Protein AF-A0AAD4GWP5-F1 (afdb_monomer)

Nearest PDB structures (foldseek):
  6hcl-assembly1_A  TM=8.419E-01  e=9.456E-12  Syntrophobacter fumaroxidans MPOB
  8hpk-assembly1_A  TM=8.671E-01  e=2.310E-09  Oxalobacter formigenes
  8tgn-assembly1_A  TM=8.293E-01  e=4.540E-07  Homo sapiens
  8jt9-assembly1_A  TM=8.377E-01  e=2.151E-06  Homo sapiens
  8wre-assembly1_A  TM=8.655E-01  e=9.140E-06  Homo sapiens

Secondary structure (DSSP, 8-state):
--------PPPP----S--GGG----HHHHHHHHHHHHHHHHHHHHHHTTHHHHHHHHHHTTSTTS-HHHHHHHHHHHHHHHHHTHHHHHHHHHHH-HHHHHHHHHHHHHHHHHHHTTTTS--HHHHIIIIIIHHHHHHHHHHHHHHHHHHHH-STTHHHHHHHHHHHHHHHHHHHHHHHHHHHHHT-HHHHHHHHHHHHHHHHHHHHHH---SSPP-TTS-SS---GGGGSHHHHHHHHHHHHHHHHHHHHHHHHHHHHHHTT--HHHHHHHHHHHHHHHHHHHHHHHHHHHHH-HHHHHHHHHHHHHHHIIIIITTTTT-HHHHHHHHHHHHHHHHHHHHHHHHHHTTSS-GGGHHHHHHHHHHHHHHHHHHHHHHHHHHHHHHHHHHTS------TTSHHHHHHHHTT---------------------EETTTTEE----SSS-HHHHHTT----TT---PPPPP---------------------------------------------------------------------------------SS----SS----TT-PPPPHHHHHHHHHGGGSHHHHTTSS-GGGSHHHHHHHTHHHH-HHHHHHHHHHHHHHHHHTT-S---TTS--HHHHHHHHHHHHHHHHHHHHTS--S---HHHHHHHHHHHHHHHHHHHHH-S-HHHHHHHHHHHHHHHHH-GGGS----HHHHHHHHHSS---TTSPP---HHHHHHHHHHHHHHHHGGGT-SS-HHHHHHHT--TTT-HHHHHHHHHHHHHHHHGGGS-HHHHHHHHHHHHHHHHHHHHHHHHHHHHHTTT-S---HHHHHHHHHHHHHHHHHHHHHTS-TT--PPPP-

Foldseek 3Di:
DDDDDDDDDDDDPDDPAPPQVVFPADDPQLVLLLLLLLLLLLLLLLCLLQVVLVLVPCCVAQPVVDDSVLSVVLSLLLLLLLLLLLLQLLLCCLAVNLCSLLVQLLVLLLQLLLQVLVRNPDDSVSSSVSNRVSNSNSSNSRNLLSLLQNLQRDDLLSLQSLLSSNLSSLVSSQPLNVQQVPVCVPPRNSVSSNVSSVSSNVSSVSSSVRGDHPDDRPNPDDNGFPPVLCVPVLLVVLLVVLLVLLLVLVQCLPCLLVLCVVLVHDNVLSVCLNNLLSVLLSLLSRPLSRVCSPVNLVVSLVVLSVQLVVLCVPLVVPCRNPSVSSSVSSNSNSNSSSNSSSSSLVSLSVVDDSSSSSSSSSNSSSSNSVSNVVSNVVSVVVVVVCVVCVVPDDDDDDPPPPVVQPVVFPDDDAPQPPPPCPPDPDDDPDQDAQPVPRHGDDDPDCAGPVCVVVVHHGPPPDDDDDDDDDDDDDDDDDDDDDDDDDDDDDDDDDDDDDDDDDDDDDDDDDDDDDDDDDDDDDDDDDDDDDDDDDDDDDDDDDDDDDDDDPPDDDDDPDDDCLLCRDDADPLLVVLLVCLLVFSVCVVQVDRSCLDPNVVLSPPVLSNDVLSSLLSSLRSLQRCVVVVVDDDDPPDDGSNNSSVVSLVVSVVVLVVVVVDDDPDDDLVNLLSNLSSLLSQLVCCLRPNHDVVSNLVSLVVVLVSCVPCVVNQDDDDPVVLVVVLPDPPPDVPDDQDALSSLLSLLVSLLSQLVCLVVPNPDGSLVCLVVVPDPSSNNVNSLVSNLCRSCSPCRVNQDVVVVVVSVVCVVVSVLVSVVSVLSSVVSVVVPDPDDDVVVVVVSVVVVVVSVVVVVVVVPPPPPDDDDDD

Mean predicted aligned error: 21.57 Å

Structure (mmCIF, N/CA/C/O backbone):
data_AF-A0AAD4GWP5-F1
#
_entry.id   AF-A0AAD4GWP5-F1
#
loop_
_atom_site.group_PDB
_atom_site.id
_atom_site.type_symbol
_atom_site.label_atom_id
_atom_site.label_alt_id
_atom_site.label_comp_id
_atom_site.label_asym_id
_atom_site.label_entity_id
_atom_site.label_seq_id
_atom_site.pdbx_PDB_ins_code
_atom_site.Cartn_x
_atom_site.Cartn_y
_atom_site.Cartn_z
_atom_site.occupancy
_atom_site.B_iso_or_equiv
_atom_site.auth_seq_id
_atom_site.auth_comp_id
_atom_site.auth_asym_id
_atom_site.auth_atom_id
_atom_site.pdbx_PDB_model_num
ATOM 1 N N . MET A 1 1 ? 72.408 -7.861 -13.669 1.00 33.28 1 MET A N 1
ATOM 2 C CA . MET A 1 1 ? 72.259 -6.432 -14.036 1.00 33.28 1 MET A CA 1
ATOM 3 C C . MET A 1 1 ? 70.779 -6.142 -14.230 1.00 33.28 1 MET A C 1
ATOM 5 O O . MET A 1 1 ? 70.031 -7.103 -14.362 1.00 33.28 1 MET A O 1
ATOM 9 N N . ALA A 1 2 ? 70.348 -4.886 -14.141 1.00 27.45 2 ALA A N 1
ATOM 10 C CA . ALA A 1 2 ? 68.947 -4.543 -13.887 1.00 27.45 2 ALA A CA 1
ATOM 11 C C . ALA A 1 2 ? 68.401 -3.486 -14.856 1.00 27.45 2 ALA A C 1
ATOM 13 O O . ALA A 1 2 ? 69.183 -2.653 -15.307 1.00 27.45 2 ALA A O 1
ATOM 14 N N . ILE A 1 3 ? 67.061 -3.464 -14.980 1.00 31.53 3 ILE A N 1
ATOM 15 C CA . ILE A 1 3 ? 66.227 -2.292 -15.334 1.00 31.53 3 ILE A CA 1
ATOM 16 C C . ILE A 1 3 ? 66.343 -1.837 -16.817 1.00 31.53 3 ILE A C 1
ATOM 18 O O . ILE A 1 3 ? 67.384 -2.059 -17.436 1.00 31.53 3 ILE A O 1
ATOM 22 N N . PRO A 1 4 ? 65.284 -1.256 -17.432 1.00 34.88 4 PRO A N 1
ATOM 23 C CA . PRO A 1 4 ? 64.091 -0.678 -16.804 1.00 34.88 4 PRO A CA 1
ATOM 24 C C . PRO A 1 4 ? 62.734 -1.301 -17.163 1.00 34.88 4 PRO A C 1
ATOM 26 O O . PRO A 1 4 ? 62.529 -1.861 -18.238 1.00 34.88 4 PRO A O 1
ATOM 29 N N . ASP A 1 5 ? 61.786 -1.096 -16.250 1.00 33.19 5 ASP A N 1
ATOM 30 C CA . ASP A 1 5 ? 60.347 -1.129 -16.499 1.00 33.19 5 ASP A CA 1
ATOM 31 C C . ASP A 1 5 ? 59.916 0.025 -17.428 1.00 33.19 5 ASP A C 1
ATOM 33 O O . ASP A 1 5 ? 60.559 1.077 -17.478 1.00 33.19 5 ASP A O 1
ATOM 37 N N . GLY A 1 6 ? 58.800 -0.146 -18.138 1.00 26.78 6 GLY A N 1
ATOM 38 C CA . GLY A 1 6 ? 58.182 0.907 -18.944 1.00 26.78 6 GLY A CA 1
ATOM 39 C C . GLY A 1 6 ? 56.670 0.719 -19.009 1.00 26.78 6 GLY A C 1
ATOM 40 O O . GLY A 1 6 ? 56.199 -0.367 -19.345 1.00 26.78 6 GLY A O 1
ATOM 41 N N . ASP A 1 7 ? 55.917 1.764 -18.664 1.00 33.19 7 ASP A N 1
ATOM 42 C CA . ASP A 1 7 ? 54.462 1.699 -18.531 1.00 33.19 7 ASP A CA 1
ATOM 43 C C . ASP A 1 7 ? 53.756 1.359 -19.853 1.00 33.19 7 ASP A C 1
ATOM 45 O O . ASP A 1 7 ? 53.778 2.128 -20.816 1.00 33.19 7 ASP A O 1
ATOM 49 N N . LEU A 1 8 ? 53.028 0.242 -19.860 1.00 34.47 8 LEU A N 1
ATOM 50 C CA . LEU A 1 8 ? 51.939 -0.008 -20.800 1.00 34.47 8 LEU A CA 1
ATOM 51 C C . LEU A 1 8 ? 50.672 -0.303 -20.001 1.00 34.47 8 LEU A C 1
ATOM 53 O O . LEU A 1 8 ? 50.653 -1.173 -19.132 1.00 34.47 8 LEU A O 1
ATOM 57 N N . ALA A 1 9 ? 49.634 0.489 -20.271 1.00 27.77 9 ALA A N 1
ATOM 58 C CA . ALA A 1 9 ? 48.443 0.573 -19.439 1.00 27.77 9 ALA A CA 1
ATOM 59 C C . ALA A 1 9 ? 47.747 -0.782 -19.248 1.00 27.77 9 ALA A C 1
ATOM 61 O O . ALA A 1 9 ? 47.608 -1.573 -20.185 1.00 27.77 9 ALA A O 1
ATOM 62 N N . SER A 1 10 ? 47.229 -1.005 -18.038 1.00 25.06 10 SER A N 1
ATOM 63 C CA . SER A 1 10 ? 46.279 -2.085 -17.791 1.00 25.06 10 SER A CA 1
ATOM 64 C C . SER A 1 10 ? 45.076 -1.946 -18.736 1.00 25.06 10 SER A C 1
ATOM 66 O O . SER A 1 10 ? 44.596 -0.830 -18.965 1.00 25.06 10 SER A O 1
ATOM 68 N N . PRO A 1 11 ? 44.563 -3.053 -19.305 1.00 29.05 11 PRO A N 1
ATOM 69 C CA . PRO A 1 11 ? 43.395 -2.983 -20.165 1.00 29.05 11 PRO A CA 1
ATOM 70 C C . PRO A 1 11 ? 42.211 -2.475 -19.344 1.00 29.05 11 PRO A C 1
ATOM 72 O O . PRO A 1 11 ? 41.807 -3.094 -18.358 1.00 29.05 11 PRO A O 1
ATOM 75 N N . SER A 1 12 ? 41.643 -1.341 -19.756 1.00 26.78 12 SER A N 1
ATOM 76 C CA . SER A 1 12 ? 40.382 -0.853 -19.202 1.00 26.78 12 SER A CA 1
ATOM 77 C C . SER A 1 12 ? 39.327 -1.959 -19.283 1.00 26.78 12 SER A C 1
ATOM 79 O O . SER A 1 12 ? 39.166 -2.561 -20.347 1.00 26.78 12 SER A O 1
ATOM 81 N N . HIS A 1 13 ? 38.604 -2.210 -18.187 1.00 30.48 13 HIS A N 1
ATOM 82 C CA . HIS A 1 13 ? 37.466 -3.131 -18.173 1.00 30.48 13 HIS A CA 1
ATOM 83 C C . HIS A 1 13 ? 36.345 -2.571 -19.065 1.00 30.48 13 HIS A C 1
ATOM 85 O O . HIS A 1 13 ? 35.468 -1.843 -18.607 1.00 30.48 13 HIS A O 1
ATOM 91 N N . GLN A 1 14 ? 36.398 -2.885 -20.358 1.00 27.80 14 GLN A N 1
ATOM 92 C CA . GLN A 1 14 ? 35.313 -2.614 -21.292 1.00 27.80 14 GLN A CA 1
ATOM 93 C C . GLN A 1 14 ? 34.155 -3.574 -20.999 1.00 27.80 14 GLN A C 1
ATOM 95 O O . GLN A 1 14 ? 34.358 -4.779 -20.855 1.00 27.80 14 GLN A O 1
ATOM 100 N N . ASN A 1 15 ? 32.940 -3.036 -20.900 1.00 32.75 15 ASN A N 1
ATOM 101 C CA . ASN A 1 15 ? 31.741 -3.820 -20.612 1.00 32.75 15 ASN A CA 1
ATOM 102 C C . ASN A 1 15 ? 31.405 -4.718 -21.815 1.00 32.75 15 ASN A C 1
ATOM 104 O O . ASN A 1 15 ? 30.989 -4.222 -22.860 1.00 32.75 15 ASN A O 1
ATOM 108 N N . VAL A 1 16 ? 31.577 -6.033 -21.669 1.00 35.88 16 VAL A N 1
ATOM 109 C CA . VAL A 1 16 ? 31.379 -7.007 -22.761 1.00 35.88 16 VAL A CA 1
ATOM 110 C C . VAL A 1 16 ? 29.893 -7.334 -23.004 1.00 35.88 16 VAL A C 1
ATOM 112 O O . VAL A 1 16 ? 29.526 -7.758 -24.098 1.00 35.88 16 VAL A O 1
ATOM 115 N N . GLU A 1 17 ? 29.025 -7.130 -22.008 1.00 39.69 17 GLU A N 1
ATOM 116 C CA . GLU A 1 17 ? 27.739 -7.847 -21.921 1.00 39.69 17 GLU A CA 1
ATOM 117 C C . GLU A 1 17 ? 26.485 -7.027 -22.286 1.00 39.69 17 GLU A C 1
ATOM 119 O O . GLU A 1 17 ? 25.457 -7.617 -22.611 1.00 39.69 17 GLU A O 1
ATOM 124 N N . ASP A 1 18 ? 26.571 -5.693 -22.361 1.00 46.62 18 ASP A N 1
ATOM 125 C CA . ASP A 1 18 ? 25.484 -4.821 -22.861 1.00 46.62 18 ASP A CA 1
ATOM 126 C C . ASP A 1 18 ? 25.605 -4.504 -24.371 1.00 46.62 18 ASP A C 1
ATOM 128 O O . ASP A 1 18 ? 25.013 -3.552 -24.881 1.00 46.62 18 ASP A O 1
ATOM 132 N N . ASN A 1 19 ? 26.363 -5.309 -25.125 1.00 46.12 19 ASN A N 1
ATOM 133 C CA . ASN A 1 19 ? 26.498 -5.144 -26.573 1.00 46.12 19 ASN A CA 1
ATOM 134 C C . ASN A 1 19 ? 25.220 -5.644 -27.299 1.00 46.12 19 ASN A C 1
ATOM 136 O O . ASN A 1 19 ? 24.939 -6.853 -27.273 1.00 46.12 19 ASN A O 1
ATOM 140 N N . PRO A 1 20 ? 24.421 -4.766 -27.949 1.00 51.81 20 PRO A N 1
ATOM 141 C CA . PRO A 1 20 ? 23.061 -5.089 -28.401 1.00 51.81 20 PRO A CA 1
ATOM 142 C C . PRO A 1 20 ? 22.993 -6.131 -29.524 1.00 51.81 20 PRO A C 1
ATOM 144 O O . PRO A 1 20 ? 21.931 -6.712 -29.749 1.00 51.81 20 PRO A O 1
ATOM 147 N N . ASP A 1 21 ? 24.101 -6.397 -30.213 1.00 47.66 21 ASP A N 1
ATOM 148 C CA . ASP A 1 21 ? 24.168 -7.402 -31.281 1.00 47.66 21 ASP A CA 1
ATOM 149 C C . ASP A 1 21 ? 24.335 -8.835 -30.752 1.00 47.66 21 ASP A C 1
ATOM 151 O O . ASP A 1 21 ? 24.293 -9.798 -31.514 1.00 47.66 21 ASP A O 1
ATOM 155 N N . THR A 1 22 ? 24.434 -9.005 -29.429 1.00 66.56 22 THR A N 1
ATOM 156 C CA . THR A 1 22 ? 24.335 -10.323 -28.793 1.00 66.56 22 THR A CA 1
ATOM 157 C C . THR A 1 22 ? 22.892 -10.817 -28.644 1.00 66.56 22 THR A C 1
ATOM 159 O O . THR A 1 22 ? 22.707 -11.994 -28.340 1.00 66.56 22 THR A O 1
ATOM 162 N N . TYR A 1 23 ? 21.856 -9.982 -28.799 1.00 74.75 23 TYR A N 1
ATOM 163 C CA . TYR A 1 23 ? 20.461 -10.397 -28.587 1.00 74.75 23 TYR A CA 1
ATOM 164 C C . TYR A 1 23 ? 19.863 -11.099 -29.821 1.00 74.75 23 TYR A C 1
ATOM 166 O O . TYR A 1 23 ? 20.021 -10.608 -30.936 1.00 74.75 23 TYR A O 1
ATOM 174 N N . PRO A 1 24 ? 19.141 -12.228 -29.654 1.00 74.25 24 PRO A N 1
ATOM 175 C CA . PRO A 1 24 ? 18.608 -12.992 -30.784 1.00 74.25 24 PRO A CA 1
ATOM 176 C C . PRO A 1 24 ? 17.408 -12.331 -31.488 1.00 74.25 24 PRO A C 1
ATOM 178 O O . PRO A 1 24 ? 17.103 -12.714 -32.613 1.00 74.25 24 PRO A O 1
ATOM 181 N N . GLU A 1 25 ? 16.710 -11.383 -30.842 1.00 76.25 25 GLU A N 1
ATOM 182 C CA . GLU A 1 25 ? 15.626 -10.532 -31.396 1.00 76.25 25 GLU A CA 1
ATOM 183 C C . GLU A 1 25 ? 14.459 -11.243 -32.126 1.00 76.25 25 GLU A C 1
ATOM 185 O O . GLU A 1 25 ? 13.608 -10.596 -32.749 1.00 76.25 25 GLU A O 1
ATOM 190 N N . GLY A 1 26 ? 14.363 -12.573 -32.042 1.00 78.50 26 GLY A N 1
ATOM 191 C CA . GLY A 1 26 ? 13.328 -13.355 -32.706 1.00 78.50 26 GLY A CA 1
ATOM 192 C C . GLY A 1 26 ? 13.672 -14.837 -32.871 1.00 78.50 26 GLY A C 1
ATOM 193 O O . GLY A 1 26 ? 14.371 -15.443 -32.059 1.00 78.50 26 GLY A O 1
ATOM 194 N N . GLY A 1 27 ? 13.121 -15.438 -33.929 1.00 87.62 27 GLY A N 1
ATOM 195 C CA . GLY A 1 27 ? 13.138 -16.885 -34.147 1.00 87.62 27 GLY A CA 1
ATOM 196 C C . GLY A 1 27 ? 12.113 -17.635 -33.286 1.00 87.62 27 GLY A C 1
ATOM 197 O O . GLY A 1 27 ? 11.584 -17.109 -32.305 1.00 87.62 27 GLY A O 1
ATOM 198 N N . TRP A 1 28 ? 11.827 -18.889 -33.656 1.00 86.56 28 TRP A N 1
ATOM 199 C CA . TRP A 1 28 ? 10.799 -19.711 -32.996 1.00 86.56 28 TRP A CA 1
ATOM 200 C C . TRP A 1 28 ? 11.041 -19.879 -31.491 1.00 86.56 28 TRP A C 1
ATOM 202 O O . TRP A 1 28 ? 10.091 -19.948 -30.717 1.00 86.56 28 TRP A O 1
ATOM 212 N N . ARG A 1 29 ? 12.311 -19.900 -31.060 1.00 88.62 29 ARG A N 1
ATOM 213 C CA . ARG A 1 29 ? 12.680 -20.057 -29.651 1.00 88.62 29 ARG A CA 1
ATOM 214 C C . ARG A 1 29 ? 12.320 -18.824 -28.818 1.00 88.62 29 ARG A C 1
ATOM 216 O O . ARG A 1 29 ? 11.735 -18.990 -27.755 1.00 88.62 29 ARG A O 1
ATOM 223 N N . ALA A 1 30 ? 12.615 -17.612 -29.297 1.00 88.75 30 ALA A N 1
ATOM 224 C CA . ALA A 1 30 ? 12.318 -16.381 -28.560 1.00 88.75 30 ALA A CA 1
ATOM 225 C C . ALA A 1 30 ? 10.807 -16.109 -28.498 1.00 88.75 30 ALA A C 1
ATOM 227 O O . ALA A 1 30 ? 10.274 -15.822 -27.429 1.00 88.75 30 ALA A O 1
ATOM 228 N N . TRP A 1 31 ? 10.095 -16.282 -29.617 1.00 93.56 31 TRP A N 1
ATOM 229 C CA . TRP A 1 31 ? 8.632 -16.168 -29.641 1.00 93.56 31 TRP A CA 1
ATOM 230 C C . TRP A 1 31 ? 7.940 -17.284 -28.847 1.00 93.56 31 TRP A C 1
ATOM 232 O O . TRP A 1 31 ? 6.934 -17.025 -28.191 1.00 93.56 31 TRP A O 1
ATOM 242 N N . GLY A 1 32 ? 8.523 -18.487 -28.808 1.00 92.94 32 GLY A N 1
ATOM 243 C CA . GLY A 1 32 ? 8.114 -19.554 -27.896 1.00 92.94 32 GLY A CA 1
ATOM 244 C C . GLY A 1 32 ? 8.226 -19.141 -26.426 1.00 92.94 32 GLY A C 1
ATOM 245 O O . GLY A 1 32 ? 7.287 -19.362 -25.673 1.00 92.94 32 GLY A O 1
ATOM 246 N N . VAL A 1 33 ? 9.307 -18.462 -26.022 1.00 93.94 33 VAL A N 1
ATOM 247 C CA . VAL A 1 33 ? 9.440 -17.924 -24.653 1.00 93.94 33 VAL A CA 1
ATOM 248 C C . VAL A 1 33 ? 8.392 -16.843 -24.358 1.00 93.94 33 VAL A C 1
ATOM 250 O O . VAL A 1 33 ? 7.842 -16.848 -23.261 1.00 93.94 33 VAL A O 1
ATOM 253 N N . VAL A 1 34 ? 8.047 -15.971 -25.317 1.00 95.19 34 VAL A N 1
ATOM 254 C CA . VAL A 1 34 ? 6.945 -14.996 -25.148 1.00 95.19 34 VAL A CA 1
ATOM 255 C C . VAL A 1 34 ? 5.603 -15.707 -24.957 1.00 95.19 34 VAL A C 1
ATOM 257 O O . VAL A 1 34 ? 4.865 -15.349 -24.044 1.00 95.19 34 VAL A O 1
ATOM 260 N N . LEU A 1 35 ? 5.305 -16.740 -25.754 1.00 96.06 35 LEU A N 1
ATOM 261 C CA . LEU A 1 35 ? 4.094 -17.555 -25.598 1.00 96.06 35 LEU A CA 1
ATOM 262 C C . LEU A 1 35 ? 4.078 -18.307 -24.256 1.00 96.06 35 LEU A C 1
ATOM 264 O O . LEU A 1 35 ? 3.054 -18.345 -23.587 1.00 96.06 35 LEU A O 1
ATOM 268 N N . GLY A 1 36 ? 5.215 -18.849 -23.820 1.00 94.81 36 GLY A N 1
ATOM 269 C CA . GLY A 1 36 ? 5.346 -19.482 -22.509 1.00 94.81 36 GLY A CA 1
ATOM 270 C C . GLY A 1 36 ? 5.092 -18.503 -21.360 1.00 94.81 36 GLY A C 1
ATOM 271 O O . GLY A 1 36 ? 4.299 -18.795 -20.469 1.00 94.81 36 GLY A O 1
ATOM 272 N N . SER A 1 37 ? 5.698 -17.312 -21.406 1.00 95.31 37 SER A N 1
ATOM 273 C CA . SER A 1 37 ? 5.439 -16.245 -20.432 1.00 95.31 37 SER A CA 1
ATOM 274 C C . SER A 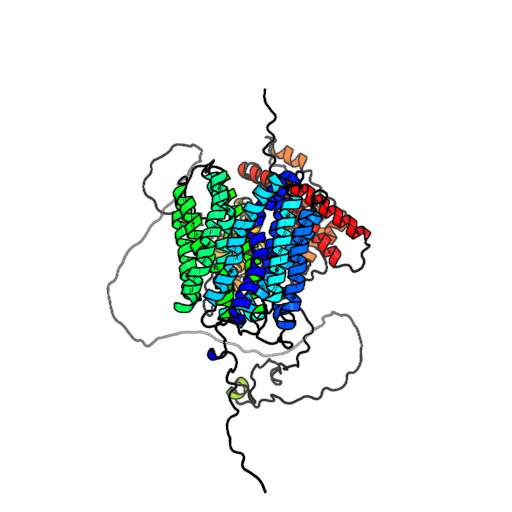1 37 ? 3.994 -15.750 -20.480 1.00 95.31 37 SER A C 1
ATOM 276 O O . SER A 1 37 ? 3.424 -15.475 -19.431 1.00 95.31 37 SER A O 1
ATOM 278 N N . TRP A 1 38 ? 3.362 -15.692 -21.655 1.00 96.50 38 TRP A N 1
ATOM 279 C CA . TRP A 1 38 ? 1.930 -15.406 -21.785 1.00 96.50 38 TRP A CA 1
ATOM 280 C C . TRP A 1 38 ? 1.087 -16.461 -21.055 1.00 96.50 38 TRP A C 1
ATOM 282 O O . TRP A 1 38 ? 0.228 -16.112 -20.248 1.00 96.50 38 TRP A O 1
ATOM 292 N N . CYS A 1 39 ? 1.390 -17.749 -21.249 1.00 96.06 39 CYS A N 1
ATOM 293 C CA . CYS A 1 39 ? 0.717 -18.851 -20.559 1.00 96.06 39 CYS A CA 1
ATOM 294 C C . CYS A 1 39 ? 0.967 -18.863 -19.037 1.00 96.06 39 CYS A C 1
ATOM 296 O O . CYS A 1 39 ? 0.084 -19.279 -18.295 1.00 96.06 39 CYS A O 1
ATOM 298 N N . GLY A 1 40 ? 2.115 -18.379 -18.551 1.00 93.44 40 GLY A N 1
ATOM 299 C CA . GLY A 1 40 ? 2.370 -18.185 -17.114 1.00 93.44 40 GLY A CA 1
ATOM 300 C C . GLY A 1 40 ? 1.647 -16.968 -16.516 1.00 93.44 40 GLY A C 1
ATOM 301 O O . GLY A 1 40 ? 1.144 -17.025 -15.394 1.00 93.44 40 GLY A O 1
ATOM 302 N N . LEU A 1 41 ? 1.548 -15.869 -17.272 1.00 94.75 41 LEU A N 1
ATOM 303 C CA . LEU A 1 41 ? 0.884 -14.629 -16.851 1.00 94.75 41 LEU A CA 1
ATOM 304 C C . LEU A 1 41 ? -0.651 -14.708 -16.921 1.00 94.75 41 LEU A C 1
ATOM 306 O O . LEU A 1 41 ? -1.324 -14.010 -16.159 1.00 94.75 41 LEU A O 1
ATOM 310 N N . PHE A 1 42 ? -1.214 -15.538 -17.807 1.00 95.38 42 PHE A N 1
ATOM 311 C CA . PHE A 1 42 ? -2.663 -15.625 -18.033 1.00 95.38 42 PHE A CA 1
ATOM 312 C C . PHE A 1 42 ? -3.427 -16.132 -16.796 1.00 95.38 42 PHE A C 1
ATOM 314 O O . PHE A 1 42 ? -4.366 -15.448 -16.389 1.00 95.38 42 PHE A O 1
ATOM 321 N N . PRO A 1 43 ? -3.024 -17.226 -16.115 1.00 94.50 43 PRO A N 1
ATOM 322 C CA . PRO A 1 43 ? -3.590 -17.599 -14.820 1.00 94.50 43 PRO A CA 1
ATOM 323 C C . PRO A 1 43 ? -3.413 -16.506 -13.758 1.00 94.50 43 PRO A C 1
ATOM 325 O O . PRO A 1 43 ? -4.393 -16.066 -13.164 1.00 94.50 43 PRO A O 1
ATOM 328 N N . ALA A 1 44 ? -2.182 -16.022 -13.552 1.00 93.38 44 ALA A N 1
ATOM 329 C CA . ALA A 1 44 ? -1.840 -15.139 -12.435 1.00 93.38 44 ALA A CA 1
ATOM 330 C C . ALA A 1 44 ? -2.586 -13.791 -12.471 1.00 93.38 44 ALA A C 1
ATOM 332 O O . ALA A 1 44 ? -3.222 -13.411 -11.482 1.00 93.38 44 ALA A O 1
ATOM 333 N N . PHE A 1 45 ? -2.557 -13.089 -13.612 1.00 90.56 45 PHE A N 1
ATOM 334 C CA . PHE A 1 45 ? -3.280 -11.825 -13.796 1.00 90.56 45 PHE A CA 1
ATOM 335 C C . PHE A 1 45 ? -4.750 -12.019 -14.194 1.00 90.56 45 PHE A C 1
ATOM 337 O O . PHE A 1 45 ? -5.571 -11.150 -13.908 1.00 90.56 45 PHE A O 1
ATOM 344 N N . GLY A 1 46 ? -5.114 -13.136 -14.829 1.00 90.12 46 GLY A N 1
ATOM 345 C CA . GLY A 1 46 ? -6.511 -13.449 -15.129 1.00 90.12 46 GLY A CA 1
ATOM 346 C C . GLY A 1 46 ? -7.324 -13.635 -13.851 1.00 90.12 46 GLY A C 1
ATOM 347 O O . GLY A 1 46 ? -8.368 -13.005 -13.698 1.00 90.12 46 GLY A O 1
ATOM 348 N N . LEU A 1 47 ? -6.815 -14.422 -12.895 1.00 90.31 47 LEU A N 1
ATOM 349 C CA . LEU A 1 47 ? -7.408 -14.559 -11.559 1.00 90.31 47 LEU A CA 1
ATOM 350 C C . LEU A 1 47 ? -7.468 -13.208 -10.835 1.00 90.31 47 LEU A C 1
ATOM 352 O O . LEU A 1 47 ? -8.505 -12.876 -10.263 1.00 90.31 47 LEU A O 1
ATOM 356 N N . MET A 1 48 ? -6.406 -12.396 -10.934 1.00 88.12 48 MET A N 1
ATOM 357 C CA . MET A 1 48 ? -6.365 -11.053 -10.344 1.00 88.12 48 MET A CA 1
ATOM 358 C C . MET A 1 48 ? -7.521 -10.167 -10.827 1.00 88.12 48 MET A C 1
ATOM 360 O O . MET A 1 48 ? -8.240 -9.588 -10.018 1.00 88.12 48 MET A O 1
ATOM 364 N N . ASN A 1 49 ? -7.768 -10.147 -12.136 1.00 83.62 49 ASN A N 1
ATOM 365 C CA . ASN A 1 49 ? -8.843 -9.368 -12.754 1.00 83.62 49 ASN A CA 1
ATOM 366 C C . ASN A 1 49 ? -10.245 -9.995 -12.593 1.00 83.62 49 ASN A C 1
ATOM 368 O O . ASN A 1 49 ? -11.222 -9.452 -13.107 1.00 83.62 49 ASN A O 1
ATOM 372 N N . THR A 1 50 ? -10.352 -11.129 -11.894 1.00 82.69 50 THR A N 1
ATOM 373 C CA . THR A 1 50 ? -11.597 -11.894 -11.697 1.00 82.69 50 THR A CA 1
ATOM 374 C C . THR A 1 50 ? -12.100 -11.858 -10.252 1.00 82.69 50 THR A C 1
ATOM 376 O O . THR A 1 50 ? -13.248 -12.216 -9.991 1.00 82.69 50 THR A O 1
ATOM 379 N N . MET A 1 51 ? -11.279 -11.393 -9.304 1.00 81.94 51 MET A N 1
ATOM 380 C CA . MET A 1 51 ? -11.558 -11.500 -7.867 1.00 81.94 51 MET A CA 1
ATOM 381 C C . MET A 1 51 ? -12.913 -10.933 -7.433 1.00 81.94 51 MET A C 1
ATOM 383 O O . MET A 1 51 ? -13.587 -11.580 -6.644 1.00 81.94 51 MET A O 1
ATOM 387 N N . GLY A 1 52 ? -13.372 -9.809 -7.995 1.00 73.94 52 GLY A N 1
ATOM 388 C CA . GLY A 1 52 ? -14.679 -9.232 -7.643 1.00 73.94 52 GLY A CA 1
ATOM 389 C C . GLY A 1 52 ? -15.884 -10.140 -7.946 1.00 73.94 52 GLY A C 1
ATOM 390 O O . GLY A 1 52 ? -16.905 -10.042 -7.273 1.00 73.94 52 GLY A O 1
ATOM 391 N N . VAL A 1 53 ? -15.771 -11.068 -8.908 1.00 79.44 53 VAL A N 1
ATOM 392 C CA . VAL A 1 53 ? -16.811 -12.087 -9.166 1.00 79.44 53 VAL A CA 1
ATOM 393 C C . VAL A 1 53 ? -16.754 -13.205 -8.125 1.00 79.44 53 VAL A C 1
ATOM 395 O O . VAL A 1 53 ? -17.796 -13.708 -7.712 1.00 79.44 53 VAL A O 1
ATOM 398 N N . PHE A 1 54 ? -15.556 -13.575 -7.665 1.00 84.31 54 PHE A N 1
ATOM 399 C CA . PHE A 1 54 ? -15.407 -14.516 -6.558 1.00 84.31 54 PHE A CA 1
ATOM 400 C C . PHE A 1 54 ? -15.850 -13.906 -5.219 1.00 84.31 54 PHE A C 1
ATOM 402 O O . PHE A 1 54 ? -16.505 -14.594 -4.447 1.00 84.31 54 PHE A O 1
ATOM 409 N N . GLU A 1 55 ? -15.563 -12.631 -4.949 1.00 81.75 55 GLU A N 1
ATOM 410 C CA . GLU A 1 55 ? -15.990 -11.925 -3.733 1.00 81.75 55 GLU A CA 1
ATOM 411 C C . GLU A 1 55 ? -17.519 -11.872 -3.612 1.00 81.75 55 GLU A C 1
ATOM 413 O O . GLU A 1 55 ? -18.076 -12.278 -2.585 1.00 81.75 55 GLU A O 1
ATOM 418 N N . ASP A 1 56 ? -18.201 -11.440 -4.678 1.00 78.56 56 ASP A N 1
ATOM 419 C CA . ASP A 1 56 ? -19.664 -11.400 -4.741 1.00 78.56 56 ASP A CA 1
ATOM 420 C C . ASP A 1 56 ? -20.258 -12.810 -4.612 1.00 78.56 56 ASP A C 1
ATOM 422 O O . ASP A 1 56 ? -21.152 -13.033 -3.792 1.00 78.56 56 ASP A O 1
ATOM 426 N N . TRP A 1 57 ? -19.711 -13.803 -5.329 1.00 82.31 57 TRP A N 1
ATOM 427 C CA . TRP A 1 57 ? -20.193 -15.183 -5.244 1.00 82.31 57 TRP A CA 1
ATOM 428 C C . TRP A 1 57 ? -20.004 -15.797 -3.851 1.00 82.31 57 TRP A C 1
ATOM 430 O O . TRP A 1 57 ? -20.954 -16.359 -3.304 1.00 82.31 57 TRP A O 1
ATOM 440 N N . LEU A 1 58 ? -18.812 -15.682 -3.251 1.00 84.44 58 LEU A N 1
ATOM 441 C CA . LEU A 1 58 ? -18.537 -16.231 -1.921 1.00 84.44 58 LEU A CA 1
ATOM 442 C C . LEU A 1 58 ? -19.432 -15.578 -0.867 1.00 84.44 58 LEU A C 1
ATOM 444 O O . LEU A 1 58 ? -20.078 -16.303 -0.113 1.00 84.44 58 LEU A O 1
ATOM 448 N N . THR A 1 59 ? -19.545 -14.245 -0.861 1.00 79.38 59 THR A N 1
ATOM 449 C CA . THR A 1 59 ? -20.458 -13.516 0.039 1.00 79.38 59 THR A CA 1
ATOM 450 C C . THR A 1 59 ? -21.902 -14.001 -0.128 1.00 79.38 59 THR A C 1
ATOM 452 O O . THR A 1 59 ? -22.605 -14.241 0.851 1.00 79.38 59 THR A O 1
ATOM 455 N N . THR A 1 60 ? -22.364 -14.170 -1.370 1.00 79.88 60 THR A N 1
ATOM 456 C CA . THR A 1 60 ? -23.757 -14.543 -1.664 1.00 79.88 60 THR A CA 1
ATOM 457 C C . THR A 1 60 ? -24.051 -16.039 -1.551 1.00 79.88 60 THR A C 1
ATOM 459 O O . THR A 1 60 ? -25.223 -16.409 -1.658 1.00 79.88 60 THR A O 1
ATOM 462 N N . HIS A 1 61 ? -23.062 -16.907 -1.295 1.00 82.25 61 HIS A N 1
ATOM 463 C CA . HIS A 1 61 ? -23.240 -18.368 -1.233 1.00 82.25 61 HIS A CA 1
ATOM 464 C C . HIS A 1 61 ? -22.556 -19.040 -0.038 1.00 82.25 61 HIS A C 1
ATOM 466 O O . HIS A 1 61 ? -23.251 -19.492 0.869 1.00 82.25 61 HIS A O 1
ATOM 472 N N . GLN A 1 62 ? -21.226 -19.138 -0.043 1.00 81.50 62 GLN A N 1
ATOM 473 C CA . GLN A 1 62 ? -20.468 -19.975 0.902 1.00 81.50 62 GLN A CA 1
ATOM 474 C C . GLN A 1 62 ? -20.158 -19.253 2.221 1.00 81.50 62 GLN A C 1
ATOM 476 O O . GLN A 1 62 ? -20.203 -19.855 3.285 1.00 81.50 62 GLN A O 1
ATOM 481 N N . LEU A 1 63 ? -19.914 -17.942 2.170 1.00 81.69 63 LEU A N 1
ATOM 482 C CA . LEU A 1 63 ? -19.555 -17.099 3.314 1.00 81.69 63 LEU A CA 1
ATOM 483 C C . LEU A 1 63 ? -20.710 -16.165 3.724 1.00 81.69 63 LEU A C 1
ATOM 485 O O . LEU A 1 63 ? -20.474 -15.062 4.210 1.00 81.69 63 LEU A O 1
ATOM 489 N N . ARG A 1 64 ? -21.967 -16.615 3.565 1.00 75.75 64 ARG A N 1
ATOM 490 C CA . ARG A 1 64 ? -23.203 -15.847 3.854 1.00 75.75 64 ARG A CA 1
ATOM 491 C C . ARG A 1 64 ? -23.301 -15.266 5.271 1.00 75.75 64 ARG A C 1
ATOM 493 O O . ARG A 1 64 ? -24.060 -14.325 5.473 1.00 75.75 64 ARG A O 1
ATOM 500 N N . GLY A 1 65 ? -22.574 -15.829 6.239 1.00 74.19 65 GLY A N 1
ATOM 501 C CA . GLY A 1 65 ? -22.508 -15.336 7.620 1.00 74.19 65 GLY A CA 1
ATOM 502 C C . GLY A 1 65 ? -21.416 -14.290 7.889 1.00 74.19 65 GLY A C 1
ATOM 503 O O . GLY A 1 65 ? -21.384 -13.728 8.979 1.00 74.19 65 GLY A O 1
ATOM 504 N N . HIS A 1 66 ? -20.520 -14.019 6.934 1.00 76.44 66 HIS A N 1
ATOM 505 C CA . HIS A 1 66 ? -19.408 -13.079 7.104 1.00 76.44 66 HIS A CA 1
ATOM 506 C C . HIS A 1 66 ? -19.680 -11.730 6.426 1.00 76.44 66 HIS A C 1
ATOM 508 O O . HIS A 1 66 ? -20.408 -11.632 5.438 1.00 76.44 66 HIS A O 1
ATOM 514 N N . SER A 1 67 ? -19.055 -10.664 6.936 1.00 78.88 67 SER A N 1
ATOM 515 C CA . SER A 1 67 ? -19.147 -9.341 6.310 1.00 78.88 67 SER A CA 1
ATOM 516 C C . SER A 1 67 ? -18.456 -9.324 4.937 1.00 78.88 67 SER A C 1
ATOM 518 O O . SER A 1 67 ? -17.429 -9.980 4.756 1.00 78.88 67 SER A O 1
ATOM 520 N N . ARG A 1 68 ? -18.952 -8.515 3.986 1.00 67.12 68 ARG A N 1
ATOM 521 C CA . ARG A 1 68 ? -18.274 -8.298 2.686 1.00 67.12 68 ARG A CA 1
ATOM 522 C C . ARG A 1 68 ? -16.820 -7.872 2.869 1.00 67.12 68 ARG A C 1
ATOM 524 O O . ARG A 1 68 ? -15.940 -8.410 2.217 1.00 67.12 68 ARG A O 1
ATOM 531 N N . SER A 1 69 ? -16.569 -6.978 3.823 1.00 70.00 69 SER A N 1
ATOM 532 C CA . SER A 1 69 ? -15.228 -6.553 4.236 1.00 70.00 69 SER A CA 1
ATOM 533 C C . SER A 1 69 ? -14.329 -7.719 4.662 1.00 70.00 69 SER A C 1
ATOM 535 O O . SER A 1 69 ? -13.157 -7.729 4.303 1.00 70.00 69 SER A O 1
ATOM 537 N N . SER A 1 70 ? -14.858 -8.724 5.368 1.00 74.50 70 SER A N 1
ATOM 538 C CA . SER A 1 70 ? -14.118 -9.949 5.700 1.00 74.50 70 SER A CA 1
ATOM 539 C C . SER A 1 70 ? -13.803 -10.758 4.439 1.00 74.50 70 SER A C 1
ATOM 541 O O . SER A 1 70 ? -12.661 -11.148 4.231 1.00 74.50 70 SER A O 1
ATOM 543 N N . VAL A 1 71 ? -14.784 -10.969 3.556 1.00 78.38 71 VAL A N 1
ATOM 544 C CA . VAL A 1 71 ? -14.585 -11.726 2.305 1.00 78.38 71 VAL A CA 1
ATOM 545 C C . VAL A 1 71 ? -13.561 -11.036 1.387 1.00 78.38 71 VAL A C 1
ATOM 547 O O . VAL A 1 71 ? -12.665 -11.695 0.858 1.00 78.38 71 VAL A O 1
ATOM 550 N N . ALA A 1 72 ? -13.618 -9.707 1.267 1.00 78.50 72 ALA A N 1
ATOM 551 C CA . ALA A 1 72 ? -12.702 -8.895 0.465 1.00 78.50 72 ALA A CA 1
ATOM 552 C C . ALA A 1 72 ? -11.229 -8.982 0.921 1.00 78.50 72 ALA A C 1
ATOM 554 O O . ALA A 1 72 ? -10.321 -8.834 0.096 1.00 78.50 72 ALA A O 1
ATOM 555 N N . TRP A 1 73 ? -10.955 -9.270 2.201 1.00 81.69 73 TRP A N 1
ATOM 556 C CA . TRP A 1 73 ? -9.582 -9.471 2.687 1.00 81.69 73 TRP A CA 1
ATOM 557 C C . TRP A 1 73 ? -8.889 -10.666 2.021 1.00 81.69 73 TRP A C 1
ATOM 559 O O . TRP A 1 73 ? -7.702 -10.566 1.720 1.00 81.69 73 TRP A O 1
ATOM 569 N N . ILE A 1 74 ? -9.602 -11.763 1.729 1.00 86.31 74 ILE A N 1
ATOM 570 C CA . ILE A 1 74 ? -9.034 -12.959 1.067 1.00 86.31 74 ILE A CA 1
ATOM 571 C C . ILE A 1 74 ? -8.417 -12.576 -0.288 1.00 86.31 74 ILE A C 1
ATOM 573 O O . ILE A 1 74 ? -7.295 -12.961 -0.624 1.00 86.31 74 ILE A O 1
ATOM 577 N N . PHE A 1 75 ? -9.152 -11.767 -1.047 1.00 85.62 75 PHE A N 1
ATOM 578 C CA . PHE A 1 75 ? -8.766 -11.274 -2.365 1.00 85.62 75 PHE A CA 1
ATOM 579 C C . PHE A 1 75 ? -7.685 -10.188 -2.274 1.00 85.62 75 PHE A C 1
ATOM 581 O O . PHE A 1 75 ? -6.689 -10.234 -2.996 1.00 85.62 75 PHE A O 1
ATOM 588 N N . SER A 1 76 ? -7.807 -9.276 -1.309 1.00 82.62 76 SER A N 1
ATOM 589 C CA . SER A 1 76 ? -6.798 -8.244 -1.034 1.00 82.62 76 SER A CA 1
ATOM 590 C C . SER A 1 76 ? -5.432 -8.848 -0.674 1.00 82.62 76 SER A C 1
ATOM 592 O O . SER A 1 76 ? -4.402 -8.359 -1.136 1.00 82.62 76 SER A O 1
ATOM 594 N N . VAL A 1 77 ? -5.410 -9.954 0.080 1.00 87.25 77 VAL A N 1
ATOM 595 C CA . VAL A 1 77 ? -4.186 -10.697 0.426 1.00 87.25 77 VAL A CA 1
ATOM 596 C C . VAL A 1 77 ? -3.553 -11.365 -0.801 1.00 87.25 77 VAL A C 1
ATOM 598 O O . VAL A 1 77 ? -2.330 -11.312 -0.930 1.00 87.25 77 VAL A O 1
ATOM 601 N N . TYR A 1 78 ? -4.340 -11.900 -1.748 1.00 90.19 78 TYR A N 1
ATOM 602 C CA . TYR A 1 78 ? -3.794 -12.370 -3.034 1.00 90.19 78 TYR A CA 1
ATOM 603 C C . TYR A 1 78 ? -3.118 -11.219 -3.790 1.00 90.19 78 TYR A C 1
ATOM 605 O O . TYR A 1 78 ? -1.983 -11.382 -4.239 1.00 90.19 78 TYR A O 1
ATOM 613 N N . VAL A 1 79 ? -3.781 -10.057 -3.933 1.00 85.75 79 VAL A N 1
ATOM 614 C CA . VAL A 1 79 ? -3.200 -8.889 -4.634 1.00 85.75 79 VAL A CA 1
ATOM 615 C C . VAL A 1 79 ? -1.894 -8.465 -3.965 1.00 85.75 79 VAL A C 1
ATOM 617 O O . VAL A 1 79 ? -0.867 -8.338 -4.634 1.00 85.75 79 VAL A O 1
ATOM 620 N N . PHE A 1 80 ? -1.917 -8.292 -2.642 1.00 85.56 80 PHE A N 1
ATOM 621 C CA . PHE A 1 80 ? -0.747 -7.893 -1.869 1.00 85.56 80 PHE A CA 1
ATOM 622 C C . PHE A 1 80 ? 0.417 -8.872 -2.057 1.00 85.56 80 PHE A C 1
ATOM 624 O O . PHE A 1 80 ? 1.520 -8.437 -2.378 1.00 85.56 80 PHE A O 1
ATOM 631 N N . LEU A 1 81 ? 0.188 -10.183 -1.930 1.00 90.12 81 LEU A N 1
ATOM 632 C CA . LEU A 1 81 ? 1.248 -11.189 -2.040 1.00 90.12 81 LEU A CA 1
ATOM 633 C C . LEU A 1 81 ? 1.724 -11.432 -3.479 1.00 90.12 81 LEU A C 1
ATOM 635 O O . LEU A 1 81 ? 2.885 -11.795 -3.654 1.00 90.12 81 LEU A O 1
ATOM 639 N N . LEU A 1 82 ? 0.908 -11.161 -4.504 1.00 90.31 82 LEU A N 1
ATOM 640 C CA . LEU A 1 82 ? 1.355 -11.147 -5.903 1.00 90.31 82 LEU A CA 1
ATOM 641 C C . LEU A 1 82 ? 2.434 -10.072 -6.116 1.00 90.31 82 LEU A C 1
ATOM 643 O O . LEU A 1 82 ? 3.498 -10.354 -6.677 1.00 90.31 82 LEU A O 1
ATOM 647 N N . PHE A 1 83 ? 2.194 -8.851 -5.630 1.00 86.62 83 PHE A N 1
ATOM 648 C CA . PHE A 1 83 ? 3.153 -7.748 -5.745 1.00 86.62 83 PHE A CA 1
ATOM 649 C C . PHE A 1 83 ? 4.326 -7.891 -4.762 1.00 86.62 83 PHE A C 1
ATOM 651 O O . PHE A 1 83 ? 5.480 -7.904 -5.186 1.00 86.62 83 PHE A O 1
ATOM 658 N N . PHE A 1 84 ? 4.057 -8.074 -3.468 1.00 86.25 84 PHE A N 1
ATOM 659 C CA . PHE A 1 84 ? 5.069 -8.179 -2.411 1.00 86.25 84 PHE A CA 1
ATOM 660 C C . PHE A 1 84 ? 5.931 -9.447 -2.527 1.00 86.25 84 PHE A C 1
ATOM 662 O O . PHE A 1 84 ? 7.141 -9.401 -2.317 1.00 86.25 84 PHE A O 1
ATOM 669 N N . GLY A 1 85 ? 5.352 -10.583 -2.932 1.00 85.81 85 GLY A N 1
ATOM 670 C CA . GLY A 1 85 ? 6.089 -11.832 -3.156 1.00 85.81 85 GLY A CA 1
ATOM 671 C C . GLY A 1 85 ? 7.145 -11.726 -4.263 1.00 85.81 85 GLY A C 1
ATOM 672 O O . GLY A 1 85 ? 8.149 -12.445 -4.231 1.00 85.81 85 GLY A O 1
ATOM 673 N N . SER A 1 86 ? 7.000 -10.751 -5.172 1.00 86.06 86 SER A N 1
ATOM 674 C CA . SER A 1 86 ? 8.007 -10.446 -6.197 1.00 86.06 86 SER A CA 1
ATOM 675 C C . SER A 1 86 ? 9.371 -10.091 -5.582 1.00 86.06 86 SER A C 1
ATOM 677 O O . SER A 1 86 ? 10.400 -10.359 -6.205 1.00 86.06 86 SER A O 1
ATOM 679 N N . VAL A 1 87 ? 9.409 -9.574 -4.341 1.00 84.62 87 VAL A N 1
ATOM 680 C CA . VAL A 1 87 ? 10.653 -9.274 -3.605 1.00 84.62 87 VAL A CA 1
ATOM 681 C C . VAL A 1 87 ? 11.513 -10.507 -3.332 1.00 84.62 87 VAL A C 1
ATOM 683 O O . VAL A 1 87 ? 12.731 -10.380 -3.240 1.00 84.62 87 VAL A O 1
ATOM 686 N N . GLN A 1 88 ? 10.896 -11.689 -3.214 1.00 86.06 88 GLN A N 1
ATOM 687 C CA . GLN A 1 88 ? 11.594 -12.965 -3.033 1.00 86.06 88 GLN A CA 1
ATOM 688 C C . GLN A 1 88 ? 11.695 -13.736 -4.353 1.00 86.06 88 GLN A C 1
ATOM 690 O O . GLN A 1 88 ? 12.743 -14.309 -4.649 1.00 86.06 88 GLN A O 1
ATOM 695 N N . ALA A 1 89 ? 10.648 -13.715 -5.188 1.00 86.56 89 ALA A N 1
ATOM 696 C CA . ALA A 1 89 ? 10.647 -14.398 -6.483 1.00 86.56 89 ALA A CA 1
ATOM 697 C C . ALA A 1 89 ? 11.769 -13.901 -7.417 1.00 86.56 89 ALA A C 1
ATOM 699 O O . ALA A 1 89 ? 12.349 -14.701 -8.149 1.00 86.56 89 ALA A O 1
ATOM 700 N N . GLY A 1 90 ? 12.117 -12.609 -7.351 1.00 85.69 90 GLY A N 1
ATOM 701 C CA . GLY A 1 90 ? 13.226 -12.005 -8.097 1.00 85.69 90 GLY A CA 1
ATOM 702 C C . GLY A 1 90 ? 14.599 -12.591 -7.742 1.00 85.69 90 GLY A C 1
ATOM 703 O O . GLY A 1 90 ? 15.205 -13.249 -8.588 1.00 85.69 90 GLY A O 1
ATOM 704 N N . PRO A 1 91 ? 15.086 -12.424 -6.496 1.00 83.12 91 PRO A N 1
ATOM 705 C CA . PRO A 1 91 ? 16.334 -13.036 -6.040 1.00 83.12 91 PRO A CA 1
ATOM 706 C C . PRO A 1 91 ? 16.375 -14.560 -6.219 1.00 83.12 91 PRO A C 1
ATOM 708 O O . PRO A 1 91 ? 17.409 -15.097 -6.615 1.00 83.12 91 PRO A O 1
ATOM 711 N N . LEU A 1 92 ? 15.262 -15.269 -5.981 1.00 86.06 92 LEU A N 1
ATOM 712 C CA . LEU A 1 92 ? 15.186 -16.719 -6.195 1.00 86.06 92 LEU A CA 1
ATOM 713 C C . LEU A 1 92 ? 15.391 -17.100 -7.670 1.00 86.06 92 LEU A C 1
ATOM 715 O O . LEU A 1 92 ? 16.097 -18.070 -7.950 1.00 86.06 92 LEU A O 1
ATOM 719 N N . PHE A 1 93 ? 14.825 -16.333 -8.605 1.00 86.38 93 PHE A N 1
ATOM 720 C CA . PHE A 1 93 ? 14.996 -16.546 -10.043 1.00 86.38 93 PHE A CA 1
ATOM 721 C C . PHE A 1 93 ? 16.440 -16.291 -10.489 1.00 86.38 93 PHE A C 1
ATOM 723 O O . PHE A 1 93 ? 17.015 -17.137 -11.177 1.00 86.38 93 PHE A O 1
ATOM 730 N N . ASP A 1 94 ? 17.049 -15.188 -10.047 1.00 81.81 94 ASP A N 1
ATOM 731 C CA . ASP A 1 94 ? 18.425 -14.831 -10.418 1.00 81.81 94 ASP A CA 1
ATOM 732 C C . ASP A 1 94 ? 19.459 -15.844 -9.866 1.00 81.81 94 ASP A C 1
ATOM 734 O O . ASP A 1 94 ? 20.473 -16.116 -10.513 1.00 81.81 94 ASP A O 1
ATOM 738 N N . LEU A 1 95 ? 19.204 -16.429 -8.684 1.00 79.88 95 LEU A N 1
ATOM 739 C CA . LEU A 1 95 ? 20.111 -17.365 -7.995 1.00 79.88 95 LEU A CA 1
ATOM 740 C C . LEU A 1 95 ? 19.935 -18.834 -8.405 1.00 79.88 95 LEU A C 1
ATOM 742 O O . LEU A 1 95 ? 20.925 -19.531 -8.643 1.00 79.88 95 LEU A O 1
ATOM 746 N N . TYR A 1 96 ? 18.693 -19.327 -8.444 1.00 82.31 96 TYR A N 1
ATOM 747 C CA . TYR A 1 96 ? 18.380 -20.746 -8.668 1.00 82.31 96 TYR A CA 1
ATOM 748 C C . TYR A 1 96 ? 17.883 -21.043 -10.090 1.00 82.31 96 TYR A C 1
ATOM 750 O O . TYR A 1 96 ? 17.828 -22.209 -10.486 1.00 82.31 96 TYR A O 1
ATOM 758 N N . GLY A 1 97 ? 17.573 -20.013 -10.880 1.00 84.06 97 GLY A N 1
ATOM 759 C CA . GLY A 1 97 ? 17.088 -20.138 -12.251 1.00 84.06 97 GLY A CA 1
ATOM 760 C C . GLY A 1 97 ? 15.591 -20.447 -12.365 1.00 84.06 97 GLY A C 1
ATOM 761 O O . GLY A 1 97 ? 14.913 -20.796 -11.399 1.00 84.06 97 GLY A O 1
ATOM 762 N N . LEU A 1 98 ? 15.088 -20.340 -13.599 1.00 88.25 98 LEU A N 1
ATOM 763 C CA . LEU A 1 98 ? 13.668 -20.409 -13.964 1.00 88.25 98 LEU A CA 1
ATOM 764 C C . LEU A 1 98 ? 12.884 -21.543 -13.286 1.00 88.25 98 LEU A C 1
ATOM 766 O O . LEU A 1 98 ? 11.902 -21.286 -12.593 1.00 88.25 98 LEU A O 1
ATOM 770 N N . ASN A 1 99 ? 13.300 -22.793 -13.496 1.00 87.75 99 ASN A N 1
ATOM 771 C CA . ASN A 1 99 ? 12.490 -23.965 -13.153 1.00 87.75 99 ASN A CA 1
ATOM 772 C C . ASN A 1 99 ? 12.259 -24.097 -11.638 1.00 87.75 99 ASN A C 1
ATOM 774 O O . ASN A 1 99 ? 11.198 -24.553 -11.221 1.00 87.75 99 ASN A O 1
ATOM 778 N N . CYS A 1 100 ? 13.220 -23.646 -10.829 1.00 87.50 100 CYS A N 1
ATOM 779 C CA . CYS A 1 100 ? 13.161 -23.663 -9.366 1.00 87.50 100 CYS A CA 1
ATOM 780 C C . CYS A 1 100 ? 12.099 -22.708 -8.793 1.00 87.50 100 CYS A C 1
ATOM 782 O O . CYS A 1 100 ? 11.683 -22.880 -7.653 1.00 87.50 100 CYS A O 1
ATOM 784 N N . VAL A 1 101 ? 11.660 -21.719 -9.578 1.00 91.44 101 VAL A N 1
ATOM 785 C CA . VAL A 1 101 ? 10.648 -20.717 -9.199 1.00 91.44 101 VAL A CA 1
ATOM 786 C C . VAL A 1 101 ? 9.316 -21.017 -9.893 1.00 91.44 101 VAL A C 1
ATOM 788 O O . VAL A 1 101 ? 8.270 -21.097 -9.250 1.00 91.44 101 VAL A O 1
ATOM 791 N N . LEU A 1 102 ? 9.371 -21.273 -11.203 1.00 93.50 102 LEU A N 1
ATOM 792 C CA . LEU A 1 102 ? 8.202 -21.451 -12.061 1.00 93.50 102 LEU A CA 1
ATOM 793 C C . LEU A 1 102 ? 7.419 -22.740 -11.762 1.00 93.50 102 LEU A C 1
ATOM 795 O O . LEU A 1 102 ? 6.190 -22.730 -11.831 1.00 93.50 102 LEU A O 1
ATOM 799 N N . ILE A 1 103 ? 8.096 -23.848 -11.430 1.00 95.00 103 ILE A N 1
ATOM 800 C CA . ILE A 1 103 ? 7.420 -25.129 -11.161 1.00 95.00 103 ILE A CA 1
ATOM 801 C C . ILE A 1 103 ? 6.653 -25.078 -9.823 1.00 95.00 103 ILE A C 1
ATOM 803 O O . ILE A 1 103 ? 5.458 -25.380 -9.845 1.00 95.00 103 ILE A O 1
ATOM 807 N N . PRO A 1 104 ? 7.238 -24.631 -8.688 1.00 95.12 104 PRO A N 1
ATOM 808 C CA . PRO A 1 104 ? 6.475 -24.429 -7.455 1.00 95.12 104 PRO A CA 1
ATOM 809 C C . PRO A 1 104 ? 5.320 -23.431 -7.611 1.00 95.12 104 PRO A C 1
ATOM 811 O O . PRO A 1 104 ? 4.214 -23.729 -7.166 1.00 95.12 104 PRO A O 1
ATOM 814 N N . GLY A 1 105 ? 5.534 -22.300 -8.299 1.00 94.81 105 GLY A N 1
ATOM 815 C CA . GLY A 1 105 ? 4.470 -21.325 -8.578 1.00 94.81 105 GLY A CA 1
ATOM 816 C C . GLY A 1 105 ? 3.325 -21.906 -9.415 1.00 94.81 105 GLY A C 1
ATOM 817 O O . GLY A 1 105 ? 2.156 -21.684 -9.114 1.00 94.81 105 GLY A O 1
ATOM 818 N N . SER A 1 106 ? 3.642 -22.727 -10.419 1.00 96.12 106 SER A N 1
ATOM 819 C CA . SER A 1 106 ? 2.641 -23.433 -11.231 1.00 96.12 106 SER A CA 1
ATOM 820 C C . SER A 1 106 ? 1.801 -24.407 -10.404 1.00 96.12 106 SER A C 1
ATOM 822 O O . SER A 1 106 ? 0.574 -24.394 -10.488 1.00 96.12 106 SER A O 1
ATOM 824 N N . ILE A 1 107 ? 2.451 -25.244 -9.589 1.00 96.69 107 ILE A N 1
ATOM 825 C CA . ILE A 1 107 ? 1.769 -26.242 -8.753 1.00 96.69 107 ILE A CA 1
ATOM 826 C C . ILE A 1 107 ? 0.899 -25.544 -7.701 1.00 96.69 107 ILE A C 1
ATOM 828 O O . ILE A 1 107 ? -0.268 -25.900 -7.540 1.00 96.69 107 ILE A O 1
ATOM 832 N N . GLY A 1 108 ? 1.434 -24.523 -7.026 1.00 96.06 108 GLY A N 1
ATOM 833 C CA . GLY A 1 108 ? 0.723 -23.780 -5.990 1.00 96.06 108 GLY A CA 1
ATOM 834 C C . GLY A 1 108 ? -0.480 -22.986 -6.511 1.00 96.06 108 GLY A C 1
ATOM 835 O O . GLY A 1 108 ? -1.514 -22.965 -5.846 1.00 96.06 108 GLY A O 1
ATOM 836 N N . LEU A 1 109 ? -0.408 -22.404 -7.719 1.00 96.06 109 LEU A N 1
ATOM 837 C CA . LEU A 1 109 ? -1.539 -21.669 -8.301 1.00 96.06 109 LEU A CA 1
ATOM 838 C C . LEU A 1 109 ? -2.654 -22.605 -8.794 1.00 96.06 109 LEU A C 1
ATOM 840 O O . LEU A 1 109 ? -3.834 -22.283 -8.676 1.00 96.06 109 LEU A O 1
ATOM 844 N N . VAL A 1 110 ? -2.313 -23.786 -9.321 1.00 96.44 110 VAL A N 1
ATOM 845 C CA . VAL A 1 110 ? -3.334 -24.801 -9.630 1.00 96.44 110 VAL A CA 1
ATOM 846 C C . VAL A 1 110 ? -3.957 -25.327 -8.336 1.00 96.44 110 VAL A C 1
ATOM 848 O O . VAL A 1 110 ? -5.179 -25.453 -8.257 1.00 96.44 110 VAL A O 1
ATOM 851 N N . ALA A 1 111 ? -3.147 -25.581 -7.303 1.00 95.25 111 ALA A N 1
ATOM 852 C CA . ALA A 1 111 ? -3.633 -26.025 -6.002 1.00 95.25 111 ALA A CA 1
ATOM 853 C C . ALA A 1 111 ? -4.588 -25.005 -5.359 1.00 95.25 111 ALA A C 1
ATOM 855 O O . ALA A 1 111 ? -5.651 -25.408 -4.895 1.00 95.25 111 ALA A O 1
ATOM 856 N N . SER A 1 112 ? -4.283 -23.702 -5.385 1.00 95.00 112 SER A N 1
ATOM 857 C CA . SER A 1 112 ? -5.147 -22.672 -4.788 1.00 95.00 112 SER A CA 1
ATOM 858 C C . SER A 1 112 ? -6.528 -22.586 -5.450 1.00 95.00 112 SER A C 1
ATOM 860 O O . SER A 1 112 ? -7.546 -22.519 -4.757 1.00 95.00 112 SER A O 1
ATOM 862 N N . VAL A 1 113 ? -6.595 -22.673 -6.785 1.00 93.44 113 VAL A N 1
ATOM 863 C CA . VAL A 1 113 ? -7.871 -22.718 -7.522 1.00 93.44 113 VAL A CA 1
ATOM 864 C C . VAL A 1 113 ? -8.618 -24.032 -7.262 1.00 93.44 113 VAL A C 1
ATOM 866 O O . VAL A 1 113 ? -9.834 -24.020 -7.069 1.00 93.44 113 VAL A O 1
ATOM 869 N N . MET A 1 114 ? -7.921 -25.170 -7.194 1.00 92.50 114 MET A N 1
ATOM 870 C CA . MET A 1 114 ? -8.564 -26.453 -6.882 1.00 92.50 114 MET A CA 1
ATOM 871 C C . MET A 1 114 ? -9.094 -26.510 -5.441 1.00 92.50 114 MET A C 1
ATOM 873 O O . MET A 1 114 ? -10.191 -27.030 -5.239 1.00 92.50 114 MET A O 1
ATOM 877 N N . ILE A 1 115 ? -8.399 -25.915 -4.464 1.00 89.56 115 ILE A N 1
ATOM 878 C CA . ILE A 1 115 ? -8.875 -25.766 -3.077 1.00 89.56 115 ILE A CA 1
ATOM 879 C C . ILE A 1 115 ? -10.140 -24.898 -3.037 1.00 89.56 115 ILE A C 1
ATOM 881 O O . ILE A 1 115 ? -11.150 -25.328 -2.481 1.00 89.56 115 ILE A O 1
ATOM 885 N N . LEU A 1 116 ? -10.144 -23.741 -3.716 1.00 88.06 116 LEU A N 1
ATOM 886 C CA . LEU A 1 116 ? -11.333 -22.884 -3.848 1.00 88.06 116 LEU A CA 1
ATOM 887 C C . LEU A 1 116 ? -12.537 -23.640 -4.452 1.00 88.06 116 LEU A C 1
ATOM 889 O O . LEU A 1 116 ? -13.686 -23.363 -4.115 1.00 88.06 116 LEU A O 1
ATOM 893 N N . SER A 1 117 ? -12.284 -24.638 -5.304 1.00 87.12 117 SER A N 1
ATOM 894 C CA . SER A 1 117 ? -13.319 -25.474 -5.926 1.00 87.12 117 SER A CA 1
ATOM 895 C C . SER A 1 117 ? -13.931 -26.554 -5.020 1.00 87.12 117 SER A C 1
ATOM 897 O O . SER A 1 117 ? -14.945 -27.156 -5.378 1.00 87.12 117 SER A O 1
ATOM 899 N N . ILE A 1 118 ? -13.299 -26.858 -3.886 1.00 82.94 118 ILE A N 1
ATOM 900 C CA . ILE A 1 118 ? -13.766 -27.829 -2.878 1.00 82.94 118 ILE A CA 1
ATOM 901 C C . ILE A 1 118 ? -14.447 -27.086 -1.708 1.00 82.94 118 ILE A C 1
ATOM 903 O O . ILE A 1 118 ? -15.018 -27.695 -0.813 1.00 82.94 118 ILE A O 1
ATOM 907 N N . ALA A 1 119 ? -14.454 -25.751 -1.746 1.00 63.50 119 ALA A N 1
ATOM 908 C CA . ALA A 1 119 ? -14.815 -24.883 -0.635 1.00 63.50 119 ALA A CA 1
ATOM 909 C C . ALA A 1 119 ? -16.324 -24.735 -0.345 1.00 63.50 119 ALA A C 1
ATOM 911 O O . ALA A 1 119 ? -16.760 -23.670 0.089 1.00 63.50 119 ALA A O 1
ATOM 912 N N . SER A 1 120 ? -17.141 -25.759 -0.600 1.00 59.19 120 SER A N 1
ATOM 913 C CA . SER A 1 120 ? -18.547 -25.796 -0.162 1.00 59.19 120 SER A CA 1
ATOM 914 C C . SER A 1 120 ? -18.680 -25.901 1.360 1.00 59.19 120 SER A C 1
ATOM 916 O O . SER A 1 120 ? -19.607 -25.331 1.924 1.00 59.19 120 SER A O 1
ATOM 918 N N . ASP A 1 121 ? -17.723 -26.578 1.998 1.00 61.19 121 ASP A N 1
ATOM 919 C CA . ASP A 1 121 ? -17.772 -27.009 3.401 1.00 61.19 121 ASP A CA 1
ATOM 920 C C . ASP A 1 121 ? -16.552 -26.502 4.203 1.00 61.19 121 ASP A C 1
ATOM 922 O O . ASP A 1 121 ? -16.200 -27.062 5.239 1.00 61.19 121 ASP A O 1
ATOM 926 N N . LEU A 1 122 ? -15.861 -25.476 3.688 1.00 66.00 122 LEU A N 1
ATOM 927 C CA . LEU A 1 122 ? -14.637 -24.920 4.273 1.00 66.00 122 LEU A CA 1
ATOM 928 C C . LEU A 1 122 ? -14.910 -23.635 5.071 1.00 66.00 122 LEU A C 1
ATOM 930 O O . LEU A 1 122 ? -15.741 -22.809 4.695 1.00 66.00 122 LEU A O 1
ATOM 934 N N . GLU A 1 123 ? -14.152 -23.433 6.145 1.00 80.88 123 GLU A N 1
ATOM 935 C CA . GLU A 1 123 ? -14.197 -22.227 6.976 1.00 80.88 123 GLU A CA 1
ATOM 936 C C . GLU A 1 123 ? -13.424 -21.053 6.353 1.00 80.88 123 GLU A C 1
ATOM 938 O O . GLU A 1 123 ? -12.500 -21.229 5.555 1.00 80.88 123 GLU A O 1
ATOM 943 N N . TYR A 1 124 ? -13.740 -19.825 6.782 1.00 84.56 124 TYR A N 1
ATOM 944 C CA . TYR A 1 124 ? -13.107 -18.582 6.315 1.00 84.56 124 TYR A CA 1
ATOM 945 C C . TYR A 1 124 ? -11.563 -18.633 6.276 1.00 84.56 124 TYR A C 1
ATOM 947 O O . TYR A 1 124 ? -10.950 -18.190 5.299 1.00 84.56 124 TYR A O 1
ATOM 955 N N . TYR A 1 125 ? -10.918 -19.225 7.291 1.00 86.06 125 TYR A N 1
ATOM 956 C CA . TYR A 1 125 ? -9.453 -19.315 7.348 1.00 86.06 125 TYR A CA 1
ATOM 957 C C . TYR A 1 125 ? -8.862 -20.178 6.217 1.00 86.06 125 TYR A C 1
ATOM 959 O O . TYR A 1 125 ? -7.746 -19.930 5.756 1.00 86.06 125 TYR A O 1
ATOM 967 N N . GLN A 1 126 ? -9.616 -21.161 5.720 1.00 88.31 126 GLN A N 1
ATOM 968 C CA . GLN A 1 126 ? -9.187 -22.081 4.667 1.00 88.31 126 GLN A CA 1
ATOM 969 C C . GLN A 1 126 ? -9.271 -21.417 3.285 1.00 88.31 126 GLN A C 1
ATOM 971 O O . GLN A 1 126 ? -8.395 -21.645 2.451 1.00 88.31 126 GLN A O 1
ATOM 976 N N . PHE A 1 127 ? -10.231 -20.507 3.064 1.00 87.75 127 PHE A N 1
ATOM 977 C CA . PHE A 1 127 ? -10.211 -19.604 1.905 1.00 87.75 127 PHE A CA 1
ATOM 978 C C . PHE A 1 127 ? -9.021 -18.635 1.963 1.00 87.75 127 PHE A C 1
ATOM 980 O O . PHE A 1 127 ? -8.325 -18.448 0.962 1.00 87.75 127 PHE A O 1
ATOM 987 N N . MET A 1 128 ? -8.759 -18.042 3.134 1.00 90.75 128 MET A N 1
ATOM 988 C CA . MET A 1 128 ? -7.651 -17.103 3.336 1.00 90.75 128 MET A CA 1
ATOM 989 C C . MET A 1 128 ? -6.290 -17.752 3.043 1.00 90.75 128 MET A C 1
ATOM 991 O O . MET A 1 128 ? -5.517 -17.229 2.242 1.00 90.75 128 MET A O 1
ATOM 995 N N . LEU A 1 129 ? -6.004 -18.915 3.636 1.00 92.88 129 LEU A N 1
ATOM 996 C CA . LEU A 1 129 ? -4.746 -19.631 3.406 1.00 92.88 129 LEU A CA 1
ATOM 997 C C . LEU A 1 129 ? -4.688 -20.268 2.007 1.00 92.88 129 LEU A C 1
ATOM 999 O O . LEU A 1 129 ? -3.678 -20.145 1.313 1.00 92.88 129 LEU A O 1
ATOM 1003 N N . GLY A 1 130 ? -5.769 -20.932 1.590 1.00 91.25 130 GLY A N 1
ATOM 1004 C CA . GLY A 1 130 ? -5.829 -21.734 0.368 1.00 91.25 130 GLY A CA 1
ATOM 1005 C C . GLY A 1 130 ? -5.883 -20.918 -0.921 1.00 91.25 130 GLY A C 1
ATOM 1006 O O . GLY A 1 130 ? -5.213 -21.283 -1.882 1.00 91.25 130 GLY A O 1
ATOM 1007 N N . PHE A 1 131 ? -6.627 -19.806 -0.952 1.00 92.00 131 PHE A N 1
ATOM 1008 C CA . PHE A 1 131 ? -6.678 -18.911 -2.114 1.00 92.00 131 PHE A CA 1
ATOM 1009 C C . PHE A 1 131 ? -5.823 -17.656 -1.925 1.00 92.00 131 PHE A C 1
ATOM 1011 O O . PHE A 1 131 ? -4.975 -17.377 -2.770 1.00 92.00 131 PHE A O 1
ATOM 1018 N N . GLY A 1 132 ? -6.007 -16.923 -0.822 1.00 90.38 132 GLY A N 1
ATOM 1019 C CA . GLY A 1 132 ? -5.316 -15.652 -0.577 1.00 90.38 132 GLY A CA 1
ATOM 1020 C C . GLY A 1 132 ? -3.796 -15.813 -0.494 1.00 90.38 132 GLY A C 1
ATOM 1021 O O . GLY A 1 132 ? -3.061 -15.302 -1.341 1.00 90.38 132 GLY A O 1
ATOM 1022 N N . VAL A 1 133 ? -3.322 -16.561 0.506 1.00 95.06 133 VAL A N 1
ATOM 1023 C CA . VAL A 1 133 ? -1.886 -16.724 0.786 1.00 95.06 133 VAL A CA 1
ATOM 1024 C C . VAL A 1 133 ? -1.196 -17.598 -0.259 1.00 95.06 133 VAL A C 1
ATOM 1026 O O . VAL A 1 133 ? -0.272 -17.137 -0.935 1.00 95.06 133 VAL A O 1
ATOM 1029 N N . LEU A 1 134 ? -1.650 -18.844 -0.437 1.00 95.81 134 LEU A N 1
ATOM 1030 C CA . LEU A 1 134 ? -1.046 -19.775 -1.395 1.00 95.81 134 LEU A CA 1
ATOM 1031 C C . LEU A 1 134 ? -1.147 -19.250 -2.835 1.00 95.81 134 LEU A C 1
ATOM 1033 O O . LEU A 1 134 ? -0.162 -19.311 -3.571 1.00 95.81 134 LEU A O 1
ATOM 1037 N N . GLY A 1 135 ? -2.300 -18.706 -3.237 1.00 94.69 135 GLY A N 1
ATOM 1038 C CA . GLY A 1 135 ? -2.505 -18.171 -4.582 1.00 94.69 135 GLY A CA 1
ATOM 1039 C C . GLY A 1 135 ? -1.660 -16.931 -4.865 1.00 94.69 135 GLY A C 1
ATOM 1040 O O . GLY A 1 135 ? -0.979 -16.904 -5.887 1.00 94.69 135 GLY A O 1
ATOM 1041 N N . GLY A 1 136 ? -1.626 -15.952 -3.955 1.00 93.25 136 GLY A N 1
ATOM 1042 C CA . GLY A 1 136 ? -0.837 -14.728 -4.132 1.00 93.25 136 GLY A CA 1
ATOM 1043 C C . GLY A 1 136 ? 0.671 -14.993 -4.219 1.00 93.25 136 GLY A C 1
ATOM 1044 O O . GLY A 1 136 ? 1.332 -14.521 -5.147 1.00 93.25 136 GLY A O 1
ATOM 1045 N N . ILE A 1 137 ? 1.211 -15.832 -3.323 1.00 95.19 137 ILE A N 1
ATOM 1046 C CA . ILE A 1 137 ? 2.622 -16.256 -3.379 1.00 95.19 137 ILE A CA 1
ATOM 1047 C C . ILE A 1 137 ? 2.904 -16.970 -4.708 1.00 95.19 137 ILE A C 1
ATOM 1049 O O . ILE A 1 137 ? 3.849 -16.611 -5.412 1.00 95.19 137 ILE A O 1
ATOM 1053 N N . SER A 1 138 ? 2.059 -17.929 -5.094 1.00 96.44 138 SER A N 1
ATOM 1054 C CA . SER A 1 138 ? 2.222 -18.695 -6.337 1.00 96.44 138 SER A CA 1
ATOM 1055 C C . SER A 1 138 ? 2.148 -17.821 -7.590 1.00 96.44 138 SER A C 1
ATOM 1057 O O . SER A 1 138 ? 2.920 -18.020 -8.528 1.00 96.44 138 SER A O 1
ATOM 1059 N N . ALA A 1 139 ? 1.281 -16.806 -7.592 1.00 94.81 139 ALA A N 1
ATOM 1060 C CA . ALA A 1 139 ? 1.190 -15.824 -8.663 1.00 94.81 139 ALA A CA 1
ATOM 1061 C C . ALA A 1 139 ? 2.473 -14.984 -8.781 1.00 94.81 139 ALA A C 1
ATOM 1063 O O . ALA A 1 139 ? 2.956 -14.786 -9.895 1.00 94.81 139 ALA A O 1
ATOM 1064 N N . SER A 1 140 ? 3.087 -14.559 -7.668 1.00 93.81 140 SER A N 1
ATOM 1065 C CA . SER A 1 140 ? 4.378 -13.845 -7.706 1.00 93.81 140 SER A CA 1
ATOM 1066 C C . SER A 1 140 ? 5.504 -14.700 -8.319 1.00 93.81 140 SER A C 1
ATOM 1068 O O . SER A 1 140 ? 6.253 -14.231 -9.179 1.00 93.81 140 SER A O 1
ATOM 1070 N N . LEU A 1 141 ? 5.538 -15.995 -7.976 1.00 94.12 141 LEU A N 1
ATOM 1071 C CA . LEU A 1 141 ? 6.470 -16.998 -8.510 1.00 94.12 141 LEU A CA 1
ATOM 1072 C C . LEU A 1 141 ? 6.228 -17.331 -9.998 1.00 94.12 141 LEU A C 1
ATOM 1074 O O . LEU A 1 141 ? 7.075 -17.959 -10.628 1.00 94.12 141 LEU A O 1
ATOM 1078 N N . LEU A 1 142 ? 5.106 -16.901 -10.582 1.00 94.06 142 LEU A N 1
ATOM 1079 C CA . LEU A 1 142 ? 4.825 -16.997 -12.018 1.00 94.06 142 LEU A CA 1
ATOM 1080 C C . LEU A 1 142 ? 5.108 -15.674 -12.745 1.00 94.06 142 LEU A C 1
ATOM 1082 O O . LEU A 1 142 ? 5.728 -15.681 -13.810 1.00 94.06 142 LEU A O 1
ATOM 1086 N N . VAL A 1 143 ? 4.696 -14.537 -12.175 1.00 92.56 143 VAL A N 1
ATOM 1087 C CA . VAL A 1 143 ? 4.819 -13.208 -12.800 1.00 92.56 143 VAL A CA 1
ATOM 1088 C C . VAL A 1 143 ? 6.282 -12.792 -12.951 1.00 92.56 143 VAL A C 1
ATOM 1090 O O . VAL A 1 143 ? 6.710 -12.480 -14.065 1.00 92.56 143 VAL A O 1
ATOM 1093 N N . THR A 1 144 ? 7.071 -12.828 -11.873 1.00 90.81 144 THR A N 1
ATOM 1094 C CA . THR A 1 144 ? 8.467 -12.360 -11.886 1.00 90.81 144 THR A CA 1
ATOM 1095 C C . THR A 1 144 ? 9.351 -13.080 -12.919 1.00 90.81 144 THR A C 1
ATOM 1097 O O . THR A 1 144 ? 9.916 -12.391 -13.777 1.00 90.81 144 THR A O 1
ATOM 1100 N N . PRO A 1 145 ? 9.455 -14.429 -12.939 1.00 91.00 145 PRO A N 1
ATOM 1101 C CA . PRO A 1 145 ? 10.262 -15.114 -13.950 1.00 91.00 145 PRO A CA 1
ATOM 1102 C C . PRO A 1 145 ? 9.713 -14.941 -15.373 1.00 91.00 145 PRO A C 1
ATOM 1104 O O . PRO A 1 145 ? 10.495 -14.934 -16.325 1.00 91.00 145 PRO A O 1
ATOM 1107 N N . SER A 1 146 ? 8.396 -14.764 -15.541 1.00 92.94 146 SER A N 1
ATOM 1108 C CA . SER A 1 146 ? 7.789 -14.578 -16.864 1.00 92.94 146 SER A CA 1
ATOM 1109 C C . SER A 1 146 ? 8.148 -13.235 -17.495 1.00 92.94 146 SER A C 1
ATOM 1111 O O . SER A 1 146 ? 8.462 -13.200 -18.688 1.00 92.94 146 SER A O 1
ATOM 1113 N N . MET A 1 147 ? 8.188 -12.155 -16.707 1.00 90.56 147 MET A N 1
ATOM 1114 C CA . MET A 1 147 ? 8.689 -10.848 -17.156 1.00 90.56 147 MET A CA 1
ATOM 1115 C C . MET A 1 147 ? 10.190 -10.906 -17.472 1.00 90.56 147 MET A C 1
ATOM 1117 O O . MET A 1 147 ? 10.627 -10.471 -18.540 1.00 90.56 147 MET A O 1
ATOM 1121 N N . ALA A 1 148 ? 10.982 -11.495 -16.570 1.00 89.19 148 ALA A N 1
ATOM 1122 C CA . ALA A 1 148 ? 12.431 -11.589 -16.724 1.00 89.19 148 ALA A CA 1
ATOM 1123 C C . ALA A 1 148 ? 12.839 -12.389 -17.971 1.00 89.19 148 ALA A C 1
ATOM 1125 O O . ALA A 1 148 ? 13.686 -11.945 -18.748 1.00 89.19 148 ALA A O 1
ATOM 1126 N N . CYS A 1 149 ? 12.173 -13.518 -18.238 1.00 89.50 149 CYS A N 1
ATOM 1127 C CA . CYS A 1 149 ? 12.446 -14.318 -19.429 1.00 89.50 149 CYS A CA 1
ATOM 1128 C C . CYS A 1 149 ? 12.255 -13.535 -20.734 1.00 89.50 149 CYS A C 1
ATOM 1130 O O . CYS A 1 149 ? 13.075 -13.694 -21.631 1.00 89.50 149 CYS A O 1
ATOM 1132 N N . ILE A 1 150 ? 11.250 -12.662 -20.862 1.00 91.00 150 ILE A N 1
ATOM 1133 C CA . ILE A 1 150 ? 11.080 -11.864 -22.091 1.00 91.00 150 ILE A CA 1
ATOM 1134 C C . ILE A 1 150 ? 12.249 -10.876 -22.255 1.00 91.00 150 ILE A C 1
ATOM 1136 O O . ILE A 1 150 ? 12.864 -10.805 -23.324 1.00 91.00 150 ILE A O 1
ATOM 1140 N N . ASN A 1 151 ? 12.629 -10.189 -21.174 1.00 86.31 151 ASN A N 1
ATOM 1141 C CA . ASN A 1 151 ? 13.734 -9.225 -21.168 1.00 86.31 151 ASN A CA 1
ATOM 1142 C C . ASN A 1 151 ? 15.107 -9.857 -21.500 1.00 86.31 151 ASN A C 1
ATOM 1144 O O . ASN A 1 151 ? 15.962 -9.176 -22.068 1.00 86.31 151 ASN A O 1
ATOM 1148 N N . HIS A 1 152 ? 15.314 -11.150 -21.211 1.00 85.62 152 HIS A N 1
ATOM 1149 C CA . HIS A 1 152 ? 16.555 -11.884 -21.525 1.00 85.62 152 HIS A CA 1
ATOM 1150 C C . HIS A 1 152 ? 16.706 -12.260 -23.017 1.00 85.62 152 HIS A C 1
ATOM 1152 O O . HIS A 1 152 ? 17.813 -12.587 -23.452 1.00 85.62 152 HIS A O 1
ATOM 1158 N N . TRP A 1 153 ? 15.618 -12.254 -23.801 1.00 87.88 153 TRP A N 1
ATOM 1159 C CA . TRP A 1 153 ? 15.633 -12.626 -25.228 1.00 87.88 153 TRP A CA 1
ATOM 1160 C C . TRP A 1 153 ? 15.482 -11.431 -26.182 1.00 87.88 153 TRP A C 1
ATOM 1162 O O . TRP A 1 153 ? 15.952 -11.517 -27.318 1.00 87.88 153 TRP A O 1
ATOM 1172 N N . PHE A 1 154 ? 14.892 -10.321 -25.729 1.00 88.31 154 PHE A N 1
ATOM 1173 C CA . PHE A 1 154 ? 14.665 -9.119 -26.539 1.00 88.31 154 PHE A CA 1
ATOM 1174 C C . PHE A 1 154 ? 15.250 -7.863 -25.887 1.00 88.31 154 PHE A C 1
ATOM 1176 O O . PHE A 1 154 ? 15.047 -7.609 -24.698 1.00 88.31 154 PHE A O 1
ATOM 1183 N N . PHE A 1 155 ? 15.915 -7.040 -26.694 1.00 85.31 155 PHE A N 1
ATOM 1184 C CA . PHE A 1 155 ? 16.443 -5.721 -26.352 1.00 85.31 155 PHE A CA 1
ATOM 1185 C C . PHE A 1 155 ? 15.872 -4.644 -27.287 1.00 85.31 155 PHE A C 1
ATOM 1187 O O . PHE A 1 155 ? 15.287 -3.674 -26.807 1.00 85.31 155 PHE A O 1
ATOM 1194 N N . LYS A 1 156 ? 15.973 -4.824 -28.612 1.00 84.88 156 LYS A N 1
ATOM 1195 C CA . LYS A 1 156 ? 15.474 -3.878 -29.633 1.00 84.88 156 LYS A CA 1
ATOM 1196 C C . LYS A 1 156 ? 13.942 -3.938 -29.772 1.00 84.88 156 LYS A C 1
ATOM 1198 O O . LYS A 1 156 ? 13.335 -2.925 -30.094 1.00 84.88 156 LYS A O 1
ATOM 1203 N N . ARG A 1 157 ? 13.312 -5.091 -29.497 1.00 88.06 157 ARG A N 1
ATOM 1204 C CA . ARG A 1 157 ? 11.838 -5.290 -29.488 1.00 88.06 157 ARG A CA 1
ATOM 1205 C C . ARG A 1 157 ? 11.257 -5.596 -28.096 1.00 88.06 157 ARG A C 1
ATOM 1207 O O . ARG A 1 157 ? 10.292 -6.354 -27.968 1.00 88.06 157 ARG A O 1
ATOM 1214 N N . ARG A 1 158 ? 11.900 -5.089 -27.037 1.00 90.12 158 ARG A N 1
ATOM 1215 C CA . ARG A 1 158 ? 11.613 -5.463 -25.640 1.00 90.12 158 ARG A CA 1
ATOM 1216 C C . ARG A 1 158 ? 10.221 -5.011 -25.185 1.00 90.12 158 ARG A C 1
ATOM 1218 O O . ARG A 1 158 ? 9.527 -5.791 -24.537 1.00 90.12 158 ARG A O 1
ATOM 1225 N N . ALA A 1 159 ? 9.796 -3.794 -25.521 1.00 90.81 159 ALA A N 1
ATOM 1226 C CA . ALA A 1 159 ? 8.498 -3.274 -25.093 1.00 90.81 159 ALA A CA 1
ATOM 1227 C C . ALA A 1 159 ? 7.333 -3.942 -25.832 1.00 90.81 159 ALA A C 1
ATOM 1229 O O . ALA A 1 159 ? 6.321 -4.264 -25.212 1.00 90.81 159 ALA A O 1
ATOM 1230 N N . PHE A 1 160 ? 7.490 -4.244 -27.121 1.00 92.31 160 PHE A N 1
ATOM 1231 C CA . PHE A 1 160 ? 6.488 -4.982 -27.886 1.00 92.31 160 PHE A CA 1
ATOM 1232 C C . PHE A 1 160 ? 6.369 -6.449 -27.442 1.00 92.31 160 PHE A C 1
ATOM 1234 O O . PHE A 1 160 ? 5.257 -6.945 -27.263 1.00 92.31 160 PHE A O 1
ATOM 1241 N N . ALA A 1 161 ? 7.492 -7.142 -27.208 1.00 93.44 161 ALA A N 1
ATOM 1242 C CA . ALA A 1 161 ? 7.481 -8.532 -26.744 1.00 93.44 161 ALA A CA 1
ATOM 1243 C C . ALA A 1 161 ? 6.857 -8.673 -25.342 1.00 93.44 161 ALA A C 1
ATOM 1245 O O . ALA A 1 161 ? 6.024 -9.557 -25.124 1.00 93.44 161 ALA A O 1
ATOM 1246 N N . THR A 1 162 ? 7.197 -7.776 -24.409 1.00 92.88 162 THR A N 1
ATOM 1247 C CA . THR A 1 162 ? 6.584 -7.755 -23.071 1.00 92.88 162 THR A CA 1
ATOM 1248 C C . THR A 1 162 ? 5.120 -7.325 -23.142 1.00 92.88 162 THR A C 1
ATOM 1250 O O . THR A 1 162 ? 4.280 -7.959 -22.510 1.00 92.88 162 THR A O 1
ATOM 1253 N N . GLY A 1 163 ? 4.774 -6.346 -23.983 1.00 91.69 163 GLY A N 1
ATOM 1254 C CA . GLY A 1 163 ? 3.390 -5.961 -24.266 1.00 91.69 163 GLY A CA 1
ATOM 1255 C C . GLY A 1 163 ? 2.517 -7.135 -24.711 1.00 91.69 163 GLY A C 1
ATOM 1256 O O . GLY A 1 163 ? 1.452 -7.356 -24.131 1.00 91.69 163 GLY A O 1
ATOM 1257 N N . ILE A 1 164 ? 3.004 -7.953 -25.656 1.00 94.44 164 ILE A N 1
ATOM 1258 C CA . ILE A 1 164 ? 2.348 -9.205 -26.069 1.00 94.44 164 ILE A CA 1
ATOM 1259 C C . ILE A 1 164 ? 2.160 -10.133 -24.867 1.00 94.44 164 ILE A C 1
ATOM 1261 O O . ILE A 1 164 ? 1.025 -10.519 -24.592 1.00 94.44 164 ILE A O 1
ATOM 1265 N N . GLY A 1 165 ? 3.225 -10.453 -24.122 1.00 93.38 165 GLY A N 1
ATOM 1266 C CA . GLY A 1 165 ? 3.148 -11.333 -22.948 1.00 93.38 165 GLY A CA 1
ATOM 1267 C C . GLY A 1 165 ? 2.140 -10.855 -21.894 1.00 93.38 165 GLY A C 1
ATOM 1268 O O . GLY A 1 165 ? 1.382 -11.654 -21.350 1.00 93.38 165 GLY A O 1
ATOM 1269 N N . VAL A 1 166 ? 2.059 -9.544 -21.661 1.00 91.69 166 VAL A N 1
ATOM 1270 C CA . VAL A 1 166 ? 1.184 -8.922 -20.655 1.00 91.69 166 VAL A CA 1
ATOM 1271 C C . VAL A 1 166 ? -0.285 -8.834 -21.099 1.00 91.69 166 VAL A C 1
ATOM 1273 O O . VAL A 1 166 ? -1.162 -8.720 -20.234 1.00 91.69 166 VAL A O 1
ATOM 1276 N N . THR A 1 167 ? -0.612 -8.966 -22.397 1.00 93.12 167 THR A N 1
ATOM 1277 C CA . THR A 1 167 ? -2.022 -9.070 -22.862 1.00 93.12 167 THR A CA 1
ATOM 1278 C C . THR A 1 167 ? -2.797 -10.194 -22.176 1.00 93.12 167 THR A C 1
ATOM 1280 O O . THR A 1 167 ? -4.004 -10.063 -21.969 1.00 93.12 167 THR A O 1
ATOM 1283 N N . ALA A 1 168 ? -2.085 -11.245 -21.759 1.00 92.44 168 ALA A N 1
ATOM 1284 C CA . ALA A 1 168 ? -2.578 -12.387 -21.006 1.00 92.44 168 ALA A CA 1
ATOM 1285 C C . ALA A 1 168 ? -3.543 -12.003 -19.870 1.00 92.44 168 ALA A C 1
ATOM 1287 O O . ALA A 1 168 ? -4.639 -12.548 -19.776 1.00 92.44 168 ALA A O 1
ATOM 1288 N N . GLY A 1 169 ? -3.178 -11.009 -19.052 1.00 87.62 169 GLY A N 1
ATOM 1289 C CA . GLY A 1 169 ? -4.014 -10.558 -17.937 1.00 87.62 169 GLY A CA 1
ATOM 1290 C C . GLY A 1 169 ? -5.302 -9.854 -18.368 1.00 87.62 169 GLY A C 1
ATOM 1291 O O . GLY A 1 169 ? -6.340 -10.028 -17.733 1.00 87.62 169 GLY A O 1
ATOM 1292 N N . GLY A 1 170 ? -5.258 -9.085 -19.462 1.00 86.50 170 GLY A N 1
ATOM 1293 C CA . GLY A 1 170 ? -6.442 -8.424 -20.017 1.00 86.50 170 GLY A CA 1
ATOM 1294 C C . GLY A 1 170 ? -7.437 -9.435 -20.586 1.00 86.50 170 GLY A C 1
ATOM 1295 O O . GLY A 1 170 ? -8.625 -9.356 -20.293 1.00 86.50 170 GLY A O 1
ATOM 1296 N N . LEU A 1 171 ? -6.948 -10.438 -21.326 1.00 90.94 171 LEU A N 1
ATOM 1297 C CA . LEU A 1 171 ? -7.800 -11.485 -21.892 1.00 90.94 171 LEU A CA 1
ATOM 1298 C C . LEU A 1 171 ? -8.336 -12.448 -20.816 1.00 90.94 171 LEU A C 1
ATOM 1300 O O . LEU A 1 171 ? -9.520 -12.784 -20.837 1.00 90.94 171 LEU A O 1
ATOM 1304 N N . GLY A 1 172 ? -7.514 -12.833 -19.833 1.00 88.62 172 GLY A N 1
ATOM 1305 C CA . GLY A 1 172 ? -7.957 -13.617 -18.674 1.00 88.62 172 GLY A CA 1
ATOM 1306 C C . GLY A 1 172 ? -9.044 -12.897 -17.867 1.00 88.62 172 GLY A C 1
ATOM 1307 O O . GLY A 1 172 ? -10.063 -13.499 -17.541 1.00 88.62 172 GLY A O 1
ATOM 1308 N N . GLY A 1 173 ? -8.890 -11.582 -17.666 1.00 82.75 173 GLY A N 1
ATOM 1309 C CA . GLY A 1 173 ? -9.882 -10.691 -17.047 1.00 82.75 173 GLY A CA 1
ATOM 1310 C C . GLY A 1 173 ? -11.153 -10.421 -17.867 1.00 82.75 173 GLY A C 1
ATOM 1311 O O . GLY A 1 173 ? -12.003 -9.651 -17.424 1.00 82.75 173 GLY A O 1
ATOM 1312 N N . VAL A 1 174 ? -11.296 -11.031 -19.047 1.00 86.31 174 VAL A N 1
ATOM 1313 C CA . VAL A 1 174 ? -12.556 -11.097 -19.808 1.00 86.31 174 VAL A CA 1
ATOM 1314 C C . VAL A 1 174 ? -13.099 -12.528 -19.805 1.00 86.31 174 VAL A C 1
ATOM 1316 O O . VAL A 1 174 ? -14.279 -12.737 -19.533 1.00 86.31 174 VAL A O 1
ATOM 1319 N N . ILE A 1 175 ? -12.247 -13.528 -20.056 1.00 90.38 175 ILE A N 1
ATOM 1320 C CA . ILE A 1 175 ? -12.665 -14.932 -20.184 1.00 90.38 175 ILE A CA 1
ATOM 1321 C C . ILE A 1 175 ? -13.100 -15.528 -18.838 1.00 90.38 175 ILE A C 1
ATOM 1323 O O . ILE A 1 175 ? -14.174 -16.126 -18.763 1.00 90.38 175 ILE A O 1
ATOM 1327 N N . PHE A 1 176 ? -12.310 -15.374 -17.771 1.00 89.56 176 PHE A N 1
ATOM 1328 C CA . PHE A 1 176 ? -12.610 -16.016 -16.485 1.00 89.56 176 PHE A CA 1
ATOM 1329 C C . PHE A 1 176 ? -13.895 -15.485 -15.815 1.00 89.56 176 PHE A C 1
ATOM 1331 O O . PHE A 1 176 ? -14.698 -16.325 -15.403 1.00 89.56 176 PHE A O 1
ATOM 1338 N N . PRO A 1 177 ? -14.181 -14.163 -15.756 1.00 84.12 177 PRO A N 1
ATOM 1339 C CA . PRO A 1 177 ? -15.429 -13.654 -15.175 1.00 84.12 177 PRO A CA 1
ATOM 1340 C C . PRO A 1 177 ? -16.686 -14.175 -15.885 1.00 84.12 177 PRO A C 1
ATOM 1342 O O . PRO A 1 177 ? -17.651 -14.567 -15.228 1.00 84.12 177 PRO A O 1
ATOM 1345 N N . ILE A 1 178 ? -16.668 -14.215 -17.224 1.00 85.19 178 ILE A N 1
ATOM 1346 C CA . ILE A 1 178 ? -17.780 -14.727 -18.040 1.00 85.19 178 ILE A CA 1
ATOM 1347 C C . ILE A 1 178 ? -17.948 -16.233 -17.808 1.00 85.19 178 ILE A C 1
ATOM 1349 O O . ILE A 1 178 ? -19.049 -16.697 -17.512 1.00 85.19 178 ILE A O 1
ATOM 1353 N N . MET A 1 179 ? -16.847 -16.988 -17.869 1.00 89.25 179 MET A N 1
ATOM 1354 C CA . MET A 1 179 ? -16.863 -18.434 -17.666 1.00 89.25 179 MET A CA 1
ATOM 1355 C C . MET A 1 179 ? -17.407 -18.806 -16.282 1.00 89.25 179 MET A C 1
ATOM 1357 O O . MET A 1 179 ? -18.309 -19.631 -16.201 1.00 89.25 179 MET A O 1
ATOM 1361 N N . ILE A 1 180 ? -16.940 -18.181 -15.197 1.00 86.81 180 ILE A N 1
ATOM 1362 C CA . ILE A 1 180 ? -17.458 -18.467 -13.848 1.00 86.81 180 ILE A CA 1
ATOM 1363 C C . ILE A 1 180 ? -18.956 -18.153 -13.775 1.00 86.81 180 ILE A C 1
ATOM 1365 O O . ILE A 1 180 ? -19.723 -18.982 -13.288 1.00 86.81 180 ILE A O 1
ATOM 1369 N N . LYS A 1 181 ? -19.390 -16.998 -14.290 1.00 82.50 181 LYS A N 1
ATOM 1370 C CA . LYS A 1 181 ? -20.783 -16.533 -14.215 1.00 82.50 181 LYS A CA 1
ATOM 1371 C C . LYS A 1 181 ? -21.783 -17.477 -14.885 1.00 82.50 181 LYS A C 1
ATOM 1373 O O . LYS A 1 181 ? -22.860 -17.699 -14.332 1.00 82.50 181 LYS A O 1
ATOM 1378 N N . ASP A 1 182 ? -21.461 -18.007 -16.062 1.00 86.06 182 ASP A N 1
ATOM 1379 C CA . ASP A 1 182 ? -22.410 -18.813 -16.840 1.00 86.06 182 ASP A CA 1
ATOM 1380 C C . ASP A 1 182 ? -22.212 -20.326 -16.641 1.00 86.06 182 ASP A C 1
ATOM 1382 O O . ASP A 1 182 ? -23.182 -21.091 -16.658 1.00 86.06 182 ASP A O 1
ATOM 1386 N N . LEU A 1 183 ? -20.992 -20.766 -16.314 1.00 88.12 183 LEU A N 1
ATOM 1387 C CA . LEU A 1 183 ? -20.713 -22.162 -15.974 1.00 88.12 183 LEU A CA 1
ATOM 1388 C C . LEU A 1 183 ? -21.177 -22.500 -14.539 1.00 88.12 183 LEU A C 1
ATOM 1390 O O . LEU A 1 183 ? -21.718 -23.581 -14.311 1.00 88.12 183 LEU A O 1
ATOM 1394 N N . SER A 1 184 ? -21.117 -21.558 -13.583 1.00 84.81 184 SER A N 1
ATOM 1395 C CA . SER A 1 184 ? -21.657 -21.782 -12.223 1.00 84.81 184 SER A CA 1
ATOM 1396 C C . SER A 1 184 ? -23.181 -21.933 -12.193 1.00 84.81 184 SER A C 1
ATOM 1398 O O . SER A 1 184 ? -23.699 -22.608 -11.308 1.00 84.81 184 SER A O 1
ATOM 1400 N N . LYS A 1 185 ? -23.906 -21.362 -13.166 1.00 85.00 185 LYS A N 1
ATOM 1401 C CA . LYS A 1 185 ? -25.364 -21.542 -13.313 1.00 85.00 185 LYS A CA 1
ATOM 1402 C C . LYS A 1 185 ? -25.759 -22.900 -13.892 1.00 85.00 185 LYS A C 1
ATOM 1404 O O . LYS A 1 185 ? -26.882 -23.336 -13.672 1.00 85.00 185 LYS A O 1
ATOM 1409 N N . SER A 1 186 ? -24.881 -23.518 -14.682 1.00 88.06 186 SER A N 1
ATOM 1410 C CA . SER A 1 186 ? -25.195 -24.718 -15.469 1.00 88.06 186 SER A CA 1
ATOM 1411 C C . SER A 1 186 ? -24.651 -26.005 -14.847 1.00 88.06 186 SER A C 1
ATOM 1413 O O . SER A 1 186 ? -25.345 -27.017 -14.877 1.00 88.06 186 SER A O 1
ATOM 1415 N N . ILE A 1 187 ? -23.454 -25.972 -14.247 1.00 90.81 187 ILE A N 1
ATOM 1416 C CA . ILE A 1 187 ? -22.826 -27.138 -13.588 1.00 90.81 187 ILE A CA 1
ATOM 1417 C C . ILE A 1 187 ? -22.409 -26.883 -12.127 1.00 90.81 187 ILE A C 1
ATOM 1419 O O . ILE A 1 187 ? -21.823 -27.757 -11.488 1.00 90.81 187 ILE A O 1
ATOM 1423 N N . GLY A 1 188 ? -22.720 -25.705 -11.579 1.00 86.94 188 GLY A N 1
ATOM 1424 C CA . GLY A 1 188 ? -22.393 -25.324 -10.203 1.00 86.94 188 GLY A CA 1
ATOM 1425 C C . GLY A 1 188 ? -20.975 -24.765 -10.027 1.00 86.94 188 GLY A C 1
ATOM 1426 O O . GLY A 1 188 ? -20.037 -25.120 -10.742 1.00 86.94 188 GLY A O 1
ATOM 1427 N N . PHE A 1 189 ? -20.811 -23.886 -9.034 1.00 86.56 189 PHE A N 1
ATOM 1428 C CA . PHE A 1 189 ? -19.564 -23.152 -8.768 1.00 86.56 189 PHE A CA 1
ATOM 1429 C C . PHE A 1 189 ? -18.333 -24.046 -8.557 1.00 86.56 189 PHE A C 1
ATOM 1431 O O . PHE A 1 189 ? -17.247 -23.743 -9.057 1.00 86.56 189 PHE A O 1
ATOM 1438 N N . ALA A 1 190 ? -18.503 -25.175 -7.862 1.00 88.31 190 ALA A N 1
ATOM 1439 C CA . ALA A 1 190 ? -17.434 -26.139 -7.618 1.00 88.31 190 ALA A CA 1
ATOM 1440 C C . ALA A 1 190 ? -16.847 -26.686 -8.933 1.00 88.31 190 ALA A C 1
ATOM 1442 O O . ALA A 1 190 ? -15.631 -26.697 -9.119 1.00 88.31 190 ALA A O 1
ATOM 1443 N N . TRP A 1 191 ? -17.695 -27.076 -9.890 1.00 90.69 191 TRP A N 1
ATOM 1444 C CA . TRP A 1 191 ? -17.231 -27.549 -11.196 1.00 90.69 191 TRP A CA 1
ATOM 1445 C C . TRP A 1 191 ? -16.756 -26.418 -12.109 1.00 90.69 191 TRP A C 1
ATOM 1447 O O . TRP A 1 191 ? -15.748 -26.595 -12.791 1.00 90.69 191 TRP A O 1
ATOM 1457 N N . ALA A 1 192 ? -17.386 -25.240 -12.071 1.00 91.06 192 ALA A N 1
ATOM 1458 C CA . ALA A 1 192 ? -16.902 -24.066 -12.800 1.00 91.06 192 ALA A CA 1
ATOM 1459 C C . ALA A 1 192 ? -15.463 -23.686 -12.390 1.00 91.06 192 ALA A C 1
ATOM 1461 O O . ALA A 1 192 ? -14.603 -23.451 -13.242 1.00 91.06 192 ALA A O 1
ATOM 1462 N N . THR A 1 193 ? -15.172 -23.722 -11.087 1.00 91.44 193 THR A N 1
ATOM 1463 C CA . THR A 1 193 ? -13.836 -23.444 -10.539 1.00 91.44 193 THR A CA 1
ATOM 1464 C C . THR A 1 193 ? -12.838 -24.575 -10.838 1.00 91.44 193 THR A C 1
ATOM 1466 O O . THR A 1 193 ? -11.661 -24.301 -11.064 1.00 91.44 193 THR A O 1
ATOM 1469 N N . ARG A 1 194 ? -13.278 -25.840 -10.961 1.00 93.75 194 ARG A N 1
ATOM 1470 C CA . ARG A 1 194 ? -12.419 -26.946 -11.452 1.00 93.75 194 ARG A CA 1
ATOM 1471 C C . ARG A 1 194 ? -12.048 -26.784 -12.919 1.00 93.75 194 ARG A C 1
ATOM 1473 O O . ARG A 1 194 ? -10.885 -26.963 -13.261 1.00 93.75 194 ARG A O 1
ATOM 1480 N N . VAL A 1 195 ? -12.996 -26.403 -13.779 1.00 94.12 195 VAL A N 1
ATOM 1481 C CA . VAL A 1 195 ? -12.724 -26.115 -15.200 1.00 94.12 195 VAL A CA 1
ATOM 1482 C C . VAL A 1 195 ? -11.700 -24.985 -15.333 1.00 94.12 195 VAL A C 1
ATOM 1484 O O . VAL A 1 195 ? -10.738 -25.122 -16.087 1.00 94.12 195 VAL A O 1
ATOM 1487 N N . LEU A 1 196 ? -11.826 -23.927 -14.525 1.00 94.12 196 LEU A N 1
ATOM 1488 C CA . LEU A 1 196 ? -10.801 -22.887 -14.403 1.00 94.12 196 LEU A CA 1
ATOM 1489 C C . LEU A 1 196 ? -9.442 -23.454 -13.958 1.00 94.12 196 LEU A C 1
ATOM 1491 O O . LEU A 1 196 ? -8.430 -23.177 -14.598 1.00 94.12 196 LEU A O 1
ATOM 1495 N N . GLY A 1 197 ? -9.413 -24.290 -12.917 1.00 94.69 197 GLY A N 1
ATOM 1496 C CA . GLY A 1 197 ? -8.197 -24.952 -12.439 1.00 94.69 197 GLY A CA 1
ATOM 1497 C C . GLY A 1 197 ? -7.512 -25.817 -13.505 1.00 94.69 197 GLY A C 1
ATOM 1498 O O . GLY A 1 197 ? -6.287 -25.786 -13.618 1.00 94.69 197 GLY A O 1
ATOM 1499 N N . PHE A 1 198 ? -8.274 -26.538 -14.335 1.00 96.00 198 PHE A N 1
ATOM 1500 C CA . PHE A 1 198 ? -7.733 -27.323 -15.452 1.00 96.00 198 PHE A CA 1
ATOM 1501 C C . PHE A 1 198 ? -7.194 -26.444 -16.590 1.00 96.00 198 PHE A C 1
ATOM 1503 O O . PHE A 1 198 ? -6.150 -26.764 -17.158 1.00 96.00 198 PHE A O 1
ATOM 1510 N N . ILE A 1 199 ? -7.839 -25.313 -16.894 1.00 95.62 199 ILE A N 1
ATOM 1511 C CA . ILE A 1 199 ? -7.312 -24.325 -17.852 1.00 95.62 199 ILE A CA 1
ATOM 1512 C C . ILE A 1 199 ? -5.989 -23.743 -17.333 1.00 95.62 199 ILE A C 1
ATOM 1514 O O . ILE A 1 199 ? -5.004 -23.702 -18.071 1.00 95.62 199 ILE A O 1
ATOM 1518 N N . CYS A 1 200 ? -5.926 -23.373 -16.050 1.00 95.69 200 CYS A N 1
ATOM 1519 C CA . CYS A 1 200 ? -4.694 -22.921 -15.405 1.00 95.69 200 CYS A CA 1
ATOM 1520 C C . CYS A 1 200 ? -3.595 -23.997 -15.435 1.00 95.69 200 CYS A C 1
ATOM 1522 O O . CYS A 1 200 ? -2.459 -23.675 -15.764 1.00 95.69 200 CYS A O 1
ATOM 1524 N N . LEU A 1 201 ? -3.922 -25.271 -15.181 1.00 96.56 201 LEU A N 1
ATOM 1525 C CA . LEU A 1 201 ? -2.979 -26.396 -15.268 1.00 96.56 201 LEU A CA 1
ATOM 1526 C C . LEU A 1 201 ? -2.367 -26.526 -16.671 1.00 96.56 201 LEU A C 1
ATOM 1528 O O . LEU A 1 201 ? -1.146 -26.607 -16.796 1.00 96.56 201 LEU A O 1
ATOM 1532 N N . VAL A 1 202 ? -3.193 -26.521 -17.724 1.00 97.06 202 VAL A N 1
ATOM 1533 C CA . VAL A 1 202 ? -2.716 -26.631 -19.114 1.00 97.06 202 VAL A CA 1
ATOM 1534 C C . VAL A 1 202 ? -1.823 -25.443 -19.481 1.00 97.06 202 VAL A C 1
ATOM 1536 O O . VAL A 1 202 ? -0.756 -25.635 -20.064 1.00 97.06 202 VAL A O 1
ATOM 1539 N N . LEU A 1 203 ? -2.210 -24.223 -19.102 1.00 96.00 203 LEU A N 1
ATOM 1540 C CA . LEU A 1 203 ? -1.420 -23.021 -19.373 1.00 96.00 203 LEU A CA 1
ATOM 1541 C C . LEU A 1 203 ? -0.094 -23.010 -18.597 1.00 96.00 203 LEU A C 1
ATOM 1543 O O . LEU A 1 203 ? 0.955 -22.794 -19.200 1.00 96.00 203 LEU A O 1
ATOM 1547 N N . CYS A 1 204 ? -0.092 -23.332 -17.302 1.00 95.50 204 CYS A N 1
ATOM 1548 C CA . CYS A 1 204 ? 1.139 -23.448 -16.518 1.00 95.50 204 CYS A CA 1
ATOM 1549 C C . CYS A 1 204 ? 2.077 -24.541 -17.064 1.00 95.50 204 CYS A C 1
ATOM 1551 O O . CYS A 1 204 ? 3.284 -24.315 -17.166 1.00 95.50 204 CYS A O 1
ATOM 1553 N N . ALA A 1 205 ? 1.545 -25.693 -17.492 1.00 95.69 205 ALA A N 1
ATOM 1554 C CA . ALA A 1 205 ? 2.338 -26.747 -18.128 1.00 95.69 205 ALA A CA 1
ATOM 1555 C C . ALA A 1 205 ? 2.979 -26.277 -19.449 1.00 95.69 205 ALA A C 1
ATOM 1557 O O . ALA A 1 205 ? 4.168 -26.506 -19.675 1.00 95.69 205 ALA A O 1
ATOM 1558 N N . LEU A 1 206 ? 2.230 -25.559 -20.297 1.00 95.12 206 LEU A N 1
ATOM 1559 C CA . LEU A 1 206 ? 2.772 -24.936 -21.510 1.00 95.12 206 LEU A CA 1
ATOM 1560 C C . LEU A 1 206 ? 3.825 -23.863 -21.186 1.00 95.12 206 LEU A C 1
ATOM 1562 O O . LEU A 1 206 ? 4.840 -23.790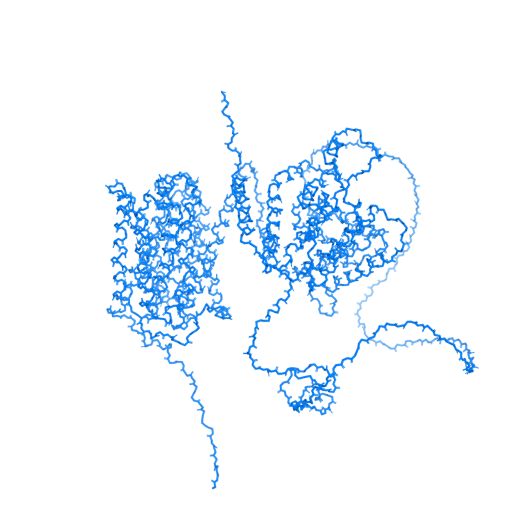 -21.877 1.00 95.12 206 LEU A O 1
ATOM 1566 N N . GLY A 1 207 ? 3.635 -23.082 -20.119 1.00 93.00 207 GLY A N 1
ATOM 1567 C CA . GLY A 1 207 ? 4.628 -22.135 -19.603 1.00 93.00 207 GLY A CA 1
ATOM 1568 C C . GLY A 1 207 ? 5.958 -22.818 -19.276 1.00 93.00 207 GLY A C 1
ATOM 1569 O O . GLY A 1 207 ? 6.986 -22.468 -19.857 1.00 93.00 207 GLY A O 1
ATOM 1570 N N . ILE A 1 208 ? 5.925 -23.868 -18.447 1.00 93.94 208 ILE A N 1
ATOM 1571 C CA . ILE A 1 208 ? 7.109 -24.659 -18.056 1.00 93.94 208 ILE A CA 1
ATOM 1572 C C . ILE A 1 208 ? 7.841 -25.260 -19.269 1.00 93.94 208 ILE A C 1
ATOM 1574 O O . ILE A 1 208 ? 9.070 -25.301 -19.283 1.00 93.94 208 ILE A O 1
ATOM 1578 N N . LEU A 1 209 ? 7.114 -25.721 -20.292 1.00 93.62 209 LEU A N 1
ATOM 1579 C CA . LEU A 1 209 ? 7.709 -26.334 -21.488 1.00 93.62 209 LEU A CA 1
ATOM 1580 C C . LEU A 1 209 ? 8.328 -25.313 -22.462 1.00 93.62 209 LEU A C 1
ATOM 1582 O O . LEU A 1 209 ? 9.293 -25.630 -23.165 1.00 93.62 209 LEU A O 1
ATOM 1586 N N . LEU A 1 210 ? 7.767 -24.103 -22.537 1.00 93.06 210 LEU A N 1
ATOM 1587 C CA . LEU A 1 210 ? 8.135 -23.091 -23.532 1.00 93.06 210 LEU A CA 1
ATOM 1588 C C . LEU A 1 210 ? 9.134 -22.047 -23.008 1.00 93.06 210 LEU A C 1
ATOM 1590 O O . LEU A 1 210 ? 10.020 -21.621 -23.759 1.00 93.06 210 LEU A O 1
ATOM 1594 N N . GLN A 1 211 ? 9.024 -21.639 -21.742 1.00 91.44 211 GLN A N 1
ATOM 1595 C CA . GLN A 1 211 ? 9.919 -20.650 -21.137 1.00 91.44 211 GLN A CA 1
ATOM 1596 C C . GLN A 1 211 ? 11.337 -21.216 -20.969 1.00 91.44 211 GLN A C 1
ATOM 1598 O O . GLN A 1 211 ? 11.541 -22.392 -20.672 1.00 91.44 211 GLN A O 1
ATOM 1603 N N . LYS A 1 212 ? 12.354 -20.373 -21.176 1.00 87.38 212 LYS A N 1
ATOM 1604 C CA . LYS A 1 212 ? 13.759 -20.741 -20.962 1.00 87.38 212 LYS A CA 1
ATOM 1605 C C . LYS A 1 212 ? 14.603 -19.503 -20.671 1.00 87.38 212 LYS A C 1
ATOM 1607 O O . LYS A 1 212 ? 14.604 -18.561 -21.463 1.00 87.38 212 LYS A O 1
ATOM 1612 N N . THR A 1 213 ? 15.384 -19.525 -19.595 1.00 83.50 213 THR A N 1
ATOM 1613 C CA . THR A 1 213 ? 16.430 -18.522 -19.358 1.00 83.50 213 THR A CA 1
ATOM 1614 C C . THR A 1 213 ? 17.562 -18.644 -20.377 1.00 83.50 213 THR A C 1
ATOM 1616 O O . THR A 1 213 ? 17.975 -19.742 -20.754 1.00 83.50 213 THR A O 1
ATOM 1619 N N . ARG A 1 214 ? 18.070 -17.492 -20.828 1.00 75.88 214 ARG A N 1
ATOM 1620 C CA . ARG A 1 214 ? 19.267 -17.408 -21.672 1.00 75.88 214 ARG A CA 1
ATOM 1621 C C . ARG A 1 214 ? 20.553 -17.345 -20.840 1.00 75.88 214 ARG A C 1
ATOM 1623 O O . ARG A 1 214 ? 21.493 -18.077 -21.127 1.00 75.88 214 ARG A O 1
ATOM 1630 N N . LEU A 1 215 ? 20.578 -16.455 -19.849 1.00 71.50 215 LEU A N 1
ATOM 1631 C CA . LEU A 1 215 ? 21.712 -16.248 -18.949 1.00 71.50 215 LEU A CA 1
ATOM 1632 C C . LEU A 1 215 ? 21.836 -17.408 -17.939 1.00 71.50 215 LEU A C 1
ATOM 1634 O O . LEU A 1 215 ? 20.806 -17.973 -17.543 1.00 71.50 215 LEU A O 1
ATOM 1638 N N . PRO A 1 216 ? 23.060 -17.780 -17.519 1.00 66.06 216 PRO A N 1
ATOM 1639 C CA . PRO A 1 216 ? 23.266 -18.703 -16.406 1.00 66.06 216 PRO A CA 1
ATOM 1640 C C . PRO A 1 216 ? 22.839 -18.047 -15.075 1.00 66.06 216 PRO A C 1
ATOM 1642 O O . PRO A 1 216 ? 22.937 -16.829 -14.951 1.00 66.06 216 PRO A O 1
ATOM 1645 N N . PRO A 1 217 ? 22.399 -18.809 -14.054 1.00 67.06 217 PRO A N 1
ATOM 1646 C CA . PRO A 1 217 ? 22.060 -18.230 -12.751 1.00 67.06 217 PRO A CA 1
ATOM 1647 C C . PRO A 1 217 ? 23.289 -17.597 -12.082 1.00 67.06 217 PRO A C 1
ATOM 1649 O O . PRO A 1 217 ? 24.324 -18.262 -11.932 1.00 67.06 217 PRO A O 1
ATOM 1652 N N . ASN A 1 218 ? 23.187 -16.337 -11.650 1.00 67.50 218 ASN A N 1
ATOM 1653 C CA . ASN A 1 218 ? 24.302 -15.618 -11.035 1.00 67.50 218 ASN A CA 1
ATOM 1654 C C . ASN A 1 218 ? 24.450 -16.020 -9.558 1.00 67.50 218 ASN A C 1
ATOM 1656 O O . ASN A 1 218 ? 24.005 -15.341 -8.631 1.00 67.50 218 ASN A O 1
ATOM 1660 N N . LYS A 1 219 ? 25.158 -17.135 -9.343 1.00 62.28 219 LYS A N 1
ATOM 1661 C CA . LYS A 1 219 ? 25.483 -17.710 -8.024 1.00 62.28 219 LYS A CA 1
ATOM 1662 C C . LYS A 1 219 ? 26.357 -16.818 -7.120 1.00 62.28 219 LYS A C 1
ATOM 1664 O O . LYS A 1 219 ? 26.673 -17.243 -6.010 1.00 62.28 219 LYS A O 1
ATOM 1669 N N . LYS A 1 220 ? 26.790 -15.635 -7.577 1.00 54.28 220 LYS A N 1
ATOM 1670 C CA . LYS A 1 220 ? 27.594 -14.670 -6.802 1.00 54.28 220 LYS A CA 1
ATOM 1671 C C . LYS A 1 220 ? 26.770 -13.497 -6.251 1.00 54.28 220 LYS A C 1
ATOM 1673 O O . LYS A 1 220 ? 27.296 -12.746 -5.434 1.00 54.28 220 LYS A O 1
ATOM 1678 N N . GLY A 1 221 ? 25.519 -13.325 -6.687 1.00 54.31 221 GLY A N 1
ATOM 1679 C CA . GLY A 1 221 ? 24.651 -12.232 -6.238 1.00 54.31 221 GLY A CA 1
ATOM 1680 C C . GLY A 1 221 ? 24.249 -12.321 -4.759 1.00 54.31 221 GLY A C 1
ATOM 1681 O O . GLY A 1 221 ? 24.303 -13.386 -4.139 1.00 54.31 221 GLY A O 1
ATOM 1682 N N . LEU A 1 222 ? 23.804 -11.193 -4.191 1.00 51.53 222 LEU A N 1
ATOM 1683 C CA . LEU A 1 222 ? 23.229 -11.159 -2.841 1.00 51.53 222 LEU A CA 1
ATOM 1684 C C . LEU A 1 222 ? 21.967 -12.035 -2.747 1.00 51.53 222 LEU A C 1
ATOM 1686 O O . LEU A 1 222 ? 21.178 -12.128 -3.686 1.00 51.53 222 LEU A O 1
ATOM 1690 N N . LYS A 1 223 ? 21.762 -12.644 -1.572 1.00 54.78 223 LYS A N 1
ATOM 1691 C CA . LYS A 1 223 ? 20.617 -13.523 -1.261 1.00 54.78 223 LYS A CA 1
ATOM 1692 C C . LYS A 1 223 ? 19.354 -12.784 -0.800 1.00 54.78 223 LYS A C 1
ATOM 1694 O O . LYS A 1 223 ? 18.405 -13.424 -0.362 1.00 54.78 223 LYS A O 1
ATOM 1699 N N . THR A 1 224 ? 19.364 -11.457 -0.823 1.00 55.19 224 THR A N 1
ATOM 1700 C CA . THR A 1 224 ? 18.385 -10.599 -0.146 1.00 55.19 224 THR A CA 1
ATOM 1701 C C . THR A 1 224 ? 18.040 -9.378 -0.992 1.00 55.19 224 THR A C 1
ATOM 1703 O O . THR A 1 224 ? 18.735 -9.061 -1.956 1.00 55.19 224 THR A O 1
ATOM 1706 N N . ILE A 1 225 ? 16.958 -8.699 -0.603 1.00 58.03 225 ILE A N 1
ATOM 1707 C CA . ILE A 1 225 ? 16.439 -7.474 -1.221 1.00 58.03 225 ILE A CA 1
ATOM 1708 C C . ILE A 1 225 ? 17.567 -6.451 -1.410 1.00 58.03 225 ILE A C 1
ATOM 1710 O O . ILE A 1 225 ? 18.177 -6.012 -0.430 1.00 58.03 225 ILE A O 1
ATOM 1714 N N . ASP A 1 226 ? 17.814 -6.029 -2.651 1.00 64.50 226 ASP A N 1
ATOM 1715 C CA . ASP A 1 226 ? 18.758 -4.946 -2.924 1.00 64.50 226 ASP A CA 1
ATOM 1716 C C . ASP A 1 226 ? 18.103 -3.582 -2.657 1.00 64.50 226 ASP A C 1
ATOM 1718 O O . ASP A 1 226 ? 17.648 -2.875 -3.557 1.00 64.50 226 ASP A O 1
ATOM 1722 N N . VAL A 1 227 ? 18.045 -3.221 -1.375 1.00 66.56 227 VAL A N 1
ATOM 1723 C CA . VAL A 1 227 ? 17.656 -1.879 -0.916 1.00 66.56 227 VAL A CA 1
ATOM 1724 C C . VAL A 1 227 ? 18.738 -0.848 -1.279 1.00 66.56 227 VAL A C 1
ATOM 1726 O O . VAL A 1 227 ? 18.444 0.340 -1.395 1.00 66.56 227 VAL A O 1
ATOM 1729 N N . PHE A 1 228 ? 19.983 -1.275 -1.526 1.00 67.44 228 PHE A N 1
ATOM 1730 C CA . PHE A 1 228 ? 21.067 -0.382 -1.936 1.00 67.44 228 PHE A CA 1
ATOM 1731 C C . PHE A 1 228 ? 20.928 0.079 -3.394 1.00 67.44 228 PHE A C 1
ATOM 1733 O O . PHE A 1 228 ? 21.413 1.164 -3.712 1.00 67.44 228 PHE A O 1
ATOM 1740 N N . ALA A 1 229 ? 20.183 -0.636 -4.246 1.00 69.75 229 ALA A N 1
ATOM 1741 C CA . ALA A 1 229 ? 19.769 -0.149 -5.567 1.00 69.75 229 ALA A CA 1
ATOM 1742 C C . ALA A 1 229 ? 19.023 1.197 -5.491 1.00 69.75 229 ALA A C 1
ATOM 1744 O O . ALA A 1 229 ? 19.206 2.043 -6.361 1.00 69.75 229 ALA A O 1
ATOM 1745 N N . LEU A 1 230 ? 18.250 1.454 -4.426 1.00 79.12 230 LEU A N 1
ATOM 1746 C CA . LEU A 1 230 ? 17.561 2.739 -4.205 1.00 79.12 230 LEU A CA 1
ATOM 1747 C C . LEU A 1 230 ? 18.518 3.902 -3.869 1.00 79.12 230 LEU A C 1
ATOM 1749 O O . LEU A 1 230 ? 18.073 5.035 -3.700 1.00 79.12 230 LEU A O 1
ATOM 1753 N N . ARG A 1 231 ? 19.832 3.650 -3.788 1.00 78.50 231 ARG A N 1
ATOM 1754 C CA . ARG A 1 231 ? 20.868 4.689 -3.713 1.00 78.50 231 ARG A CA 1
ATOM 1755 C C . ARG A 1 231 ? 21.235 5.262 -5.087 1.00 78.50 231 ARG A C 1
ATOM 1757 O O . ARG A 1 231 ? 21.794 6.355 -5.140 1.00 78.50 231 ARG A O 1
ATOM 1764 N N . ASP A 1 232 ? 20.928 4.560 -6.180 1.00 83.75 232 ASP A N 1
ATOM 1765 C CA . ASP A 1 232 ? 20.979 5.125 -7.531 1.00 83.75 232 ASP A CA 1
ATOM 1766 C C . ASP A 1 232 ? 19.749 6.034 -7.729 1.00 83.75 232 ASP A C 1
ATOM 1768 O O . ASP A 1 232 ? 18.617 5.536 -7.694 1.00 83.75 232 ASP A O 1
ATOM 1772 N N . PRO A 1 233 ? 19.925 7.353 -7.947 1.00 84.62 233 PRO A N 1
ATOM 1773 C CA . PRO A 1 233 ? 18.802 8.267 -8.133 1.00 84.62 233 PRO A CA 1
ATOM 1774 C C . PRO A 1 233 ? 17.961 7.916 -9.369 1.00 84.62 233 PRO A C 1
ATOM 1776 O O . PRO A 1 233 ? 16.758 8.166 -9.363 1.00 84.62 233 PRO A O 1
ATOM 1779 N N . SER A 1 234 ? 18.545 7.298 -10.400 1.00 84.81 234 SER A N 1
ATOM 1780 C CA . SER A 1 234 ? 17.826 6.885 -11.615 1.00 84.81 234 SER A CA 1
ATOM 1781 C C . SER A 1 234 ? 16.853 5.744 -11.318 1.00 84.81 234 SER A C 1
ATOM 1783 O O . SER A 1 234 ? 15.703 5.767 -11.764 1.00 84.81 234 SER A O 1
ATOM 1785 N N . PHE A 1 235 ? 17.287 4.772 -10.509 1.00 87.19 235 PHE A N 1
ATOM 1786 C CA . PHE A 1 235 ? 16.440 3.677 -10.042 1.00 87.19 235 PHE A CA 1
ATOM 1787 C C . PHE A 1 235 ? 15.400 4.153 -9.023 1.00 87.19 235 PHE A C 1
ATOM 1789 O O . PHE A 1 235 ? 14.225 3.824 -9.169 1.00 87.19 235 PHE A O 1
ATOM 1796 N N . ALA A 1 236 ? 15.787 4.988 -8.055 1.00 87.12 236 ALA A N 1
ATOM 1797 C CA . ALA A 1 236 ? 14.874 5.526 -7.046 1.00 87.12 236 ALA A CA 1
ATOM 1798 C C . ALA A 1 236 ? 13.752 6.387 -7.657 1.00 87.12 236 ALA A C 1
ATOM 1800 O O . ALA A 1 236 ? 12.577 6.156 -7.367 1.00 87.12 236 ALA A O 1
ATOM 1801 N N . LEU A 1 237 ? 14.085 7.332 -8.547 1.00 89.81 237 LEU A N 1
ATOM 1802 C CA . LEU A 1 237 ? 13.093 8.164 -9.241 1.00 89.81 237 LEU A CA 1
ATOM 1803 C C . LEU A 1 237 ? 12.178 7.324 -10.136 1.00 89.81 237 LEU A C 1
ATOM 1805 O O . LEU A 1 237 ? 10.970 7.553 -10.152 1.00 89.81 237 LEU A O 1
ATOM 1809 N N . THR A 1 238 ? 12.726 6.318 -10.829 1.00 89.06 238 THR A N 1
ATOM 1810 C CA . THR A 1 238 ? 11.908 5.387 -11.617 1.00 89.06 238 THR A CA 1
ATOM 1811 C C . THR A 1 238 ? 10.950 4.615 -10.717 1.00 89.06 238 THR A C 1
ATOM 1813 O O . THR A 1 238 ? 9.755 4.604 -10.991 1.00 89.06 238 THR A O 1
ATOM 1816 N N . ALA A 1 239 ? 11.425 4.019 -9.620 1.00 89.25 239 ALA A N 1
ATOM 1817 C CA . ALA A 1 239 ? 10.582 3.260 -8.701 1.00 89.25 239 ALA A CA 1
ATOM 1818 C C . ALA A 1 239 ? 9.446 4.119 -8.117 1.00 89.25 239 ALA A C 1
ATOM 1820 O O . ALA A 1 239 ? 8.297 3.685 -8.127 1.00 89.25 239 ALA A O 1
ATOM 1821 N N . ILE A 1 240 ? 9.732 5.357 -7.698 1.00 89.69 240 ILE A N 1
ATOM 1822 C CA . ILE A 1 240 ? 8.716 6.310 -7.217 1.00 89.69 240 ILE A CA 1
ATOM 1823 C C . ILE A 1 240 ? 7.699 6.650 -8.322 1.00 89.69 240 ILE A C 1
ATOM 1825 O O . ILE A 1 240 ? 6.497 6.670 -8.060 1.00 89.69 240 ILE A O 1
ATOM 1829 N N . ALA A 1 241 ? 8.143 6.861 -9.565 1.00 89.44 241 ALA A N 1
ATOM 1830 C CA . ALA A 1 241 ? 7.242 7.127 -10.688 1.00 89.44 241 ALA A CA 1
ATOM 1831 C C . ALA A 1 241 ? 6.312 5.937 -10.998 1.00 89.44 241 ALA A C 1
ATOM 1833 O O . ALA A 1 241 ? 5.132 6.152 -11.286 1.00 89.44 241 ALA A O 1
ATOM 1834 N N . MET A 1 242 ? 6.801 4.695 -10.884 1.00 89.06 242 MET A N 1
ATOM 1835 C CA . MET A 1 242 ? 5.965 3.492 -11.024 1.00 89.06 242 MET A CA 1
ATOM 1836 C C . MET A 1 242 ? 4.949 3.392 -9.887 1.00 89.06 242 MET A C 1
ATOM 1838 O O . MET A 1 242 ? 3.762 3.241 -10.153 1.00 89.06 242 MET A O 1
ATOM 1842 N N . VAL A 1 243 ? 5.383 3.585 -8.633 1.00 89.19 243 VAL A N 1
ATOM 1843 C CA . VAL A 1 243 ? 4.496 3.615 -7.455 1.00 89.19 243 VAL A CA 1
ATOM 1844 C C . VAL A 1 243 ? 3.339 4.589 -7.663 1.00 89.19 243 VAL A C 1
ATOM 1846 O O . VAL A 1 243 ? 2.189 4.205 -7.470 1.00 89.19 243 VAL A O 1
ATOM 1849 N N . LEU A 1 244 ? 3.614 5.821 -8.096 1.00 89.44 244 LEU A N 1
ATOM 1850 C CA . LEU A 1 244 ? 2.578 6.829 -8.342 1.00 89.44 244 LEU A CA 1
ATOM 1851 C C . LEU A 1 244 ? 1.675 6.473 -9.537 1.00 89.44 244 LEU A C 1
ATOM 1853 O O . LEU A 1 244 ? 0.463 6.689 -9.473 1.00 89.44 244 LEU A O 1
ATOM 1857 N N . THR A 1 245 ? 2.234 5.903 -10.608 1.00 87.62 245 THR A N 1
ATOM 1858 C CA . THR A 1 245 ? 1.478 5.521 -11.815 1.00 87.62 245 THR A CA 1
ATOM 1859 C C . THR A 1 245 ? 0.534 4.349 -11.540 1.00 87.62 245 THR A C 1
ATOM 1861 O O . THR A 1 245 ? -0.663 4.455 -11.796 1.00 87.62 245 THR A O 1
ATOM 1864 N N . ASP A 1 246 ? 1.029 3.258 -10.954 1.00 84.81 246 ASP A N 1
ATOM 1865 C CA . ASP A 1 246 ? 0.215 2.077 -10.651 1.00 84.81 246 ASP A CA 1
ATOM 1866 C C . ASP A 1 246 ? -0.798 2.363 -9.517 1.00 84.81 246 ASP A C 1
ATOM 1868 O O . ASP A 1 246 ? -1.950 1.934 -9.600 1.00 84.81 246 ASP A O 1
ATOM 1872 N N . SER A 1 247 ? -0.440 3.175 -8.508 1.00 84.62 247 SER A N 1
ATOM 1873 C CA . SER A 1 247 ? -1.377 3.586 -7.441 1.00 84.62 247 SER A CA 1
ATOM 1874 C C . SER A 1 247 ? -2.518 4.470 -7.952 1.00 84.62 247 SER A C 1
ATOM 1876 O O . SER A 1 247 ? -3.663 4.293 -7.537 1.00 84.62 247 SER A O 1
ATOM 1878 N N . SER A 1 248 ? -2.235 5.408 -8.864 1.00 84.81 248 SER A N 1
ATOM 1879 C CA . SER A 1 248 ? -3.283 6.233 -9.485 1.00 84.81 248 SER A CA 1
ATOM 1880 C C . SER A 1 248 ? -4.124 5.442 -10.492 1.00 84.81 248 SER A C 1
ATOM 1882 O O . SER A 1 248 ? -5.326 5.679 -10.584 1.00 84.81 248 SER A O 1
ATOM 1884 N N . GLY A 1 249 ? -3.541 4.452 -11.178 1.00 81.25 249 GLY A N 1
ATOM 1885 C CA . GLY A 1 249 ? -4.261 3.527 -12.057 1.00 81.25 249 GLY A CA 1
ATOM 1886 C C . GLY A 1 249 ? -5.232 2.590 -11.325 1.00 81.25 249 GLY A C 1
ATOM 1887 O O . GLY A 1 249 ? -6.317 2.310 -11.837 1.00 81.25 249 GLY A O 1
ATOM 1888 N N . ALA A 1 250 ? -4.882 2.144 -10.114 1.00 80.44 250 ALA A N 1
ATOM 1889 C CA . ALA A 1 250 ? -5.705 1.233 -9.316 1.00 80.44 250 ALA A CA 1
ATOM 1890 C C . ALA A 1 250 ? -7.046 1.846 -8.862 1.00 80.44 250 ALA A C 1
ATOM 1892 O O . ALA A 1 250 ? -8.048 1.135 -8.776 1.00 80.44 250 ALA A O 1
ATOM 1893 N N . ILE A 1 251 ? -7.088 3.159 -8.599 1.00 81.75 251 ILE A N 1
ATOM 1894 C CA . ILE A 1 251 ? -8.283 3.838 -8.072 1.00 81.75 251 ILE A CA 1
ATOM 1895 C C . ILE A 1 251 ? -9.460 3.766 -9.072 1.00 81.75 251 ILE A C 1
ATOM 1897 O O . ILE A 1 251 ? -10.505 3.226 -8.693 1.00 81.75 251 ILE A O 1
ATOM 1901 N N . PRO A 1 252 ? -9.335 4.185 -10.351 1.00 80.69 252 PRO A N 1
ATOM 1902 C CA . PRO A 1 252 ? -10.397 3.990 -11.338 1.00 80.69 252 PRO A CA 1
ATOM 1903 C C . PRO A 1 252 ? -10.785 2.524 -11.550 1.00 80.69 252 PRO A C 1
ATOM 1905 O O . PRO A 1 252 ? -11.973 2.227 -11.638 1.00 80.69 252 PRO A O 1
ATOM 1908 N N . MET A 1 253 ? -9.820 1.594 -11.582 1.00 76.12 253 MET A N 1
ATOM 1909 C CA . MET A 1 253 ? -10.102 0.164 -11.798 1.00 76.12 253 MET A CA 1
ATOM 1910 C C . MET A 1 253 ? -11.002 -0.452 -10.715 1.00 76.12 253 MET A C 1
ATOM 1912 O O . MET A 1 253 ? -11.733 -1.398 -11.001 1.00 76.12 253 MET A O 1
ATOM 1916 N N . ILE A 1 254 ? -10.979 0.088 -9.493 1.00 76.31 254 ILE A N 1
ATOM 1917 C CA . ILE A 1 254 ? -11.813 -0.373 -8.376 1.00 76.31 254 ILE A CA 1
ATOM 1918 C C . ILE A 1 254 ? -13.123 0.420 -8.301 1.00 76.31 254 ILE A C 1
ATOM 1920 O O . ILE A 1 254 ? -14.206 -0.165 -8.248 1.00 76.31 254 ILE A O 1
ATOM 1924 N N . TYR A 1 255 ? -13.053 1.754 -8.324 1.00 77.25 255 TYR A N 1
ATOM 1925 C CA . TYR A 1 255 ? -14.210 2.600 -8.017 1.00 77.25 255 TYR A CA 1
ATOM 1926 C C . TYR A 1 255 ? -15.123 2.912 -9.220 1.00 77.25 255 TYR A C 1
ATOM 1928 O O . TYR A 1 255 ? -16.229 3.404 -9.002 1.00 77.25 255 TYR A O 1
ATOM 1936 N N . LEU A 1 256 ? -14.744 2.588 -10.469 1.00 82.12 256 LEU A N 1
ATOM 1937 C CA . LEU A 1 256 ? -15.547 2.876 -11.678 1.00 82.12 256 LEU A CA 1
ATOM 1938 C C . LEU A 1 256 ? -16.952 2.264 -11.619 1.00 82.12 256 LEU A C 1
ATOM 1940 O O . LEU A 1 256 ? -17.940 2.933 -11.927 1.00 82.12 256 LEU A O 1
ATOM 1944 N N . THR A 1 257 ? -17.053 1.007 -11.185 1.00 77.75 257 THR A N 1
ATOM 1945 C CA . THR A 1 257 ? -18.341 0.313 -11.038 1.00 77.75 257 THR A CA 1
ATOM 1946 C C . THR A 1 257 ? -19.229 1.027 -10.015 1.00 77.75 257 THR A C 1
ATOM 1948 O O . THR A 1 257 ? -20.407 1.261 -10.278 1.00 77.75 257 THR A O 1
ATOM 1951 N N . SER A 1 258 ? -18.663 1.436 -8.876 1.00 74.94 258 SER A N 1
ATOM 1952 C CA . SER A 1 258 ? -19.379 2.154 -7.813 1.00 74.94 258 SER A CA 1
ATOM 1953 C C . SER A 1 258 ? -19.808 3.557 -8.250 1.00 74.94 258 SER A C 1
ATOM 1955 O O . SER A 1 258 ? -20.959 3.933 -8.040 1.00 74.94 258 SER A O 1
ATOM 1957 N N . TYR A 1 259 ? -18.934 4.301 -8.936 1.00 79.06 259 TYR A N 1
ATOM 1958 C CA . TYR A 1 259 ? -19.231 5.625 -9.493 1.00 79.06 259 TYR A CA 1
ATOM 1959 C C . TYR A 1 259 ? -20.370 5.575 -10.524 1.00 79.06 259 TYR A C 1
ATOM 1961 O O . TYR A 1 259 ? -21.291 6.392 -10.486 1.00 79.06 259 TYR A O 1
ATOM 1969 N N . ALA A 1 260 ? -20.364 4.568 -11.402 1.00 80.75 260 ALA A N 1
ATOM 1970 C CA . ALA A 1 260 ? -21.450 4.325 -12.347 1.00 80.75 260 ALA A CA 1
ATOM 1971 C C . ALA A 1 260 ? -22.781 4.010 -11.640 1.00 80.75 260 ALA A C 1
ATOM 1973 O O . ALA A 1 260 ? -23.837 4.481 -12.063 1.00 80.75 260 ALA A O 1
ATOM 1974 N N . ARG A 1 261 ? -22.749 3.234 -10.549 1.00 77.94 261 ARG A N 1
ATOM 1975 C CA . ARG A 1 261 ? -23.946 2.908 -9.756 1.00 77.94 261 ARG A CA 1
ATOM 1976 C C . ARG A 1 261 ? -24.490 4.112 -8.983 1.00 77.94 261 ARG A C 1
ATOM 1978 O O . ARG A 1 261 ? -25.709 4.251 -8.920 1.00 77.94 261 ARG A O 1
ATOM 1985 N N . ALA A 1 262 ? -23.626 4.989 -8.467 1.00 77.62 262 ALA A N 1
ATOM 1986 C CA . ALA A 1 262 ? -24.023 6.260 -7.853 1.00 77.62 262 ALA A CA 1
ATOM 1987 C C . ALA A 1 262 ? -24.703 7.194 -8.874 1.00 77.62 262 ALA A C 1
ATOM 1989 O O . ALA A 1 262 ? -25.777 7.729 -8.610 1.00 77.62 262 ALA A O 1
ATOM 1990 N N . ASN A 1 263 ? -24.163 7.281 -10.095 1.00 80.94 263 ASN A N 1
ATOM 1991 C CA . ASN A 1 263 ? -24.762 8.005 -11.226 1.00 80.94 263 ASN A CA 1
ATOM 1992 C C . ASN A 1 263 ? -25.920 7.241 -11.911 1.00 80.94 263 ASN A C 1
ATOM 1994 O O . ASN A 1 263 ? -26.157 7.381 -13.109 1.00 80.94 263 ASN A O 1
ATOM 1998 N N . GLN A 1 264 ? -26.651 6.426 -11.141 1.00 79.62 264 GLN A N 1
ATOM 1999 C CA . GLN A 1 264 ? -27.895 5.743 -11.520 1.00 79.62 264 GLN A CA 1
ATOM 2000 C C . GLN A 1 264 ? -27.810 4.817 -12.755 1.00 79.62 264 GLN A C 1
ATOM 2002 O O . GLN A 1 264 ? -28.840 4.424 -13.308 1.00 79.62 264 GLN A O 1
ATOM 2007 N N . MET A 1 265 ? -26.613 4.395 -13.186 1.00 80.62 265 MET A N 1
ATOM 2008 C CA . MET A 1 265 ? -26.479 3.476 -14.323 1.00 80.62 265 MET A CA 1
ATOM 2009 C C . MET A 1 265 ? -27.063 2.092 -14.009 1.00 80.62 265 MET A C 1
ATOM 2011 O O . MET A 1 265 ? -26.919 1.556 -12.904 1.00 80.62 265 MET A O 1
ATOM 2015 N N . GLY A 1 266 ? -27.703 1.487 -15.014 1.00 77.75 266 GLY A N 1
ATOM 2016 C CA . GLY A 1 266 ? -28.305 0.159 -14.907 1.00 77.75 266 GLY A CA 1
ATOM 2017 C C . GLY A 1 266 ? -27.279 -0.911 -14.523 1.00 77.75 266 GLY A C 1
ATOM 2018 O O . GLY A 1 266 ? -26.199 -0.980 -15.107 1.00 77.75 266 GLY A O 1
ATOM 2019 N N . LEU A 1 267 ? -27.638 -1.768 -13.561 1.00 69.88 267 LEU A N 1
ATOM 2020 C CA . LEU A 1 267 ? -26.736 -2.720 -12.896 1.00 69.88 267 LEU A CA 1
ATOM 2021 C C . LEU A 1 267 ? -25.881 -3.550 -13.875 1.00 69.88 267 LEU A C 1
ATOM 2023 O O . LEU A 1 267 ? -24.676 -3.688 -13.683 1.00 69.88 267 LEU A O 1
ATOM 2027 N N . ALA A 1 268 ? -26.494 -4.064 -14.947 1.00 71.81 268 ALA A N 1
ATOM 2028 C CA . ALA A 1 268 ? -25.801 -4.851 -15.967 1.00 71.81 268 ALA A CA 1
ATOM 2029 C C . ALA A 1 268 ? -24.714 -4.050 -16.709 1.00 71.81 268 ALA A C 1
ATOM 2031 O O . ALA A 1 268 ? -23.625 -4.576 -16.935 1.00 71.81 268 ALA A O 1
ATOM 2032 N N . LEU A 1 269 ? -24.987 -2.780 -17.033 1.00 76.44 269 LEU A N 1
ATOM 2033 C CA . LEU A 1 269 ? -24.052 -1.903 -17.736 1.00 76.44 269 LEU A CA 1
ATOM 2034 C C . LEU A 1 269 ? -22.887 -1.493 -16.827 1.00 76.44 269 LEU A C 1
ATOM 2036 O O . LEU A 1 269 ? -21.742 -1.516 -17.269 1.00 76.44 269 LEU A O 1
ATOM 2040 N N . SER A 1 270 ? -23.146 -1.199 -15.546 1.00 74.75 270 SER A N 1
ATOM 2041 C CA . SER A 1 270 ? -22.091 -0.868 -14.575 1.00 74.75 270 SER A CA 1
ATOM 2042 C C . SER A 1 270 ? -21.045 -1.980 -14.448 1.00 74.75 270 SER A C 1
ATOM 2044 O O . SER A 1 270 ? -19.855 -1.689 -14.478 1.00 74.75 270 SER A O 1
ATOM 2046 N N . TYR A 1 271 ? -21.458 -3.252 -14.377 1.00 71.50 271 TYR A N 1
ATOM 2047 C CA . TYR A 1 271 ? -20.512 -4.377 -14.355 1.00 71.50 271 TYR A CA 1
ATOM 2048 C C . TYR A 1 271 ? -19.807 -4.603 -15.705 1.00 71.50 271 TYR A C 1
ATOM 2050 O O . TYR A 1 271 ? -18.659 -5.051 -15.736 1.00 71.50 271 TYR A O 1
ATOM 2058 N N . GLN A 1 272 ? -20.449 -4.271 -16.831 1.00 80.00 272 GLN A N 1
ATOM 2059 C CA . GLN A 1 272 ? -19.820 -4.349 -18.156 1.00 80.00 272 GLN A CA 1
ATOM 2060 C C . GLN A 1 272 ? -18.681 -3.332 -18.338 1.00 80.00 272 GLN A C 1
ATOM 2062 O O . GLN A 1 272 ? -17.755 -3.621 -19.096 1.00 80.00 272 GLN A O 1
ATOM 2067 N N . LEU A 1 273 ? -18.674 -2.202 -17.614 1.00 82.75 273 LEU A N 1
ATOM 2068 C CA . LEU A 1 273 ? -17.588 -1.209 -17.676 1.00 82.75 273 LEU A CA 1
ATOM 2069 C C . LEU A 1 273 ? -16.208 -1.823 -17.399 1.00 82.75 273 LEU A C 1
ATOM 2071 O O . LEU A 1 273 ? -15.255 -1.513 -18.110 1.00 82.75 273 LEU A O 1
ATOM 2075 N N . MET A 1 274 ? -16.098 -2.741 -16.433 1.00 79.06 274 MET A N 1
ATOM 2076 C CA . MET A 1 274 ? -14.823 -3.402 -16.123 1.00 79.06 274 MET A CA 1
ATOM 2077 C C . MET A 1 274 ? -14.372 -4.358 -17.241 1.00 79.06 274 MET A C 1
ATOM 2079 O O . MET A 1 274 ? -13.184 -4.464 -17.538 1.00 79.06 274 MET A O 1
ATOM 2083 N N . SER A 1 275 ? -15.320 -5.002 -17.932 1.00 80.56 275 SER A N 1
ATOM 2084 C CA . SER A 1 275 ? -15.020 -5.822 -19.119 1.00 80.56 275 SER A CA 1
ATOM 2085 C C . SER A 1 275 ? -14.565 -4.959 -20.304 1.00 80.56 275 SER A C 1
ATOM 2087 O O . SER A 1 275 ? -13.636 -5.334 -21.016 1.00 80.56 275 SER A O 1
ATOM 2089 N N . ILE A 1 276 ? -15.177 -3.783 -20.487 1.00 85.56 276 ILE A N 1
ATOM 2090 C CA . ILE A 1 276 ? -14.800 -2.791 -21.508 1.00 85.56 276 ILE A CA 1
ATOM 2091 C C . ILE A 1 276 ? -13.394 -2.232 -21.224 1.00 85.56 276 ILE A C 1
ATOM 2093 O O . ILE A 1 276 ? -12.572 -2.154 -22.137 1.00 85.56 276 ILE A O 1
ATOM 2097 N N . LEU A 1 277 ? -13.087 -1.921 -19.961 1.00 86.94 277 LEU A N 1
ATOM 2098 C CA . LEU A 1 277 ? -11.765 -1.466 -19.518 1.00 86.94 277 LEU A CA 1
ATOM 2099 C C . LEU A 1 277 ? -10.695 -2.544 -19.746 1.00 86.94 277 LEU A C 1
ATOM 2101 O O . LEU A 1 277 ? -9.656 -2.253 -20.343 1.00 86.94 277 LEU A O 1
ATOM 2105 N N . ASN A 1 278 ? -10.959 -3.800 -19.367 1.00 85.31 278 ASN A N 1
ATOM 2106 C CA . ASN A 1 278 ? -10.044 -4.919 -19.624 1.00 85.31 278 ASN A CA 1
ATOM 2107 C C . ASN A 1 278 ? -9.816 -5.157 -21.127 1.00 85.31 278 ASN A C 1
ATOM 2109 O O . ASN A 1 278 ? -8.673 -5.372 -21.536 1.00 85.31 278 ASN A O 1
ATOM 2113 N N . ALA A 1 279 ? -10.856 -5.045 -21.962 1.00 87.19 279 ALA A N 1
ATOM 2114 C CA . ALA A 1 279 ? -10.728 -5.136 -23.417 1.00 87.19 279 ALA A CA 1
ATOM 2115 C C . ALA A 1 279 ? -9.872 -3.993 -24.000 1.00 87.19 279 ALA A C 1
ATOM 2117 O O . ALA A 1 279 ? -8.957 -4.251 -24.785 1.00 87.19 279 ALA A O 1
ATOM 2118 N N . GLY A 1 280 ? -10.090 -2.746 -23.561 1.00 88.88 280 GLY A N 1
ATOM 2119 C CA . GLY A 1 280 ? -9.229 -1.608 -23.908 1.00 88.88 280 GLY A CA 1
ATOM 2120 C C . GLY A 1 280 ? -7.775 -1.822 -23.470 1.00 88.88 280 GLY A C 1
ATOM 2121 O O . GLY A 1 280 ? -6.843 -1.547 -24.229 1.00 88.88 280 GLY A O 1
ATOM 2122 N N . SER A 1 281 ? -7.569 -2.418 -22.293 1.00 88.94 281 SER A N 1
ATOM 2123 C CA . SER A 1 281 ? -6.244 -2.735 -21.748 1.00 88.94 281 SER A CA 1
ATOM 2124 C C . SER A 1 281 ? -5.438 -3.697 -22.626 1.00 88.94 281 SER A C 1
ATOM 2126 O O . SER A 1 281 ? -4.214 -3.600 -22.645 1.00 88.94 281 SER A O 1
ATOM 2128 N N . ILE A 1 282 ? -6.072 -4.576 -23.412 1.00 90.31 282 ILE A N 1
ATOM 2129 C CA . ILE A 1 282 ? -5.363 -5.439 -24.377 1.00 90.31 282 ILE A CA 1
ATOM 2130 C C . ILE A 1 282 ? -4.681 -4.586 -25.461 1.00 90.31 282 ILE A C 1
ATOM 2132 O O . ILE A 1 282 ? -3.496 -4.776 -25.737 1.00 90.31 282 ILE A O 1
ATOM 2136 N N . LEU A 1 283 ? -5.387 -3.599 -26.024 1.00 90.94 283 LEU A N 1
ATOM 2137 C CA . LEU A 1 283 ? -4.814 -2.654 -26.992 1.00 90.94 283 LEU A CA 1
ATOM 2138 C C . LEU A 1 283 ? -3.761 -1.747 -26.333 1.00 90.94 283 LEU A C 1
ATOM 2140 O O . LEU A 1 283 ? -2.702 -1.510 -26.918 1.00 90.94 283 LEU A O 1
ATOM 2144 N N . GLY A 1 284 ? -4.018 -1.315 -25.094 1.00 88.56 284 GLY A N 1
ATOM 2145 C CA . GLY A 1 284 ? -3.102 -0.510 -24.279 1.00 88.56 284 GLY A CA 1
ATOM 2146 C C . GLY A 1 284 ? -1.778 -1.191 -23.921 1.00 88.56 284 GLY A C 1
ATOM 2147 O O . GLY A 1 284 ? -0.777 -0.514 -23.713 1.00 88.56 284 GLY A O 1
ATOM 2148 N N . ARG A 1 285 ? -1.730 -2.527 -23.912 1.00 89.56 285 ARG A N 1
ATOM 2149 C CA . ARG A 1 285 ? -0.490 -3.302 -23.715 1.00 89.56 285 ARG A CA 1
ATOM 2150 C C . ARG A 1 285 ? 0.292 -3.488 -25.022 1.00 89.56 285 ARG A C 1
ATOM 2152 O O . ARG A 1 285 ? 1.512 -3.601 -24.996 1.00 89.56 285 ARG A O 1
ATOM 2159 N N . LEU A 1 286 ? -0.389 -3.506 -26.172 1.00 90.69 286 LEU A N 1
ATOM 2160 C CA . LEU A 1 286 ? 0.222 -3.766 -27.483 1.00 90.69 286 LEU A CA 1
ATOM 2161 C C . LEU A 1 286 ? 0.737 -2.500 -28.182 1.00 90.69 286 LEU A C 1
ATOM 2163 O O . LEU A 1 286 ? 1.901 -2.448 -28.584 1.00 90.69 286 LEU A O 1
ATOM 2167 N N . ALA A 1 287 ? -0.116 -1.487 -28.357 1.00 91.38 287 ALA A N 1
ATOM 2168 C CA . ALA A 1 287 ? 0.214 -0.323 -29.184 1.00 91.38 287 ALA A CA 1
ATOM 2169 C C . ALA A 1 287 ? 1.251 0.611 -28.517 1.00 91.38 287 ALA A C 1
ATOM 2171 O O . ALA A 1 287 ? 2.255 0.920 -29.165 1.00 91.38 287 ALA A O 1
ATOM 2172 N N . PRO A 1 288 ? 1.117 0.979 -27.225 1.00 89.25 288 PRO A N 1
ATOM 2173 C CA . PRO A 1 288 ? 2.190 1.616 -26.460 1.00 89.25 288 PRO A CA 1
ATOM 2174 C C . PRO A 1 288 ? 3.487 0.800 -26.417 1.00 89.25 288 PRO A C 1
ATOM 2176 O O . PRO A 1 288 ? 4.557 1.383 -26.562 1.00 89.25 288 PRO A O 1
ATOM 2179 N N . GLY A 1 289 ? 3.421 -0.534 -26.314 1.00 89.19 289 GLY A N 1
ATOM 2180 C CA . GLY A 1 289 ? 4.604 -1.402 -26.390 1.00 89.19 289 GLY A CA 1
ATOM 2181 C C . GLY A 1 289 ? 5.355 -1.263 -27.722 1.00 89.19 289 GLY A C 1
ATOM 2182 O O . GLY A 1 289 ? 6.566 -1.054 -27.738 1.00 89.19 289 GLY A O 1
ATOM 2183 N N . TYR A 1 290 ? 4.638 -1.281 -28.849 1.00 91.81 290 TYR A N 1
ATOM 2184 C CA . TYR A 1 290 ? 5.225 -1.060 -30.177 1.00 91.81 290 TYR A CA 1
ATOM 2185 C C . TYR A 1 290 ? 5.777 0.364 -30.372 1.00 91.81 290 TYR A C 1
ATOM 2187 O O . TYR A 1 290 ? 6.812 0.549 -31.015 1.00 91.81 290 TYR A O 1
ATOM 2195 N N . ALA A 1 291 ? 5.105 1.378 -29.821 1.00 91.94 291 ALA A N 1
ATOM 2196 C CA . ALA A 1 291 ? 5.569 2.763 -29.877 1.00 91.94 291 ALA A CA 1
ATOM 2197 C C . ALA A 1 291 ? 6.820 2.990 -29.008 1.00 91.94 291 ALA A C 1
ATOM 2199 O O . ALA A 1 291 ? 7.739 3.694 -29.424 1.00 91.94 291 ALA A O 1
ATOM 2200 N N . ALA A 1 292 ? 6.891 2.369 -27.828 1.00 91.75 292 ALA A N 1
ATOM 2201 C CA . ALA A 1 292 ? 7.984 2.505 -26.865 1.00 91.75 292 ALA A CA 1
ATOM 2202 C C . ALA A 1 292 ? 9.341 2.032 -27.413 1.00 91.75 292 ALA A C 1
ATOM 2204 O O . ALA A 1 292 ? 10.358 2.676 -27.153 1.00 91.75 292 ALA A O 1
ATOM 2205 N N . ASP A 1 293 ? 9.359 0.967 -28.221 1.00 90.12 293 ASP A N 1
ATOM 2206 C CA . ASP A 1 293 ? 10.573 0.491 -28.904 1.00 90.12 293 ASP A CA 1
ATOM 2207 C C . ASP A 1 293 ? 11.030 1.416 -30.062 1.00 90.12 293 ASP A C 1
ATOM 2209 O O . ASP A 1 293 ? 12.139 1.251 -30.567 1.00 90.12 293 ASP A O 1
ATOM 2213 N N . LYS A 1 294 ? 10.223 2.411 -30.476 1.00 90.19 294 LYS A N 1
ATOM 2214 C CA . LYS A 1 294 ? 10.584 3.408 -31.512 1.00 90.19 294 LYS A CA 1
ATOM 2215 C C . LYS A 1 294 ? 10.838 4.817 -30.976 1.00 90.19 294 LYS A C 1
ATOM 2217 O O . LYS A 1 294 ? 11.744 5.493 -31.449 1.00 90.19 294 LYS A O 1
ATOM 2222 N N . TRP A 1 295 ? 10.006 5.284 -30.049 1.00 89.81 295 TRP A N 1
ATOM 2223 C CA . TRP A 1 295 ? 10.004 6.667 -29.548 1.00 89.81 295 TRP A CA 1
ATOM 2224 C C . TRP A 1 295 ? 10.632 6.810 -28.154 1.00 89.81 295 TRP A C 1
ATOM 2226 O O . TRP A 1 295 ? 10.732 7.920 -27.635 1.00 89.81 295 TRP A O 1
ATOM 2236 N N . GLY A 1 296 ? 11.082 5.703 -27.558 1.00 90.12 296 GLY A N 1
ATOM 2237 C CA . GLY A 1 296 ? 11.673 5.649 -26.225 1.00 90.12 296 GLY A CA 1
ATOM 2238 C C . GLY A 1 296 ? 10.659 5.214 -25.166 1.00 90.12 296 GLY A C 1
ATOM 2239 O O . GLY A 1 296 ? 9.550 5.742 -25.080 1.00 90.12 296 GLY A O 1
ATOM 2240 N N . ARG A 1 297 ? 11.063 4.253 -24.329 1.00 90.19 297 ARG A N 1
ATOM 2241 C CA . ARG A 1 297 ? 10.191 3.568 -23.358 1.00 90.19 297 ARG A CA 1
ATOM 2242 C C . ARG A 1 297 ? 9.602 4.533 -22.326 1.00 90.19 297 ARG A C 1
ATOM 2244 O O . ARG A 1 297 ? 8.386 4.604 -22.177 1.00 90.19 297 ARG A O 1
ATOM 2251 N N . PHE A 1 298 ? 10.458 5.347 -21.707 1.00 90.38 298 PHE A N 1
ATOM 2252 C CA . PHE A 1 298 ? 10.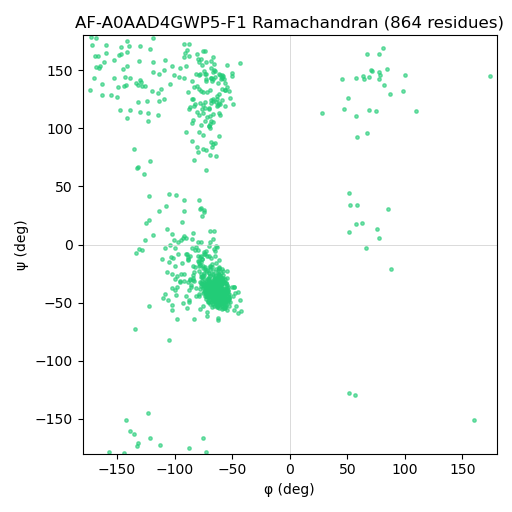044 6.400 -20.775 1.00 90.38 298 PHE A CA 1
ATOM 2253 C C . PHE A 1 298 ? 9.179 7.481 -21.444 1.00 90.38 298 PHE A C 1
ATOM 2255 O O . PHE A 1 298 ? 8.191 7.906 -20.856 1.00 90.38 298 PHE A O 1
ATOM 2262 N N . ASN A 1 299 ? 9.488 7.885 -22.683 1.00 92.62 299 ASN A N 1
ATOM 2263 C CA . ASN A 1 299 ? 8.722 8.914 -23.398 1.00 92.62 299 ASN A CA 1
ATOM 2264 C C . ASN A 1 299 ? 7.271 8.472 -23.633 1.00 92.62 299 ASN A C 1
ATOM 2266 O O . ASN A 1 299 ? 6.337 9.212 -23.331 1.00 92.62 299 ASN A O 1
ATOM 2270 N N . VAL A 1 300 ? 7.072 7.246 -24.128 1.00 92.31 300 VAL A N 1
ATOM 2271 C CA . VAL A 1 300 ? 5.726 6.703 -24.363 1.00 92.31 300 VAL A CA 1
ATOM 2272 C C . VAL A 1 300 ? 4.984 6.476 -23.049 1.00 92.31 300 VAL A C 1
ATOM 2274 O O . VAL A 1 300 ? 3.799 6.791 -22.980 1.00 92.31 300 VAL A O 1
ATOM 2277 N N . MET A 1 301 ? 5.675 6.033 -21.992 1.00 89.88 301 MET A N 1
ATOM 2278 C CA . MET A 1 301 ? 5.094 5.941 -20.651 1.00 89.88 301 MET A CA 1
ATOM 2279 C C . MET A 1 301 ? 4.541 7.299 -20.194 1.00 89.88 301 MET A C 1
ATOM 2281 O O . MET A 1 301 ? 3.349 7.387 -19.908 1.00 89.88 301 MET A O 1
ATOM 2285 N N . ILE A 1 302 ? 5.348 8.369 -20.244 1.00 91.75 302 ILE A N 1
ATOM 2286 C CA . ILE A 1 302 ? 4.937 9.742 -19.893 1.00 91.75 302 ILE A CA 1
ATOM 2287 C C . ILE A 1 302 ? 3.711 10.187 -20.705 1.00 91.75 302 ILE A C 1
ATOM 2289 O O . ILE A 1 302 ? 2.750 10.684 -20.121 1.00 91.75 302 ILE A O 1
ATOM 2293 N N . VAL A 1 303 ? 3.699 9.966 -22.025 1.00 93.25 303 VAL A N 1
ATOM 2294 C CA . VAL A 1 303 ? 2.554 10.310 -22.894 1.00 93.25 303 VAL A CA 1
ATOM 2295 C C . VAL A 1 303 ? 1.295 9.530 -22.492 1.00 93.25 303 VAL A C 1
ATOM 2297 O O . VAL A 1 303 ? 0.223 10.122 -22.379 1.00 93.25 303 VAL A O 1
ATOM 2300 N N . THR A 1 304 ? 1.393 8.225 -22.224 1.00 91.31 304 THR A N 1
ATOM 2301 C CA . THR A 1 304 ? 0.224 7.414 -21.831 1.00 91.31 304 THR A CA 1
ATOM 2302 C C . THR A 1 304 ? -0.282 7.704 -20.415 1.00 91.31 304 THR A C 1
ATOM 2304 O O . THR A 1 304 ? -1.495 7.704 -20.197 1.00 91.31 304 THR A O 1
ATOM 2307 N N . THR A 1 305 ? 0.600 8.035 -19.467 1.00 90.81 305 THR A N 1
ATOM 2308 C CA . THR A 1 305 ? 0.201 8.503 -18.132 1.00 90.81 305 THR A CA 1
ATOM 2309 C C . THR A 1 305 ? -0.461 9.877 -18.226 1.00 90.81 305 THR A C 1
ATOM 2311 O O . THR A 1 305 ? -1.549 10.057 -17.690 1.00 90.81 305 THR A O 1
ATOM 2314 N N . ALA A 1 306 ? 0.105 10.819 -18.990 1.00 91.75 306 ALA A N 1
ATOM 2315 C CA . ALA A 1 306 ? -0.504 12.132 -19.221 1.00 91.75 306 ALA A CA 1
ATOM 2316 C C . ALA A 1 306 ? -1.888 12.023 -19.889 1.00 91.75 306 ALA A C 1
ATOM 2318 O O . ALA A 1 306 ? -2.829 12.689 -19.459 1.00 91.75 306 ALA A O 1
ATOM 2319 N N . LEU A 1 307 ? -2.046 11.134 -20.877 1.00 92.94 307 LEU A N 1
ATOM 2320 C CA . LEU A 1 307 ? -3.345 10.820 -21.479 1.00 92.94 307 LEU A CA 1
ATOM 2321 C C . LEU A 1 307 ? -4.330 10.251 -20.444 1.00 92.94 307 LEU A C 1
ATOM 2323 O O . LEU A 1 307 ? -5.479 10.679 -20.407 1.00 92.94 307 LEU A O 1
ATOM 2327 N N . SER A 1 308 ? -3.884 9.346 -19.567 1.00 91.00 308 SER A N 1
ATOM 2328 C CA . SER A 1 308 ? -4.709 8.791 -18.480 1.00 91.00 308 SER A CA 1
ATOM 2329 C C . SER A 1 308 ? -5.182 9.874 -17.500 1.00 91.00 308 SER A C 1
ATOM 2331 O O . SER A 1 308 ? -6.351 9.883 -17.103 1.00 91.00 308 SER A O 1
ATOM 2333 N N . THR A 1 309 ? -4.312 10.831 -17.162 1.00 89.88 309 THR A N 1
ATOM 2334 C CA . THR A 1 309 ? -4.657 12.006 -16.347 1.00 89.88 309 THR A CA 1
ATOM 2335 C C . THR A 1 309 ? -5.684 12.889 -17.053 1.00 89.88 309 THR A C 1
ATOM 2337 O O . THR A 1 309 ? -6.712 13.211 -16.463 1.00 89.88 309 THR A O 1
ATOM 2340 N N . VAL A 1 310 ? -5.467 13.232 -18.330 1.00 91.94 310 VAL A N 1
ATOM 2341 C CA . VAL A 1 310 ? -6.405 14.055 -19.115 1.00 91.94 310 VAL A CA 1
ATOM 2342 C C . VAL A 1 310 ? -7.770 13.377 -19.238 1.00 91.94 310 VAL A C 1
ATOM 2344 O O . VAL A 1 310 ? -8.783 14.027 -19.001 1.00 91.94 310 VAL A O 1
ATOM 2347 N N . LEU A 1 311 ? -7.827 12.075 -19.534 1.00 91.38 311 LEU A N 1
ATOM 2348 C CA . LEU A 1 311 ? -9.083 11.317 -19.602 1.00 91.38 311 LEU A CA 1
ATOM 2349 C C . LEU A 1 311 ? -9.826 11.305 -18.258 1.00 91.38 311 LEU A C 1
ATOM 2351 O O . LEU A 1 311 ? -11.052 11.362 -18.239 1.00 91.38 311 LEU A O 1
ATOM 2355 N N . THR A 1 312 ? -9.108 11.282 -17.133 1.00 88.94 312 THR A N 1
ATOM 2356 C CA . THR A 1 312 ? -9.718 11.304 -15.791 1.00 88.94 312 THR A CA 1
ATOM 2357 C C . THR A 1 312 ? -10.228 12.702 -15.425 1.00 88.94 312 THR A C 1
ATOM 2359 O O . THR A 1 312 ? -11.357 12.839 -14.958 1.00 88.94 312 THR A O 1
ATOM 2362 N N . LEU A 1 313 ? -9.468 13.756 -15.731 1.00 87.06 313 LEU A N 1
ATOM 2363 C CA . LEU A 1 313 ? -9.893 15.146 -15.518 1.00 87.06 313 LEU A CA 1
ATOM 2364 C C . LEU A 1 313 ? -11.010 15.605 -16.472 1.00 87.06 313 LEU A C 1
ATOM 2366 O O . LEU A 1 313 ? -11.741 16.530 -16.138 1.00 87.06 313 LEU A O 1
ATOM 2370 N N . THR A 1 314 ? -11.154 14.984 -17.648 1.00 86.75 314 THR A N 1
ATOM 2371 C CA . THR A 1 314 ? -12.170 15.370 -18.645 1.00 86.75 314 THR A CA 1
ATOM 2372 C C . THR A 1 314 ? -13.379 14.443 -18.661 1.00 86.75 314 THR A C 1
ATOM 2374 O O . THR A 1 314 ? -14.494 14.916 -18.483 1.00 86.75 314 THR A O 1
ATOM 2377 N N . LEU A 1 315 ? -13.205 13.133 -18.861 1.00 86.19 315 LEU A N 1
ATOM 2378 C CA . LEU A 1 315 ? -14.334 12.214 -19.028 1.00 86.19 315 LEU A CA 1
ATOM 2379 C C . LEU A 1 315 ? -14.869 11.675 -17.703 1.00 86.19 315 LEU A C 1
ATOM 2381 O O . LEU A 1 315 ? -16.081 11.578 -17.572 1.00 86.19 315 LEU A O 1
ATOM 2385 N N . TRP A 1 316 ? -14.028 11.350 -16.714 1.00 84.62 316 TRP A N 1
ATOM 2386 C CA . TRP A 1 316 ? -14.546 10.925 -15.403 1.00 84.62 316 TRP A CA 1
ATOM 2387 C C . TRP A 1 316 ? -15.149 12.117 -14.660 1.00 84.62 316 TRP A C 1
ATOM 2389 O O . TRP A 1 316 ? -16.353 12.138 -14.412 1.00 84.62 316 TRP A O 1
ATOM 2399 N N . MET A 1 317 ? -14.335 13.137 -14.364 1.00 83.50 317 MET A N 1
ATOM 2400 C CA . MET A 1 317 ? -14.731 14.265 -13.510 1.00 83.50 317 MET A CA 1
ATOM 2401 C C . MET A 1 317 ? -15.938 15.057 -14.043 1.00 83.50 317 MET A C 1
ATOM 2403 O O . MET A 1 317 ? -16.740 15.526 -13.242 1.00 83.50 317 MET A O 1
ATOM 2407 N N . LEU A 1 318 ? -16.102 15.175 -15.368 1.00 81.12 318 LEU A N 1
ATOM 2408 C CA . LEU A 1 318 ? -17.205 15.928 -15.987 1.00 81.12 318 LEU A CA 1
ATOM 2409 C C . LEU A 1 318 ? -18.362 15.042 -16.494 1.00 81.12 318 LEU A C 1
ATOM 2411 O O . LEU A 1 318 ? -19.286 15.566 -17.114 1.00 81.12 318 LEU A O 1
ATOM 2415 N N . SER A 1 319 ? -18.338 13.718 -16.280 1.00 79.12 319 SER A N 1
ATOM 2416 C CA . SER A 1 319 ? -19.403 12.838 -16.802 1.00 79.12 319 SER A CA 1
ATOM 2417 C C . SER A 1 319 ? -20.753 13.044 -16.118 1.00 79.12 319 SER A C 1
ATOM 2419 O O . SER A 1 319 ? -21.778 13.115 -16.801 1.00 79.12 319 SER A O 1
ATOM 2421 N N . GLY A 1 320 ? -20.773 13.106 -14.782 1.00 76.75 320 GLY A N 1
ATOM 2422 C CA . GLY A 1 320 ? -22.013 13.093 -14.005 1.00 76.75 320 GLY A CA 1
ATOM 2423 C C . GLY A 1 320 ? -22.910 11.921 -14.418 1.00 76.75 320 GLY A C 1
ATOM 2424 O O . GLY A 1 320 ? -22.463 10.784 -14.530 1.00 76.75 320 GLY A O 1
ATOM 2425 N N . GLN A 1 321 ? -24.175 12.203 -14.735 1.00 78.25 321 GLN A N 1
ATOM 2426 C CA . GLN A 1 321 ? -25.138 11.183 -15.175 1.00 78.25 321 GLN A CA 1
ATOM 2427 C C . GLN A 1 321 ? -24.998 10.767 -16.658 1.00 78.25 321 GLN A C 1
ATOM 2429 O O . GLN A 1 321 ? -25.772 9.938 -17.144 1.00 78.25 321 GLN A O 1
ATOM 2434 N N . ASN A 1 322 ? -24.029 11.306 -17.413 1.00 86.06 322 ASN A N 1
ATOM 2435 C CA . ASN A 1 322 ? -23.851 10.970 -18.828 1.00 86.06 322 ASN A CA 1
ATOM 2436 C C . ASN A 1 322 ? -23.213 9.581 -19.010 1.00 86.06 322 ASN A C 1
ATOM 2438 O O . ASN A 1 322 ? -21.992 9.419 -19.074 1.00 86.06 322 ASN A O 1
ATOM 2442 N N . GLN A 1 323 ? -24.071 8.575 -19.178 1.00 86.62 323 GLN A N 1
ATOM 2443 C CA . GLN A 1 323 ? -23.686 7.173 -19.369 1.00 86.62 323 GLN A CA 1
ATOM 2444 C C . GLN A 1 323 ? -22.697 6.964 -20.531 1.00 86.62 323 GLN A C 1
ATOM 2446 O O . GLN A 1 323 ? -21.798 6.130 -20.428 1.00 86.62 323 GLN A O 1
ATOM 2451 N N . ALA A 1 324 ? -22.814 7.738 -21.617 1.00 87.75 324 ALA A N 1
ATOM 2452 C CA . ALA A 1 324 ? -21.912 7.635 -22.764 1.00 87.75 324 ALA A CA 1
ATOM 2453 C C . ALA A 1 324 ? -20.500 8.155 -22.443 1.00 87.75 324 ALA A C 1
ATOM 2455 O O . ALA A 1 324 ? -19.521 7.586 -22.929 1.00 87.75 324 ALA A O 1
ATOM 2456 N N . ALA A 1 325 ? -20.373 9.176 -21.588 1.00 87.56 325 ALA A N 1
ATOM 2457 C CA . ALA A 1 325 ? -19.077 9.663 -21.115 1.00 87.56 325 ALA A CA 1
ATOM 2458 C C . ALA A 1 325 ? -18.385 8.630 -20.207 1.00 87.56 325 ALA A C 1
ATOM 2460 O O . ALA A 1 325 ? -17.202 8.354 -20.396 1.00 87.56 325 ALA A O 1
ATOM 2461 N N . ILE A 1 326 ? -19.133 7.981 -19.304 1.00 87.12 326 ILE A N 1
ATOM 2462 C CA . ILE A 1 326 ? -18.609 6.932 -18.407 1.00 87.12 326 ILE A CA 1
ATOM 2463 C C . ILE A 1 326 ? -18.147 5.696 -19.203 1.00 87.12 326 ILE A C 1
ATOM 2465 O O . ILE A 1 326 ? -17.054 5.177 -18.968 1.00 87.12 326 ILE A O 1
ATOM 2469 N N . VAL A 1 327 ? -18.929 5.248 -20.194 1.00 90.62 327 VAL A N 1
ATOM 2470 C CA . VAL A 1 327 ? -18.534 4.149 -21.099 1.00 90.62 327 VAL A CA 1
ATOM 2471 C C . VAL A 1 327 ? -17.310 4.530 -21.946 1.00 90.62 327 VAL A C 1
ATOM 2473 O O . VAL A 1 327 ? -16.396 3.718 -22.105 1.00 90.62 327 VAL A O 1
ATOM 2476 N N . SER A 1 328 ? -17.250 5.770 -22.444 1.00 91.44 328 SER A N 1
ATOM 2477 C CA . SER A 1 328 ? -16.101 6.271 -23.214 1.00 91.44 328 SER A CA 1
ATOM 2478 C C . SER A 1 328 ? -14.833 6.356 -22.364 1.00 91.44 328 SER A C 1
ATOM 2480 O O . SER A 1 328 ? -13.763 5.972 -22.839 1.00 91.44 328 SER A O 1
ATOM 2482 N N . TYR A 1 329 ? -14.942 6.783 -21.099 1.00 92.31 329 TYR A N 1
ATOM 2483 C CA . TYR A 1 329 ? -13.834 6.720 -20.150 1.00 92.31 329 TYR A CA 1
ATOM 2484 C C . TYR A 1 329 ? -13.354 5.282 -19.973 1.00 92.31 329 TYR A C 1
ATOM 2486 O O . TYR A 1 329 ? -12.169 5.030 -20.155 1.00 92.31 329 TYR A O 1
ATOM 2494 N N . ALA A 1 330 ? -14.250 4.333 -19.674 1.00 89.69 330 ALA A N 1
ATOM 2495 C CA . ALA A 1 330 ? -13.874 2.940 -19.427 1.00 89.69 330 ALA A CA 1
ATOM 2496 C C . ALA A 1 330 ? -13.037 2.354 -20.579 1.00 89.69 330 ALA A C 1
ATOM 2498 O O . ALA A 1 330 ? -11.991 1.749 -20.343 1.00 89.69 330 ALA A O 1
ATOM 2499 N N . ALA A 1 331 ? -13.450 2.600 -21.827 1.00 91.12 331 ALA A N 1
ATOM 2500 C CA . ALA A 1 331 ? -12.718 2.163 -23.011 1.00 91.12 331 ALA A CA 1
ATOM 2501 C C . ALA A 1 331 ? -11.364 2.883 -23.174 1.00 91.12 331 ALA A C 1
ATOM 2503 O O . ALA A 1 331 ? -10.325 2.229 -23.288 1.00 91.12 331 ALA A O 1
ATOM 2504 N N . LEU A 1 332 ? -11.356 4.222 -23.175 1.00 92.12 332 LEU A N 1
ATOM 2505 C CA . LEU A 1 332 ? -10.156 5.019 -23.462 1.00 92.12 332 LEU A CA 1
ATOM 2506 C C . LEU A 1 332 ? -9.117 4.940 -22.337 1.00 92.12 332 LEU A C 1
ATOM 2508 O O . LEU A 1 332 ? -7.928 4.792 -22.616 1.00 92.12 332 LEU A O 1
ATOM 2512 N N . PHE A 1 333 ? -9.555 4.964 -21.077 1.00 90.44 333 PHE A N 1
ATOM 2513 C CA . PHE A 1 333 ? -8.691 4.757 -19.918 1.00 90.44 333 PHE A CA 1
ATOM 2514 C C . PHE A 1 333 ? -8.163 3.322 -19.860 1.00 90.44 333 PHE A C 1
ATOM 2516 O O . PHE A 1 333 ? -7.015 3.117 -19.477 1.00 90.44 333 PHE A O 1
ATOM 2523 N N . GLY A 1 334 ? -8.934 2.320 -20.301 1.00 88.44 334 GLY A N 1
ATOM 2524 C CA . GLY A 1 334 ? -8.415 0.965 -20.504 1.00 88.44 334 GLY A CA 1
ATOM 2525 C C . GLY A 1 334 ? -7.210 0.958 -21.452 1.00 88.44 334 GLY A C 1
ATOM 2526 O O . GLY A 1 334 ? -6.161 0.404 -21.118 1.00 88.44 334 GLY A O 1
ATOM 2527 N N . VAL A 1 335 ? -7.323 1.640 -22.598 1.00 90.56 335 VAL A N 1
ATOM 2528 C CA . VAL A 1 335 ? -6.230 1.777 -23.580 1.00 90.56 335 VAL A CA 1
ATOM 2529 C C . VAL A 1 335 ? -5.042 2.578 -23.027 1.00 90.56 335 VAL A C 1
ATOM 2531 O O . VAL A 1 335 ? -3.900 2.209 -23.294 1.00 90.56 335 VAL A O 1
ATOM 2534 N N . SER A 1 336 ? -5.260 3.645 -22.253 1.00 89.50 336 SER A N 1
ATOM 2535 C CA . SER A 1 336 ? -4.156 4.467 -21.737 1.00 89.50 336 SER A CA 1
ATOM 2536 C C . SER A 1 336 ? -3.455 3.845 -20.521 1.00 89.50 336 SER A C 1
ATOM 2538 O O . SER A 1 336 ? -2.229 3.817 -20.488 1.00 89.50 336 SER A O 1
ATOM 2540 N N . SER A 1 337 ? -4.201 3.284 -19.562 1.00 87.19 337 SER A N 1
ATOM 2541 C CA . SER A 1 337 ? -3.659 2.647 -18.346 1.00 87.19 337 SER A CA 1
ATOM 2542 C C . SER A 1 337 ? -3.031 1.274 -18.601 1.00 87.19 337 SER A C 1
ATOM 2544 O O . SER A 1 337 ? -2.108 0.874 -17.893 1.00 87.19 337 SER A O 1
ATOM 2546 N N . GLY A 1 338 ? -3.469 0.557 -19.647 1.00 83.38 338 GLY A N 1
ATOM 2547 C CA . GLY A 1 338 ? -2.878 -0.724 -20.044 1.00 83.38 338 GLY A CA 1
ATOM 2548 C C . GLY A 1 338 ? -1.385 -0.642 -20.384 1.00 83.38 338 GLY A C 1
ATOM 2549 O O . GLY A 1 338 ? -0.689 -1.655 -20.290 1.00 83.38 338 GLY A O 1
ATOM 2550 N N . SER A 1 339 ? -0.875 0.550 -20.716 1.00 87.44 339 SER A N 1
ATOM 2551 C CA . SER A 1 339 ? 0.545 0.751 -20.992 1.00 87.44 339 SER A CA 1
ATOM 2552 C C . SER A 1 339 ? 1.408 0.508 -19.752 1.00 87.44 339 SER A C 1
ATOM 2554 O O . SER A 1 339 ? 2.429 -0.164 -19.878 1.00 87.44 339 SER A O 1
ATOM 2556 N N . ALA A 1 340 ? 0.994 0.970 -18.564 1.00 85.50 340 ALA A N 1
ATOM 2557 C CA . ALA A 1 340 ? 1.802 0.951 -17.344 1.00 85.50 340 ALA A CA 1
ATOM 2558 C C . ALA A 1 340 ? 2.285 -0.468 -17.016 1.00 85.50 340 ALA A C 1
ATOM 2560 O O . ALA A 1 340 ? 3.484 -0.735 -17.007 1.00 85.50 340 ALA A O 1
ATOM 2561 N N . ILE A 1 341 ? 1.355 -1.423 -16.929 1.00 84.50 341 ILE A N 1
ATOM 2562 C CA . ILE A 1 341 ? 1.642 -2.836 -16.629 1.00 84.50 341 ILE A CA 1
ATOM 2563 C C . ILE A 1 341 ? 2.618 -3.453 -17.658 1.00 84.50 341 ILE A C 1
ATOM 2565 O O . ILE A 1 341 ? 3.423 -4.316 -17.311 1.00 84.50 341 ILE A O 1
ATOM 2569 N N . SER A 1 342 ? 2.586 -3.002 -18.921 1.00 88.69 342 SER A N 1
ATOM 2570 C CA . SER A 1 342 ? 3.507 -3.463 -19.975 1.00 88.69 342 SER A CA 1
ATOM 2571 C C . SER A 1 342 ? 4.860 -2.736 -20.007 1.00 88.69 342 SER A C 1
ATOM 2573 O O . SER A 1 342 ? 5.866 -3.339 -20.383 1.00 88.69 342 SER A O 1
ATOM 2575 N N . LEU A 1 343 ? 4.907 -1.459 -19.610 1.00 89.38 343 LEU A N 1
ATOM 2576 C CA . LEU A 1 343 ? 6.087 -0.598 -19.713 1.00 89.38 343 LEU A CA 1
ATOM 2577 C C . LEU A 1 343 ? 6.914 -0.565 -18.424 1.00 89.38 343 LEU A C 1
ATOM 2579 O O . LEU A 1 343 ? 8.138 -0.515 -18.524 1.00 89.38 343 LEU A O 1
ATOM 2583 N N . THR A 1 344 ? 6.311 -0.686 -17.237 1.00 88.62 344 THR A N 1
ATOM 2584 C CA . THR A 1 344 ? 7.017 -0.764 -15.944 1.00 88.62 344 THR A CA 1
ATOM 2585 C C . THR A 1 344 ? 8.177 -1.778 -15.954 1.00 88.62 344 THR A C 1
ATOM 2587 O O . THR A 1 344 ? 9.320 -1.357 -15.746 1.00 88.62 344 THR A O 1
ATOM 2590 N N . PRO A 1 345 ? 7.976 -3.078 -16.279 1.00 87.94 345 PRO A N 1
ATOM 2591 C CA . PRO A 1 345 ? 9.079 -4.045 -16.387 1.00 87.94 345 PRO A CA 1
ATOM 2592 C C . PRO A 1 345 ? 10.137 -3.682 -17.443 1.00 87.94 345 PRO A C 1
ATOM 2594 O O . PRO A 1 345 ? 11.283 -4.111 -17.334 1.00 87.94 345 PRO A O 1
ATOM 2597 N N . VAL A 1 346 ? 9.786 -2.903 -18.467 1.00 89.75 346 VAL A N 1
ATOM 2598 C CA . VAL A 1 346 ? 10.646 -2.609 -19.628 1.00 89.75 346 VAL A CA 1
ATOM 2599 C C . VAL A 1 346 ? 11.475 -1.334 -19.422 1.00 89.75 346 VAL A C 1
ATOM 2601 O O . VAL A 1 346 ? 12.624 -1.264 -19.869 1.00 89.75 346 VAL A O 1
ATOM 2604 N N . CYS A 1 347 ? 10.937 -0.365 -18.680 1.00 89.56 347 CYS A N 1
ATOM 2605 C CA . CYS A 1 347 ? 11.651 0.789 -18.137 1.00 89.56 347 CYS A CA 1
ATOM 2606 C C . CYS A 1 347 ? 12.619 0.358 -17.023 1.00 89.56 347 CYS A C 1
ATOM 2608 O O . CYS A 1 347 ? 13.793 0.721 -17.073 1.00 89.56 347 CYS A O 1
ATOM 2610 N N . VAL A 1 348 ? 12.190 -0.503 -16.085 1.00 87.88 348 VAL A N 1
ATOM 2611 C CA . VAL A 1 348 ? 13.091 -1.095 -15.071 1.00 87.88 348 VAL A CA 1
ATOM 2612 C C . VAL A 1 348 ? 14.219 -1.893 -15.739 1.00 87.88 348 VAL A C 1
ATOM 2614 O O . VAL A 1 348 ? 15.377 -1.755 -15.350 1.00 87.88 348 VAL A O 1
ATOM 2617 N N . ALA A 1 349 ? 13.927 -2.642 -16.808 1.00 86.31 349 ALA A N 1
ATOM 2618 C CA . ALA A 1 349 ? 14.940 -3.332 -17.611 1.00 86.31 349 ALA A CA 1
ATOM 2619 C C . ALA A 1 349 ? 15.801 -2.413 -18.503 1.00 86.31 349 ALA A C 1
ATOM 2621 O O . ALA A 1 349 ? 16.707 -2.911 -19.164 1.00 86.31 349 ALA A O 1
ATOM 2622 N N . GLN A 1 350 ? 15.530 -1.107 -18.597 1.00 86.81 350 GLN A N 1
ATOM 2623 C CA . GLN A 1 350 ? 16.415 -0.160 -19.294 1.00 86.81 350 GLN A CA 1
ATOM 2624 C C . GLN A 1 350 ? 17.511 0.386 -18.365 1.00 86.81 350 GLN A C 1
ATOM 2626 O O . GLN A 1 350 ? 18.603 0.690 -18.828 1.00 86.81 350 GLN A O 1
ATOM 2631 N N . ILE A 1 351 ? 17.218 0.501 -17.068 1.00 85.50 351 ILE A N 1
ATOM 2632 C CA . ILE A 1 351 ? 18.108 1.075 -16.041 1.00 85.50 351 ILE A CA 1
ATOM 2633 C C . ILE A 1 351 ? 18.795 0.008 -15.173 1.00 85.50 351 ILE A C 1
ATOM 2635 O O . ILE A 1 351 ? 19.388 0.321 -14.143 1.00 85.50 351 ILE A O 1
ATOM 2639 N N . SER A 1 352 ? 18.674 -1.263 -15.555 1.00 80.81 352 SER A N 1
ATOM 2640 C CA . SER A 1 352 ? 19.174 -2.415 -14.804 1.00 80.81 352 SER A CA 1
ATOM 2641 C C . SER A 1 352 ? 20.016 -3.300 -15.705 1.00 80.81 352 SER A C 1
ATOM 2643 O O . SER A 1 352 ? 19.598 -3.605 -16.822 1.00 80.81 352 SER A O 1
ATOM 2645 N N . GLN A 1 353 ? 21.156 -3.765 -15.191 1.00 75.75 353 GLN A N 1
ATOM 2646 C CA . GLN A 1 353 ? 21.904 -4.850 -15.820 1.00 75.75 353 GLN A CA 1
ATOM 2647 C C . GLN A 1 353 ? 21.024 -6.100 -15.901 1.00 75.75 353 GLN A C 1
ATOM 2649 O O . GLN A 1 353 ? 20.243 -6.390 -14.991 1.00 75.75 353 GLN A O 1
ATOM 2654 N N . THR A 1 354 ? 21.147 -6.839 -17.003 1.00 71.94 354 THR A N 1
ATOM 2655 C CA . THR A 1 354 ? 20.214 -7.930 -17.324 1.00 71.94 354 THR A CA 1
ATOM 2656 C C . THR A 1 354 ? 20.310 -9.102 -16.329 1.00 71.94 354 THR A C 1
ATOM 2658 O O . THR A 1 354 ? 19.328 -9.812 -16.149 1.00 71.94 354 THR A O 1
ATOM 2661 N N . GLU A 1 355 ? 21.437 -9.267 -15.624 1.00 70.00 355 GLU A N 1
ATOM 2662 C CA . GLU A 1 355 ? 21.624 -10.305 -14.590 1.00 70.00 355 GLU A CA 1
ATOM 2663 C C . GLU A 1 355 ? 20.916 -10.032 -13.248 1.00 70.00 355 GLU A C 1
ATOM 2665 O O . GLU A 1 355 ? 20.597 -10.971 -12.520 1.00 70.00 355 GLU A O 1
ATOM 2670 N N . ASP A 1 356 ? 20.686 -8.760 -12.908 1.00 74.50 356 ASP A N 1
ATOM 2671 C CA . ASP A 1 356 ? 20.059 -8.324 -11.647 1.00 74.50 356 ASP A CA 1
ATOM 2672 C C . ASP A 1 356 ? 18.618 -7.822 -11.860 1.00 74.50 356 ASP A C 1
ATOM 2674 O O . ASP A 1 356 ? 18.014 -7.196 -10.978 1.00 74.50 356 ASP A O 1
ATOM 2678 N N . PHE A 1 357 ? 18.043 -8.087 -13.040 1.00 82.56 357 PHE A N 1
ATOM 2679 C CA . PHE A 1 357 ? 16.685 -7.664 -13.364 1.00 82.56 357 PHE A CA 1
ATOM 2680 C C . PHE A 1 357 ? 15.648 -8.263 -12.403 1.00 82.56 357 PHE A C 1
ATOM 2682 O O . PHE A 1 357 ? 14.738 -7.539 -11.999 1.00 82.56 357 PHE A O 1
ATOM 2689 N N . GLY A 1 358 ? 15.784 -9.535 -12.000 1.00 79.81 358 GLY A N 1
ATOM 2690 C CA . GLY A 1 358 ? 14.848 -10.189 -11.084 1.00 79.81 358 GLY A CA 1
ATOM 2691 C C . GLY A 1 358 ? 14.756 -9.457 -9.747 1.00 79.81 358 GLY A C 1
ATOM 2692 O O . GLY A 1 358 ? 13.668 -9.014 -9.369 1.00 79.81 358 GLY A O 1
ATOM 2693 N N . LYS A 1 359 ? 15.891 -9.259 -9.060 1.00 81.19 359 LYS A N 1
ATOM 2694 C CA . LYS A 1 359 ? 15.977 -8.473 -7.810 1.00 81.19 359 LYS A CA 1
ATOM 2695 C C . LYS A 1 359 ? 15.372 -7.078 -7.964 1.00 81.19 359 LYS A C 1
ATOM 2697 O O . LYS A 1 359 ? 14.513 -6.698 -7.172 1.00 81.19 359 LYS A O 1
ATOM 2702 N N . ARG A 1 360 ? 15.803 -6.313 -8.975 1.00 85.00 360 ARG A N 1
ATOM 2703 C CA . ARG A 1 360 ? 15.396 -4.907 -9.145 1.00 85.00 360 ARG A CA 1
ATOM 2704 C C . ARG A 1 360 ? 13.911 -4.765 -9.476 1.00 85.00 360 ARG A C 1
ATOM 2706 O O . ARG A 1 360 ? 13.238 -3.941 -8.862 1.00 85.00 360 ARG A O 1
ATOM 2713 N N . PHE A 1 361 ? 13.381 -5.603 -10.367 1.00 86.25 361 PHE A N 1
ATOM 2714 C CA . PHE A 1 361 ? 11.945 -5.677 -10.643 1.00 86.25 361 PHE A CA 1
ATOM 2715 C C . PHE A 1 361 ? 11.150 -6.051 -9.388 1.00 86.25 361 PHE A C 1
ATOM 2717 O O . PHE A 1 361 ? 10.155 -5.393 -9.086 1.00 86.25 361 PHE A O 1
ATOM 2724 N N . GLY A 1 362 ? 11.628 -7.037 -8.619 1.00 85.81 362 GLY A N 1
ATOM 2725 C CA . GLY A 1 362 ? 11.054 -7.423 -7.331 1.00 85.81 362 GLY A CA 1
ATOM 2726 C C . GLY A 1 362 ? 10.953 -6.252 -6.354 1.00 85.81 362 GLY A C 1
ATOM 2727 O O . GLY A 1 362 ? 9.861 -5.960 -5.865 1.00 85.81 362 GLY A O 1
ATOM 2728 N N . THR A 1 363 ? 12.049 -5.521 -6.129 1.00 85.69 363 THR A N 1
ATOM 2729 C CA . THR A 1 363 ? 12.067 -4.315 -5.281 1.00 85.69 363 THR A CA 1
ATOM 2730 C C . THR A 1 363 ? 11.059 -3.264 -5.763 1.00 85.69 363 THR A C 1
ATOM 2732 O O . THR A 1 363 ? 10.274 -2.766 -4.955 1.00 85.69 363 THR A O 1
ATOM 2735 N N . THR A 1 364 ? 11.002 -2.959 -7.067 1.00 87.56 364 THR A N 1
ATOM 2736 C CA . THR A 1 364 ? 10.036 -1.983 -7.609 1.00 87.56 364 THR A CA 1
ATOM 2737 C C . THR A 1 364 ? 8.583 -2.433 -7.422 1.00 87.56 364 THR A C 1
ATOM 2739 O O . THR A 1 364 ? 7.775 -1.656 -6.917 1.00 87.56 364 THR A O 1
ATOM 2742 N N . TYR A 1 365 ? 8.236 -3.679 -7.763 1.00 86.31 365 TYR A N 1
ATOM 2743 C CA . TYR A 1 365 ? 6.868 -4.198 -7.601 1.00 86.31 365 TYR A CA 1
ATOM 2744 C C . TYR A 1 365 ? 6.433 -4.293 -6.131 1.00 86.31 365 TYR A C 1
ATOM 2746 O O . TYR A 1 365 ? 5.257 -4.122 -5.822 1.00 86.31 365 TYR A O 1
ATOM 2754 N N . THR A 1 366 ? 7.380 -4.459 -5.210 1.00 86.94 366 THR A N 1
ATOM 2755 C CA . THR A 1 366 ? 7.112 -4.432 -3.763 1.00 86.94 366 THR A CA 1
ATOM 2756 C C . THR A 1 366 ? 6.746 -3.032 -3.283 1.00 86.94 366 THR A C 1
ATOM 2758 O O . THR A 1 366 ? 5.781 -2.866 -2.538 1.00 86.94 366 THR A O 1
ATOM 2761 N N . MET A 1 367 ? 7.465 -2.007 -3.754 1.00 86.81 367 MET A N 1
ATOM 2762 C CA . MET A 1 367 ? 7.106 -0.611 -3.488 1.00 86.81 367 MET A CA 1
ATOM 2763 C C . MET A 1 367 ? 5.740 -0.262 -4.097 1.00 86.81 367 MET A C 1
ATOM 2765 O O . MET A 1 367 ? 4.945 0.409 -3.443 1.00 86.81 367 MET A O 1
ATOM 2769 N N . VAL A 1 368 ? 5.442 -0.745 -5.312 1.00 84.88 368 VAL A N 1
ATOM 2770 C CA . VAL A 1 368 ? 4.123 -0.580 -5.956 1.00 84.88 368 VAL A CA 1
ATOM 2771 C C . VAL A 1 368 ? 3.020 -1.217 -5.109 1.00 84.88 368 VAL A C 1
ATOM 2773 O O . VAL A 1 368 ? 2.030 -0.551 -4.822 1.00 84.88 368 VAL A O 1
ATOM 2776 N N . GLY A 1 369 ? 3.207 -2.453 -4.632 1.00 81.81 369 GLY A N 1
ATOM 2777 C CA . GLY A 1 369 ? 2.244 -3.132 -3.759 1.00 81.81 369 GLY A CA 1
ATOM 2778 C C . GLY A 1 369 ? 1.939 -2.355 -2.473 1.00 81.81 369 GLY A C 1
ATOM 2779 O O . GLY A 1 369 ? 0.776 -2.230 -2.096 1.00 81.81 369 GLY A O 1
ATOM 2780 N N . LEU A 1 370 ? 2.960 -1.768 -1.837 1.00 84.75 370 LEU A N 1
ATOM 2781 C CA . LEU A 1 370 ? 2.786 -0.903 -0.662 1.00 84.75 370 LEU A CA 1
ATOM 2782 C C . LEU A 1 370 ? 2.071 0.418 -1.002 1.00 84.75 370 LEU A C 1
ATOM 2784 O O . LEU A 1 370 ? 1.212 0.855 -0.241 1.00 84.75 370 LEU A O 1
ATOM 2788 N N . GLY A 1 371 ? 2.383 1.039 -2.143 1.00 82.62 371 GLY A N 1
ATOM 2789 C CA . GLY A 1 371 ? 1.714 2.262 -2.601 1.00 82.62 371 GLY A CA 1
ATOM 2790 C C . GLY A 1 371 ? 0.229 2.051 -2.898 1.00 82.62 371 GLY A C 1
ATOM 2791 O O . GLY A 1 371 ? -0.613 2.793 -2.396 1.00 82.62 371 GLY A O 1
ATOM 2792 N N . VAL A 1 372 ? -0.100 0.988 -3.636 1.00 78.06 372 VAL A N 1
ATOM 2793 C CA . VAL A 1 372 ? -1.478 0.600 -3.975 1.00 78.06 372 VAL A CA 1
ATOM 2794 C C . VAL A 1 372 ? -2.286 0.283 -2.708 1.00 78.06 372 VAL A C 1
ATOM 2796 O O . VAL A 1 372 ? -3.416 0.755 -2.571 1.00 78.06 372 VAL A O 1
ATOM 2799 N N . LEU A 1 373 ? -1.688 -0.434 -1.746 1.00 75.75 373 LEU A N 1
ATOM 2800 C CA . LEU A 1 373 ? -2.301 -0.747 -0.447 1.00 75.75 373 LEU A CA 1
ATOM 2801 C C . LEU A 1 373 ? -2.652 0.511 0.372 1.00 75.75 373 LEU A C 1
ATOM 2803 O O . LEU A 1 373 ? -3.633 0.496 1.109 1.00 75.75 373 LEU A O 1
ATOM 2807 N N . VAL A 1 374 ? -1.888 1.599 0.230 1.00 78.75 374 VAL A N 1
ATOM 2808 C CA . VAL A 1 374 ? -2.156 2.891 0.889 1.00 78.75 374 VAL A CA 1
ATOM 2809 C C . VAL A 1 374 ? -3.133 3.759 0.082 1.00 78.75 374 VAL A C 1
ATOM 2811 O O . VAL A 1 374 ? -3.982 4.437 0.660 1.00 78.75 374 VAL A O 1
ATOM 2814 N N . ALA A 1 375 ? -3.063 3.731 -1.250 1.00 73.81 375 ALA A N 1
ATOM 2815 C CA . ALA A 1 375 ? -3.872 4.585 -2.119 1.00 73.81 375 ALA A CA 1
ATOM 2816 C C . ALA A 1 375 ? -5.366 4.209 -2.139 1.00 73.81 375 ALA A C 1
ATOM 2818 O O . ALA A 1 375 ? -6.223 5.096 -2.121 1.00 73.81 375 ALA A O 1
ATOM 2819 N N . ILE A 1 376 ? -5.696 2.912 -2.144 1.00 72.00 376 ILE A N 1
ATOM 2820 C CA . ILE A 1 376 ? -7.091 2.445 -2.242 1.00 72.00 376 ILE A CA 1
ATOM 2821 C C . ILE A 1 376 ? -7.928 2.843 -1.003 1.00 72.00 376 ILE A C 1
ATOM 2823 O O . ILE A 1 376 ? -9.037 3.357 -1.201 1.00 72.00 376 ILE A O 1
ATOM 2827 N N . PRO A 1 377 ? -7.441 2.695 0.251 1.00 69.56 377 PRO A N 1
ATOM 2828 C CA . PRO A 1 377 ? -8.150 3.181 1.436 1.00 69.56 377 PRO A CA 1
ATOM 2829 C C . PRO A 1 377 ? -8.277 4.707 1.500 1.00 69.56 377 PRO A C 1
ATOM 2831 O O . PRO A 1 377 ? -9.321 5.196 1.923 1.00 69.56 377 PRO A O 1
ATOM 2834 N N . ILE A 1 378 ? -7.274 5.471 1.044 1.00 70.50 378 ILE A N 1
ATOM 2835 C CA . ILE A 1 378 ? -7.349 6.946 0.994 1.00 70.50 378 ILE A CA 1
ATOM 2836 C C . ILE A 1 378 ? -8.469 7.401 0.043 1.00 70.50 378 ILE A C 1
ATOM 2838 O O . ILE A 1 378 ? -9.284 8.257 0.399 1.00 70.50 378 ILE A O 1
ATOM 2842 N N . ALA A 1 379 ? -8.574 6.787 -1.140 1.00 67.50 379 ALA A N 1
ATOM 2843 C CA . ALA A 1 379 ? -9.681 7.039 -2.066 1.00 67.50 379 ALA A CA 1
ATOM 2844 C C . ALA A 1 379 ? -11.050 6.636 -1.474 1.00 67.50 379 ALA A C 1
ATOM 2846 O O . ALA A 1 379 ? -12.042 7.331 -1.667 1.00 67.50 379 ALA A O 1
ATOM 2847 N N . GLY A 1 380 ? -11.106 5.560 -0.683 1.00 61.84 380 GLY A N 1
ATOM 2848 C CA . GLY A 1 380 ? -12.328 5.155 0.023 1.00 61.84 380 GLY A CA 1
ATOM 2849 C C . GLY A 1 380 ? -12.723 6.100 1.165 1.00 61.84 380 GLY A C 1
ATOM 2850 O O . GLY A 1 380 ? -13.909 6.314 1.409 1.00 61.84 380 GLY A O 1
ATOM 2851 N N . ALA A 1 381 ? -11.744 6.689 1.857 1.00 66.88 381 ALA A N 1
ATOM 2852 C CA . ALA A 1 381 ? -11.971 7.661 2.923 1.00 66.88 381 ALA A CA 1
ATOM 2853 C C . ALA A 1 381 ? -12.458 9.014 2.381 1.00 66.88 381 ALA A C 1
ATOM 2855 O O . ALA A 1 381 ? -13.367 9.604 2.959 1.00 66.88 381 ALA A O 1
ATOM 2856 N N . THR A 1 382 ? -11.908 9.479 1.254 1.00 69.19 382 THR A N 1
ATOM 2857 C CA . THR A 1 382 ? -12.348 10.736 0.617 1.00 69.19 382 THR A CA 1
ATOM 2858 C C . THR A 1 382 ? -13.802 10.676 0.148 1.00 69.19 382 THR A C 1
ATOM 2860 O O . THR A 1 382 ? -14.538 11.623 0.398 1.00 69.19 382 THR A O 1
ATOM 2863 N N . LEU A 1 383 ? -14.264 9.545 -0.403 1.00 58.09 383 LEU A N 1
ATOM 2864 C CA . LEU A 1 383 ? -15.672 9.360 -0.796 1.00 58.09 383 LEU A CA 1
ATOM 2865 C C . LEU A 1 383 ? -16.659 9.469 0.383 1.00 58.09 383 LEU A C 1
ATOM 2867 O O . LEU A 1 383 ? -17.737 10.037 0.232 1.00 58.09 383 LEU A O 1
ATOM 2871 N N . LYS A 1 384 ? -16.286 8.984 1.576 1.00 48.03 384 LYS A N 1
ATOM 2872 C CA . LYS A 1 384 ? -17.106 9.131 2.798 1.00 48.03 384 LYS A CA 1
ATOM 2873 C C . LYS A 1 384 ? -17.175 10.573 3.311 1.00 48.03 384 LYS A C 1
ATOM 2875 O O . LYS A 1 384 ? -18.059 10.891 4.100 1.00 48.03 384 LYS A O 1
ATOM 2880 N N . GLY A 1 385 ? -16.239 11.425 2.894 1.00 40.28 385 GLY A N 1
ATOM 2881 C CA . GLY A 1 385 ? -16.181 12.834 3.275 1.00 40.28 385 GLY A CA 1
ATOM 2882 C C . GLY A 1 385 ? -17.188 13.729 2.551 1.00 40.28 385 GLY A C 1
ATOM 2883 O O . GLY A 1 385 ? -17.362 14.860 2.990 1.00 40.28 385 GLY A O 1
ATOM 2884 N N . ASP A 1 386 ? -17.841 13.247 1.485 1.00 40.31 386 ASP A N 1
ATOM 2885 C CA . ASP A 1 386 ? -18.857 14.006 0.740 1.00 40.31 386 ASP A CA 1
ATOM 2886 C C . ASP A 1 386 ? -20.299 13.635 1.125 1.00 40.31 386 ASP A C 1
ATOM 2888 O O . ASP A 1 386 ? -21.162 14.511 1.108 1.00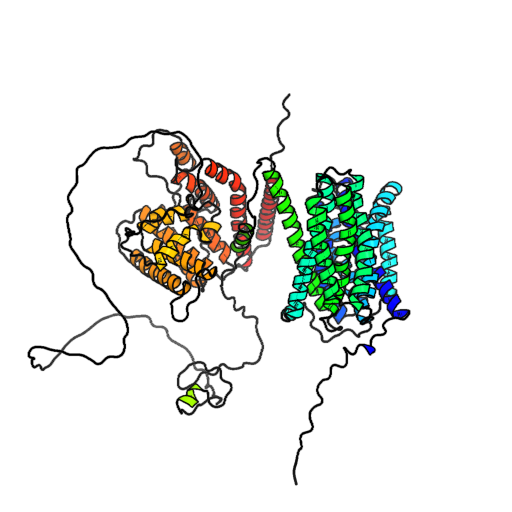 40.31 386 ASP A O 1
ATOM 2892 N N . GLU A 1 387 ? -20.587 12.397 1.558 1.00 36.78 387 GLU A N 1
ATOM 2893 C CA . GLU A 1 387 ? -21.933 12.037 2.057 1.00 36.78 387 GLU A CA 1
ATOM 2894 C C . GLU A 1 387 ? -22.353 12.912 3.254 1.00 36.78 387 GLU A C 1
ATOM 2896 O O . GLU A 1 387 ? -23.514 13.293 3.362 1.00 36.78 387 GLU A O 1
ATOM 2901 N N . SER A 1 388 ? -21.402 13.322 4.101 1.00 33.69 388 SER A N 1
ATOM 2902 C CA . SER A 1 388 ? -21.626 14.271 5.203 1.00 33.69 388 SER A CA 1
ATOM 2903 C C . SER A 1 388 ? -21.662 15.750 4.785 1.00 33.69 388 SER A C 1
ATOM 2905 O O . SER A 1 388 ? -21.942 16.604 5.625 1.00 33.69 388 SER A O 1
ATOM 2907 N N . ARG A 1 389 ? -21.401 16.075 3.509 1.00 31.58 389 ARG A N 1
ATOM 2908 C CA . ARG A 1 389 ? -21.476 17.443 2.951 1.00 31.58 389 ARG A CA 1
ATOM 2909 C C . ARG A 1 389 ? -22.743 17.680 2.132 1.00 31.58 389 ARG A C 1
ATOM 2911 O O . ARG A 1 389 ? -23.185 18.819 2.038 1.00 31.58 389 ARG A O 1
ATOM 2918 N N . VAL A 1 390 ? -23.355 16.634 1.570 1.00 34.91 390 VAL A N 1
ATOM 2919 C CA . VAL A 1 390 ? -24.591 16.760 0.770 1.00 34.91 390 VAL A CA 1
ATOM 2920 C C . VAL A 1 390 ? -25.772 17.294 1.598 1.00 34.91 390 VAL A C 1
ATOM 2922 O O . VAL A 1 390 ? -26.573 18.061 1.069 1.00 34.91 390 VAL A O 1
ATOM 2925 N N . ASP A 1 391 ? -25.830 16.995 2.900 1.00 34.72 391 ASP A N 1
ATOM 2926 C CA . ASP A 1 391 ? -26.837 17.549 3.825 1.00 34.72 391 ASP A CA 1
ATOM 2927 C C . ASP A 1 391 ? -26.595 19.032 4.206 1.00 34.72 391 ASP A C 1
ATOM 2929 O O . ASP A 1 391 ? -27.452 19.652 4.838 1.00 34.72 391 ASP A O 1
ATOM 2933 N N . GLN A 1 392 ? -25.453 19.633 3.838 1.00 30.14 392 GLN A N 1
ATOM 2934 C CA . GLN A 1 392 ? -25.110 21.032 4.144 1.00 30.14 392 GLN A CA 1
ATOM 2935 C C . GLN A 1 392 ? -24.515 21.750 2.923 1.00 30.14 392 GLN A C 1
ATOM 2937 O O . GLN A 1 392 ? -23.302 21.897 2.774 1.00 30.14 392 GLN A O 1
ATOM 2942 N N . GLY A 1 393 ? -25.395 22.233 2.042 1.00 28.36 393 GLY A N 1
ATOM 2943 C CA . GLY A 1 393 ? -25.008 22.925 0.812 1.00 28.36 393 GLY A CA 1
ATOM 2944 C C . GLY A 1 393 ? -24.207 24.215 1.044 1.00 28.36 393 GLY A C 1
ATOM 2945 O O . GLY A 1 393 ? -24.748 25.218 1.505 1.00 28.36 393 GLY A O 1
ATOM 2946 N N . GLY A 1 394 ? -22.934 24.205 0.643 1.00 26.27 394 GLY A N 1
ATOM 2947 C CA . GLY A 1 394 ? -22.032 25.360 0.638 1.00 26.27 394 GLY A CA 1
ATOM 2948 C C . GLY A 1 394 ? -20.698 25.008 -0.029 1.00 26.27 394 GLY A C 1
ATOM 2949 O O . GLY A 1 394 ? -20.140 23.943 0.228 1.00 26.27 394 GLY A O 1
ATOM 2950 N N . ALA A 1 395 ? -20.210 25.865 -0.927 1.00 30.02 395 ALA A N 1
ATOM 2951 C CA . ALA A 1 395 ? -19.049 25.572 -1.773 1.00 30.02 395 ALA A CA 1
ATOM 2952 C C . ALA A 1 395 ? -17.696 26.003 -1.162 1.00 30.02 395 ALA A C 1
ATOM 2954 O O . ALA A 1 395 ? -17.635 26.809 -0.238 1.00 30.02 395 ALA A O 1
ATOM 2955 N N . ASP A 1 396 ? -16.623 25.475 -1.758 1.00 33.00 396 ASP A N 1
ATOM 2956 C CA . ASP A 1 396 ? -15.254 26.009 -1.799 1.00 33.00 396 ASP A CA 1
ATOM 2957 C C . ASP A 1 396 ? -14.490 26.269 -0.483 1.00 33.00 396 ASP A C 1
ATOM 2959 O O . ASP A 1 396 ? -14.420 27.379 0.038 1.00 33.00 396 ASP A O 1
ATOM 2963 N N . THR A 1 397 ? -13.721 25.261 -0.053 1.00 29.98 397 THR A N 1
ATOM 2964 C CA . THR A 1 397 ? -12.437 25.450 0.659 1.00 29.98 397 THR A CA 1
ATOM 2965 C C . THR A 1 397 ? -11.416 24.383 0.217 1.00 29.98 397 THR A C 1
ATOM 2967 O O . THR A 1 397 ? -11.785 23.214 0.081 1.00 29.98 397 THR A O 1
ATOM 2970 N N . PRO A 1 398 ? -10.134 24.730 -0.028 1.00 35.44 398 PRO A N 1
ATOM 2971 C CA . PRO A 1 398 ? -9.147 23.787 -0.561 1.00 35.44 398 PRO A CA 1
ATOM 2972 C C . PRO A 1 398 ? -8.598 22.828 0.510 1.00 35.44 398 PRO A C 1
ATOM 2974 O O . PRO A 1 398 ? -7.969 23.242 1.482 1.00 35.44 398 PRO A O 1
ATOM 2977 N N . LEU A 1 399 ? -8.761 21.520 0.286 1.00 30.53 399 LEU A N 1
ATOM 2978 C CA . LEU A 1 399 ? -8.399 20.427 1.207 1.00 30.53 399 LEU A CA 1
ATOM 2979 C C . LEU A 1 399 ? -6.876 20.134 1.297 1.00 30.53 399 LEU A C 1
ATOM 2981 O O . LEU A 1 399 ? -6.468 18.993 1.507 1.00 30.53 399 LEU A O 1
ATOM 2985 N N . SER A 1 400 ? -6.005 21.131 1.107 1.00 29.94 400 SER A N 1
ATOM 2986 C CA . SER A 1 400 ? -4.542 20.937 1.032 1.00 29.94 400 SER A CA 1
ATOM 2987 C C . SER A 1 400 ? -3.791 21.118 2.359 1.00 29.94 400 SER A C 1
ATOM 2989 O O . SER A 1 400 ? -2.639 20.699 2.467 1.00 29.94 400 SER A O 1
ATOM 2991 N N . SER A 1 401 ? -4.410 21.734 3.370 1.00 27.03 401 SER A N 1
ATOM 2992 C CA . SER A 1 401 ? -3.808 21.936 4.698 1.00 27.03 401 SER A CA 1
ATOM 2993 C C . SER A 1 401 ? -3.957 20.698 5.592 1.00 27.03 401 SER A C 1
ATOM 2995 O O . SER A 1 401 ? -2.969 20.039 5.907 1.00 27.03 401 SER A O 1
ATOM 2997 N N . ALA A 1 402 ? -5.196 20.330 5.934 1.00 29.25 402 ALA A N 1
ATOM 2998 C CA . ALA A 1 402 ? -5.515 19.376 7.004 1.00 29.25 402 ALA A CA 1
ATOM 2999 C C . ALA A 1 402 ? -4.809 18.004 6.907 1.00 29.25 402 ALA A C 1
ATOM 3001 O O . ALA A 1 402 ? -4.356 17.463 7.916 1.00 29.25 402 ALA A O 1
ATOM 3002 N N . LEU A 1 403 ? -4.685 17.439 5.700 1.00 31.20 403 LEU A N 1
ATOM 3003 C CA . LEU A 1 403 ? -4.069 16.119 5.494 1.00 31.20 403 LEU A CA 1
ATOM 3004 C C . LEU A 1 403 ? -2.532 16.139 5.516 1.00 31.20 403 LEU A C 1
ATOM 3006 O O . LEU A 1 403 ? -1.918 15.092 5.727 1.00 31.20 403 LEU A O 1
ATOM 3010 N N . THR A 1 404 ? -1.908 17.307 5.334 1.00 31.77 404 THR A N 1
ATOM 3011 C CA . THR A 1 404 ? -0.445 17.447 5.402 1.00 31.77 404 THR A CA 1
ATOM 3012 C C . THR A 1 404 ? 0.048 17.372 6.848 1.00 31.77 404 THR A C 1
ATOM 3014 O O . THR A 1 404 ? 1.124 16.825 7.093 1.00 31.77 404 THR A O 1
ATOM 3017 N N . ASP A 1 405 ? -0.750 17.856 7.803 1.00 28.47 405 ASP A N 1
ATOM 3018 C CA . ASP A 1 405 ? -0.368 17.921 9.215 1.00 28.47 405 ASP A CA 1
ATOM 3019 C C . ASP A 1 405 ? -0.749 16.654 9.995 1.00 28.47 405 ASP A C 1
ATOM 3021 O O . ASP A 1 405 ? 0.097 16.106 10.699 1.00 28.47 405 ASP A O 1
ATOM 3025 N N . ALA A 1 406 ? -1.958 16.104 9.821 1.00 28.14 406 ALA A N 1
ATOM 3026 C CA . ALA A 1 406 ? -2.415 14.936 10.592 1.00 28.14 406 ALA A CA 1
ATOM 3027 C C . ALA A 1 406 ? -1.452 13.727 10.507 1.00 28.14 406 ALA A C 1
ATOM 3029 O O . ALA A 1 406 ? -1.025 13.185 11.530 1.00 28.14 406 ALA A O 1
ATOM 3030 N N . ASN A 1 407 ? -1.025 13.359 9.292 1.00 28.62 407 ASN A N 1
ATOM 3031 C CA . ASN A 1 407 ? -0.065 12.268 9.065 1.00 28.62 407 ASN A CA 1
ATOM 3032 C C . ASN A 1 407 ? 1.399 12.645 9.367 1.00 28.62 407 ASN A C 1
ATOM 3034 O O . ASN A 1 407 ? 2.258 11.764 9.403 1.00 28.62 407 ASN A O 1
ATOM 3038 N N . ARG A 1 408 ? 1.706 13.927 9.601 1.00 30.77 408 ARG A N 1
ATOM 3039 C CA . ARG A 1 408 ? 3.032 14.392 10.045 1.00 30.77 408 ARG A CA 1
ATOM 3040 C C . ARG A 1 408 ? 3.194 14.443 11.558 1.00 30.77 408 ARG A C 1
ATOM 3042 O O . ARG A 1 408 ? 4.309 14.679 12.009 1.00 30.77 408 ARG A O 1
ATOM 3049 N N . LEU A 1 409 ? 2.124 14.243 12.325 1.00 32.31 409 LEU A N 1
ATOM 3050 C CA . LEU A 1 409 ? 2.150 14.334 13.783 1.00 32.31 409 LEU A CA 1
ATOM 3051 C C . LEU A 1 409 ? 2.282 12.943 14.425 1.00 32.31 409 LEU A C 1
ATOM 3053 O O . LEU A 1 409 ? 3.306 12.637 15.029 1.00 32.31 409 LEU A O 1
ATOM 3057 N N . ILE A 1 410 ? 1.293 12.062 14.248 1.00 31.39 410 ILE A N 1
ATOM 3058 C CA . ILE A 1 410 ? 1.142 10.842 15.076 1.00 31.39 410 ILE A CA 1
ATOM 3059 C C . ILE A 1 410 ? 2.324 9.849 14.958 1.00 31.39 410 ILE A C 1
ATOM 3061 O O . ILE A 1 410 ? 2.600 9.117 15.905 1.00 31.39 410 ILE A O 1
ATOM 3065 N N . PHE A 1 411 ? 3.065 9.849 13.842 1.00 31.80 411 PHE A N 1
ATOM 3066 C CA . PHE A 1 411 ? 4.195 8.937 13.595 1.00 31.80 411 PHE A CA 1
ATOM 3067 C C . PHE A 1 411 ? 5.537 9.642 13.316 1.00 31.80 411 PHE A C 1
ATOM 3069 O O . PHE A 1 411 ? 6.320 9.197 12.476 1.00 31.80 411 PHE A O 1
ATOM 3076 N N . VAL A 1 412 ? 5.860 10.713 14.050 1.00 30.27 412 VAL A N 1
ATOM 3077 C CA . VAL A 1 412 ? 7.260 11.168 14.160 1.00 30.27 412 VAL A CA 1
ATOM 3078 C C . VAL A 1 412 ? 7.996 10.281 15.172 1.00 30.27 412 VAL A C 1
ATOM 3080 O O . VAL A 1 412 ? 7.713 10.394 16.363 1.00 30.27 412 VAL A O 1
ATOM 3083 N N . PRO A 1 413 ? 8.968 9.435 14.776 1.00 27.06 413 PRO A N 1
ATOM 3084 C CA . PRO A 1 413 ? 9.881 8.848 15.748 1.00 27.06 413 PRO A CA 1
ATOM 3085 C C . PRO A 1 413 ? 10.754 9.965 16.352 1.00 27.06 413 PRO A C 1
ATOM 3087 O O . PRO A 1 413 ? 11.407 10.692 15.592 1.00 27.06 413 PRO A O 1
ATOM 3090 N N . PRO A 1 414 ? 10.806 10.122 17.692 1.00 29.66 414 PRO A N 1
ATOM 3091 C CA . PRO A 1 414 ? 11.756 11.018 18.343 1.00 29.66 414 PRO A CA 1
ATOM 3092 C C . PRO A 1 414 ? 13.185 10.781 17.856 1.00 29.66 414 PRO A C 1
ATOM 3094 O O . PRO A 1 414 ? 13.580 9.652 17.558 1.00 29.66 414 PRO A O 1
ATOM 3097 N N . ARG A 1 415 ? 13.994 11.844 17.801 1.00 35.53 415 ARG A N 1
ATOM 3098 C CA . ARG A 1 415 ? 15.340 11.809 17.204 1.00 35.53 415 ARG A CA 1
ATOM 3099 C C . ARG A 1 415 ? 16.406 11.191 18.124 1.00 35.53 415 ARG A C 1
ATOM 3101 O O . ARG A 1 415 ? 17.551 11.643 18.146 1.00 35.53 415 ARG A O 1
ATOM 3108 N N . VAL A 1 416 ? 16.034 10.139 18.853 1.00 30.02 416 VAL A N 1
ATOM 3109 C CA . VAL A 1 416 ? 16.947 9.271 19.602 1.00 30.02 416 VAL A CA 1
ATOM 3110 C C . VAL A 1 416 ? 17.767 8.481 18.589 1.00 30.02 416 VAL A C 1
ATOM 3112 O O . VAL A 1 416 ? 17.283 7.552 17.944 1.00 30.02 416 VAL A O 1
ATOM 3115 N N . GLY A 1 417 ? 19.020 8.896 18.410 1.00 26.88 417 GLY A N 1
ATOM 3116 C CA . GLY A 1 417 ? 19.951 8.264 17.486 1.00 26.88 417 GLY A CA 1
ATOM 3117 C C . GLY A 1 417 ? 20.350 6.872 17.961 1.00 26.88 417 GLY A C 1
ATOM 3118 O O . GLY A 1 417 ? 21.369 6.723 18.633 1.00 26.88 417 GLY A O 1
ATOM 3119 N N . TYR A 1 418 ? 19.577 5.854 17.578 1.00 25.56 418 TYR A N 1
ATOM 3120 C CA . TYR A 1 418 ? 19.949 4.455 17.756 1.00 25.56 418 TYR A CA 1
ATOM 3121 C C . TYR A 1 418 ? 21.157 4.104 16.881 1.00 25.56 418 TYR A C 1
ATOM 3123 O O . TYR A 1 418 ? 21.040 3.582 15.771 1.00 25.56 418 TYR A O 1
ATOM 3131 N N . SER A 1 419 ? 22.344 4.347 17.432 1.00 23.36 419 SER A N 1
ATOM 3132 C CA . SER A 1 419 ? 23.563 3.624 17.084 1.00 23.36 419 SER A CA 1
ATOM 3133 C C . SER A 1 419 ? 23.388 2.162 17.493 1.00 23.36 419 SER A C 1
ATOM 3135 O O . SER A 1 419 ? 23.901 1.729 18.524 1.00 23.36 419 SER A O 1
ATOM 3137 N N . ILE A 1 420 ? 22.625 1.398 16.705 1.00 22.72 420 ILE A N 1
ATOM 3138 C CA . ILE A 1 420 ? 22.522 -0.049 16.882 1.00 22.72 420 ILE A CA 1
ATOM 3139 C C . ILE A 1 420 ? 23.931 -0.609 16.695 1.00 22.72 420 ILE A C 1
ATOM 3141 O O . ILE A 1 420 ? 24.463 -0.604 15.583 1.00 22.72 420 ILE A O 1
ATOM 3145 N N . HIS A 1 421 ? 24.532 -1.107 17.776 1.00 23.08 421 HIS A N 1
ATOM 3146 C CA . HIS A 1 421 ? 25.784 -1.857 17.731 1.00 23.08 421 HIS A CA 1
ATOM 3147 C C . HIS A 1 421 ? 25.544 -3.257 17.140 1.00 23.08 421 HIS A C 1
ATOM 3149 O O . HIS A 1 421 ? 25.750 -4.283 17.785 1.00 23.08 421 HIS A O 1
ATOM 3155 N N . VAL A 1 422 ? 25.136 -3.299 15.868 1.00 24.03 422 VAL A N 1
ATOM 3156 C CA . VAL A 1 422 ? 25.364 -4.468 15.019 1.00 24.03 422 VAL A CA 1
ATOM 3157 C C . VAL A 1 422 ? 26.875 -4.676 14.981 1.00 24.03 422 VAL A C 1
ATOM 3159 O O . VAL A 1 422 ? 27.615 -3.746 14.655 1.00 24.03 422 VAL A O 1
ATOM 3162 N N . GLY A 1 423 ? 27.337 -5.871 15.350 1.00 26.25 423 GLY A N 1
ATOM 3163 C CA . GLY A 1 423 ? 28.760 -6.198 15.422 1.00 26.25 423 GLY A CA 1
ATOM 3164 C C . GLY A 1 423 ? 29.438 -6.082 14.059 1.00 26.25 423 GLY A C 1
ATOM 3165 O O . GLY A 1 423 ? 29.433 -7.024 13.271 1.00 26.25 423 GLY A O 1
ATOM 3166 N N . SER A 1 424 ? 30.020 -4.920 13.765 1.00 22.89 424 SER A N 1
ATOM 3167 C CA . SER A 1 424 ? 30.723 -4.678 12.512 1.00 22.89 424 SER A CA 1
ATOM 3168 C C . SER A 1 424 ? 32.164 -5.173 12.603 1.00 22.89 424 SER A C 1
ATOM 3170 O O . SER A 1 424 ? 33.073 -4.397 12.907 1.00 22.89 424 SER A O 1
ATOM 3172 N N . GLU A 1 425 ? 32.394 -6.441 12.263 1.00 28.83 425 GLU A N 1
ATOM 3173 C CA . GLU A 1 425 ? 33.723 -6.883 11.836 1.00 28.83 425 GLU A CA 1
ATOM 3174 C C . GLU A 1 425 ? 34.063 -6.243 10.480 1.00 28.83 425 GLU A C 1
ATOM 3176 O O . GLU A 1 425 ? 33.865 -6.800 9.400 1.00 28.83 425 GLU A O 1
ATOM 3181 N N . ARG A 1 426 ? 34.568 -5.009 10.546 1.00 23.30 426 ARG A N 1
ATOM 3182 C CA . ARG A 1 426 ? 35.337 -4.356 9.485 1.00 23.30 426 ARG A CA 1
ATOM 3183 C C . ARG A 1 426 ? 36.614 -3.779 10.103 1.00 23.30 426 ARG A C 1
ATOM 3185 O O . ARG A 1 426 ? 36.566 -3.298 11.235 1.00 23.30 426 ARG A O 1
ATOM 3192 N N . PRO A 1 427 ? 37.757 -3.845 9.400 1.00 26.16 427 PRO A N 1
ATOM 3193 C CA . PRO A 1 427 ? 39.047 -3.474 9.969 1.00 26.16 427 PRO A CA 1
ATOM 3194 C C . PRO A 1 427 ? 39.111 -1.986 10.328 1.00 26.16 427 PRO A C 1
ATOM 3196 O O . PRO A 1 427 ? 38.564 -1.128 9.635 1.00 26.16 427 PRO A O 1
ATOM 3199 N N . SER A 1 428 ? 39.811 -1.684 11.419 1.00 24.61 428 SER A N 1
ATOM 3200 C CA . SER A 1 428 ? 39.904 -0.343 11.990 1.00 24.61 428 SER A CA 1
ATOM 3201 C C . SER A 1 428 ? 40.756 0.610 11.143 1.00 24.61 428 SER A C 1
ATOM 3203 O O . SER A 1 428 ? 41.987 0.531 11.161 1.00 24.61 428 SER A O 1
ATOM 3205 N N . LEU A 1 429 ? 40.114 1.590 10.509 1.00 31.89 429 LEU A N 1
ATOM 3206 C CA . LEU A 1 429 ? 40.744 2.881 10.227 1.00 31.89 429 LEU A CA 1
ATOM 3207 C C . LEU A 1 429 ? 40.746 3.696 11.530 1.00 31.89 429 LEU A C 1
ATOM 3209 O O . LEU A 1 429 ? 39.712 4.188 11.974 1.00 31.89 429 LEU A O 1
ATOM 3213 N N . GLU A 1 430 ? 41.903 3.775 12.189 1.00 37.59 430 GLU A N 1
ATOM 3214 C CA . GLU A 1 430 ? 42.051 4.510 13.449 1.00 37.59 430 GLU A CA 1
ATOM 3215 C C . GLU A 1 430 ? 41.917 6.029 13.241 1.00 37.59 430 GLU A C 1
ATOM 3217 O O . GLU A 1 430 ? 42.744 6.646 12.568 1.00 37.59 430 GLU A O 1
ATOM 3222 N N . GLU A 1 431 ? 40.961 6.669 13.922 1.00 38.62 431 GLU A N 1
ATOM 3223 C CA . GLU A 1 431 ? 40.904 8.132 14.061 1.00 38.62 431 GLU A CA 1
ATOM 3224 C C . GLU A 1 431 ? 42.053 8.652 14.953 1.00 38.62 431 GLU A C 1
ATOM 3226 O O . GLU A 1 431 ? 41.880 8.967 16.136 1.00 38.62 431 GLU A O 1
ATOM 3231 N N . ARG A 1 432 ? 43.269 8.728 14.405 1.00 49.69 432 ARG A N 1
ATOM 3232 C CA . ARG A 1 432 ? 44.465 9.128 15.162 1.00 49.69 432 ARG A CA 1
ATOM 3233 C C . ARG A 1 432 ? 44.427 10.620 15.523 1.00 49.69 432 ARG A C 1
ATOM 3235 O O . ARG A 1 432 ? 44.457 11.502 14.668 1.00 49.69 432 ARG A O 1
ATOM 3242 N N . THR A 1 433 ? 44.389 10.914 16.822 1.00 47.88 433 THR A N 1
ATOM 3243 C CA . THR A 1 433 ? 44.410 12.290 17.350 1.00 47.88 433 THR A CA 1
ATOM 3244 C C . THR A 1 433 ? 45.818 12.892 17.326 1.00 47.88 433 THR A C 1
ATOM 3246 O O . THR A 1 433 ? 46.815 12.206 17.550 1.00 47.88 433 THR A O 1
ATOM 3249 N N . CYS A 1 434 ? 45.924 14.206 17.100 1.00 52.56 434 CYS A N 1
ATOM 3250 C CA . CYS A 1 434 ? 47.213 14.899 17.109 1.00 52.56 434 CYS A CA 1
ATOM 3251 C C . CYS A 1 434 ? 47.795 14.942 18.533 1.00 52.56 434 CYS A C 1
ATOM 3253 O O . CYS A 1 434 ? 47.345 15.717 19.384 1.00 52.56 434 CYS A O 1
ATOM 3255 N N . ARG A 1 435 ? 48.830 14.128 18.778 1.00 48.12 435 ARG A N 1
ATOM 3256 C CA . ARG A 1 435 ? 49.449 13.866 20.092 1.00 48.12 435 ARG A CA 1
ATOM 3257 C C . ARG A 1 435 ? 49.775 15.124 20.907 1.00 48.12 435 ARG A C 1
ATOM 3259 O O . ARG A 1 435 ? 49.609 15.124 22.123 1.00 48.12 435 ARG A O 1
ATOM 3266 N N . ARG A 1 436 ? 50.198 16.205 20.240 1.00 49.91 436 ARG A N 1
ATOM 3267 C CA . ARG A 1 436 ? 50.637 17.463 20.872 1.00 49.91 436 ARG A CA 1
ATOM 3268 C C . ARG A 1 436 ? 49.489 18.381 21.324 1.00 49.91 436 ARG A C 1
ATOM 3270 O O . ARG A 1 436 ? 49.748 19.313 22.076 1.00 49.91 436 ARG A O 1
ATOM 3277 N N . ARG A 1 437 ? 48.245 18.148 20.871 1.00 53.81 437 ARG A N 1
ATOM 3278 C CA . ARG A 1 437 ? 47.052 18.951 21.242 1.00 53.81 437 ARG A CA 1
ATOM 3279 C C . ARG A 1 437 ? 45.809 18.137 21.640 1.00 53.81 437 ARG A C 1
ATOM 3281 O O . ARG A 1 437 ? 44.848 18.732 22.105 1.00 53.81 437 ARG A O 1
ATOM 3288 N N . LYS A 1 438 ? 45.819 16.805 21.484 1.00 51.06 438 LYS A N 1
ATOM 3289 C CA . LYS A 1 438 ? 44.715 15.876 21.820 1.00 51.06 438 LYS A CA 1
ATOM 3290 C C . LYS A 1 438 ? 43.380 16.155 21.097 1.00 51.06 438 LYS A C 1
ATOM 3292 O O . LYS A 1 438 ? 42.314 15.908 21.648 1.00 51.06 438 LYS A O 1
ATOM 3297 N N . VAL A 1 439 ? 43.432 16.626 19.848 1.00 50.31 439 VAL A N 1
ATOM 3298 C CA . VAL A 1 439 ? 42.247 16.845 18.988 1.00 50.31 439 VAL A CA 1
ATOM 3299 C C . VAL A 1 439 ? 42.284 15.881 17.794 1.00 50.31 439 VAL A C 1
ATOM 3301 O O . VAL A 1 439 ? 43.372 15.547 17.313 1.00 50.31 439 VAL A O 1
ATOM 3304 N N . LYS A 1 440 ? 41.117 15.423 17.314 1.00 44.59 440 LYS A N 1
ATOM 3305 C CA . LYS A 1 440 ? 40.992 14.648 16.063 1.00 44.59 440 LYS A CA 1
ATOM 3306 C C . LYS A 1 440 ? 41.491 15.465 14.861 1.00 44.59 440 LYS A C 1
ATOM 3308 O O . LYS A 1 440 ? 41.339 16.684 14.829 1.00 44.59 440 LYS A O 1
ATOM 3313 N N . CYS A 1 441 ? 42.086 14.792 13.881 1.00 53.12 441 CYS A N 1
ATOM 3314 C CA . CYS A 1 441 ? 42.592 15.390 12.647 1.00 53.12 441 CYS A CA 1
ATOM 3315 C C . CYS A 1 441 ? 42.239 14.450 11.487 1.00 53.12 441 CYS A C 1
ATOM 3317 O O . CYS A 1 441 ? 42.676 13.304 11.483 1.00 53.12 441 CYS A O 1
ATOM 3319 N N . GLY A 1 442 ? 41.391 14.914 10.566 1.00 56.25 442 GLY A N 1
ATOM 3320 C CA . GLY A 1 442 ? 40.807 14.109 9.485 1.00 56.25 442 GLY A CA 1
ATOM 3321 C C . GLY A 1 442 ? 41.529 14.272 8.149 1.00 56.25 442 GLY A C 1
ATOM 3322 O O . GLY A 1 442 ? 40.874 14.449 7.130 1.00 56.25 442 GLY A O 1
ATOM 3323 N N . GLU A 1 443 ? 42.862 14.291 8.163 1.00 58.69 443 GLU A N 1
ATOM 3324 C CA . GLU A 1 443 ? 43.691 14.476 6.968 1.00 58.69 443 GLU A CA 1
ATOM 3325 C C . GLU A 1 443 ? 44.605 13.265 6.753 1.00 58.69 443 GLU A C 1
ATOM 3327 O O . GLU A 1 443 ? 45.302 12.833 7.668 1.00 58.69 443 GLU A O 1
ATOM 3332 N N . GLU A 1 444 ? 44.639 12.748 5.525 1.00 53.94 444 GLU A N 1
ATOM 3333 C CA . GLU A 1 444 ? 45.373 11.531 5.134 1.00 53.94 444 GLU A CA 1
ATOM 3334 C C . GLU A 1 444 ? 46.801 11.835 4.629 1.00 53.94 444 GLU A C 1
ATOM 3336 O O . GLU A 1 444 ? 47.338 11.148 3.762 1.00 53.94 444 GLU A O 1
ATOM 3341 N N . ARG A 1 445 ? 47.412 12.924 5.117 1.00 52.75 445 ARG A N 1
ATOM 3342 C CA . ARG A 1 445 ? 48.663 13.501 4.587 1.00 52.75 445 ARG A CA 1
ATOM 3343 C C . ARG A 1 445 ? 49.777 13.491 5.647 1.00 52.75 445 ARG A C 1
ATOM 3345 O O . ARG A 1 445 ? 49.483 13.675 6.826 1.00 52.75 445 ARG A O 1
ATOM 3352 N N . PRO A 1 446 ? 51.064 13.350 5.262 1.00 54.25 446 PRO A N 1
ATOM 3353 C CA . PRO A 1 446 ? 52.179 13.218 6.215 1.00 54.25 446 PRO A CA 1
ATOM 3354 C C . PRO A 1 446 ? 52.410 14.458 7.098 1.00 54.25 446 PRO A C 1
ATOM 3356 O O . PRO A 1 446 ? 53.003 14.353 8.170 1.00 54.25 446 PRO A O 1
ATOM 3359 N N . VAL A 1 447 ? 51.927 15.629 6.676 1.00 60.00 447 VAL A N 1
ATOM 3360 C CA . VAL A 1 447 ? 51.817 16.833 7.506 1.00 60.00 447 VAL A CA 1
ATOM 3361 C C . VAL A 1 447 ? 50.414 17.389 7.306 1.00 60.00 447 VAL A C 1
ATOM 3363 O O . VAL A 1 447 ? 50.036 17.682 6.173 1.00 60.00 447 VAL A O 1
ATOM 3366 N N . CYS A 1 448 ? 49.652 17.542 8.389 1.00 69.19 448 CYS A N 1
ATOM 3367 C CA . CYS A 1 448 ? 48.334 18.162 8.317 1.00 69.19 448 CYS A CA 1
ATOM 3368 C C . CYS A 1 448 ? 48.430 19.685 8.135 1.00 69.19 448 CYS A C 1
ATOM 3370 O O . CYS A 1 448 ? 49.360 20.334 8.630 1.00 69.19 448 CYS A O 1
ATOM 3372 N N . GLU A 1 449 ? 47.445 20.271 7.464 1.00 60.66 449 GLU A N 1
ATOM 3373 C CA . GLU A 1 449 ? 47.374 21.676 7.057 1.00 60.66 449 GLU A CA 1
ATOM 3374 C C . GLU A 1 449 ? 47.560 22.636 8.247 1.00 60.66 449 GLU A C 1
ATOM 3376 O O . GLU A 1 449 ? 48.294 23.624 8.167 1.00 60.66 449 GLU A O 1
ATOM 3381 N N . ARG A 1 450 ? 47.016 22.286 9.421 1.00 64.56 450 ARG A N 1
ATOM 3382 C CA . ARG A 1 450 ? 47.214 23.045 10.674 1.00 64.56 450 ARG A CA 1
ATOM 3383 C C . ARG A 1 450 ? 48.626 22.961 11.267 1.00 64.56 450 ARG A C 1
ATOM 3385 O O . ARG A 1 450 ? 49.032 23.890 11.964 1.00 64.56 450 ARG A O 1
ATOM 3392 N N . CYS A 1 451 ? 49.375 21.885 11.028 1.00 70.38 451 CYS A N 1
ATOM 3393 C CA . CYS A 1 451 ? 50.799 21.815 11.378 1.00 70.38 451 CYS A CA 1
ATOM 3394 C C . CYS A 1 451 ? 51.654 22.578 10.357 1.00 70.38 451 CYS A C 1
ATOM 3396 O O . CYS A 1 451 ? 52.582 23.284 10.753 1.00 70.38 451 CYS A O 1
ATOM 3398 N N . PHE A 1 452 ? 51.293 22.498 9.073 1.00 69.06 452 PHE A N 1
ATOM 3399 C CA . PHE A 1 452 ? 51.950 23.203 7.974 1.00 69.06 452 PHE A CA 1
ATOM 3400 C C . PHE A 1 452 ? 51.869 24.731 8.134 1.00 69.06 452 PHE A C 1
ATOM 3402 O O . PHE A 1 452 ? 52.907 25.389 8.221 1.00 69.06 452 PHE A O 1
ATOM 3409 N N . HIS A 1 453 ? 50.665 25.297 8.293 1.00 67.06 453 HIS A N 1
ATOM 3410 C CA . HIS A 1 453 ? 50.472 26.745 8.476 1.00 67.06 453 HIS A CA 1
ATOM 3411 C C . HIS A 1 453 ? 51.191 27.321 9.703 1.00 67.06 453 HIS A C 1
ATOM 3413 O O . HIS A 1 453 ? 51.592 28.482 9.689 1.00 67.06 453 HIS A O 1
ATOM 3419 N N . LEU A 1 454 ? 51.372 26.521 10.758 1.00 65.31 454 LEU A N 1
ATOM 3420 C CA . LEU A 1 454 ? 52.063 26.935 11.982 1.00 65.31 454 LEU A CA 1
ATOM 3421 C C . LEU A 1 454 ? 53.558 26.568 11.996 1.00 65.31 454 LEU A C 1
ATOM 3423 O O . LEU A 1 454 ? 54.220 26.814 13.000 1.00 65.31 454 LEU A O 1
ATOM 3427 N N . ARG A 1 455 ? 54.091 25.994 10.905 1.00 66.44 455 ARG A N 1
ATOM 3428 C CA . ARG A 1 455 ? 55.488 25.536 10.763 1.00 66.44 455 ARG A CA 1
ATOM 3429 C C . ARG A 1 455 ? 55.953 24.626 11.914 1.00 66.44 455 ARG A C 1
ATOM 3431 O O . ARG A 1 455 ? 57.052 24.780 12.441 1.00 66.44 455 ARG A O 1
ATOM 3438 N N . LEU A 1 456 ? 55.108 23.670 12.310 1.00 61.66 456 LEU A N 1
ATOM 3439 C CA . LEU A 1 456 ? 55.385 22.711 13.386 1.00 61.66 456 LEU A CA 1
ATOM 3440 C C . LEU A 1 456 ? 55.488 21.279 12.851 1.00 61.66 456 LEU A C 1
ATOM 3442 O O . LEU A 1 456 ? 54.567 20.797 12.192 1.00 61.66 456 LEU A O 1
ATOM 3446 N N . ASN A 1 457 ? 56.553 20.567 13.231 1.00 59.62 457 ASN A N 1
ATOM 3447 C CA . ASN A 1 457 ? 56.731 19.145 12.915 1.00 59.62 457 ASN A CA 1
ATOM 3448 C C . ASN A 1 457 ? 55.522 18.314 13.389 1.00 59.62 457 ASN A C 1
ATOM 3450 O O . ASN A 1 457 ? 55.034 18.492 14.511 1.00 59.62 457 ASN A O 1
ATOM 3454 N N . CYS A 1 458 ? 55.061 17.398 12.534 1.00 63.03 458 CYS A N 1
ATOM 3455 C CA . CYS A 1 458 ? 53.889 16.558 12.766 1.00 63.03 458 CYS A CA 1
ATOM 3456 C C . CYS A 1 458 ? 54.316 15.100 13.014 1.00 63.03 458 CYS A C 1
ATOM 3458 O O . CYS A 1 458 ? 55.003 14.513 12.187 1.00 63.03 458 CYS A O 1
ATOM 3460 N N . GLU A 1 459 ? 53.900 14.503 14.136 1.00 59.03 459 GLU A N 1
ATOM 3461 C CA . GLU A 1 459 ? 54.164 13.088 14.480 1.00 59.03 459 GLU A CA 1
ATOM 3462 C C . GLU A 1 459 ? 53.027 12.160 13.994 1.00 59.03 459 GLU A C 1
ATOM 3464 O O . GLU A 1 459 ? 52.598 11.249 14.706 1.00 59.03 459 GLU A O 1
ATOM 3469 N N . TRP A 1 460 ? 52.463 12.420 12.811 1.00 52.41 460 TRP A N 1
ATOM 3470 C CA . TRP A 1 460 ? 51.370 11.607 12.267 1.00 52.41 460 TRP A CA 1
ATOM 3471 C C . TRP A 1 460 ? 51.894 10.238 11.794 1.00 52.41 460 TRP A C 1
ATOM 3473 O O . TRP A 1 460 ? 53.000 10.126 11.274 1.00 52.41 460 TRP A O 1
ATOM 3483 N N . GLY A 1 461 ? 51.116 9.172 12.003 1.00 52.50 461 GLY A N 1
ATOM 3484 C CA . GLY A 1 461 ? 51.444 7.818 11.528 1.00 52.50 461 GLY A CA 1
ATOM 3485 C C . GLY A 1 461 ? 52.301 6.926 12.449 1.00 52.50 461 GLY A C 1
ATOM 3486 O O . GLY A 1 461 ? 52.221 5.704 12.316 1.00 52.50 461 GLY A O 1
ATOM 3487 N N . VAL A 1 462 ? 53.062 7.471 13.408 1.00 51.84 462 VAL A N 1
ATOM 3488 C CA . VAL A 1 462 ? 54.026 6.688 14.220 1.00 51.84 462 VAL A CA 1
ATOM 3489 C C . VAL A 1 462 ? 53.325 5.689 15.173 1.00 51.84 462 VAL A C 1
ATOM 3491 O O . VAL A 1 462 ? 52.506 6.111 15.993 1.00 51.84 462 VAL A O 1
ATOM 3494 N N . PRO A 1 463 ? 53.632 4.373 15.123 1.00 42.06 463 PRO A N 1
ATOM 3495 C CA . PRO A 1 463 ? 52.972 3.360 15.954 1.00 42.06 463 PRO A CA 1
ATOM 3496 C C . PRO A 1 463 ? 53.493 3.326 17.403 1.00 42.06 463 PRO A C 1
ATOM 3498 O O . PRO A 1 463 ? 54.683 3.498 17.665 1.00 42.06 463 PRO A O 1
ATOM 3501 N N . VAL A 1 464 ? 52.603 3.032 18.360 1.00 39.09 464 VAL A N 1
ATOM 3502 C CA . VAL A 1 464 ? 52.900 3.030 19.806 1.00 39.09 464 VAL A CA 1
ATOM 3503 C C . VAL A 1 464 ? 52.807 1.619 20.394 1.00 39.09 464 VAL A C 1
ATOM 3505 O O . VAL A 1 464 ? 51.753 0.987 20.347 1.00 39.09 464 VAL A O 1
ATOM 3508 N N . LYS A 1 465 ? 53.883 1.138 21.033 1.00 30.34 465 LYS A N 1
ATOM 3509 C CA . LYS A 1 465 ? 53.854 -0.098 21.837 1.00 30.34 465 LYS A CA 1
ATOM 3510 C C . LYS A 1 465 ? 53.106 0.150 23.156 1.00 30.34 465 LYS A C 1
ATOM 3512 O O . LYS A 1 465 ? 53.564 0.945 23.974 1.00 30.34 465 LYS A O 1
ATOM 3517 N N . ARG A 1 466 ? 51.980 -0.536 23.390 1.00 31.78 466 ARG A N 1
ATOM 3518 C CA . ARG A 1 466 ? 51.279 -0.523 24.692 1.00 31.78 466 ARG A CA 1
ATOM 3519 C C . ARG A 1 466 ? 51.975 -1.452 25.698 1.00 31.78 466 ARG A C 1
ATOM 3521 O O . ARG A 1 466 ? 52.299 -2.590 25.369 1.00 31.78 466 ARG A O 1
ATOM 3528 N N . GLY A 1 467 ? 52.186 -0.961 26.921 1.00 28.39 467 GLY A N 1
ATOM 3529 C CA . GLY A 1 467 ? 52.667 -1.756 28.059 1.00 28.39 467 GLY A CA 1
ATOM 3530 C C . GLY A 1 467 ? 51.580 -2.660 28.660 1.00 28.39 467 GLY A C 1
ATOM 3531 O O . GLY A 1 467 ? 50.397 -2.502 28.360 1.00 28.39 467 GLY A O 1
ATOM 3532 N N . LYS A 1 468 ? 51.983 -3.620 29.504 1.00 28.77 468 LYS A N 1
ATOM 3533 C CA . LYS A 1 468 ? 51.080 -4.606 30.133 1.00 28.77 468 LYS A CA 1
ATOM 3534 C C . LYS A 1 468 ? 50.259 -4.007 31.291 1.00 28.77 468 LYS A C 1
ATOM 3536 O O . LYS A 1 468 ? 50.686 -3.057 31.937 1.00 28.77 468 LYS A O 1
ATOM 3541 N N . SER A 1 469 ? 49.095 -4.606 31.553 1.00 33.34 469 SER A N 1
ATOM 3542 C CA . SER A 1 469 ? 48.152 -4.231 32.623 1.00 33.34 469 SER A CA 1
ATOM 3543 C C . SER A 1 469 ? 48.636 -4.619 34.031 1.00 33.34 469 SER A C 1
ATOM 3545 O O . SER A 1 469 ? 49.246 -5.678 34.190 1.00 33.34 469 SER A O 1
ATOM 3547 N N . VAL A 1 470 ? 48.305 -3.808 35.051 1.00 27.84 470 VAL A N 1
ATOM 3548 C CA . VAL A 1 470 ? 48.513 -4.113 36.483 1.00 27.84 470 VAL A CA 1
ATOM 3549 C C . VAL A 1 470 ? 47.339 -3.616 37.359 1.00 27.84 470 VAL A C 1
ATOM 3551 O O . VAL A 1 470 ? 47.167 -2.424 37.576 1.00 27.84 470 VAL A O 1
ATOM 3554 N N . ARG A 1 471 ? 46.562 -4.581 37.870 1.00 27.62 471 ARG A N 1
ATOM 3555 C CA . ARG A 1 471 ? 45.875 -4.680 39.187 1.00 27.62 471 ARG A CA 1
ATOM 3556 C C . ARG A 1 471 ? 45.415 -3.430 40.002 1.00 27.62 471 ARG A C 1
ATOM 3558 O O . ARG A 1 471 ? 46.210 -2.810 40.690 1.00 27.62 471 ARG A O 1
ATOM 3565 N N . THR A 1 472 ? 44.078 -3.307 40.118 1.00 26.72 472 THR A N 1
ATOM 3566 C CA . THR A 1 472 ? 43.224 -3.271 41.356 1.00 26.72 472 THR A CA 1
ATOM 3567 C C . THR A 1 472 ? 43.381 -2.246 42.508 1.00 26.72 472 THR A C 1
ATOM 3569 O O . THR A 1 472 ? 44.467 -2.087 43.049 1.00 26.72 472 THR A O 1
ATOM 3572 N N . VAL A 1 473 ? 42.205 -1.854 43.066 1.00 24.31 473 VAL A N 1
ATOM 3573 C CA . VAL A 1 473 ? 41.926 -1.391 44.467 1.00 24.31 473 VAL A CA 1
ATOM 3574 C C . VAL A 1 473 ? 42.349 0.076 44.768 1.00 24.31 473 VAL A C 1
ATOM 3576 O O . VAL A 1 473 ? 43.337 0.540 44.221 1.00 24.31 473 VAL A O 1
ATOM 3579 N N . ARG A 1 474 ? 41.630 0.917 45.552 1.00 25.59 474 ARG A N 1
ATOM 3580 C CA . ARG A 1 474 ? 40.637 0.732 46.651 1.00 25.59 474 ARG A CA 1
ATOM 3581 C C . ARG A 1 474 ? 39.537 1.834 46.670 1.00 25.59 474 ARG A C 1
ATOM 3583 O O . ARG A 1 474 ? 39.748 2.904 46.113 1.00 25.59 474 ARG A O 1
ATOM 3590 N N . HIS A 1 475 ? 38.419 1.611 47.378 1.00 26.48 475 HIS A N 1
ATOM 3591 C CA . HIS A 1 475 ? 37.476 2.670 47.817 1.00 26.48 475 HIS A CA 1
ATOM 3592 C C . HIS A 1 475 ? 38.088 3.602 48.885 1.00 26.48 475 HIS A C 1
ATOM 3594 O O . HIS A 1 475 ? 38.943 3.152 49.646 1.00 26.48 475 HIS A O 1
ATOM 3600 N N . ILE A 1 476 ? 37.548 4.826 49.021 1.00 23.02 476 ILE A N 1
ATOM 3601 C CA . ILE A 1 476 ? 37.339 5.582 50.282 1.00 23.02 476 ILE A CA 1
ATOM 3602 C C . ILE A 1 476 ? 36.356 6.749 50.010 1.00 23.02 476 ILE A C 1
ATOM 3604 O O . ILE A 1 476 ? 36.232 7.185 48.866 1.00 23.02 476 ILE A O 1
ATOM 3608 N N . GLN A 1 477 ? 35.618 7.204 51.031 1.00 22.38 477 GLN A N 1
ATOM 3609 C CA . GLN A 1 477 ? 34.587 8.262 50.952 1.00 22.38 477 GLN A CA 1
ATOM 3610 C C . GLN A 1 477 ? 35.020 9.549 51.732 1.00 22.38 477 GLN A C 1
ATOM 3612 O O . GLN A 1 477 ? 36.205 9.651 52.054 1.00 22.38 477 GLN A O 1
ATOM 3617 N N . PRO A 1 478 ? 34.184 10.598 51.939 1.00 37.19 478 PRO A N 1
ATOM 3618 C CA . PRO A 1 478 ? 34.655 11.990 51.923 1.00 37.19 478 PRO A CA 1
ATOM 3619 C C . PRO A 1 478 ? 35.079 12.553 53.289 1.00 37.19 478 PRO A C 1
ATOM 3621 O O . PRO A 1 478 ? 34.786 11.987 54.341 1.00 37.19 478 PRO A O 1
ATOM 3624 N N . ARG A 1 479 ? 35.651 13.768 53.275 1.00 21.77 479 ARG A N 1
ATOM 3625 C CA . ARG A 1 479 ? 35.640 14.668 54.438 1.00 21.77 479 ARG A CA 1
ATOM 3626 C C . ARG A 1 479 ? 35.640 16.144 54.025 1.00 21.77 479 ARG A C 1
ATOM 3628 O O . ARG A 1 479 ? 36.405 16.539 53.153 1.00 21.77 479 ARG A O 1
ATOM 3635 N N . TRP A 1 480 ? 34.795 16.946 54.672 1.00 22.39 480 TRP A N 1
ATOM 3636 C CA . TRP A 1 480 ? 34.899 18.410 54.716 1.00 22.39 480 TRP A CA 1
ATOM 3637 C C . TRP A 1 480 ? 35.617 18.832 56.002 1.00 22.39 480 TRP A C 1
ATOM 3639 O O . TRP A 1 480 ? 35.327 18.268 57.057 1.00 22.39 480 TRP A O 1
ATOM 3649 N N . SER A 1 481 ? 36.430 19.887 55.930 1.00 20.39 481 SER A N 1
ATOM 3650 C CA . SER A 1 481 ? 36.516 20.942 56.955 1.00 20.39 481 SER A CA 1
ATOM 3651 C C . SER A 1 481 ? 37.359 22.111 56.432 1.00 20.39 481 SER A C 1
ATOM 3653 O O . SER A 1 481 ? 38.338 21.897 55.719 1.00 20.39 481 SER A O 1
ATOM 3655 N N . PHE A 1 482 ? 36.973 23.339 56.778 1.00 22.84 482 PHE A N 1
ATOM 3656 C CA . PHE A 1 482 ? 37.812 24.530 56.608 1.00 22.84 482 PHE A CA 1
ATOM 3657 C C . PHE A 1 482 ? 38.951 24.520 57.637 1.00 22.84 482 PHE A C 1
ATOM 3659 O O . PHE A 1 482 ? 38.773 23.949 58.708 1.00 22.84 482 PHE A O 1
ATOM 3666 N N . ASP A 1 483 ? 40.046 25.229 57.349 1.00 21.48 483 ASP A N 1
ATOM 3667 C CA . ASP A 1 483 ? 40.604 26.188 58.313 1.00 21.48 483 ASP A CA 1
ATOM 3668 C C . ASP A 1 483 ? 41.511 27.237 57.634 1.00 21.48 483 ASP A C 1
ATOM 3670 O O . ASP A 1 483 ? 41.873 27.112 56.463 1.00 21.48 483 ASP A O 1
ATOM 3674 N N . SER A 1 484 ? 41.804 28.320 58.357 1.00 21.92 484 SER A N 1
ATOM 3675 C CA . SER A 1 484 ? 42.550 29.528 57.928 1.00 21.92 484 SER A CA 1
ATOM 3676 C C . SER A 1 484 ? 43.499 29.961 59.083 1.00 21.92 484 SER A C 1
ATOM 3678 O O . SER A 1 484 ? 43.720 29.110 59.946 1.00 21.92 484 SER A O 1
ATOM 3680 N N . PRO A 1 485 ? 44.060 31.193 59.227 1.00 31.98 485 PRO A N 1
ATOM 3681 C CA . PRO A 1 485 ? 44.171 32.374 58.346 1.00 31.98 485 PRO A CA 1
ATOM 3682 C C . PRO A 1 485 ? 45.598 33.021 58.335 1.00 31.98 485 PRO A C 1
ATOM 3684 O O . PRO A 1 485 ? 46.544 32.465 58.880 1.00 31.98 485 PRO A O 1
ATOM 3687 N N . SER A 1 486 ? 45.705 34.277 57.852 1.00 21.78 486 SER A N 1
ATOM 3688 C CA . SER A 1 486 ? 46.682 35.335 58.261 1.00 21.78 486 SER A CA 1
ATOM 3689 C C . SER A 1 486 ? 48.186 35.201 57.890 1.00 21.78 486 SER A C 1
ATOM 3691 O O . SER A 1 486 ? 48.707 34.100 57.815 1.00 21.78 486 SER A O 1
ATOM 3693 N N . ALA A 1 487 ? 48.979 36.274 57.684 1.00 23.36 487 ALA A N 1
ATOM 3694 C CA . ALA A 1 487 ? 48.714 37.704 57.388 1.00 23.36 487 ALA A CA 1
ATOM 3695 C C . ALA A 1 487 ? 50.020 38.455 56.965 1.00 23.36 487 ALA A C 1
ATOM 3697 O O . ALA A 1 487 ? 51.111 37.903 57.074 1.00 23.36 487 ALA A O 1
ATOM 3698 N N . THR A 1 488 ? 49.897 39.756 56.624 1.00 23.00 488 THR A N 1
ATOM 3699 C CA . THR A 1 488 ? 50.968 40.786 56.443 1.00 23.00 488 THR A CA 1
ATOM 3700 C C . THR A 1 488 ? 51.773 40.720 55.115 1.00 23.00 488 THR A C 1
ATOM 3702 O O . THR A 1 488 ? 51.915 39.642 54.554 1.00 23.00 488 THR A O 1
ATOM 3705 N N . ALA A 1 489 ? 52.288 41.814 54.514 1.00 22.47 489 ALA A N 1
ATOM 3706 C CA . ALA A 1 489 ? 52.244 43.255 54.851 1.00 22.47 489 ALA A CA 1
ATOM 3707 C C . ALA A 1 489 ? 52.573 44.181 53.633 1.00 22.47 489 ALA A C 1
ATOM 3709 O O . ALA A 1 489 ? 53.358 43.757 52.795 1.00 22.47 489 ALA A O 1
ATOM 3710 N N . ILE A 1 490 ? 52.127 45.463 53.666 1.00 22.61 490 ILE A N 1
ATOM 3711 C CA . ILE A 1 490 ? 52.820 46.688 53.127 1.00 22.61 490 ILE A CA 1
ATOM 3712 C C . ILE A 1 490 ? 52.938 46.805 51.562 1.00 22.61 490 ILE A C 1
ATOM 3714 O O . ILE A 1 490 ? 53.050 45.791 50.891 1.00 22.61 490 ILE A O 1
ATOM 3718 N N . THR A 1 491 ? 52.856 47.949 50.835 1.00 23.14 491 THR A N 1
ATOM 3719 C CA . THR A 1 491 ? 52.838 49.430 51.082 1.00 23.14 491 THR A CA 1
ATOM 3720 C C . THR A 1 491 ? 51.845 50.173 50.136 1.00 23.14 491 THR A C 1
ATOM 3722 O O . THR A 1 491 ? 51.322 49.571 49.204 1.00 23.14 491 THR A O 1
ATOM 3725 N N . VAL A 1 492 ? 51.650 51.501 50.300 1.00 21.47 492 VAL A N 1
ATOM 3726 C CA . VAL A 1 492 ? 50.886 52.415 49.397 1.00 21.47 492 VAL A CA 1
ATOM 3727 C C . VAL A 1 492 ? 51.620 53.769 49.218 1.00 21.47 492 VAL A C 1
ATOM 3729 O O . VAL A 1 492 ? 52.246 54.228 50.173 1.00 21.47 492 VAL A O 1
ATOM 3732 N N . PRO A 1 493 ? 51.598 54.389 48.014 1.00 26.42 493 PRO A N 1
ATOM 3733 C CA . PRO A 1 493 ? 51.071 55.766 47.807 1.00 26.42 493 PRO A CA 1
ATOM 3734 C C . PRO A 1 493 ? 50.088 55.828 46.599 1.00 26.42 493 PRO A C 1
ATOM 3736 O O . PRO A 1 493 ? 50.273 55.111 45.623 1.00 26.42 493 PRO A O 1
ATOM 3739 N N . ALA A 1 494 ? 48.937 56.520 46.630 1.00 22.30 494 ALA A N 1
ATOM 3740 C CA . ALA A 1 494 ? 48.722 57.985 46.564 1.00 22.30 494 ALA A CA 1
ATOM 3741 C C . ALA A 1 494 ? 49.322 58.641 45.283 1.00 22.30 494 ALA A C 1
ATOM 3743 O O . ALA A 1 494 ? 50.541 58.658 45.172 1.00 22.30 494 ALA A O 1
ATOM 3744 N N . ALA A 1 495 ? 48.641 59.169 44.243 1.00 23.19 495 ALA A N 1
ATOM 3745 C CA . ALA A 1 495 ? 47.256 59.584 43.890 1.00 23.19 495 ALA A CA 1
ATOM 3746 C C . ALA A 1 495 ? 47.057 61.120 43.754 1.00 23.19 495 ALA A C 1
ATOM 3748 O O . ALA A 1 495 ? 47.126 61.824 44.758 1.00 23.19 495 ALA A O 1
ATOM 3749 N N . ALA A 1 496 ? 46.736 61.625 42.543 1.00 22.92 496 ALA A N 1
ATOM 3750 C CA . ALA A 1 496 ? 46.226 62.993 42.307 1.00 22.92 496 ALA A CA 1
ATOM 3751 C C . ALA A 1 496 ? 45.551 63.222 40.918 1.00 22.92 496 ALA A C 1
ATOM 3753 O O . ALA A 1 496 ? 46.151 62.960 39.884 1.00 22.92 496 ALA A O 1
ATOM 3754 N N . ALA A 1 497 ? 44.330 63.777 40.955 1.00 22.56 497 ALA A N 1
ATOM 3755 C CA . ALA A 1 497 ? 43.705 64.800 40.084 1.00 22.56 497 ALA A CA 1
ATOM 3756 C C . ALA A 1 497 ? 43.662 64.760 38.519 1.00 22.56 497 ALA A C 1
ATOM 3758 O O . ALA A 1 497 ? 44.667 64.908 37.837 1.00 22.56 497 ALA A O 1
ATOM 3759 N N . ALA A 1 498 ? 42.412 64.884 38.027 1.00 21.83 498 ALA A N 1
ATOM 3760 C CA . ALA A 1 498 ? 41.918 65.771 36.945 1.00 21.83 498 ALA A CA 1
ATOM 3761 C C . ALA A 1 498 ? 42.129 65.457 35.435 1.00 21.83 498 ALA A C 1
ATOM 3763 O O . ALA A 1 498 ? 43.140 64.935 34.986 1.00 21.83 498 ALA A O 1
ATOM 3764 N N . SER A 1 499 ? 41.115 65.853 34.647 1.00 28.78 499 SER A N 1
ATOM 3765 C CA . SER A 1 499 ? 41.028 65.826 33.169 1.00 28.78 499 SER A CA 1
ATOM 3766 C C . SER A 1 499 ? 41.105 67.257 32.601 1.00 28.78 499 SER A C 1
ATOM 3768 O O . SER A 1 499 ? 40.837 68.191 33.366 1.00 28.78 499 SER A O 1
ATOM 3770 N N . PRO A 1 500 ? 41.465 67.477 31.312 1.00 28.50 500 PRO A N 1
ATOM 3771 C CA . PRO A 1 500 ? 40.417 67.636 30.274 1.00 28.50 500 PRO A CA 1
ATOM 3772 C C . PRO A 1 500 ? 40.840 67.330 28.801 1.00 28.50 500 PRO A C 1
ATOM 3774 O O . PRO A 1 500 ? 42.010 67.109 28.512 1.00 28.50 500 PRO A O 1
ATOM 3777 N N . SER A 1 501 ? 39.895 67.502 27.852 1.00 21.69 501 SER A N 1
ATOM 3778 C CA . SER A 1 501 ? 40.085 67.819 26.400 1.00 21.69 501 SER A CA 1
ATOM 3779 C C . SER A 1 501 ? 40.749 66.779 25.454 1.00 21.69 501 SER A C 1
ATOM 3781 O O . SER A 1 501 ? 41.420 65.872 25.923 1.00 21.69 501 SER A O 1
ATOM 3783 N N . ALA A 1 502 ? 40.668 66.855 24.107 1.00 20.64 502 ALA A N 1
ATOM 3784 C CA . ALA A 1 502 ? 39.605 67.255 23.149 1.00 20.64 502 ALA A CA 1
ATOM 3785 C C . ALA A 1 502 ? 40.052 66.945 21.677 1.00 20.64 502 ALA A C 1
ATOM 3787 O O . ALA A 1 502 ? 41.200 66.575 21.459 1.00 20.64 502 ALA A O 1
ATOM 3788 N N . ILE A 1 503 ? 39.179 67.225 20.688 1.00 20.84 503 ILE A N 1
ATOM 3789 C CA . ILE A 1 503 ? 39.470 67.553 19.259 1.00 20.84 503 ILE A CA 1
ATOM 3790 C C . ILE A 1 503 ? 39.626 66.416 18.196 1.00 20.84 503 ILE A C 1
ATOM 3792 O O . ILE A 1 503 ? 40.371 65.454 18.330 1.00 20.84 503 ILE A O 1
ATOM 3796 N N . PHE A 1 504 ? 38.869 66.638 17.108 1.00 20.45 504 PHE A N 1
ATOM 3797 C CA . PHE A 1 504 ? 38.712 66.022 15.766 1.00 20.45 504 PHE A CA 1
ATOM 3798 C C . PHE A 1 504 ? 39.858 66.359 14.754 1.00 20.45 504 PHE A C 1
ATOM 3800 O O . PHE A 1 504 ? 40.775 67.072 15.155 1.00 20.45 504 PHE A O 1
ATOM 3807 N N . PRO A 1 505 ? 39.763 66.119 13.409 1.00 39.00 505 PRO A N 1
ATOM 3808 C CA . PRO A 1 505 ? 39.181 65.043 12.565 1.00 39.00 505 PRO A CA 1
ATOM 3809 C C . PRO A 1 505 ? 40.291 64.435 11.625 1.00 39.00 505 PRO A C 1
ATOM 3811 O O . PRO A 1 505 ? 41.408 64.318 12.127 1.00 39.00 505 PRO A O 1
ATOM 3814 N N . PRO A 1 506 ? 40.089 63.982 10.346 1.00 30.33 506 PRO A N 1
ATOM 3815 C CA . PRO A 1 506 ? 39.527 64.707 9.178 1.00 30.33 506 PRO A CA 1
ATOM 3816 C C . PRO A 1 506 ? 38.421 63.932 8.400 1.00 30.33 506 PRO A C 1
ATOM 3818 O O . PRO A 1 506 ? 37.903 62.924 8.872 1.00 30.33 506 PRO A O 1
ATOM 3821 N N . SER A 1 507 ? 38.010 64.446 7.232 1.00 24.39 507 SER A N 1
ATOM 3822 C CA . SER A 1 507 ? 36.785 64.108 6.475 1.00 24.39 507 SER A CA 1
ATOM 3823 C C . SER A 1 507 ? 37.026 63.583 5.045 1.00 24.39 507 SER A C 1
ATOM 3825 O O . SER A 1 507 ? 38.136 63.702 4.543 1.00 24.39 507 SER A O 1
ATOM 3827 N N . TYR A 1 508 ? 35.975 63.035 4.402 1.00 22.95 508 TYR A N 1
ATOM 3828 C CA . TYR A 1 508 ? 35.555 63.158 2.975 1.00 22.95 508 TYR A CA 1
ATOM 3829 C C . TYR A 1 508 ? 34.352 62.199 2.725 1.00 22.95 508 TYR A C 1
ATOM 3831 O O . TYR A 1 508 ? 34.312 61.139 3.338 1.00 22.95 508 TYR A O 1
ATOM 3839 N N . ALA A 1 509 ? 33.330 62.464 1.894 1.00 23.25 509 ALA A N 1
ATOM 3840 C CA . ALA A 1 509 ? 32.996 63.632 1.063 1.00 23.25 509 ALA A CA 1
ATOM 3841 C C . ALA A 1 509 ? 31.456 63.822 0.907 1.00 23.25 509 ALA A C 1
ATOM 3843 O O . ALA A 1 509 ? 30.675 62.908 1.155 1.00 23.25 509 ALA A O 1
ATOM 3844 N N . THR A 1 510 ? 31.047 65.022 0.480 1.00 24.55 510 THR A N 1
ATOM 3845 C CA . THR A 1 510 ? 29.699 65.470 0.027 1.00 24.55 510 THR A CA 1
ATOM 3846 C C . THR A 1 510 ? 29.515 65.211 -1.496 1.00 24.55 510 THR A C 1
ATOM 3848 O O . THR A 1 510 ? 30.445 64.623 -2.058 1.00 24.55 510 THR A O 1
ATOM 3851 N N . PRO A 1 511 ? 28.423 65.592 -2.229 1.00 39.75 511 PRO A N 1
ATOM 3852 C CA . PRO A 1 511 ? 27.286 66.515 -1.950 1.00 39.75 511 PRO A CA 1
ATOM 3853 C C . PRO A 1 511 ? 25.881 65.929 -2.306 1.00 39.75 511 PRO A C 1
ATOM 3855 O O . PRO A 1 511 ? 25.804 64.757 -2.648 1.00 39.75 511 PRO A O 1
ATOM 3858 N N . ASN A 1 512 ? 24.707 66.591 -2.273 1.00 25.98 512 ASN A N 1
ATOM 3859 C CA . ASN A 1 512 ? 24.162 67.933 -1.912 1.00 25.98 512 ASN A CA 1
ATOM 3860 C C . ASN A 1 512 ? 22.624 67.737 -1.665 1.00 25.98 512 ASN A C 1
ATOM 3862 O O . ASN A 1 512 ? 22.118 66.682 -2.034 1.00 25.98 512 ASN A O 1
ATOM 3866 N N . ALA A 1 513 ? 21.766 68.648 -1.173 1.00 24.84 513 ALA A N 1
ATOM 3867 C CA . ALA A 1 513 ? 21.844 69.940 -0.464 1.00 24.84 513 ALA A CA 1
ATOM 3868 C C . ALA A 1 513 ? 20.427 70.323 0.058 1.00 24.84 513 ALA A C 1
ATOM 3870 O O . ALA A 1 513 ? 19.455 69.833 -0.498 1.00 24.84 513 ALA A O 1
ATOM 3871 N N . ASN A 1 514 ? 20.359 71.255 1.028 1.00 25.11 514 ASN A N 1
ATOM 3872 C CA . ASN A 1 514 ? 19.316 72.274 1.339 1.00 25.11 514 ASN A CA 1
ATOM 3873 C C . ASN A 1 514 ? 17.799 71.896 1.353 1.00 25.11 514 ASN A C 1
ATOM 3875 O O . ASN A 1 514 ? 17.309 71.192 0.486 1.00 25.11 514 ASN A O 1
ATOM 3879 N N . ALA A 1 515 ? 16.942 72.419 2.246 1.00 24.06 515 ALA A N 1
ATOM 3880 C CA . ALA A 1 515 ? 17.052 73.564 3.173 1.00 24.06 515 ALA A CA 1
ATOM 3881 C C . ALA A 1 515 ? 16.320 73.320 4.528 1.00 24.06 515 ALA A C 1
ATOM 3883 O O . ALA A 1 515 ? 15.759 72.251 4.749 1.00 24.06 515 ALA A O 1
ATOM 3884 N N . ASN A 1 516 ? 16.349 74.303 5.442 1.00 24.92 516 ASN A N 1
ATOM 3885 C CA . ASN A 1 516 ? 15.985 74.155 6.868 1.00 24.92 516 ASN A CA 1
ATOM 3886 C C . ASN A 1 516 ? 14.492 74.409 7.234 1.00 24.92 516 ASN A C 1
ATOM 3888 O O . ASN A 1 516 ? 13.849 75.233 6.584 1.00 24.92 516 ASN A O 1
ATOM 3892 N N . PRO A 1 517 ? 13.978 73.793 8.330 1.00 49.84 517 PRO A N 1
ATOM 3893 C CA . PRO A 1 517 ? 12.726 74.146 9.031 1.00 49.84 517 PRO A CA 1
ATOM 3894 C C . PRO A 1 517 ? 12.949 75.237 10.113 1.00 49.84 517 PRO A C 1
ATOM 3896 O O . PRO A 1 517 ? 14.104 75.591 10.378 1.00 49.84 517 PRO A O 1
ATOM 3899 N N . PRO A 1 518 ? 11.887 75.794 10.747 1.00 41.12 518 PRO A N 1
ATOM 3900 C CA . PRO A 1 518 ? 11.416 75.320 12.076 1.00 41.12 518 PRO A CA 1
ATOM 3901 C C . PRO A 1 518 ? 9.846 75.343 12.179 1.00 41.12 518 PRO A C 1
ATOM 3903 O O . PRO A 1 518 ? 9.228 75.117 11.147 1.00 41.12 518 PRO A O 1
ATOM 3906 N N . THR A 1 519 ? 9.067 75.516 13.277 1.00 23.42 519 THR A N 1
ATOM 3907 C CA . THR A 1 519 ? 9.257 75.998 14.680 1.00 23.42 519 THR A CA 1
ATOM 3908 C C . THR A 1 519 ? 8.033 75.647 15.584 1.00 23.42 519 THR A C 1
ATOM 3910 O O . THR A 1 519 ? 6.945 75.473 15.057 1.00 23.42 519 THR A O 1
ATOM 3913 N N . VAL A 1 520 ? 8.199 75.689 16.924 1.00 23.17 520 VAL A N 1
ATOM 3914 C CA . VAL A 1 520 ? 7.188 75.997 17.996 1.00 23.17 520 VAL A CA 1
ATOM 3915 C C . VAL A 1 520 ? 5.997 75.031 18.279 1.00 23.17 520 VAL A C 1
ATOM 3917 O O . VAL A 1 520 ? 4.930 75.133 17.692 1.00 23.17 520 VAL A O 1
ATOM 3920 N N . ALA A 1 521 ? 6.218 74.162 19.280 1.00 24.94 521 ALA A N 1
ATOM 3921 C CA . ALA A 1 521 ? 5.587 74.103 20.624 1.00 24.94 521 ALA A CA 1
ATOM 3922 C C . ALA A 1 521 ? 4.079 73.815 20.916 1.00 24.94 521 ALA A C 1
ATOM 3924 O O . ALA A 1 521 ? 3.167 74.400 20.345 1.00 24.94 521 ALA A O 1
ATOM 3925 N N . ASP A 1 522 ? 3.921 73.055 22.018 1.00 22.66 522 ASP A N 1
ATOM 3926 C CA . ASP A 1 522 ? 3.110 73.332 23.230 1.00 22.66 522 ASP A CA 1
ATOM 3927 C C . ASP A 1 522 ? 1.706 72.733 23.517 1.00 22.66 522 ASP A C 1
ATOM 3929 O O . ASP A 1 522 ? 0.846 72.570 22.660 1.00 22.66 522 ASP A O 1
ATOM 3933 N N . LEU A 1 523 ? 1.523 72.517 24.836 1.00 22.36 523 LEU A N 1
ATOM 3934 C CA . LEU A 1 523 ? 0.301 72.380 25.659 1.00 22.36 523 LEU A CA 1
ATOM 3935 C C . LEU A 1 523 ? -0.561 71.092 25.637 1.00 22.36 523 LEU A C 1
ATOM 3937 O O . LEU A 1 523 ? -1.324 70.800 24.723 1.00 22.36 523 LEU A O 1
ATOM 3941 N N . THR A 1 524 ? -0.579 70.427 26.800 1.00 27.48 524 THR A N 1
ATOM 3942 C CA . THR A 1 524 ? -1.755 69.727 27.369 1.00 27.48 524 THR A CA 1
ATOM 3943 C C . THR A 1 524 ? -2.728 70.746 27.994 1.00 27.48 524 THR A C 1
ATOM 3945 O O . THR A 1 524 ? -2.257 71.815 28.396 1.00 27.48 524 THR A O 1
ATOM 3948 N N . PRO A 1 525 ? -4.026 70.430 28.210 1.00 29.02 525 PRO A N 1
ATOM 3949 C CA . PRO A 1 525 ? -4.398 69.977 29.567 1.00 29.02 525 PRO A CA 1
ATOM 3950 C C . PRO A 1 525 ? -5.627 69.033 29.706 1.00 29.02 525 PRO A C 1
ATOM 3952 O O . PRO A 1 525 ? -6.661 69.249 29.091 1.00 29.02 525 PRO A O 1
ATOM 3955 N N . ILE A 1 526 ? -5.502 68.089 30.652 1.00 22.53 526 ILE A N 1
ATOM 3956 C CA . ILE A 1 526 ? -6.428 67.769 31.775 1.00 22.53 526 ILE A CA 1
ATOM 3957 C C . ILE A 1 526 ? -7.873 67.260 31.499 1.00 22.53 526 ILE A C 1
ATOM 3959 O O . ILE A 1 526 ? -8.571 67.629 30.564 1.00 22.53 526 ILE A O 1
ATOM 3963 N N . SER A 1 527 ? -8.291 66.362 32.397 1.00 23.64 527 SER A N 1
ATOM 3964 C CA . SER A 1 527 ? -9.502 65.534 32.464 1.00 23.64 527 SER A CA 1
ATOM 3965 C C . SER A 1 527 ? -10.784 66.200 32.987 1.00 23.64 527 SER A C 1
ATOM 3967 O O . SER A 1 527 ? -10.727 67.146 33.771 1.00 23.64 527 SER A O 1
ATOM 3969 N N . ALA A 1 528 ? -11.919 65.538 32.731 1.00 21.92 528 ALA A N 1
ATOM 3970 C CA . ALA A 1 528 ? -13.010 65.373 33.699 1.00 21.92 528 ALA A CA 1
ATOM 3971 C C . ALA A 1 528 ? -13.676 63.987 33.521 1.00 21.92 528 ALA A C 1
ATOM 3973 O O . ALA A 1 528 ? -13.657 63.435 32.420 1.00 21.92 528 ALA A O 1
ATOM 3974 N N . ASP A 1 529 ? -14.221 63.430 34.603 1.00 22.48 529 ASP A N 1
ATOM 3975 C CA . ASP A 1 529 ? -14.940 62.143 34.668 1.00 22.48 529 ASP A CA 1
ATOM 3976 C C . ASP A 1 529 ? -16.358 62.245 34.010 1.00 22.48 529 ASP A C 1
ATOM 3978 O O . ASP A 1 529 ? -16.705 63.296 33.477 1.00 22.48 529 ASP A O 1
ATOM 3982 N N . THR A 1 530 ? -17.256 61.245 33.935 1.00 23.42 530 THR A N 1
ATOM 3983 C CA . THR A 1 530 ? -17.587 60.167 34.894 1.00 23.42 530 THR A CA 1
ATOM 3984 C C . THR A 1 530 ? -18.550 59.113 34.285 1.00 23.42 530 THR A C 1
ATOM 3986 O O . THR A 1 530 ? -19.209 59.372 33.285 1.00 23.42 530 THR A O 1
ATOM 3989 N N . ILE A 1 531 ? -18.758 58.007 35.022 1.00 23.12 531 ILE A N 1
ATOM 3990 C CA . ILE A 1 531 ? -19.980 57.159 35.074 1.00 23.12 531 ILE A CA 1
ATOM 3991 C C . ILE A 1 531 ? -20.217 56.077 33.984 1.00 23.12 531 ILE A C 1
ATOM 3993 O O . ILE A 1 531 ? -20.033 56.238 32.786 1.00 23.12 531 ILE A O 1
ATOM 3997 N N . SER A 1 532 ? -20.657 54.935 34.516 1.00 22.11 532 SER A N 1
ATOM 3998 C CA . SER A 1 532 ? -20.886 53.573 34.014 1.00 22.11 532 SER A CA 1
ATOM 3999 C C . SER A 1 532 ? -21.780 53.311 32.783 1.00 22.11 532 SER A C 1
ATOM 4001 O O . SER A 1 532 ? -22.795 53.962 32.558 1.00 22.11 532 SER A O 1
ATOM 4003 N N . SER A 1 533 ? -21.478 52.174 32.140 1.00 28.23 533 SER A N 1
ATOM 4004 C CA . SER A 1 533 ? -22.347 51.264 31.353 1.00 28.23 533 SER A CA 1
ATOM 4005 C C . SER A 1 533 ? -23.725 50.964 32.002 1.00 28.23 533 SER A C 1
ATOM 4007 O O . SER A 1 533 ? -23.766 50.989 33.236 1.00 28.23 533 SER A O 1
ATOM 4009 N N . PRO A 1 534 ? -24.808 50.569 31.269 1.00 34.91 534 PRO A N 1
ATOM 4010 C CA . PRO A 1 534 ? -24.868 49.231 30.627 1.00 34.91 534 PRO A CA 1
ATOM 4011 C C . PRO A 1 534 ? -25.723 49.024 29.334 1.00 34.91 534 PRO A C 1
ATOM 4013 O O . PRO A 1 534 ? -26.695 49.719 29.080 1.00 34.91 534 PRO A O 1
ATOM 4016 N N . VAL A 1 535 ? -25.369 47.953 28.596 1.00 27.92 535 VAL A N 1
ATOM 4017 C CA . VAL A 1 535 ? -26.204 47.000 27.802 1.00 27.92 535 VAL A CA 1
ATOM 4018 C C . VAL A 1 535 ? -27.298 47.507 26.830 1.00 27.92 535 VAL A C 1
ATOM 4020 O O . VAL A 1 535 ? -28.367 47.922 27.263 1.00 27.92 535 VAL A O 1
ATOM 4023 N N . ALA A 1 536 ? -27.117 47.223 25.523 1.00 21.42 536 ALA A N 1
ATOM 4024 C CA . ALA A 1 536 ? -28.163 46.721 24.601 1.00 21.42 536 ALA A CA 1
ATOM 4025 C C . ALA A 1 536 ? -27.584 46.164 23.266 1.00 21.42 536 ALA A C 1
ATOM 4027 O O . ALA A 1 536 ? -26.549 46.624 22.792 1.00 21.42 536 ALA A O 1
ATOM 4028 N N . TRP A 1 537 ? -28.297 45.215 22.646 1.00 22.47 537 TRP A N 1
ATOM 4029 C CA . TRP A 1 537 ? -28.175 44.679 21.265 1.00 22.47 537 TRP A CA 1
ATOM 4030 C C . TRP A 1 537 ? -29.621 44.479 20.721 1.00 22.47 537 TRP A C 1
ATOM 4032 O O . TRP A 1 537 ? -30.532 44.498 21.556 1.00 22.47 537 TRP A O 1
ATOM 4042 N N . PRO A 1 538 ? -29.906 44.168 19.428 1.00 37.75 538 PRO A N 1
ATOM 4043 C CA . PRO A 1 538 ? -29.097 44.217 18.190 1.00 37.75 538 PRO A CA 1
ATOM 4044 C C . PRO A 1 538 ? -29.788 44.953 16.998 1.00 37.75 538 PRO A C 1
ATOM 4046 O O . PRO A 1 538 ? -30.998 45.155 17.008 1.00 37.75 538 PRO A O 1
ATOM 4049 N N . SER A 1 539 ? -29.064 45.208 15.891 1.00 19.83 539 SER A N 1
ATOM 4050 C CA . SER A 1 539 ? -29.639 45.233 14.517 1.00 19.83 539 SER A CA 1
ATOM 4051 C C . SER A 1 539 ? -28.564 45.252 13.403 1.00 19.83 539 SER A C 1
ATOM 4053 O O . SER A 1 539 ? -27.460 45.745 13.617 1.00 19.83 539 SER A O 1
ATOM 4055 N N . PHE A 1 540 ? -28.896 44.722 12.216 1.00 23.41 540 PHE A N 1
ATOM 4056 C CA . PHE A 1 540 ? -28.068 44.607 10.989 1.00 23.41 540 PHE A CA 1
ATOM 4057 C C . PHE A 1 540 ? -28.721 45.388 9.814 1.00 23.41 540 PHE A C 1
ATOM 4059 O O . PHE A 1 540 ? -29.900 45.723 9.933 1.00 23.41 540 PHE A O 1
ATOM 4066 N N . PRO A 1 541 ? -28.119 45.471 8.603 1.00 38.72 541 PRO A N 1
ATOM 4067 C CA . PRO A 1 541 ? -26.748 45.839 8.208 1.00 38.72 541 PRO A CA 1
ATOM 4068 C C . PRO A 1 541 ? -26.776 47.066 7.237 1.00 38.72 541 PRO A C 1
ATOM 4070 O O . PRO A 1 541 ? -27.821 47.708 7.111 1.00 38.72 541 PRO A O 1
ATOM 4073 N N . PRO A 1 542 ? -25.680 47.424 6.524 1.00 23.86 542 PRO A N 1
ATOM 4074 C CA . PRO A 1 542 ? -25.521 46.889 5.157 1.00 23.86 542 PRO A CA 1
ATOM 4075 C C . PRO A 1 542 ? -24.061 46.622 4.711 1.00 23.86 542 PRO A C 1
ATOM 4077 O O . PRO A 1 542 ? -23.097 47.024 5.354 1.00 23.86 542 PRO A O 1
ATOM 4080 N N . TYR A 1 543 ? -23.906 45.949 3.565 1.00 30.91 543 TYR A N 1
ATOM 4081 C CA . TYR A 1 543 ? -22.616 45.664 2.917 1.00 30.91 543 TYR A CA 1
ATOM 4082 C C . TYR A 1 543 ? -22.006 46.895 2.223 1.00 30.91 543 TYR A C 1
ATOM 4084 O O . TYR A 1 543 ? -22.638 47.451 1.326 1.00 30.91 543 TYR A O 1
ATOM 4092 N N . SER A 1 544 ? -20.720 47.182 2.467 1.00 24.97 544 SER A N 1
ATOM 4093 C CA . SER A 1 544 ? -19.816 47.701 1.422 1.00 24.97 544 SER A CA 1
ATOM 4094 C C . SER A 1 544 ? -18.329 47.579 1.790 1.00 24.97 544 SER A C 1
ATOM 4096 O O . SER A 1 544 ? -17.945 47.963 2.887 1.00 24.97 544 SER A O 1
ATOM 4098 N N . GLN A 1 545 ? -17.517 47.173 0.805 1.00 27.22 545 GLN A N 1
ATOM 4099 C CA . GLN A 1 545 ? -16.041 47.217 0.751 1.00 27.22 545 GLN A CA 1
ATOM 4100 C C . GLN A 1 545 ? -15.256 46.283 1.696 1.00 27.22 545 GLN A C 1
ATOM 4102 O O . GLN A 1 545 ? -15.258 46.412 2.914 1.00 27.22 545 GLN A O 1
ATOM 4107 N N . LEU A 1 546 ? -14.514 45.355 1.079 1.00 29.73 546 LEU A N 1
ATOM 4108 C CA . LEU A 1 546 ? -13.568 44.465 1.746 1.00 29.73 546 LEU A CA 1
ATOM 4109 C C . LEU A 1 546 ? -12.239 45.187 2.005 1.00 29.73 546 LEU A C 1
ATOM 4111 O O . LEU A 1 546 ? -11.646 45.750 1.085 1.00 29.73 546 LEU A O 1
ATOM 4115 N N . SER A 1 547 ? -11.689 45.001 3.199 1.00 25.81 547 SER A N 1
ATOM 4116 C CA . SER A 1 547 ? -10.243 44.905 3.405 1.00 25.81 547 SER A CA 1
ATOM 4117 C C . SER A 1 547 ? -9.969 43.702 4.321 1.00 25.81 547 SER A C 1
ATOM 4119 O O . SER A 1 547 ? -10.754 43.449 5.238 1.00 25.81 547 SER A O 1
ATOM 4121 N N . PRO A 1 548 ? -8.930 42.886 4.062 1.00 30.48 548 PRO A N 1
ATOM 4122 C CA . PRO A 1 548 ? -8.678 41.695 4.864 1.00 30.48 548 PRO A CA 1
ATOM 4123 C C . PRO A 1 548 ? -8.110 42.090 6.232 1.00 30.48 548 PRO A C 1
ATOM 4125 O O . PRO A 1 548 ? -6.947 42.480 6.346 1.00 30.48 548 PRO A O 1
ATOM 4128 N N . SER A 1 549 ? -8.930 41.977 7.276 1.00 27.20 549 SER A N 1
ATOM 4129 C CA . SER A 1 549 ? -8.477 42.086 8.664 1.00 27.20 549 SER A CA 1
ATOM 4130 C C . SER A 1 549 ? -7.404 41.026 8.968 1.00 27.20 549 SER A C 1
ATOM 4132 O O . SER A 1 549 ? -7.508 39.901 8.471 1.00 27.20 549 SER A O 1
ATOM 4134 N N . PRO A 1 550 ? -6.382 41.330 9.790 1.00 30.12 550 PRO A N 1
ATOM 4135 C CA . PRO A 1 550 ? -5.433 40.315 10.234 1.00 30.12 550 PRO A CA 1
ATOM 4136 C C . PRO A 1 550 ? -6.157 39.230 11.046 1.00 30.12 550 PRO A C 1
ATOM 4138 O O . PRO A 1 550 ? -7.000 39.535 11.884 1.00 30.12 550 PRO A O 1
ATOM 4141 N N . LEU A 1 551 ? -5.791 37.963 10.828 1.00 34.78 551 LEU A N 1
ATOM 4142 C CA . LEU A 1 551 ? -6.427 36.773 11.428 1.00 34.78 551 LEU A CA 1
ATOM 4143 C C . LEU A 1 551 ? -6.206 36.603 12.949 1.00 34.78 551 LEU A C 1
ATOM 4145 O O . LEU A 1 551 ? -6.500 35.546 13.500 1.00 34.78 551 LEU A O 1
ATOM 4149 N N . TYR A 1 552 ? -5.692 37.626 13.632 1.00 40.00 552 TYR A N 1
ATOM 4150 C CA . TYR A 1 552 ? -5.380 37.607 15.058 1.00 40.00 552 TYR A CA 1
ATOM 4151 C C . TYR A 1 552 ? -5.695 38.970 15.686 1.00 40.00 552 TYR A C 1
ATOM 4153 O O . TYR A 1 552 ? -5.438 39.996 15.046 1.00 40.00 552 TYR A O 1
ATOM 4161 N N . PRO A 1 553 ? -6.176 39.022 16.943 1.00 34.00 553 PRO A N 1
ATOM 4162 C CA . PRO A 1 553 ? -6.263 40.277 17.678 1.00 34.00 553 PRO A CA 1
ATOM 4163 C C . PRO A 1 553 ? -4.859 40.872 17.830 1.00 34.00 553 PRO A C 1
ATOM 4165 O O . PRO A 1 553 ? -3.953 40.246 18.385 1.00 34.00 553 PRO A O 1
ATOM 4168 N N . SER A 1 554 ? -4.664 42.088 17.323 1.00 33.84 554 SER A N 1
ATOM 4169 C CA . SER A 1 554 ? -3.387 42.790 17.419 1.00 33.84 554 SER A CA 1
ATOM 4170 C C . SER A 1 554 ? -3.121 43.201 18.868 1.00 33.84 554 SER A C 1
ATOM 4172 O O . SER A 1 554 ? -3.660 44.204 19.339 1.00 33.84 554 SER A O 1
ATOM 4174 N N . LEU A 1 555 ? -2.281 42.432 19.566 1.00 41.12 555 LEU A N 1
ATOM 4175 C CA . LEU A 1 555 ? -1.732 42.816 20.868 1.00 41.12 555 LEU A CA 1
ATOM 4176 C C . LEU A 1 555 ? -1.106 44.215 20.756 1.00 41.12 555 LEU A C 1
ATOM 4178 O O . LEU A 1 555 ? -0.293 44.463 19.862 1.00 41.12 555 LEU A O 1
ATOM 4182 N N . SER A 1 556 ? -1.525 45.129 21.632 1.00 36.41 556 SER A N 1
ATOM 4183 C CA . SER A 1 556 ? -1.165 46.548 21.576 1.00 36.41 556 SER A CA 1
ATOM 4184 C C . SER A 1 556 ? 0.347 46.770 21.640 1.00 36.41 556 SER A C 1
ATOM 4186 O O . SER A 1 556 ? 1.071 46.054 22.328 1.00 36.41 556 SER A O 1
ATOM 4188 N N . THR A 1 557 ? 0.834 47.801 20.948 1.00 37.88 557 THR A N 1
ATOM 4189 C CA . THR A 1 557 ? 2.267 48.113 20.787 1.00 37.88 557 THR A CA 1
ATOM 4190 C C . THR A 1 557 ? 2.920 48.757 22.020 1.00 37.88 557 THR A C 1
ATOM 4192 O O . THR A 1 557 ? 3.914 49.468 21.898 1.00 37.88 557 THR A O 1
ATOM 4195 N N . THR A 1 558 ? 2.365 48.521 23.205 1.00 36.41 558 THR A N 1
ATOM 4196 C CA . THR A 1 558 ? 2.877 48.941 24.514 1.00 36.41 558 THR A CA 1
ATOM 4197 C C . THR A 1 558 ? 2.909 47.721 25.427 1.00 36.41 558 THR A C 1
ATOM 4199 O O . THR A 1 558 ? 2.046 46.850 25.338 1.00 36.41 558 THR A O 1
ATOM 4202 N N . ASP A 1 559 ? 3.964 47.614 26.231 1.00 39.00 559 ASP A N 1
ATOM 4203 C CA . ASP A 1 559 ? 4.439 46.357 26.811 1.00 39.00 559 ASP A CA 1
ATOM 4204 C C . ASP A 1 559 ? 3.407 45.476 27.523 1.00 39.00 559 ASP A C 1
ATOM 4206 O O . ASP A 1 559 ? 2.540 45.948 28.252 1.00 39.00 559 ASP A O 1
ATOM 4210 N N . ILE A 1 560 ? 3.606 44.161 27.383 1.00 44.31 560 ILE A N 1
ATOM 4211 C CA . ILE A 1 560 ? 3.029 43.149 28.269 1.00 44.31 560 ILE A CA 1
ATOM 4212 C C . ILE A 1 560 ? 4.032 42.930 29.413 1.00 44.31 560 ILE A C 1
ATOM 4214 O O . ILE A 1 560 ? 4.981 42.155 29.236 1.00 44.31 560 ILE A O 1
ATOM 4218 N N . PRO A 1 561 ? 3.871 43.570 30.588 1.00 46.34 561 PRO A N 1
ATOM 4219 C CA . PRO A 1 561 ? 4.552 43.118 31.787 1.00 46.34 561 PRO A CA 1
ATOM 4220 C C . PRO A 1 561 ? 3.976 41.750 32.160 1.00 46.34 561 PRO A C 1
ATOM 4222 O O . PRO A 1 561 ? 2.861 41.641 32.668 1.00 46.34 561 PRO A O 1
ATOM 4225 N N . CYS A 1 562 ? 4.734 40.684 31.912 1.00 51.34 562 CYS A N 1
ATOM 4226 C CA . CYS A 1 562 ? 4.414 39.397 32.514 1.00 51.34 562 CYS A CA 1
ATOM 4227 C C . CYS A 1 562 ? 4.505 39.573 34.039 1.00 51.34 562 CYS A C 1
ATOM 4229 O O . CYS A 1 562 ? 5.510 40.087 34.533 1.00 51.34 562 CYS A O 1
ATOM 4231 N N . ALA A 1 563 ? 3.484 39.158 34.796 1.00 52.66 563 ALA A N 1
ATOM 4232 C CA . ALA A 1 563 ? 3.402 39.394 36.248 1.00 52.66 563 ALA A CA 1
ATOM 4233 C C . ALA A 1 563 ? 4.550 38.732 37.046 1.00 52.66 563 ALA A C 1
ATOM 4235 O O . ALA A 1 563 ? 4.790 39.048 38.206 1.00 52.66 563 ALA A O 1
ATOM 4236 N N . ASN A 1 564 ? 5.287 37.838 36.387 1.00 58.22 564 ASN A N 1
ATOM 4237 C CA . ASN A 1 564 ? 6.512 37.179 36.831 1.00 58.22 564 ASN A CA 1
ATOM 4238 C C . ASN A 1 564 ? 7.820 37.985 36.593 1.00 58.22 564 ASN A C 1
ATOM 4240 O O . ASN A 1 564 ? 8.913 37.431 36.747 1.00 58.22 564 ASN A O 1
ATOM 4244 N N . SER A 1 565 ? 7.721 39.261 36.199 1.00 58.19 565 SER A N 1
ATOM 4245 C CA . SER A 1 565 ? 8.829 40.183 35.880 1.00 58.19 565 SER A CA 1
ATOM 4246 C C . SER A 1 565 ? 9.714 39.785 34.685 1.00 58.19 565 SER A C 1
ATOM 4248 O O . SER A 1 565 ? 10.832 40.286 34.547 1.00 58.19 565 SER A O 1
ATOM 4250 N N . LEU A 1 566 ? 9.245 38.899 33.799 1.00 70.44 566 LEU A N 1
ATOM 4251 C CA . LEU A 1 566 ? 9.957 38.541 32.570 1.00 70.44 566 LEU A CA 1
ATOM 4252 C C . LEU A 1 566 ? 9.704 39.568 31.453 1.00 70.44 566 LEU A C 1
ATOM 4254 O O . LEU A 1 566 ? 8.573 39.745 31.003 1.00 70.44 566 LEU A O 1
ATOM 4258 N N . VAL A 1 567 ? 10.773 40.191 30.952 1.00 72.88 567 VAL A N 1
ATOM 4259 C CA . VAL A 1 567 ? 10.730 41.053 29.760 1.00 72.88 567 VAL A CA 1
ATOM 4260 C C . VAL A 1 567 ? 10.928 40.198 28.505 1.00 72.88 567 VAL A C 1
ATOM 4262 O O . VAL A 1 567 ? 11.982 39.589 28.331 1.00 72.88 567 VAL A O 1
ATOM 4265 N N . LEU A 1 568 ? 9.917 40.154 27.631 1.00 78.44 568 LEU A N 1
ATOM 4266 C CA . LEU A 1 568 ? 9.941 39.402 26.369 1.00 78.44 568 LEU A CA 1
ATOM 4267 C C . LEU A 1 568 ? 10.590 40.218 25.239 1.00 78.44 568 LEU A C 1
ATOM 4269 O O . LEU A 1 568 ? 10.117 41.317 24.921 1.00 78.44 568 LEU A O 1
ATOM 4273 N N . THR A 1 569 ? 11.618 39.662 24.589 1.00 82.19 569 THR A N 1
ATOM 4274 C CA . THR A 1 569 ? 12.246 40.264 23.398 1.00 82.19 569 THR A CA 1
ATOM 4275 C C . THR A 1 569 ? 11.363 40.127 22.152 1.00 82.19 569 THR A C 1
ATOM 4277 O O . THR A 1 569 ? 10.435 39.321 22.117 1.00 82.19 569 THR A O 1
ATOM 4280 N N . ASP A 1 570 ? 11.680 40.851 21.076 1.00 77.56 570 ASP A N 1
ATOM 4281 C CA . ASP A 1 570 ? 10.939 40.781 19.801 1.00 77.56 570 ASP A CA 1
ATOM 4282 C C . ASP A 1 570 ? 10.953 39.395 19.132 1.00 77.56 570 ASP A C 1
ATOM 4284 O O . ASP A 1 570 ? 10.126 39.114 18.262 1.00 77.56 570 ASP A O 1
ATOM 4288 N N . HIS A 1 571 ? 11.899 38.528 19.506 1.00 80.19 571 HIS A N 1
ATOM 4289 C CA . HIS A 1 571 ? 11.908 37.125 19.088 1.00 80.19 571 HIS A CA 1
ATOM 4290 C C . HIS A 1 571 ? 10.967 36.301 19.972 1.00 80.19 571 HIS A C 1
ATOM 4292 O O . HIS A 1 571 ? 10.147 35.549 19.452 1.00 80.19 571 HIS A O 1
ATOM 4298 N N . ASP A 1 572 ? 11.004 36.517 21.288 1.00 84.12 572 ASP A N 1
ATOM 4299 C CA . ASP A 1 572 ? 10.136 35.830 22.249 1.00 84.12 572 ASP A CA 1
ATOM 4300 C C . ASP A 1 572 ? 8.659 36.155 22.019 1.00 84.12 572 ASP A C 1
ATOM 4302 O O . ASP A 1 572 ? 7.824 35.258 22.050 1.00 84.12 572 ASP A O 1
ATOM 4306 N N . ARG A 1 573 ? 8.326 37.411 21.691 1.00 83.19 573 ARG A N 1
ATOM 4307 C CA . ARG A 1 573 ? 6.954 37.812 21.334 1.00 83.19 573 ARG A CA 1
ATOM 4308 C C . ARG A 1 573 ? 6.439 37.043 20.109 1.00 83.19 573 ARG A C 1
ATOM 4310 O O . ARG A 1 573 ? 5.279 36.645 20.104 1.00 83.19 573 ARG A O 1
ATOM 4317 N N . LYS A 1 574 ? 7.297 36.746 19.122 1.00 84.56 574 LYS A N 1
ATOM 4318 C CA . LYS A 1 574 ? 6.949 35.919 17.946 1.00 84.56 574 LYS A CA 1
ATOM 4319 C C . LYS A 1 574 ? 6.802 34.441 18.306 1.00 84.56 574 LYS A C 1
ATOM 4321 O O . LYS A 1 574 ? 5.849 33.810 17.862 1.00 84.56 574 LYS A O 1
ATOM 4326 N N . TYR A 1 575 ? 7.694 33.898 19.136 1.00 87.38 575 TYR A N 1
ATOM 4327 C CA . TYR A 1 575 ? 7.579 32.524 19.639 1.00 87.38 575 TYR A CA 1
ATOM 4328 C C . TYR A 1 575 ? 6.313 32.335 20.492 1.00 87.38 575 TYR A C 1
ATOM 4330 O O . TYR A 1 575 ? 5.652 31.304 20.387 1.00 87.38 575 TYR A O 1
ATOM 4338 N N . PHE A 1 576 ? 5.933 33.330 21.294 1.00 87.81 576 PHE A N 1
ATOM 4339 C CA . PHE A 1 576 ? 4.698 33.313 22.076 1.00 87.81 576 PHE A CA 1
ATOM 4340 C C . PHE A 1 576 ? 3.461 33.391 21.167 1.00 87.81 576 PHE A C 1
ATOM 4342 O O . PHE A 1 576 ? 2.602 32.521 21.241 1.00 87.81 576 PHE A O 1
ATOM 4349 N N . GLN A 1 577 ? 3.423 34.337 20.219 1.00 85.69 577 GLN A N 1
ATOM 4350 C CA . GLN A 1 577 ? 2.341 34.454 19.226 1.00 85.69 577 GLN A CA 1
ATOM 4351 C C . GLN A 1 577 ? 2.180 33.209 18.335 1.00 85.69 577 GLN A C 1
ATOM 4353 O O . GLN A 1 577 ? 1.065 32.901 17.926 1.00 85.69 577 GLN A O 1
ATOM 4358 N N . PHE A 1 578 ? 3.260 32.473 18.051 1.00 86.69 578 PHE A N 1
ATOM 4359 C CA . PHE A 1 578 ? 3.203 31.210 17.305 1.00 86.69 578 PHE A CA 1
ATOM 4360 C C . PHE A 1 578 ? 2.674 30.028 18.137 1.00 86.69 578 PHE A C 1
ATOM 4362 O O . PHE A 1 578 ? 2.239 29.028 17.564 1.00 86.69 578 PHE A O 1
ATOM 4369 N N . PHE A 1 579 ? 2.704 30.098 19.473 1.00 87.44 579 PHE A N 1
ATOM 4370 C CA . PHE A 1 579 ? 2.402 28.943 20.322 1.00 87.44 579 PHE A CA 1
ATOM 4371 C C . PHE A 1 579 ? 0.992 28.344 20.102 1.00 87.44 579 PHE A C 1
ATOM 4373 O O . PHE A 1 579 ? 0.918 27.121 19.968 1.00 87.44 579 PHE A O 1
ATOM 4380 N N . PRO A 1 580 ? -0.104 29.121 19.948 1.00 86.06 580 PRO A N 1
ATOM 4381 C CA . PRO A 1 580 ? -1.426 28.571 19.612 1.00 86.06 580 PRO A CA 1
ATOM 4382 C C . PRO A 1 580 ? -1.473 27.779 18.293 1.00 86.06 580 PRO A C 1
ATOM 4384 O O . PRO A 1 580 ? -2.256 26.843 18.171 1.00 86.06 580 PRO A O 1
ATOM 4387 N N . SER A 1 581 ? -0.617 28.126 17.325 1.00 81.94 581 SER A N 1
ATOM 4388 C CA . SER A 1 581 ? -0.459 27.430 16.036 1.00 81.94 581 SER A CA 1
ATOM 4389 C C . SER A 1 581 ? 0.636 26.353 16.034 1.00 81.94 581 SER A C 1
ATOM 4391 O O . SER A 1 581 ? 0.949 25.796 14.983 1.00 81.94 581 SER A O 1
ATOM 4393 N N . SER A 1 582 ? 1.252 26.058 17.182 1.00 83.75 582 SER A N 1
ATOM 4394 C CA . SER A 1 582 ? 2.327 25.066 17.260 1.00 83.75 582 SER A CA 1
ATOM 4395 C C . SER A 1 582 ? 1.787 23.633 17.335 1.00 83.75 582 SER A C 1
ATOM 4397 O O . SER A 1 582 ? 0.743 23.352 17.925 1.00 83.75 582 SER A O 1
ATOM 4399 N N . SER A 1 583 ? 2.526 22.698 16.738 1.00 81.38 583 SER A N 1
ATOM 4400 C CA . SER A 1 583 ? 2.166 21.276 16.607 1.00 81.38 583 SER A CA 1
ATOM 4401 C C . SER A 1 583 ? 1.745 20.615 17.920 1.00 81.38 583 SER A C 1
ATOM 4403 O O . SER A 1 583 ? 0.841 19.784 17.919 1.00 81.38 583 SER A O 1
ATOM 4405 N N . ILE A 1 584 ? 2.376 20.991 19.039 1.00 79.19 584 ILE A N 1
ATOM 4406 C CA . ILE A 1 584 ? 2.102 20.458 20.380 1.00 79.19 584 ILE A CA 1
ATOM 4407 C C . ILE A 1 584 ? 0.639 20.645 20.800 1.00 79.19 584 ILE A C 1
ATOM 4409 O O . ILE A 1 584 ? 0.089 19.770 21.463 1.00 79.19 584 ILE A O 1
ATOM 4413 N N . VAL A 1 585 ? -0.008 21.723 20.348 1.00 80.56 585 VAL A N 1
ATOM 4414 C CA . VAL A 1 585 ? -1.434 21.982 20.582 1.00 80.56 585 VAL A CA 1
ATOM 4415 C C . VAL A 1 585 ? -2.293 21.048 19.725 1.00 80.56 585 VAL A C 1
ATOM 4417 O O . VAL A 1 585 ? -3.218 20.423 20.240 1.00 80.56 585 VAL A O 1
ATOM 4420 N N . PHE A 1 586 ? -1.943 20.864 18.445 1.00 73.69 586 PHE A N 1
ATOM 4421 C CA . PHE A 1 586 ? -2.659 19.963 17.533 1.00 73.69 586 PHE A CA 1
ATOM 4422 C C . PHE A 1 586 ? -2.665 18.499 18.001 1.00 73.69 586 PHE A C 1
ATOM 4424 O O . PHE A 1 586 ? -3.685 17.832 17.848 1.00 73.69 586 PHE A O 1
ATOM 4431 N N . TYR A 1 587 ? -1.590 17.996 18.626 1.00 69.25 587 TYR A N 1
ATOM 4432 C CA . TYR A 1 587 ? -1.564 16.628 19.183 1.00 69.25 587 TYR A CA 1
ATOM 4433 C C . TYR A 1 587 ? -2.671 16.357 20.218 1.00 69.25 587 TYR A C 1
ATOM 4435 O O . TYR A 1 587 ? -3.012 15.198 20.442 1.00 69.25 587 TYR A O 1
ATOM 4443 N N . TYR A 1 588 ? -3.221 17.390 20.865 1.00 68.88 588 TYR A N 1
ATOM 4444 C CA . TYR A 1 588 ? -4.128 17.237 22.010 1.00 68.88 588 TYR A CA 1
ATOM 4445 C C . TYR A 1 588 ? -5.609 17.143 21.611 1.00 68.88 588 TYR A C 1
ATOM 4447 O O . TYR A 1 588 ? -6.466 17.058 22.489 1.00 68.88 588 TYR A O 1
ATOM 4455 N N . MET A 1 589 ? -5.902 17.096 20.301 1.00 65.19 589 MET A N 1
ATOM 4456 C CA . MET A 1 589 ? -7.217 16.758 19.725 1.00 65.19 589 MET A CA 1
ATOM 4457 C C . MET A 1 589 ? -8.391 17.589 20.287 1.00 65.19 589 MET A C 1
ATOM 4459 O O . MET A 1 589 ? -9.507 17.098 20.417 1.00 65.19 589 MET A O 1
ATOM 4463 N N . LYS A 1 590 ? -8.137 18.861 20.617 1.00 75.62 590 LYS A N 1
ATOM 4464 C CA . LYS A 1 590 ? -9.139 19.876 20.982 1.00 75.62 590 LYS A CA 1
ATOM 4465 C C . LYS A 1 590 ? -8.743 21.233 20.389 1.00 75.62 590 LYS A C 1
ATOM 4467 O O . LYS A 1 590 ? -7.545 21.473 20.213 1.00 75.62 590 LYS A O 1
ATOM 4472 N N . PRO A 1 591 ? -9.698 22.144 20.120 1.00 78.56 591 PRO A N 1
ATOM 4473 C CA . PRO A 1 591 ? -9.378 23.514 19.728 1.00 78.56 591 PRO A CA 1
ATOM 4474 C C . PRO A 1 591 ? -8.521 24.207 20.795 1.00 78.56 591 PRO A C 1
ATOM 4476 O O . PRO A 1 591 ? -8.699 23.969 21.992 1.00 78.56 591 PRO A O 1
ATOM 4479 N N . TRP A 1 592 ? -7.592 25.069 20.366 1.00 82.56 592 TRP A N 1
ATOM 4480 C CA . TRP A 1 592 ? -6.543 25.615 21.238 1.00 82.56 592 TRP A CA 1
ATOM 4481 C C . TRP A 1 592 ? -7.104 26.317 22.488 1.00 82.56 592 TRP A C 1
ATOM 4483 O O . TRP A 1 592 ? -6.604 26.082 23.588 1.00 82.56 592 TRP A O 1
ATOM 4493 N N . GLU A 1 593 ? -8.182 27.086 22.319 1.00 81.12 593 GLU A N 1
ATOM 4494 C CA . GLU A 1 593 ? -8.928 27.836 23.343 1.00 81.12 593 GLU A CA 1
ATOM 4495 C C . GLU A 1 593 ? -9.352 26.951 24.521 1.00 81.12 593 GLU A C 1
ATOM 4497 O O . GLU A 1 593 ? -9.160 27.301 25.682 1.00 81.12 593 GLU A O 1
ATOM 4502 N N . TRP A 1 594 ? -9.870 25.765 24.202 1.00 83.44 594 TRP A N 1
ATOM 4503 C CA . TRP A 1 594 ? -10.530 24.839 25.125 1.00 83.44 594 TRP A CA 1
ATOM 4504 C C . TRP A 1 594 ? -9.591 23.733 25.640 1.00 83.44 594 TRP A C 1
ATOM 4506 O O . TRP A 1 594 ? -10.006 22.846 26.395 1.00 83.44 594 TRP A O 1
ATOM 4516 N N . SER A 1 595 ? -8.320 23.785 25.230 1.00 83.81 595 SER A N 1
ATOM 4517 C CA . SER A 1 595 ? -7.274 22.813 25.553 1.00 83.81 595 SER A CA 1
ATOM 4518 C C . SER A 1 595 ? -6.547 23.123 26.871 1.00 83.81 595 SER A C 1
ATOM 4520 O O . SER A 1 595 ? -6.518 24.259 27.350 1.00 83.81 595 SER A O 1
ATOM 4522 N N . SER A 1 596 ? -5.855 22.123 27.428 1.00 84.31 596 SER A N 1
ATOM 4523 C CA . SER A 1 596 ? -4.937 22.323 28.561 1.00 84.31 596 SER A CA 1
ATOM 4524 C C . SER A 1 596 ? -3.801 23.303 28.239 1.00 84.31 596 SER A C 1
ATOM 4526 O O . SER A 1 596 ? -3.336 24.010 29.127 1.00 84.31 596 SER A O 1
ATOM 4528 N N . PHE A 1 597 ? -3.381 23.402 26.973 1.00 86.50 597 PHE A N 1
ATOM 4529 C CA . PHE A 1 597 ? -2.396 24.391 26.534 1.00 86.50 597 PHE A CA 1
ATOM 4530 C C . PHE A 1 597 ? -2.965 25.811 26.457 1.00 86.50 597 PHE A C 1
ATOM 4532 O O . PHE A 1 597 ? -2.252 26.750 26.804 1.00 86.50 597 PHE A O 1
ATOM 4539 N N . GLY A 1 598 ? -4.240 25.971 26.086 1.00 83.44 598 GLY A N 1
ATOM 4540 C CA . GLY A 1 598 ? -4.959 27.247 26.151 1.00 83.44 598 GLY A CA 1
ATOM 4541 C C . GLY A 1 598 ? -4.999 27.791 27.576 1.00 83.44 598 GLY A C 1
ATOM 4542 O O . GLY A 1 598 ? -4.584 28.925 27.813 1.00 83.44 598 GLY A O 1
ATOM 4543 N N . TYR A 1 599 ? -5.363 26.938 28.542 1.00 85.06 599 TYR A N 1
ATOM 4544 C CA . TYR A 1 599 ? -5.260 27.257 29.969 1.00 85.06 599 TYR A CA 1
ATOM 4545 C C . TYR A 1 599 ? -3.838 27.694 30.361 1.00 85.06 599 TYR A C 1
ATOM 4547 O O . TYR A 1 599 ? -3.668 28.807 30.860 1.00 85.06 599 TYR A O 1
ATOM 4555 N N . LEU A 1 600 ? -2.814 26.862 30.099 1.00 86.56 600 LEU A N 1
ATOM 4556 C CA . LEU A 1 600 ? -1.417 27.146 30.473 1.00 86.56 600 LEU A CA 1
ATOM 4557 C C . LEU A 1 600 ? -0.906 28.472 29.885 1.00 86.56 600 LEU A C 1
ATOM 4559 O O . LEU A 1 600 ? -0.169 29.193 30.558 1.00 86.56 600 LEU A O 1
ATOM 4563 N N . TYR A 1 601 ? -1.302 28.789 28.652 1.00 86.00 601 TYR A N 1
ATOM 4564 C CA . TYR A 1 601 ? -0.932 30.006 27.929 1.00 86.00 601 TYR A CA 1
ATOM 4565 C C . TYR A 1 601 ? -1.613 31.263 28.491 1.00 86.00 601 TYR A C 1
ATOM 4567 O O . TYR A 1 601 ? -0.961 32.296 28.629 1.00 86.00 601 TYR A O 1
ATOM 4575 N N . GLN A 1 602 ? -2.904 31.184 28.834 1.00 81.19 602 GLN A N 1
ATOM 4576 C CA . GLN A 1 602 ? -3.689 32.338 29.292 1.00 81.19 602 GLN A CA 1
ATOM 4577 C C . GLN A 1 602 ? -3.484 32.663 30.782 1.00 81.19 602 GLN A C 1
ATOM 4579 O O . GLN A 1 602 ? -3.449 33.836 31.145 1.00 81.19 602 GLN A O 1
ATOM 4584 N N . GLY A 1 603 ? -3.342 31.650 31.647 1.00 80.12 603 GLY A N 1
ATOM 4585 C CA . GLY A 1 603 ? -3.185 31.831 33.097 1.00 80.12 603 GLY A CA 1
ATOM 4586 C C . GLY A 1 603 ? -1.746 31.603 33.587 1.00 80.12 603 GLY A C 1
ATOM 4587 O O . GLY A 1 603 ? -1.004 32.570 33.778 1.00 80.12 603 GLY A O 1
ATOM 4588 N N . PRO A 1 604 ? -1.323 30.343 33.810 1.00 83.31 604 PRO A N 1
ATOM 4589 C CA . PRO A 1 604 ? -0.013 29.986 34.361 1.00 83.31 604 PRO A CA 1
ATOM 4590 C C . PRO A 1 604 ? 1.222 30.653 33.744 1.00 83.31 604 PRO A C 1
ATOM 4592 O O . PRO A 1 604 ? 2.158 30.976 34.475 1.00 83.31 604 PRO A O 1
ATOM 4595 N N . ALA A 1 605 ? 1.259 30.890 32.431 1.00 83.69 605 ALA A N 1
ATOM 4596 C CA . ALA A 1 605 ? 2.394 31.559 31.796 1.00 83.69 605 ALA A CA 1
ATOM 4597 C C . ALA A 1 605 ? 2.545 33.026 32.241 1.00 83.69 605 ALA A C 1
ATOM 4599 O O . ALA A 1 605 ? 3.667 33.504 32.413 1.00 83.69 605 ALA A O 1
ATOM 4600 N N . ALA A 1 606 ? 1.440 33.737 32.486 1.00 78.44 606 ALA A N 1
ATOM 4601 C CA . ALA A 1 606 ? 1.480 35.125 32.941 1.00 78.44 606 ALA A CA 1
ATOM 4602 C C . ALA A 1 606 ? 2.060 35.250 34.363 1.00 78.44 606 ALA A C 1
ATOM 4604 O O . ALA A 1 606 ? 2.805 36.191 34.646 1.00 78.44 606 ALA A O 1
ATOM 4605 N N . SER A 1 607 ? 1.769 34.282 35.242 1.00 78.62 607 SER A N 1
ATOM 4606 C CA . SER A 1 607 ? 2.173 34.287 36.656 1.00 78.62 607 SER A CA 1
ATOM 4607 C C . SER A 1 607 ? 3.478 33.539 36.956 1.00 78.62 607 SER A C 1
ATOM 4609 O O . SER A 1 607 ? 4.164 33.889 37.915 1.00 78.62 607 SER A O 1
ATOM 4611 N N . ASN A 1 608 ? 3.886 32.557 36.142 1.00 85.44 608 ASN A N 1
ATOM 4612 C CA . ASN A 1 608 ? 5.098 31.761 36.363 1.00 85.44 608 ASN A CA 1
ATOM 4613 C C . ASN A 1 608 ? 6.069 31.835 35.173 1.00 85.44 608 ASN A C 1
ATOM 4615 O O . ASN A 1 608 ? 5.830 31.286 34.096 1.00 85.44 608 ASN A O 1
ATOM 4619 N N . LYS A 1 609 ? 7.228 32.465 35.412 1.00 87.12 609 LYS A N 1
ATOM 4620 C CA . LYS A 1 609 ? 8.300 32.639 34.417 1.00 87.12 609 LYS A CA 1
ATOM 4621 C C . LYS A 1 609 ? 8.844 31.320 33.862 1.00 87.12 609 LYS A C 1
ATOM 4623 O O . LYS A 1 609 ? 9.270 31.288 32.711 1.00 87.12 609 LYS A O 1
ATOM 4628 N N . VAL A 1 610 ? 8.818 30.238 34.642 1.00 90.69 610 VAL A N 1
ATOM 4629 C CA . VAL A 1 610 ? 9.328 28.930 34.208 1.00 90.69 610 VAL A CA 1
ATOM 4630 C C . VAL A 1 610 ? 8.406 28.334 33.147 1.00 90.69 610 VAL A C 1
ATOM 4632 O O . VAL A 1 610 ? 8.882 27.904 32.100 1.00 90.69 610 VAL A O 1
ATOM 4635 N N . ILE A 1 611 ? 7.089 28.398 33.371 1.00 90.88 611 ILE A N 1
ATOM 4636 C CA . ILE A 1 611 ? 6.079 27.975 32.393 1.00 90.88 611 ILE A CA 1
ATOM 4637 C C . ILE A 1 611 ? 6.196 28.829 31.126 1.00 90.88 611 ILE A C 1
ATOM 4639 O O . ILE A 1 611 ? 6.316 28.267 30.041 1.00 90.88 611 ILE A O 1
ATOM 4643 N N . MET A 1 612 ? 6.287 30.159 31.252 1.00 90.31 612 MET A N 1
ATOM 4644 C CA . MET A 1 612 ? 6.506 31.055 30.107 1.00 90.31 612 MET A CA 1
ATOM 4645 C C . MET A 1 612 ? 7.738 30.655 29.273 1.00 90.31 612 MET A C 1
ATOM 4647 O O . MET A 1 612 ? 7.631 30.488 28.059 1.00 90.31 612 MET A O 1
ATOM 4651 N N . ARG A 1 613 ? 8.898 30.417 29.905 1.00 92.12 613 ARG A N 1
ATOM 4652 C CA . ARG A 1 613 ? 10.104 29.944 29.197 1.00 92.12 613 ARG A CA 1
ATOM 4653 C C . ARG A 1 613 ? 9.921 28.585 28.533 1.00 92.12 613 ARG A C 1
ATOM 4655 O O . ARG A 1 613 ? 10.451 28.384 27.446 1.00 92.12 613 ARG A O 1
ATOM 4662 N N . MET A 1 614 ? 9.185 27.663 29.153 1.00 94.25 614 MET A N 1
ATOM 4663 C CA . MET A 1 614 ? 8.892 26.369 28.537 1.00 94.25 614 MET A CA 1
ATOM 4664 C C . MET A 1 614 ? 8.024 26.518 27.283 1.00 94.25 614 MET A C 1
ATOM 4666 O O . MET A 1 614 ? 8.332 25.886 26.275 1.00 94.25 614 MET A O 1
ATOM 4670 N N . LEU A 1 615 ? 7.003 27.387 27.297 1.00 92.06 615 LEU A N 1
ATOM 4671 C CA . LEU A 1 615 ? 6.200 27.679 26.101 1.00 92.06 615 LEU A CA 1
ATOM 4672 C C . LEU A 1 615 ? 7.068 28.279 24.981 1.00 92.06 615 LEU A C 1
ATOM 4674 O O . LEU A 1 615 ? 7.004 27.800 23.852 1.00 92.06 615 LEU A O 1
ATOM 4678 N N . LEU A 1 616 ? 7.937 29.248 25.307 1.00 91.94 616 LEU A N 1
ATOM 4679 C CA . LEU A 1 616 ? 8.899 29.842 24.364 1.00 91.94 616 LEU A CA 1
ATOM 4680 C C . LEU A 1 616 ? 9.887 28.812 23.794 1.00 91.94 616 LEU A C 1
ATOM 4682 O O . LEU A 1 616 ? 10.201 28.850 22.606 1.00 91.94 616 LEU A O 1
ATOM 4686 N N . ALA A 1 617 ? 10.383 27.887 24.620 1.00 92.69 617 ALA A N 1
ATOM 4687 C CA . ALA A 1 617 ? 11.301 26.840 24.182 1.00 92.69 617 ALA A CA 1
ATOM 4688 C C . ALA A 1 617 ? 10.620 25.838 23.236 1.00 92.69 617 ALA A C 1
ATOM 4690 O O . ALA A 1 617 ? 11.208 25.435 22.233 1.00 92.69 617 ALA A O 1
ATOM 4691 N N . LEU A 1 618 ? 9.371 25.463 23.525 1.00 91.94 618 LEU A N 1
ATOM 4692 C CA . LEU A 1 618 ? 8.568 24.571 22.689 1.00 91.94 618 LEU A CA 1
ATOM 4693 C C . LEU A 1 618 ? 8.265 25.197 21.320 1.00 91.94 618 LEU A C 1
ATOM 4695 O O . LEU A 1 618 ? 8.525 24.567 20.293 1.00 91.94 618 LEU A O 1
ATOM 4699 N N . SER A 1 619 ? 7.780 26.442 21.279 1.00 90.69 619 SER A N 1
ATOM 4700 C CA . SER A 1 619 ? 7.464 27.112 20.013 1.00 90.69 619 SER A CA 1
ATOM 4701 C C . SER A 1 619 ? 8.707 27.468 19.196 1.00 90.69 619 SER A C 1
ATOM 4703 O O . SER A 1 619 ? 8.693 27.277 17.981 1.00 90.69 619 SER A O 1
ATOM 4705 N N . ALA A 1 620 ? 9.809 27.902 19.818 1.00 89.44 620 ALA A N 1
ATOM 4706 C CA . ALA A 1 620 ? 11.065 28.153 19.106 1.00 89.44 620 ALA A CA 1
ATOM 4707 C C . ALA A 1 620 ? 11.653 26.868 18.480 1.00 89.44 620 ALA A C 1
ATOM 4709 O O . ALA A 1 620 ? 12.110 26.898 17.332 1.00 89.44 620 ALA A O 1
ATOM 4710 N N . SER A 1 621 ? 11.578 25.729 19.183 1.00 89.62 621 SER A N 1
ATOM 4711 C CA . SER A 1 621 ? 11.966 24.418 18.642 1.00 89.62 621 SER A CA 1
ATOM 4712 C C . SER A 1 621 ? 11.099 23.994 17.457 1.00 89.62 621 SER A C 1
ATOM 4714 O O . SER A 1 621 ? 11.623 23.532 16.439 1.00 89.62 621 SER A O 1
ATOM 4716 N N . ASP A 1 622 ? 9.780 24.170 17.553 1.00 87.38 622 ASP A N 1
ATOM 4717 C CA . ASP A 1 622 ? 8.857 23.785 16.485 1.00 87.38 622 ASP A CA 1
ATOM 4718 C C . ASP A 1 622 ? 8.998 24.685 15.248 1.00 87.38 622 ASP A C 1
ATOM 4720 O O . ASP A 1 622 ? 9.120 24.179 14.134 1.00 87.38 622 ASP A O 1
ATOM 4724 N N . MET A 1 623 ? 9.119 26.008 15.420 1.00 85.19 623 MET A N 1
ATOM 4725 C CA . MET A 1 623 ? 9.397 26.932 14.309 1.00 85.19 623 MET A CA 1
ATOM 4726 C C . MET A 1 623 ? 10.706 26.596 13.578 1.00 85.19 623 MET A C 1
ATOM 4728 O O . MET A 1 623 ? 10.787 26.758 12.357 1.00 85.19 623 MET A O 1
ATOM 4732 N N . HIS A 1 624 ? 11.728 26.098 14.287 1.00 84.88 624 HIS A N 1
ATOM 4733 C CA . HIS A 1 624 ? 12.951 25.596 13.651 1.00 84.88 624 HIS A CA 1
ATOM 4734 C C . HIS A 1 624 ? 12.714 24.281 12.904 1.00 84.88 624 HIS A C 1
ATOM 4736 O O . HIS A 1 624 ? 13.174 24.133 11.772 1.00 84.88 624 HIS A O 1
ATOM 4742 N N . ARG A 1 625 ? 11.977 23.336 13.504 1.00 83.25 625 ARG A N 1
ATOM 4743 C CA . ARG A 1 625 ? 11.642 22.032 12.901 1.00 83.25 625 ARG A CA 1
ATOM 4744 C C . ARG A 1 625 ? 10.786 22.174 11.638 1.00 83.25 625 ARG A C 1
ATOM 4746 O O . ARG A 1 625 ? 10.997 21.431 10.684 1.00 83.25 625 ARG A O 1
ATOM 4753 N N . GLN A 1 626 ? 9.867 23.138 11.618 1.00 79.62 626 GLN A N 1
ATOM 4754 C CA . GLN A 1 626 ? 9.026 23.479 10.465 1.00 79.62 626 GLN A CA 1
ATOM 4755 C C . GLN A 1 626 ? 9.753 24.343 9.415 1.00 79.62 626 GLN A C 1
ATOM 4757 O O . GLN A 1 626 ? 9.240 24.529 8.315 1.00 79.62 626 GLN A O 1
ATOM 4762 N N . GLY A 1 627 ? 10.948 24.864 9.721 1.00 77.62 627 GLY A N 1
ATOM 4763 C CA . GLY A 1 627 ? 11.734 25.695 8.802 1.00 77.62 627 GLY A CA 1
ATOM 4764 C C . GLY A 1 627 ? 11.228 27.135 8.637 1.00 77.62 627 GLY A C 1
ATOM 4765 O O . GLY A 1 627 ? 11.688 27.834 7.738 1.00 77.62 627 GLY A O 1
ATOM 4766 N N . LEU A 1 628 ? 10.326 27.600 9.509 1.00 74.38 628 LEU A N 1
ATOM 4767 C CA . LEU A 1 628 ? 9.690 28.926 9.438 1.00 74.38 628 LEU A CA 1
ATOM 4768 C C . LEU A 1 628 ? 10.646 30.096 9.743 1.00 74.38 628 LEU A C 1
ATOM 4770 O O . LEU A 1 628 ? 10.290 31.255 9.541 1.00 74.38 628 LEU A O 1
ATOM 4774 N N . VAL A 1 629 ? 11.860 29.814 10.228 1.00 71.62 629 VAL A N 1
ATOM 4775 C CA . VAL A 1 629 ? 12.885 30.821 10.540 1.00 71.62 629 VAL A CA 1
ATOM 4776 C C . VAL A 1 629 ? 14.085 30.648 9.609 1.00 71.62 629 VAL A C 1
ATOM 4778 O O . VAL A 1 629 ? 14.844 29.682 9.710 1.00 71.62 629 VAL A O 1
ATOM 4781 N N . VAL A 1 630 ? 14.279 31.616 8.708 1.00 58.59 630 VAL A N 1
ATOM 4782 C CA . VAL A 1 630 ? 15.383 31.620 7.736 1.00 58.59 630 VAL A CA 1
ATOM 4783 C C . VAL A 1 630 ? 16.732 31.697 8.458 1.00 58.59 630 VAL A C 1
ATOM 4785 O O . VAL A 1 630 ? 16.992 32.620 9.229 1.00 58.59 630 VAL A O 1
ATOM 4788 N N . ARG A 1 631 ? 17.626 30.742 8.178 1.00 65.19 631 ARG A N 1
ATOM 4789 C CA . ARG A 1 631 ? 18.973 30.692 8.767 1.00 65.19 631 ARG A CA 1
ATOM 4790 C C . ARG A 1 631 ? 19.859 31.816 8.219 1.00 65.19 631 ARG A C 1
ATOM 4792 O O . ARG A 1 631 ? 20.397 31.707 7.121 1.00 65.19 631 ARG A O 1
ATOM 4799 N N . SER A 1 632 ? 20.048 32.876 9.002 1.00 64.75 632 SER A N 1
ATOM 4800 C CA . SER A 1 632 ? 21.024 33.937 8.722 1.00 64.75 632 SER A CA 1
ATOM 4801 C C . SER A 1 632 ? 22.428 33.553 9.220 1.00 64.75 632 SER A C 1
ATOM 4803 O O . SER A 1 632 ? 22.577 33.274 10.412 1.00 64.75 632 SER A O 1
ATOM 4805 N N . PRO A 1 633 ? 23.477 33.576 8.374 1.00 55.16 633 PRO A N 1
ATOM 4806 C CA . PRO A 1 633 ? 24.848 33.321 8.816 1.00 55.16 633 PRO A CA 1
ATOM 4807 C C . PRO A 1 633 ? 25.282 34.270 9.944 1.00 55.16 633 PRO A C 1
ATOM 4809 O O . PRO A 1 633 ? 25.079 35.480 9.858 1.00 55.16 633 PRO A O 1
ATOM 4812 N N . GLY A 1 634 ? 25.887 33.723 11.001 1.00 62.50 634 GLY A N 1
ATOM 4813 C CA . GLY A 1 634 ? 26.435 34.506 12.116 1.00 62.50 634 GLY A CA 1
ATOM 4814 C C . GLY A 1 634 ? 25.419 35.040 13.138 1.00 62.50 634 GLY A C 1
ATOM 4815 O O . GLY A 1 634 ? 25.823 35.771 14.039 1.00 62.50 634 GLY A O 1
ATOM 4816 N N . ARG A 1 635 ? 24.130 34.682 13.044 1.00 70.19 635 ARG A N 1
ATOM 4817 C CA . ARG A 1 635 ? 23.122 34.953 14.089 1.00 70.19 635 ARG A CA 1
ATOM 4818 C C . ARG A 1 635 ? 22.705 33.654 14.797 1.00 70.19 635 ARG A C 1
ATOM 4820 O O . ARG A 1 635 ? 22.742 32.604 14.154 1.00 70.19 635 ARG A O 1
ATOM 4827 N N . PRO A 1 636 ? 22.314 33.700 16.088 1.00 72.56 636 PRO A N 1
ATOM 4828 C CA . PRO A 1 636 ? 21.740 32.541 16.771 1.00 72.56 636 PRO A CA 1
ATOM 4829 C C . PRO A 1 636 ? 20.476 32.060 16.048 1.00 72.56 636 PRO A C 1
ATOM 4831 O O . PRO A 1 636 ? 19.707 32.861 15.509 1.00 72.56 636 PRO A O 1
ATOM 4834 N N . THR A 1 637 ? 20.274 30.746 16.014 1.00 80.81 637 THR A N 1
ATOM 4835 C CA . THR A 1 637 ? 19.100 30.126 15.390 1.00 80.81 637 THR A CA 1
ATOM 4836 C C . THR A 1 637 ? 17.945 29.992 16.385 1.00 80.81 637 THR A C 1
ATOM 4838 O O . THR A 1 637 ? 18.127 30.109 17.597 1.00 80.81 637 THR A O 1
ATOM 4841 N N . ALA A 1 638 ? 16.743 29.693 15.886 1.00 81.88 638 ALA A N 1
ATOM 4842 C CA . ALA A 1 638 ? 15.599 29.399 16.750 1.00 81.88 638 ALA A CA 1
ATOM 4843 C C . ALA A 1 638 ? 15.834 28.160 17.646 1.00 81.88 638 ALA A C 1
ATOM 4845 O O . ALA A 1 638 ? 15.366 28.137 18.779 1.00 81.88 638 ALA A O 1
ATOM 4846 N N . GLU A 1 639 ? 16.643 27.189 17.204 1.00 84.31 639 GLU A N 1
ATOM 4847 C CA . GLU A 1 639 ? 17.102 26.055 18.027 1.00 84.31 639 GLU A CA 1
ATOM 4848 C C . GLU A 1 639 ? 18.028 26.497 19.179 1.00 84.31 639 GLU A C 1
ATOM 4850 O O . GLU A 1 639 ? 17.958 25.947 20.279 1.00 84.31 639 GLU A O 1
ATOM 4855 N N . ASP A 1 640 ? 18.855 27.528 18.976 1.00 85.75 640 ASP A N 1
ATOM 4856 C CA . ASP A 1 640 ? 19.713 28.088 20.031 1.00 85.75 640 ASP A CA 1
ATOM 4857 C C . ASP A 1 640 ? 18.896 28.902 21.048 1.00 85.75 640 ASP A C 1
ATOM 4859 O O . ASP A 1 640 ? 19.110 28.776 22.255 1.00 85.75 640 ASP A O 1
ATOM 4863 N N . HIS A 1 641 ? 17.909 29.680 20.581 1.00 87.38 641 HIS A N 1
ATOM 4864 C CA . HIS A 1 641 ? 16.945 30.367 21.450 1.00 87.38 641 HIS A CA 1
ATOM 4865 C C . HIS A 1 641 ? 16.102 29.375 22.270 1.00 87.38 641 HIS A C 1
ATOM 4867 O O . HIS A 1 641 ? 15.905 29.581 23.468 1.00 87.38 641 HIS A O 1
ATOM 4873 N N . ALA A 1 642 ? 15.663 28.267 21.664 1.00 88.50 642 ALA A N 1
ATOM 4874 C CA . ALA A 1 642 ? 14.930 27.215 22.361 1.00 88.50 642 ALA A CA 1
ATOM 4875 C C . ALA A 1 642 ? 15.768 26.566 23.472 1.00 88.50 642 ALA A C 1
ATOM 4877 O O . ALA A 1 642 ? 15.331 26.489 24.622 1.00 88.50 642 ALA A O 1
ATOM 4878 N N . ARG A 1 643 ? 17.011 26.171 23.157 1.00 89.50 643 ARG A N 1
ATOM 4879 C CA . ARG A 1 643 ? 17.968 25.615 24.131 1.00 89.50 643 ARG A CA 1
ATOM 4880 C C . ARG A 1 643 ? 18.286 26.592 25.262 1.00 89.50 643 ARG A C 1
ATOM 4882 O O . ARG A 1 643 ? 18.404 26.162 26.409 1.00 89.50 643 ARG A O 1
ATOM 4889 N N . TYR A 1 644 ? 18.403 27.886 24.960 1.00 90.62 644 TYR A N 1
ATOM 4890 C CA . TYR A 1 644 ? 18.607 28.936 25.958 1.00 90.62 644 TYR A CA 1
ATOM 4891 C C . TYR A 1 644 ? 17.429 29.024 26.940 1.00 90.62 644 TYR A C 1
ATOM 4893 O O . TYR A 1 644 ? 17.640 28.937 28.152 1.00 90.62 644 TYR A O 1
ATOM 4901 N N . HIS A 1 645 ? 16.193 29.135 26.438 1.00 91.44 645 HIS A N 1
ATOM 4902 C CA . HIS A 1 645 ? 15.005 29.215 27.294 1.00 91.44 645 HIS A CA 1
ATOM 4903 C C . HIS A 1 645 ? 14.769 27.932 28.088 1.00 91.44 645 HIS A C 1
ATOM 4905 O O . HIS A 1 645 ? 14.491 28.021 29.281 1.00 91.44 645 HIS A O 1
ATOM 4911 N N . TYR A 1 646 ? 14.959 26.757 27.480 1.00 94.31 646 TYR A N 1
ATOM 4912 C CA . TYR A 1 646 ? 14.842 25.469 28.168 1.00 94.31 646 TYR A CA 1
ATOM 4913 C C . TYR A 1 646 ? 15.878 25.316 29.292 1.00 94.31 646 TYR A C 1
ATOM 4915 O O . TYR A 1 646 ? 15.518 25.042 30.437 1.00 94.31 646 TYR A O 1
ATOM 4923 N N . GLY A 1 647 ? 17.161 25.569 29.012 1.00 92.56 647 GLY A N 1
ATOM 4924 C CA . GLY A 1 647 ? 18.220 25.487 30.024 1.00 92.56 647 GLY A CA 1
ATOM 4925 C C . GLY A 1 647 ? 18.025 26.479 31.176 1.00 92.56 647 GLY A C 1
ATOM 4926 O O . GLY A 1 647 ? 18.322 26.164 32.331 1.00 92.56 647 GLY A O 1
ATOM 4927 N N . LEU A 1 648 ? 17.474 27.662 30.888 1.00 91.56 648 LEU A N 1
ATOM 4928 C CA . LEU A 1 648 ? 17.140 28.654 31.907 1.00 91.56 648 LEU A CA 1
ATOM 4929 C C . LEU A 1 648 ? 15.863 28.287 32.687 1.00 91.56 648 LEU A C 1
ATOM 4931 O O . LEU A 1 648 ? 15.830 28.505 33.895 1.00 91.56 648 LEU A O 1
ATOM 4935 N N . ALA A 1 649 ? 14.868 27.659 32.053 1.00 93.31 649 ALA A N 1
ATOM 4936 C CA . ALA A 1 649 ? 13.690 27.110 32.728 1.00 93.31 649 ALA A CA 1
ATOM 4937 C C . ALA A 1 649 ? 14.071 25.991 33.709 1.00 93.31 649 ALA A C 1
ATOM 4939 O O . ALA A 1 649 ? 13.677 26.048 34.869 1.00 93.31 649 ALA A O 1
ATOM 4940 N N . VAL A 1 650 ? 14.905 25.027 33.298 1.00 93.31 650 VAL A N 1
ATOM 4941 C CA . VAL A 1 650 ? 15.411 23.957 34.183 1.00 93.31 650 VAL A CA 1
ATOM 4942 C C . VAL A 1 650 ? 16.193 24.538 35.369 1.00 93.31 650 VAL A C 1
ATOM 4944 O O . VAL A 1 650 ? 16.013 24.100 36.506 1.00 93.31 650 VAL A O 1
ATOM 4947 N N . LYS A 1 651 ? 17.012 25.575 35.140 1.00 92.56 651 LYS A N 1
ATOM 4948 C CA . LYS A 1 651 ? 17.734 26.275 36.214 1.00 92.56 651 LYS A CA 1
ATOM 4949 C C . LYS A 1 651 ? 16.790 26.981 37.194 1.00 92.56 651 LYS A C 1
ATOM 4951 O O . LYS A 1 651 ? 16.974 26.855 38.401 1.00 92.56 651 LYS A O 1
ATOM 4956 N N . GLU A 1 652 ? 15.801 27.722 36.700 1.00 90.69 652 GLU A N 1
ATOM 4957 C CA . GLU A 1 652 ? 14.844 28.442 37.550 1.00 90.69 652 GLU A CA 1
ATOM 4958 C C . GLU A 1 652 ? 13.876 27.491 38.275 1.00 90.69 652 GLU A C 1
ATOM 4960 O O . GLU A 1 652 ? 13.528 27.748 39.424 1.00 90.69 652 GLU A O 1
ATOM 4965 N N . PHE A 1 653 ? 13.505 26.363 37.661 1.00 92.62 653 PHE A N 1
ATOM 4966 C CA . PHE A 1 653 ? 12.712 25.305 38.294 1.00 92.62 653 PHE A CA 1
ATOM 4967 C C . PHE A 1 653 ? 13.464 24.648 39.452 1.00 92.62 653 PHE A C 1
ATOM 4969 O O . PHE A 1 653 ? 12.924 24.518 40.548 1.00 92.62 653 PHE A O 1
ATOM 4976 N N . ARG A 1 654 ? 14.747 24.316 39.254 1.00 91.38 654 ARG A N 1
ATOM 4977 C CA . ARG A 1 654 ? 15.609 23.827 40.336 1.00 91.38 654 ARG A CA 1
ATOM 4978 C C . ARG A 1 654 ? 15.669 24.825 41.498 1.00 91.38 654 ARG A C 1
ATOM 4980 O O . ARG A 1 654 ? 15.511 24.418 42.641 1.00 91.38 654 ARG A O 1
ATOM 4987 N N . GLN A 1 655 ? 15.838 26.117 41.215 1.00 89.00 655 GLN A N 1
ATOM 4988 C CA . GLN A 1 655 ? 15.862 27.160 42.250 1.00 89.00 655 GLN A CA 1
ATOM 4989 C C . GLN A 1 655 ? 14.522 27.313 42.991 1.00 89.00 655 GLN A C 1
ATOM 4991 O O . GLN A 1 655 ? 14.522 27.658 44.170 1.00 89.00 655 GLN A O 1
ATOM 4996 N N . LEU A 1 656 ? 13.392 27.047 42.32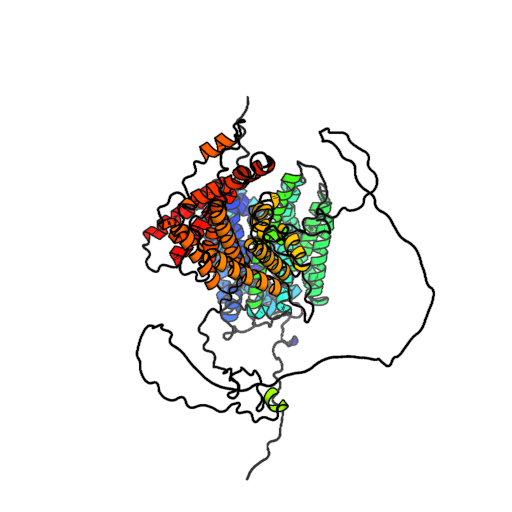5 1.00 86.69 656 LEU A N 1
ATOM 4997 C CA . LEU A 1 656 ? 12.071 27.013 42.956 1.00 86.69 656 LEU A CA 1
ATOM 4998 C C . LEU A 1 656 ? 11.967 25.846 43.954 1.00 86.69 656 LEU A C 1
ATOM 5000 O O . LEU A 1 656 ? 11.546 26.059 45.089 1.00 86.69 656 LEU A O 1
ATOM 5004 N N . LEU A 1 657 ? 12.409 24.646 43.559 1.00 85.62 657 LEU A N 1
ATOM 5005 C CA . LEU A 1 657 ? 12.405 23.443 44.405 1.00 85.62 657 LEU A CA 1
ATOM 5006 C C . LEU A 1 657 ? 13.435 23.499 45.550 1.00 85.62 657 LEU A C 1
ATOM 5008 O O . LEU A 1 657 ? 13.185 22.972 46.627 1.00 85.62 657 LEU A O 1
ATOM 5012 N N . GLU A 1 658 ? 14.574 24.168 45.351 1.00 86.38 658 GLU A N 1
ATOM 5013 C CA . GLU A 1 658 ? 15.580 24.407 46.399 1.00 86.38 658 GLU A CA 1
ATOM 5014 C C . GLU A 1 658 ? 15.150 25.485 47.421 1.00 86.38 658 GLU A C 1
ATOM 5016 O O . GLU A 1 658 ? 15.847 25.692 48.416 1.00 86.38 658 GLU A O 1
ATOM 5021 N N . SER A 1 659 ? 14.020 26.179 47.212 1.00 80.06 659 SER A N 1
ATOM 5022 C CA . SER A 1 659 ? 13.545 27.237 48.116 1.00 80.06 659 SER A CA 1
ATOM 5023 C C . SER A 1 659 ? 12.695 26.676 49.279 1.00 80.06 659 SER A C 1
ATOM 5025 O O . SER A 1 659 ? 11.637 26.091 49.046 1.00 80.06 659 SER A O 1
ATOM 5027 N N . PRO A 1 660 ? 13.111 26.834 50.554 1.00 62.00 660 PRO A N 1
ATOM 5028 C CA . PRO A 1 660 ? 12.448 26.171 51.678 1.00 62.00 660 PRO A CA 1
ATOM 5029 C C . PRO A 1 660 ? 11.150 26.883 52.096 1.00 62.00 660 PRO A C 1
ATOM 5031 O O . PRO A 1 660 ? 11.164 27.824 52.894 1.00 62.00 660 PRO A O 1
ATOM 5034 N N . LYS A 1 661 ? 10.006 26.397 51.603 1.00 73.62 661 LYS A N 1
ATOM 5035 C CA . LYS A 1 661 ? 8.666 26.774 52.087 1.00 73.62 661 LYS A CA 1
ATOM 5036 C C . LYS A 1 661 ? 8.188 25.815 53.183 1.00 73.62 661 LYS A C 1
ATOM 5038 O O . LYS A 1 661 ? 8.437 24.618 53.117 1.00 73.62 661 LYS A O 1
ATOM 5043 N N . ARG A 1 662 ? 7.481 26.338 54.194 1.00 58.00 662 ARG A N 1
ATOM 5044 C CA . ARG A 1 662 ? 6.890 25.527 55.287 1.00 58.00 662 ARG A CA 1
ATOM 5045 C C . ARG A 1 662 ? 5.535 24.906 54.940 1.00 58.00 662 ARG A C 1
ATOM 5047 O O . ARG A 1 662 ? 5.145 23.935 55.573 1.00 58.00 662 ARG A O 1
ATOM 5054 N N . VAL A 1 663 ? 4.825 25.495 53.982 1.00 71.06 663 VAL A N 1
ATOM 5055 C CA . VAL A 1 663 ? 3.560 25.017 53.415 1.00 71.06 663 VAL A CA 1
ATOM 5056 C C . VAL A 1 663 ? 3.597 25.374 51.931 1.00 71.06 663 VAL A C 1
ATOM 5058 O O . VAL A 1 663 ? 4.019 26.480 51.586 1.00 71.06 663 VAL A O 1
ATOM 5061 N N . VAL A 1 664 ? 3.177 24.451 51.071 1.00 78.44 664 VAL A N 1
ATOM 5062 C CA . VAL A 1 664 ? 2.987 24.662 49.629 1.00 78.44 664 VAL A CA 1
ATOM 5063 C C . VAL A 1 664 ? 1.482 24.588 49.375 1.00 78.44 664 VAL A C 1
ATOM 5065 O O . VAL A 1 664 ? 0.820 23.709 49.923 1.00 78.44 664 VAL A O 1
ATOM 5068 N N . SER A 1 665 ? 0.910 25.520 48.610 1.00 81.94 665 SER A N 1
ATOM 5069 C CA . SER A 1 665 ? -0.518 25.453 48.275 1.00 81.94 665 SER A CA 1
ATOM 5070 C C . SER A 1 665 ? -0.771 24.438 47.158 1.00 81.94 665 SER A C 1
ATOM 5072 O O . SER A 1 665 ? 0.105 24.169 46.337 1.00 81.94 665 SER A O 1
ATOM 5074 N N . THR A 1 666 ? -1.999 23.923 47.068 1.00 79.06 666 THR A N 1
ATOM 5075 C CA . THR A 1 666 ? -2.424 23.057 45.954 1.00 79.06 666 THR A CA 1
ATOM 5076 C C . THR A 1 666 ? -2.161 23.713 44.598 1.00 79.06 666 THR A C 1
ATOM 5078 O O . THR A 1 666 ? -1.586 23.079 43.722 1.00 79.06 666 THR A O 1
ATOM 5081 N N . SER A 1 667 ? -2.454 25.009 44.460 1.00 79.56 667 SER A N 1
ATOM 5082 C CA . SER A 1 667 ? -2.160 25.780 43.247 1.00 79.56 667 SER A CA 1
ATOM 5083 C C . SER A 1 667 ? -0.662 25.868 42.921 1.00 79.56 667 SER A C 1
ATOM 5085 O O . SER A 1 667 ? -0.292 25.916 41.753 1.00 79.56 667 SER A O 1
ATOM 5087 N N . GLU A 1 668 ? 0.232 25.888 43.916 1.00 83.94 668 GLU A N 1
ATOM 5088 C CA . GLU A 1 668 ? 1.677 25.830 43.661 1.00 83.94 668 GLU A CA 1
ATOM 5089 C C . GLU A 1 668 ? 2.121 24.423 43.231 1.00 83.94 668 GLU A C 1
ATOM 5091 O O . GLU A 1 668 ? 2.940 24.309 42.318 1.00 83.94 668 GLU A O 1
ATOM 5096 N N . LEU A 1 669 ? 1.540 23.362 43.807 1.00 86.38 669 LEU A N 1
ATOM 5097 C CA . LEU A 1 669 ? 1.776 21.979 43.370 1.00 86.38 669 LEU A CA 1
ATOM 5098 C C . LEU A 1 669 ? 1.300 21.747 41.927 1.00 86.38 669 LEU A C 1
ATOM 5100 O O . LEU A 1 669 ? 2.038 21.162 41.137 1.00 86.38 669 LEU A O 1
ATOM 5104 N N . GLU A 1 670 ? 0.130 22.263 41.539 1.00 86.69 670 GLU A N 1
ATOM 5105 C CA . GLU A 1 670 ? -0.355 22.221 40.149 1.00 86.69 670 GLU A CA 1
ATOM 5106 C C . GLU A 1 670 ? 0.605 22.924 39.179 1.00 86.69 670 GLU A C 1
ATOM 5108 O O . GLU A 1 670 ? 0.882 22.418 38.093 1.00 86.69 670 GLU A O 1
ATOM 5113 N N . MET A 1 671 ? 1.164 24.067 39.581 1.00 87.69 671 MET A N 1
ATOM 5114 C CA . MET A 1 671 ? 2.106 24.850 38.774 1.00 87.69 671 MET A CA 1
ATOM 5115 C C . MET A 1 671 ? 3.483 24.178 38.657 1.00 87.69 671 MET A C 1
ATOM 5117 O O . MET A 1 671 ? 4.136 24.273 37.611 1.00 87.69 671 MET A O 1
ATOM 5121 N N . ILE A 1 672 ? 3.921 23.465 39.698 1.00 90.50 672 ILE A N 1
ATOM 5122 C CA . ILE A 1 672 ? 5.087 22.573 39.652 1.00 90.50 672 ILE A CA 1
ATOM 5123 C C . ILE A 1 672 ? 4.799 21.414 38.688 1.00 90.50 672 ILE A C 1
ATOM 5125 O O . ILE A 1 672 ? 5.565 21.208 37.747 1.00 90.50 672 ILE A O 1
ATOM 5129 N N . PHE A 1 673 ? 3.667 20.722 38.842 1.00 91.19 673 PHE A N 1
ATOM 5130 C CA . PHE A 1 673 ? 3.280 19.584 38.003 1.00 91.19 673 PHE A CA 1
ATOM 5131 C C . PHE A 1 673 ? 3.164 19.968 36.516 1.00 91.19 673 PHE A C 1
ATOM 5133 O O . PHE A 1 673 ? 3.723 19.296 35.648 1.00 91.19 673 PHE A O 1
ATOM 5140 N N . ALA A 1 674 ? 2.536 21.108 36.218 1.00 91.31 674 ALA A N 1
ATOM 5141 C CA . ALA A 1 674 ? 2.464 21.693 34.880 1.00 91.31 674 ALA A CA 1
ATOM 5142 C C . ALA A 1 674 ? 3.847 22.015 34.290 1.00 91.31 674 ALA A C 1
ATOM 5144 O O . ALA A 1 674 ? 4.076 21.819 33.096 1.00 91.31 674 ALA A O 1
ATOM 5145 N N . THR A 1 675 ? 4.792 22.465 35.118 1.00 93.12 675 THR A N 1
ATOM 5146 C CA . THR A 1 675 ? 6.176 22.700 34.683 1.00 93.12 675 THR A CA 1
ATOM 5147 C C . THR A 1 675 ? 6.862 21.386 34.292 1.00 93.12 675 THR A C 1
ATOM 5149 O O . THR A 1 675 ? 7.488 21.316 33.234 1.00 93.12 675 THR A O 1
ATOM 5152 N N . MET A 1 676 ? 6.697 20.323 35.089 1.00 93.56 676 MET A N 1
ATOM 5153 C CA . MET A 1 676 ? 7.274 19.002 34.795 1.00 93.56 676 MET A CA 1
ATOM 5154 C C . MET A 1 676 ? 6.661 18.377 33.539 1.00 93.56 676 MET A C 1
ATOM 5156 O O . MET A 1 676 ? 7.392 17.878 32.687 1.00 93.56 676 MET A O 1
ATOM 5160 N N . PHE A 1 677 ? 5.341 18.486 33.370 1.00 94.25 677 PHE A N 1
ATOM 5161 C CA . PHE A 1 677 ? 4.628 18.103 32.149 1.00 94.25 677 PHE A CA 1
ATOM 5162 C C . PHE A 1 677 ? 5.223 18.764 30.892 1.00 94.25 677 PHE A C 1
ATOM 5164 O O . PHE A 1 677 ? 5.498 18.085 29.898 1.00 94.25 677 PHE A O 1
ATOM 5171 N N . LEU A 1 678 ? 5.488 20.075 30.935 1.00 94.25 678 LEU A N 1
ATOM 5172 C CA . LEU A 1 678 ? 6.102 20.787 29.812 1.00 94.25 678 LEU A CA 1
ATOM 5173 C C . 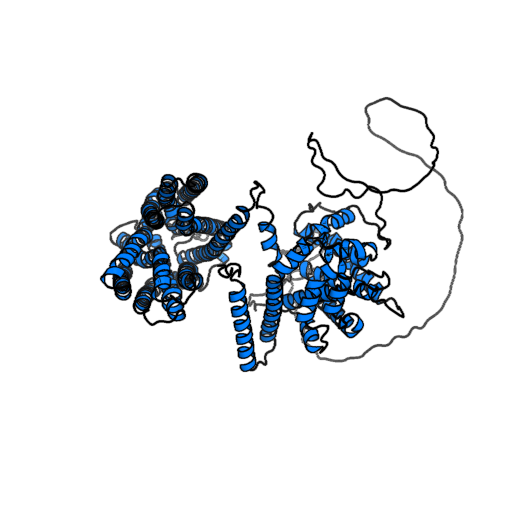LEU A 1 678 ? 7.545 20.323 29.549 1.00 94.25 678 LEU A C 1
ATOM 5175 O O . LEU A 1 678 ? 7.941 20.219 28.389 1.00 94.25 678 LEU A O 1
ATOM 5179 N N . MET A 1 679 ? 8.325 20.013 30.591 1.00 94.31 679 MET A N 1
ATOM 5180 C CA . MET A 1 679 ? 9.699 19.502 30.450 1.00 94.31 679 MET A CA 1
ATOM 5181 C C . MET A 1 679 ? 9.745 18.084 29.862 1.00 94.31 679 MET A C 1
ATOM 5183 O O . MET A 1 679 ? 10.516 17.838 28.933 1.00 94.31 679 MET A O 1
ATOM 5187 N N . VAL A 1 680 ? 8.870 17.183 30.323 1.00 93.31 680 VAL A N 1
ATOM 5188 C CA . VAL A 1 680 ? 8.666 15.843 29.738 1.00 93.31 680 VAL A CA 1
ATOM 5189 C C . VAL A 1 680 ? 8.289 15.959 28.260 1.00 93.31 680 VAL A C 1
ATOM 5191 O O . VAL A 1 680 ? 8.898 15.307 27.413 1.00 93.31 680 VAL A O 1
ATOM 5194 N N . THR A 1 681 ? 7.337 16.835 27.922 1.00 91.62 681 THR A N 1
ATOM 5195 C CA . THR A 1 681 ? 6.876 16.997 26.533 1.00 91.62 681 THR A CA 1
ATOM 5196 C C . THR A 1 681 ? 7.945 17.640 25.635 1.00 91.62 681 THR A C 1
ATOM 5198 O O . THR A 1 681 ? 8.045 17.295 24.457 1.00 91.62 681 THR A O 1
ATOM 5201 N N . TYR A 1 682 ? 8.799 18.516 26.182 1.00 92.19 682 TYR A N 1
ATOM 5202 C CA . TYR A 1 682 ? 9.949 19.081 25.466 1.00 92.19 682 TYR A CA 1
ATOM 5203 C C . TYR A 1 682 ? 11.012 18.018 25.144 1.00 92.19 682 TYR A C 1
ATOM 5205 O O . TYR A 1 682 ? 11.400 17.893 23.982 1.00 92.19 682 TYR A O 1
ATOM 5213 N N . GLU A 1 683 ? 11.464 17.223 26.122 1.00 91.44 683 GLU A N 1
ATOM 5214 C CA . GLU A 1 683 ? 12.455 16.158 25.866 1.00 91.44 683 GLU A CA 1
ATOM 5215 C C . GLU A 1 683 ? 11.876 15.036 24.985 1.00 91.44 683 GLU A C 1
ATOM 5217 O O . GLU A 1 683 ? 12.602 14.468 24.172 1.00 91.44 683 GLU A O 1
ATOM 5222 N N . TRP A 1 684 ? 10.568 14.761 25.052 1.00 88.56 684 TRP A N 1
ATOM 5223 C CA . TRP A 1 684 ? 9.907 13.815 24.144 1.00 88.56 684 TRP A CA 1
ATOM 5224 C C . TRP A 1 684 ? 9.948 14.261 22.670 1.00 88.56 684 TRP A C 1
ATOM 5226 O O . TRP A 1 684 ? 10.257 13.453 21.793 1.00 88.56 684 TRP A O 1
ATOM 5236 N N . GLN A 1 685 ? 9.664 15.537 22.378 1.00 86.12 685 GLN A N 1
ATOM 5237 C CA . GLN A 1 685 ? 9.594 16.038 20.995 1.00 86.12 685 GLN A CA 1
ATOM 5238 C C . GLN A 1 685 ? 10.933 16.537 20.428 1.00 86.12 685 GLN A C 1
ATOM 5240 O O . GLN A 1 685 ? 11.156 16.443 19.217 1.00 86.12 685 GLN A O 1
ATOM 5245 N N . TYR A 1 686 ? 11.802 17.095 21.275 1.00 86.56 686 TYR A N 1
ATOM 5246 C CA . TYR A 1 686 ? 13.012 17.829 20.872 1.00 86.56 686 TYR A CA 1
ATOM 5247 C C . TYR A 1 686 ? 14.283 17.376 21.606 1.00 86.56 686 TYR A C 1
ATOM 5249 O O . TYR A 1 686 ? 15.373 17.859 21.292 1.00 86.56 686 TYR A O 1
ATOM 5257 N N . GLY A 1 687 ? 14.163 16.451 22.559 1.00 81.50 687 GLY A N 1
ATOM 5258 C CA . GLY A 1 687 ? 15.285 15.930 23.327 1.00 81.50 687 GLY A CA 1
ATOM 5259 C C . GLY A 1 687 ? 16.275 15.127 22.488 1.00 81.50 687 GLY A C 1
ATOM 5260 O O . GLY A 1 687 ? 15.937 14.478 21.495 1.00 81.50 687 GLY A O 1
ATOM 5261 N N . HIS A 1 688 ? 17.536 15.159 22.914 1.00 77.75 688 HIS A N 1
ATOM 5262 C CA . HIS A 1 688 ? 18.628 14.401 22.290 1.00 77.75 688 HIS A CA 1
ATOM 5263 C C . HIS A 1 688 ? 19.111 13.226 23.156 1.00 77.75 688 HIS A C 1
ATOM 5265 O O . HIS A 1 688 ? 20.007 12.495 22.740 1.00 77.75 688 HIS A O 1
ATOM 5271 N N . CYS A 1 689 ? 18.560 13.053 24.364 1.00 81.62 689 CYS A N 1
ATOM 5272 C CA . CYS A 1 689 ? 19.040 12.082 25.342 1.00 81.62 689 CYS A CA 1
ATOM 5273 C C . CYS A 1 689 ? 17.890 11.519 26.190 1.00 81.62 689 CYS A C 1
ATOM 5275 O O . CYS A 1 689 ? 17.297 12.238 26.992 1.00 81.62 689 CYS A O 1
ATOM 5277 N N . VAL A 1 690 ? 17.625 10.213 26.075 1.00 82.69 690 VAL A N 1
ATOM 5278 C CA . VAL A 1 690 ? 16.574 9.512 26.845 1.00 82.69 690 VAL A CA 1
ATOM 5279 C C . VAL A 1 690 ? 16.791 9.643 28.358 1.00 82.69 690 VAL A C 1
ATOM 5281 O O . VAL A 1 690 ? 15.830 9.706 29.116 1.00 82.69 690 VAL A O 1
ATOM 5284 N N . HIS A 1 691 ? 18.042 9.786 28.810 1.00 85.31 691 HIS A N 1
ATOM 5285 C CA . HIS A 1 691 ? 18.356 9.997 30.224 1.00 85.31 691 HIS A CA 1
ATOM 5286 C C . HIS A 1 691 ? 17.761 11.301 30.792 1.00 85.31 691 HIS A C 1
ATOM 5288 O O . HIS A 1 691 ? 17.385 11.327 31.958 1.00 85.31 691 HIS A O 1
ATOM 5294 N N . HIS A 1 692 ? 17.610 12.369 29.997 1.00 88.00 692 HIS A N 1
ATOM 5295 C CA . HIS A 1 692 ? 16.949 13.591 30.480 1.00 88.00 692 HIS A CA 1
ATOM 5296 C C . HIS A 1 692 ? 15.441 13.384 30.666 1.00 88.00 692 HIS A C 1
ATOM 5298 O O . HIS A 1 692 ? 14.879 13.813 31.671 1.00 88.00 692 HIS A O 1
ATOM 5304 N N . LEU A 1 693 ? 14.798 12.674 29.732 1.00 89.75 693 LEU A N 1
ATOM 5305 C CA . LEU A 1 693 ? 13.396 12.275 29.854 1.00 89.75 693 LEU A CA 1
ATOM 5306 C C . LEU A 1 693 ? 13.188 11.378 31.088 1.00 89.75 693 LEU A C 1
ATOM 5308 O O . LEU A 1 693 ? 12.283 11.634 31.879 1.00 89.75 693 LEU A O 1
ATOM 5312 N N . GLN A 1 694 ? 14.076 10.401 31.309 1.00 90.38 694 GLN A N 1
ATOM 5313 C CA . GLN A 1 694 ? 14.080 9.537 32.498 1.00 90.38 694 GLN A CA 1
ATOM 5314 C C . GLN A 1 694 ? 14.190 10.341 33.803 1.00 90.38 694 GLN A C 1
ATOM 5316 O O . GLN A 1 694 ? 13.443 10.065 34.738 1.00 90.38 694 GLN A O 1
ATOM 5321 N N . LEU A 1 695 ? 15.074 11.346 33.869 1.00 90.44 695 LEU A N 1
ATOM 5322 C CA . LEU A 1 695 ? 15.234 12.205 35.050 1.00 90.44 695 LEU A CA 1
ATOM 5323 C C . LEU A 1 695 ? 13.966 13.019 35.353 1.00 90.44 695 LEU A C 1
ATOM 5325 O O . LEU A 1 695 ? 13.574 13.127 36.514 1.00 90.44 695 LEU A O 1
ATOM 5329 N N . HIS A 1 696 ? 13.286 13.551 34.330 1.00 92.69 696 HIS A N 1
ATOM 5330 C CA . HIS A 1 696 ? 12.007 14.248 34.528 1.00 92.69 696 HIS A CA 1
ATOM 5331 C C . HIS A 1 696 ? 10.895 13.291 34.975 1.00 92.69 696 HIS A C 1
ATOM 5333 O O . HIS A 1 696 ? 10.136 13.635 35.878 1.00 92.69 696 HIS A O 1
ATOM 5339 N N . LEU A 1 697 ? 10.826 12.077 34.416 1.00 92.69 697 LEU A N 1
ATOM 5340 C CA . LEU A 1 697 ? 9.869 11.038 34.828 1.00 92.69 697 LEU A CA 1
ATOM 5341 C C . LEU A 1 697 ? 10.110 10.561 36.273 1.00 92.69 697 LEU A C 1
ATOM 5343 O O . LEU A 1 697 ? 9.156 10.430 37.039 1.00 92.69 697 LEU A O 1
ATOM 5347 N N . GLN A 1 698 ? 11.370 10.382 36.683 1.00 91.38 698 GLN A N 1
ATOM 5348 C CA . GLN A 1 698 ? 11.746 10.108 38.078 1.00 91.38 698 GLN A CA 1
ATOM 5349 C C . GLN A 1 698 ? 11.381 11.274 39.008 1.00 91.38 698 GLN A C 1
ATOM 5351 O O . GLN A 1 698 ? 10.920 11.053 40.127 1.00 91.38 698 GLN A O 1
ATOM 5356 N N . GLY A 1 699 ? 11.511 12.517 38.538 1.00 91.19 699 GLY A N 1
ATOM 5357 C CA . GLY A 1 699 ? 11.025 13.695 39.253 1.00 91.19 699 GLY A CA 1
ATOM 5358 C C . GLY A 1 699 ? 9.503 13.686 39.449 1.00 91.19 699 GLY A C 1
ATOM 5359 O O . GLY A 1 699 ? 9.036 13.929 40.559 1.00 91.19 699 GLY A O 1
ATOM 5360 N N . VAL A 1 700 ? 8.727 13.357 38.407 1.00 92.88 700 VAL A N 1
ATOM 5361 C CA . VAL A 1 700 ? 7.260 13.219 38.506 1.00 92.88 700 VAL A CA 1
ATOM 5362 C C . VAL A 1 700 ? 6.894 12.111 39.493 1.00 92.88 700 VAL A C 1
ATOM 5364 O O . VAL A 1 700 ? 6.040 12.325 40.348 1.00 92.88 700 VAL A O 1
ATOM 5367 N N . ARG A 1 701 ? 7.580 10.961 39.445 1.00 91.81 701 ARG A N 1
ATOM 5368 C CA . ARG A 1 701 ? 7.409 9.882 40.429 1.00 91.81 701 ARG A CA 1
ATOM 5369 C C . ARG A 1 701 ? 7.647 10.376 41.860 1.00 91.81 701 ARG A C 1
ATOM 5371 O O . ARG A 1 701 ? 6.795 10.166 42.714 1.00 91.81 701 ARG A O 1
ATOM 5378 N N . SER A 1 702 ? 8.755 11.073 42.111 1.00 90.19 702 SER A N 1
ATOM 5379 C CA . SER A 1 702 ? 9.074 11.610 43.441 1.00 90.19 702 SER A CA 1
ATOM 5380 C C . SER A 1 702 ? 8.033 12.628 43.931 1.00 90.19 702 SER A C 1
ATOM 5382 O O . SER A 1 702 ? 7.720 12.656 45.120 1.00 90.19 702 SER A O 1
ATOM 5384 N N . LEU A 1 703 ? 7.436 13.414 43.029 1.00 89.25 703 LEU A N 1
ATOM 5385 C CA . LEU A 1 703 ? 6.334 14.328 43.346 1.00 89.25 703 LEU A CA 1
ATOM 5386 C C . LEU A 1 703 ? 5.040 13.575 43.724 1.00 89.25 703 LEU A C 1
ATOM 5388 O O . LEU A 1 703 ? 4.363 13.977 44.666 1.00 89.25 703 LEU A O 1
ATOM 5392 N N . LEU A 1 704 ? 4.725 12.458 43.054 1.00 89.69 704 LEU A N 1
ATOM 5393 C CA . LEU A 1 704 ? 3.600 11.581 43.426 1.00 89.69 704 LEU A CA 1
ATOM 5394 C C . LEU A 1 704 ? 3.832 10.858 44.765 1.00 89.69 704 LEU A C 1
ATOM 5396 O O . LEU A 1 704 ? 2.893 10.694 45.540 1.00 89.69 704 LEU A O 1
ATOM 5400 N N . GLU A 1 705 ? 5.072 10.445 45.045 1.00 87.75 705 GLU A N 1
ATOM 5401 C CA . GLU A 1 705 ? 5.462 9.793 46.305 1.00 87.75 705 GLU A CA 1
ATOM 5402 C C . GLU A 1 705 ? 5.453 10.761 47.505 1.00 87.75 705 GLU A C 1
ATOM 5404 O O . GLU A 1 705 ? 5.215 10.327 48.632 1.00 87.75 705 GLU A O 1
ATOM 5409 N N . THR A 1 706 ? 5.702 12.059 47.286 1.00 86.00 706 THR A N 1
ATOM 5410 C CA . THR A 1 706 ? 5.780 13.077 48.356 1.00 86.00 706 THR A CA 1
ATOM 5411 C C . THR A 1 706 ? 4.484 13.846 48.598 1.00 86.00 706 THR A C 1
ATOM 5413 O O . THR A 1 706 ? 4.237 14.221 49.742 1.00 86.00 706 THR A O 1
ATOM 5416 N N . HIS A 1 707 ? 3.660 14.058 47.565 1.00 85.69 707 HIS A N 1
ATOM 5417 C CA . HIS A 1 707 ? 2.428 14.853 47.637 1.00 85.69 707 HIS A CA 1
ATOM 5418 C C . HIS A 1 707 ? 1.185 14.085 47.128 1.00 85.69 707 HIS A C 1
ATOM 5420 O O . HIS A 1 707 ? 0.535 14.508 46.161 1.00 85.69 707 HIS A O 1
ATOM 5426 N N . PRO A 1 708 ? 0.813 12.948 47.757 1.00 81.88 708 PRO A N 1
ATOM 5427 C CA . PRO A 1 708 ? -0.364 12.165 47.369 1.00 81.88 708 PRO A CA 1
ATOM 5428 C C . PRO A 1 708 ? -1.683 12.949 47.496 1.00 81.88 708 PRO A C 1
ATOM 5430 O O . PRO A 1 708 ? -2.663 12.619 46.829 1.00 81.88 708 PRO A O 1
ATOM 5433 N N . GLU A 1 709 ? -1.725 14.018 48.296 1.00 79.38 709 GLU A N 1
ATOM 5434 C CA . GLU A 1 709 ? -2.876 14.912 48.437 1.00 79.38 709 GLU A CA 1
ATOM 5435 C C . GLU A 1 709 ? -3.247 15.674 47.153 1.00 79.38 709 GLU A C 1
ATOM 5437 O O . GLU A 1 709 ? -4.370 16.167 47.058 1.00 79.38 709 GLU A O 1
ATOM 5442 N N . LEU A 1 710 ? -2.358 15.732 46.153 1.00 80.56 710 LEU A N 1
ATOM 5443 C CA . LEU A 1 710 ? -2.667 16.276 44.825 1.00 80.56 710 LEU A CA 1
ATOM 5444 C C . LEU A 1 710 ? -3.648 15.373 44.044 1.00 80.56 710 LEU A C 1
ATOM 5446 O O . LEU A 1 710 ? -4.426 15.861 43.222 1.00 80.56 710 LEU A O 1
ATOM 5450 N N . PHE A 1 711 ? -3.657 14.068 44.342 1.00 82.06 711 PHE A N 1
ATOM 5451 C CA . PHE A 1 711 ? -4.453 13.040 43.667 1.00 82.06 711 PHE A CA 1
ATOM 5452 C C . PHE A 1 711 ? -5.384 12.328 44.659 1.00 82.06 711 PHE A C 1
ATOM 5454 O O . PHE A 1 711 ? -5.190 11.166 45.018 1.00 82.06 711 PHE A O 1
ATOM 5461 N N . GLN A 1 712 ? -6.420 13.040 45.108 1.00 78.31 712 GLN A N 1
ATOM 5462 C CA . GLN A 1 712 ? -7.469 12.496 45.978 1.00 78.31 712 GLN A CA 1
ATOM 5463 C C . GLN A 1 712 ? -8.673 11.942 45.201 1.00 78.31 712 GLN A C 1
ATOM 5465 O O . GLN A 1 712 ? -8.922 12.281 44.043 1.00 78.31 712 GLN A O 1
ATOM 5470 N N . ILE A 1 713 ? -9.469 11.105 45.875 1.00 75.94 713 ILE A N 1
ATOM 5471 C CA . ILE A 1 713 ? -10.706 10.514 45.348 1.00 75.94 713 ILE A CA 1
ATOM 5472 C C . ILE A 1 713 ? -11.808 11.588 45.279 1.00 75.94 713 ILE A C 1
ATOM 5474 O O . ILE A 1 713 ? -12.671 11.680 46.145 1.00 75.94 713 ILE A O 1
ATOM 5478 N N . LYS A 1 714 ? -11.780 12.398 44.218 1.00 73.69 714 LYS A N 1
ATOM 5479 C CA . LYS A 1 714 ? -12.843 13.353 43.864 1.00 73.69 714 LYS A CA 1
ATOM 5480 C C . LYS A 1 714 ? -14.090 12.585 43.399 1.00 73.69 714 LYS A C 1
ATOM 5482 O O . LYS A 1 714 ? -13.968 11.673 42.571 1.00 73.69 714 LYS A O 1
ATOM 5487 N N . ASP A 1 715 ? -15.266 12.947 43.914 1.00 68.38 715 ASP A N 1
ATOM 5488 C CA . ASP A 1 715 ? -16.552 12.395 43.468 1.00 68.38 715 ASP A CA 1
ATOM 5489 C C . ASP A 1 715 ? -17.060 13.159 42.241 1.00 68.38 715 ASP A C 1
ATOM 5491 O O . ASP A 1 715 ? -17.555 14.283 42.321 1.00 68.38 715 ASP A O 1
ATOM 5495 N N . VAL A 1 716 ? -16.922 12.509 41.091 1.00 66.75 716 VAL A N 1
ATOM 5496 C CA . VAL A 1 716 ? -17.305 13.028 39.779 1.00 66.75 716 VAL A CA 1
ATOM 5497 C C . VAL A 1 716 ? -18.804 13.330 39.681 1.00 66.75 716 VAL A C 1
ATOM 5499 O O . VAL A 1 716 ? -19.181 14.313 39.046 1.00 66.75 716 VAL A O 1
ATOM 5502 N N . ASN A 1 717 ? -19.660 12.522 40.311 1.00 64.88 717 ASN A N 1
ATOM 5503 C CA . ASN A 1 717 ? -21.109 12.675 40.192 1.00 64.88 717 ASN A CA 1
ATOM 5504 C C . ASN A 1 717 ? -21.584 13.892 40.987 1.00 64.88 717 ASN A C 1
ATOM 5506 O O . ASN A 1 717 ? -22.346 14.704 40.468 1.00 64.88 717 ASN A O 1
ATOM 5510 N N . ASN A 1 718 ? -21.083 14.057 42.215 1.00 64.50 718 ASN A N 1
ATOM 5511 C CA . ASN A 1 718 ? -21.392 15.229 43.032 1.00 64.50 718 ASN A CA 1
ATOM 5512 C C . ASN A 1 718 ? -20.837 16.531 42.424 1.00 64.50 718 ASN A C 1
ATOM 5514 O O . ASN A 1 718 ? -21.527 17.546 42.474 1.00 64.50 718 ASN A O 1
ATOM 5518 N N . VAL A 1 719 ? -19.661 16.505 41.777 1.00 67.38 719 VAL A N 1
ATOM 5519 C CA . VAL A 1 719 ? -19.148 17.674 41.031 1.00 67.38 719 VAL A CA 1
ATOM 5520 C C . VAL A 1 719 ? -20.056 18.033 39.851 1.00 67.38 719 VAL A C 1
ATOM 5522 O O . VAL A 1 719 ? -20.397 19.201 39.693 1.00 67.38 719 VAL A O 1
ATOM 5525 N N . LEU A 1 720 ? -20.488 17.063 39.037 1.00 65.00 720 LEU A N 1
ATOM 5526 C CA . LEU A 1 720 ? -21.401 17.339 37.919 1.00 65.00 720 LEU A CA 1
ATOM 5527 C C . LEU A 1 720 ? -22.748 17.897 38.410 1.00 65.00 720 LEU A C 1
ATOM 5529 O O . LEU A 1 720 ? -23.218 18.904 37.885 1.00 65.00 720 LEU A O 1
ATOM 5533 N N . LEU A 1 721 ? -23.326 17.312 39.464 1.00 62.72 721 LEU A N 1
ATOM 5534 C CA . LEU A 1 721 ? -24.576 17.790 40.066 1.00 62.72 721 LEU A CA 1
ATOM 5535 C C . LEU A 1 721 ? -24.460 19.221 40.623 1.00 62.72 721 LEU A C 1
ATOM 5537 O O . LEU A 1 721 ? -25.413 19.989 40.510 1.00 62.72 721 LEU A O 1
ATOM 5541 N N . SER A 1 722 ? -23.301 19.612 41.169 1.00 63.03 722 SER A N 1
ATOM 5542 C CA . SER A 1 722 ? -23.077 20.977 41.672 1.00 63.03 722 SER A CA 1
ATOM 5543 C C . SER A 1 722 ? -22.843 22.024 40.573 1.00 63.03 722 SER A C 1
ATOM 5545 O O . SER A 1 722 ? -22.842 23.218 40.859 1.00 63.03 722 SER A O 1
ATOM 5547 N N . MET A 1 723 ? -22.613 21.613 39.320 1.00 60.09 723 MET A N 1
ATOM 5548 C CA . MET A 1 723 ? -22.476 22.539 38.185 1.00 60.09 723 MET A CA 1
ATOM 5549 C C . MET A 1 723 ? -23.827 22.970 37.607 1.00 60.09 723 MET A C 1
ATOM 5551 O O . MET A 1 723 ? -23.953 24.091 37.108 1.00 60.09 723 MET A O 1
ATOM 5555 N N . ASP A 1 724 ? -24.820 22.083 37.679 1.00 55.66 724 ASP A N 1
ATOM 5556 C CA . ASP A 1 724 ? -26.143 22.290 37.090 1.00 55.66 724 ASP A CA 1
ATOM 5557 C C . ASP A 1 724 ? -27.108 23.013 38.068 1.00 55.66 724 ASP A C 1
ATOM 5559 O O . ASP A 1 724 ? -28.163 23.498 37.662 1.00 55.66 724 ASP A O 1
ATOM 5563 N N . SER A 1 725 ? -26.737 23.165 39.349 1.00 56.53 725 SER A N 1
ATOM 5564 C CA . SER A 1 725 ? -27.477 23.961 40.343 1.00 56.53 725 SER A CA 1
ATOM 5565 C C . SER A 1 725 ? -27.260 25.474 40.185 1.00 56.53 725 SER A C 1
ATOM 5567 O O . SER A 1 725 ? -26.126 25.945 40.124 1.00 56.53 725 SER A O 1
ATOM 5569 N N . GLU A 1 726 ? -28.337 26.269 40.193 1.00 49.28 726 GLU A N 1
ATOM 5570 C CA . GLU A 1 726 ? -28.265 27.729 39.982 1.00 49.28 726 GLU A CA 1
ATOM 5571 C C . GLU A 1 726 ? -27.610 28.521 41.129 1.00 49.28 726 GLU A C 1
ATOM 5573 O O . GLU A 1 726 ? -27.166 29.648 40.916 1.00 49.28 726 GLU A O 1
ATOM 5578 N N . GLN A 1 727 ? -27.510 27.944 42.329 1.00 45.56 727 GLN A N 1
ATOM 5579 C CA . GLN A 1 727 ? -26.873 28.571 43.492 1.00 45.56 727 GLN A CA 1
ATOM 5580 C C . GLN A 1 727 ? -25.349 28.381 43.467 1.00 45.56 727 GLN A C 1
ATOM 5582 O O . GLN A 1 727 ? -24.785 27.612 44.242 1.00 45.56 727 GLN A O 1
ATOM 5587 N N . SER A 1 728 ? -24.674 29.101 42.568 1.00 41.91 728 SER A N 1
ATOM 5588 C CA . SER A 1 728 ? -23.212 29.186 42.542 1.00 41.91 728 SER A CA 1
ATOM 5589 C C . SER A 1 728 ? -22.698 30.096 43.663 1.00 41.91 728 SER A C 1
ATOM 5591 O O . SER A 1 728 ? -22.431 31.277 43.438 1.00 41.91 728 SER A O 1
ATOM 5593 N N . ASP A 1 729 ? -22.578 29.552 44.872 1.00 39.78 729 ASP A N 1
ATOM 5594 C CA . ASP A 1 729 ? -21.932 30.242 45.988 1.00 39.78 729 ASP A CA 1
ATOM 5595 C C . ASP A 1 729 ? -20.417 30.339 45.720 1.00 39.78 729 ASP A C 1
ATOM 5597 O O . ASP A 1 729 ? -19.732 29.320 45.592 1.00 39.78 729 ASP A O 1
ATOM 5601 N N . GLU A 1 730 ? -19.874 31.558 45.604 1.00 46.66 730 GLU A N 1
ATOM 5602 C CA . GLU A 1 730 ? -18.465 31.799 45.220 1.00 46.66 730 GLU A CA 1
ATOM 5603 C C . GLU A 1 730 ? -17.444 31.280 46.256 1.00 46.66 730 GLU A C 1
ATOM 5605 O O . GLU A 1 730 ? -16.236 31.299 46.019 1.00 46.66 730 GLU A O 1
ATOM 5610 N N . SER A 1 731 ? -17.929 30.789 47.400 1.00 38.78 731 SER A N 1
ATOM 5611 C CA . SER A 1 731 ? -17.153 30.174 48.477 1.00 38.78 731 SER A CA 1
ATOM 5612 C C . SER A 1 731 ? -16.604 28.778 48.138 1.00 38.78 731 SER A C 1
ATOM 5614 O O . SER A 1 731 ? -15.638 28.333 48.766 1.00 38.78 731 SER A O 1
ATOM 5616 N N . ILE A 1 732 ? -17.198 28.071 47.166 1.00 43.69 732 ILE A N 1
ATOM 5617 C CA . ILE A 1 732 ? -16.865 26.671 46.869 1.00 43.69 732 ILE A CA 1
ATOM 5618 C C . ILE A 1 732 ? -15.622 26.602 45.958 1.00 43.69 732 ILE A C 1
ATOM 5620 O O . ILE A 1 732 ? -15.661 27.086 44.823 1.00 43.69 732 ILE A O 1
ATOM 5624 N N . PRO A 1 733 ? -14.511 25.968 46.387 1.00 49.25 733 PRO A N 1
ATOM 5625 C CA . PRO A 1 733 ? -13.311 25.866 45.563 1.00 49.25 733 PRO A CA 1
ATOM 5626 C C . PRO A 1 733 ? -13.566 24.981 44.335 1.00 49.25 733 PRO A C 1
ATOM 5628 O O . PRO A 1 733 ? -13.923 23.808 44.469 1.00 49.25 733 PRO A O 1
ATOM 5631 N N . ARG A 1 734 ? -13.338 25.522 43.127 1.00 56.75 734 ARG A N 1
ATOM 5632 C CA . ARG A 1 734 ? -13.460 24.758 41.872 1.00 56.75 734 ARG A CA 1
ATOM 5633 C C . ARG A 1 734 ? -12.558 23.522 41.919 1.00 56.75 734 ARG A C 1
ATOM 5635 O O . ARG A 1 734 ? -11.337 23.644 42.008 1.00 56.75 734 ARG A O 1
ATOM 5642 N N . VAL A 1 735 ? -13.158 22.336 41.823 1.00 62.72 735 VAL A N 1
ATOM 5643 C CA . VAL A 1 735 ? -12.427 21.062 41.836 1.00 62.72 735 VAL A CA 1
ATOM 5644 C C . VAL A 1 735 ? -11.643 20.915 40.532 1.00 62.72 735 VAL A C 1
ATOM 5646 O O . VAL A 1 735 ? -12.199 20.593 39.482 1.00 62.72 735 VAL A O 1
ATOM 5649 N N . SER A 1 736 ? -10.338 21.169 40.603 1.00 69.38 736 SER A N 1
ATOM 5650 C CA . SER A 1 736 ? -9.437 21.024 39.464 1.00 69.38 736 SER A CA 1
ATOM 5651 C C . SER A 1 736 ? -9.169 19.553 39.132 1.00 69.38 736 SER A C 1
ATOM 5653 O O . SER A 1 736 ? -8.967 18.739 40.035 1.00 69.38 736 SER A O 1
ATOM 5655 N N . PHE A 1 737 ? -9.115 19.228 37.837 1.00 80.88 737 PHE A N 1
ATOM 5656 C CA . PHE A 1 737 ? -8.666 17.932 37.304 1.00 80.88 737 PHE A CA 1
ATOM 5657 C C . PHE A 1 737 ? -7.473 18.090 36.330 1.00 80.88 737 PHE A C 1
ATOM 5659 O O . PHE A 1 737 ? -7.222 17.217 35.494 1.00 80.88 737 PHE A O 1
ATOM 5666 N N . ILE A 1 738 ? -6.733 19.211 36.410 1.00 84.31 738 ILE A N 1
ATOM 5667 C CA . ILE A 1 738 ? -5.506 19.424 35.616 1.00 84.31 738 ILE A CA 1
ATOM 5668 C C . ILE A 1 738 ? -4.460 18.347 35.909 1.00 84.31 738 ILE A C 1
ATOM 5670 O O . ILE A 1 738 ? -3.937 17.791 34.940 1.00 84.31 738 ILE A O 1
ATOM 5674 N N . PRO A 1 739 ? -4.133 18.024 37.181 1.00 88.19 739 PRO A N 1
ATOM 5675 C CA . PRO A 1 739 ? -3.105 17.030 37.472 1.00 88.19 739 PRO A CA 1
ATOM 5676 C C . PRO A 1 739 ? -3.423 15.682 36.824 1.00 88.19 739 PRO A C 1
ATOM 5678 O O . PRO A 1 739 ? -2.535 15.067 36.243 1.00 88.19 739 PRO A O 1
ATOM 5681 N N . GLU A 1 740 ? -4.690 15.261 36.826 1.00 89.06 740 GLU A N 1
ATOM 5682 C CA . GLU A 1 740 ? -5.142 14.024 36.186 1.00 89.06 740 GLU A CA 1
ATOM 5683 C C . GLU A 1 740 ? -5.010 14.052 34.657 1.00 89.06 740 GLU A C 1
ATOM 5685 O O . GLU A 1 740 ? -4.468 13.109 34.076 1.00 89.06 740 GLU A O 1
ATOM 5690 N N . GLN A 1 741 ? -5.437 15.139 34.002 1.00 88.75 741 GLN A N 1
ATOM 5691 C CA . GLN A 1 741 ? -5.256 15.335 32.557 1.00 88.75 741 GLN A CA 1
ATOM 5692 C C . GLN A 1 741 ? -3.767 15.319 32.174 1.00 88.75 741 GLN A C 1
ATOM 5694 O O . GLN A 1 741 ? -3.392 14.660 31.206 1.00 88.75 741 GLN A O 1
ATOM 5699 N N . LEU A 1 742 ? -2.907 16.029 32.910 1.00 91.38 742 LEU A N 1
ATOM 5700 C CA . LEU A 1 742 ? -1.479 16.114 32.592 1.00 91.38 742 LEU A CA 1
ATOM 5701 C C . LEU A 1 742 ? -0.732 14.809 32.918 1.00 91.38 742 LEU A C 1
ATOM 5703 O O . LEU A 1 742 ? 0.116 14.391 32.131 1.00 91.38 742 LEU A O 1
ATOM 5707 N N . LEU A 1 743 ? -1.068 14.128 34.022 1.00 92.62 743 LEU A N 1
ATOM 5708 C CA . LEU A 1 743 ? -0.475 12.837 34.390 1.00 92.62 743 LEU A CA 1
ATOM 5709 C C . LEU A 1 743 ? -0.799 11.760 33.350 1.00 92.62 743 LEU A C 1
ATOM 5711 O O . LEU A 1 743 ? 0.097 11.016 32.958 1.00 92.62 743 LEU A O 1
ATOM 5715 N N . LEU A 1 744 ? -2.037 11.710 32.847 1.00 91.62 744 LEU A N 1
ATOM 5716 C CA . LEU A 1 744 ? -2.427 10.774 31.789 1.00 91.62 744 LEU A CA 1
ATOM 5717 C C . LEU A 1 744 ? -1.550 10.924 30.534 1.00 91.62 744 LEU A C 1
ATOM 5719 O O . LEU A 1 744 ? -1.099 9.929 29.970 1.00 91.62 744 LEU A O 1
ATOM 5723 N N . TRP A 1 745 ? -1.255 12.160 30.122 1.00 90.31 745 TRP A N 1
ATOM 5724 C CA . TRP A 1 745 ? -0.370 12.414 28.982 1.00 90.31 745 TRP A CA 1
ATOM 5725 C C . TRP A 1 745 ? 1.099 12.081 29.268 1.00 90.31 745 TRP A C 1
ATOM 5727 O O . TRP A 1 745 ? 1.771 11.545 28.388 1.00 90.31 745 TRP A O 1
ATOM 5737 N N . ILE A 1 746 ? 1.596 12.311 30.490 1.00 92.56 746 ILE A N 1
ATOM 5738 C CA . ILE A 1 746 ? 2.937 11.850 30.902 1.00 92.56 746 ILE A CA 1
ATOM 5739 C C . ILE A 1 746 ? 3.017 10.315 30.831 1.00 92.56 746 ILE A C 1
ATOM 5741 O O . ILE A 1 746 ? 3.999 9.779 30.319 1.00 92.56 746 ILE A O 1
ATOM 5745 N N . LEU A 1 747 ? 1.973 9.603 31.268 1.00 91.62 747 LEU A N 1
ATOM 5746 C CA . LEU A 1 747 ? 1.885 8.141 31.190 1.00 91.62 747 LEU A CA 1
ATOM 5747 C C . LEU A 1 747 ? 1.828 7.625 29.742 1.00 91.62 747 LEU A C 1
ATOM 5749 O O . LEU A 1 747 ? 2.459 6.615 29.433 1.00 91.62 747 LEU A O 1
ATOM 5753 N N . TYR A 1 748 ? 1.140 8.322 28.832 1.00 90.12 748 TYR A N 1
ATOM 5754 C CA . TYR A 1 748 ? 1.173 7.998 27.399 1.00 90.12 748 TYR A CA 1
ATOM 5755 C C . TYR A 1 748 ? 2.554 8.237 26.770 1.00 90.12 748 TYR A C 1
ATOM 5757 O O . TYR A 1 748 ? 2.965 7.465 25.900 1.00 90.12 748 TYR A O 1
ATOM 5765 N N . ILE A 1 749 ? 3.290 9.265 27.208 1.00 88.62 749 ILE A N 1
ATOM 5766 C CA . ILE A 1 749 ? 4.672 9.517 26.773 1.00 88.62 749 ILE A CA 1
ATOM 5767 C C . ILE A 1 749 ? 5.605 8.407 27.288 1.00 88.62 749 ILE A C 1
ATOM 5769 O O . ILE A 1 749 ? 6.332 7.823 26.488 1.00 88.62 749 ILE A O 1
ATOM 5773 N N . ASP A 1 750 ? 5.528 8.038 28.571 1.00 88.44 750 ASP A N 1
ATOM 5774 C CA . ASP A 1 750 ? 6.294 6.927 29.168 1.00 88.44 750 ASP A CA 1
ATOM 5775 C C . ASP A 1 750 ? 6.041 5.597 28.425 1.00 88.44 750 ASP A C 1
ATOM 5777 O O . ASP A 1 750 ? 6.969 4.964 27.913 1.00 88.44 750 ASP A O 1
ATOM 5781 N N . ALA A 1 751 ? 4.768 5.227 28.235 1.00 84.62 751 ALA A N 1
ATOM 5782 C CA . ALA A 1 751 ? 4.373 4.027 27.494 1.00 84.62 751 ALA A CA 1
ATOM 5783 C C . ALA A 1 751 ? 4.777 4.053 26.005 1.00 84.62 751 ALA A C 1
ATOM 5785 O O . ALA A 1 751 ? 5.046 3.009 25.403 1.00 84.62 751 ALA A O 1
ATOM 5786 N N . SER A 1 752 ? 4.859 5.239 25.396 1.00 82.62 752 SER A N 1
ATOM 5787 C CA . SER A 1 752 ? 5.358 5.402 24.026 1.00 82.62 752 SER A CA 1
ATOM 5788 C C . SER A 1 752 ? 6.878 5.260 23.936 1.00 82.62 752 SER A C 1
ATOM 5790 O O . SER A 1 752 ? 7.371 4.750 22.924 1.00 82.62 752 SER A O 1
ATOM 5792 N N . CYS A 1 753 ? 7.603 5.672 24.981 1.00 78.94 753 CYS A N 1
ATOM 5793 C CA . CYS A 1 753 ? 9.062 5.753 25.033 1.00 78.94 753 CYS A CA 1
ATOM 5794 C C . CYS A 1 753 ? 9.766 4.554 25.693 1.00 78.94 753 CYS A C 1
ATOM 5796 O O . CYS A 1 753 ? 10.983 4.454 25.539 1.00 78.94 753 CYS A O 1
ATOM 5798 N N . ARG A 1 754 ? 9.059 3.603 26.327 1.00 72.25 754 ARG A N 1
ATOM 5799 C CA . ARG A 1 754 ? 9.642 2.332 26.834 1.00 72.25 754 ARG A CA 1
ATOM 5800 C C . ARG A 1 754 ? 10.598 1.631 25.835 1.00 72.25 754 ARG A C 1
ATOM 5802 O O . ARG A 1 754 ? 11.680 1.236 26.267 1.00 72.25 754 ARG A O 1
ATOM 5809 N N . PRO A 1 755 ? 10.332 1.568 24.506 1.00 68.69 755 PRO A N 1
ATOM 5810 C CA . PRO A 1 755 ? 11.261 0.979 23.528 1.00 68.69 755 PRO A CA 1
ATOM 5811 C C . PRO A 1 755 ? 12.597 1.723 23.355 1.00 68.69 755 PRO A C 1
ATOM 5813 O O . PRO A 1 755 ? 13.483 1.217 22.674 1.00 68.69 755 PRO A O 1
ATOM 5816 N N . MET A 1 756 ? 12.740 2.926 23.922 1.00 69.00 756 MET A N 1
ATOM 5817 C CA . MET A 1 756 ? 13.932 3.777 23.810 1.00 69.00 756 MET A CA 1
ATOM 5818 C C . MET A 1 756 ? 14.955 3.557 24.938 1.00 69.00 756 MET A C 1
ATOM 5820 O O . MET A 1 756 ? 15.923 4.309 25.039 1.00 69.00 756 MET A O 1
ATOM 5824 N N . GLY A 1 757 ? 14.753 2.544 25.788 1.00 66.75 757 GLY A N 1
ATOM 5825 C CA . GLY A 1 757 ? 15.652 2.231 26.904 1.00 66.75 757 GLY A CA 1
ATOM 5826 C C . GLY A 1 757 ? 15.368 3.018 28.186 1.00 66.75 757 GLY A C 1
ATOM 5827 O O . GLY A 1 757 ? 16.294 3.291 28.946 1.00 66.75 757 GLY A O 1
ATOM 5828 N N . ILE A 1 758 ? 14.103 3.385 28.428 1.00 75.19 758 ILE A N 1
ATOM 5829 C CA . ILE A 1 758 ? 13.633 3.817 29.754 1.00 75.19 758 ILE A CA 1
ATOM 5830 C C . ILE A 1 758 ? 13.766 2.623 30.712 1.00 75.19 758 ILE A C 1
ATOM 5832 O O . ILE A 1 758 ? 13.226 1.553 30.440 1.00 75.19 758 ILE A O 1
ATOM 5836 N N . THR A 1 759 ? 14.514 2.794 31.804 1.00 68.81 759 THR A N 1
ATOM 5837 C CA . THR A 1 759 ? 14.853 1.715 32.752 1.00 68.81 759 THR A CA 1
ATOM 5838 C C . THR A 1 759 ? 13.869 1.601 33.909 1.00 68.81 759 THR A C 1
ATOM 5840 O O . THR A 1 759 ? 13.731 0.533 34.492 1.00 68.81 759 THR A O 1
ATOM 5843 N N . GLU A 1 760 ? 13.194 2.698 34.251 1.00 76.12 760 GLU A N 1
ATOM 5844 C CA . GLU A 1 760 ? 12.155 2.745 35.280 1.00 76.12 760 GLU A CA 1
ATOM 5845 C C . GLU A 1 760 ? 10.928 3.440 34.690 1.00 76.12 760 GLU A C 1
ATOM 5847 O O . GLU A 1 760 ? 10.988 4.626 34.361 1.00 76.12 760 GLU A O 1
ATOM 5852 N N . SER A 1 761 ? 9.826 2.706 34.542 1.00 82.12 761 SER A N 1
ATOM 5853 C CA . SER A 1 761 ? 8.572 3.240 34.008 1.00 82.12 761 SER A CA 1
ATOM 5854 C C . SER A 1 761 ? 7.713 3.837 35.125 1.00 82.12 761 SER A C 1
ATOM 5856 O O . SER A 1 761 ? 7.464 3.200 36.151 1.00 82.12 761 SER A O 1
ATOM 5858 N N . LEU A 1 762 ? 7.215 5.055 34.901 1.00 88.00 762 LEU A N 1
ATOM 5859 C CA . LEU A 1 762 ? 6.241 5.710 35.779 1.00 88.00 762 LEU A CA 1
ATOM 5860 C C . LEU A 1 762 ? 4.907 4.945 35.792 1.00 88.00 762 LEU A C 1
ATOM 5862 O O . LEU A 1 762 ? 4.235 4.879 36.819 1.00 88.00 762 LEU A O 1
ATOM 5866 N N . TYR A 1 763 ? 4.544 4.345 34.660 1.00 86.88 763 TYR A N 1
ATOM 5867 C CA . TYR A 1 763 ? 3.321 3.563 34.497 1.00 86.88 763 TYR A CA 1
ATOM 5868 C C . TYR A 1 763 ? 3.329 2.285 35.362 1.00 86.88 763 TYR A C 1
ATOM 5870 O O . TYR A 1 763 ? 2.315 1.969 35.984 1.00 86.88 763 TYR A O 1
ATOM 5878 N N . ASP A 1 764 ? 4.475 1.603 35.501 1.00 84.81 764 ASP A N 1
ATOM 5879 C CA . ASP A 1 764 ? 4.621 0.434 36.390 1.00 84.81 764 ASP A CA 1
ATOM 5880 C C . ASP A 1 764 ? 4.433 0.849 37.862 1.00 84.81 764 ASP A C 1
ATOM 5882 O O . ASP A 1 764 ? 3.687 0.201 38.597 1.00 84.81 764 ASP A O 1
ATOM 5886 N N . TYR A 1 765 ? 5.027 1.978 38.276 1.00 87.50 765 TYR A N 1
ATOM 5887 C CA . TYR A 1 765 ? 4.814 2.556 39.610 1.00 87.50 765 TYR A CA 1
ATOM 5888 C C . TYR A 1 765 ? 3.336 2.895 39.863 1.00 87.50 765 TYR A C 1
ATOM 5890 O O . TYR A 1 765 ? 2.796 2.547 40.912 1.00 87.50 765 TYR A O 1
ATOM 5898 N N . VAL A 1 766 ? 2.656 3.532 38.903 1.00 87.81 766 VAL A N 1
ATOM 5899 C CA . VAL A 1 766 ? 1.238 3.903 39.035 1.00 87.81 766 VAL A CA 1
ATOM 5900 C C . VAL A 1 766 ? 0.348 2.671 39.225 1.00 87.81 766 VAL A C 1
ATOM 5902 O O . VAL A 1 766 ? -0.481 2.674 40.138 1.00 87.81 766 VAL A O 1
ATOM 5905 N N . LEU A 1 767 ? 0.555 1.602 38.446 1.00 84.81 767 LEU A N 1
ATOM 5906 C CA . LEU A 1 767 ? -0.171 0.334 38.613 1.00 84.81 767 LEU A CA 1
ATOM 5907 C C . LEU A 1 767 ? 0.106 -0.328 39.975 1.00 84.81 767 LEU A C 1
ATOM 5909 O O . LEU A 1 767 ? -0.816 -0.834 40.611 1.00 84.81 767 LEU A O 1
ATOM 5913 N N . GLN A 1 768 ? 1.358 -0.311 40.438 1.00 83.94 768 GLN A N 1
ATOM 5914 C CA . GLN A 1 768 ? 1.771 -0.944 41.698 1.00 83.94 768 GLN A CA 1
ATOM 5915 C C . GLN A 1 768 ? 1.430 -0.117 42.950 1.00 83.94 768 GLN A C 1
ATOM 5917 O O . GLN A 1 768 ? 1.421 -0.659 44.052 1.00 83.94 768 GLN A O 1
ATOM 5922 N N . SER A 1 769 ? 1.122 1.177 42.801 1.00 81.00 769 SER A N 1
ATOM 5923 C CA . SER A 1 769 ? 0.898 2.113 43.916 1.00 81.00 769 SER A CA 1
ATOM 5924 C C . SER A 1 769 ? -0.273 1.756 44.842 1.00 81.00 769 SER A C 1
ATOM 5926 O O . SER A 1 769 ? -0.355 2.278 45.953 1.00 81.00 769 SER A O 1
ATOM 5928 N N . GLY A 1 770 ? -1.224 0.936 44.377 1.00 74.88 770 GLY A N 1
ATOM 5929 C CA . GLY A 1 770 ? -2.471 0.625 45.087 1.00 74.88 770 GLY A CA 1
ATOM 5930 C C . GLY A 1 770 ? -3.438 1.811 45.244 1.00 74.88 770 GLY A C 1
ATOM 5931 O O . GLY A 1 770 ? -4.542 1.636 45.760 1.00 74.88 770 GLY A O 1
ATOM 5932 N N . ASN A 1 771 ? -3.070 3.017 44.795 1.00 82.88 771 ASN A N 1
ATOM 5933 C CA . ASN A 1 771 ? -3.890 4.212 44.952 1.00 82.88 771 ASN A CA 1
ATOM 5934 C C . ASN A 1 771 ? -4.944 4.309 43.836 1.00 82.88 771 ASN A C 1
ATOM 5936 O O . ASN A 1 771 ? -4.654 4.696 42.703 1.00 82.88 771 ASN A O 1
ATOM 5940 N N . ALA A 1 772 ? -6.205 4.049 44.187 1.00 81.94 772 ALA A N 1
ATOM 5941 C CA . ALA A 1 772 ? -7.357 4.141 43.287 1.00 81.94 772 ALA A CA 1
ATOM 5942 C C . ALA A 1 772 ? -7.661 5.561 42.746 1.00 81.94 772 ALA A C 1
ATOM 5944 O O . ALA A 1 772 ? -8.608 5.727 41.973 1.00 81.94 772 ALA A O 1
ATOM 5945 N N . ALA A 1 773 ? -6.911 6.596 43.135 1.00 83.00 773 ALA A N 1
ATOM 5946 C CA . ALA A 1 773 ? -6.926 7.906 42.480 1.00 83.00 773 ALA A CA 1
ATOM 5947 C C . ALA A 1 773 ? -5.956 7.998 41.282 1.00 83.00 773 ALA A C 1
ATOM 5949 O O . ALA A 1 773 ? -6.247 8.718 40.332 1.00 83.00 773 ALA A O 1
ATOM 5950 N N . LEU A 1 774 ? -4.846 7.246 41.298 1.00 86.75 774 LEU A N 1
ATOM 5951 C CA . LEU A 1 774 ? -3.806 7.269 40.259 1.00 86.75 774 LEU A CA 1
ATOM 5952 C C . LEU A 1 774 ? -4.060 6.283 39.104 1.00 86.75 774 LEU A C 1
ATOM 5954 O O . LEU A 1 774 ? -3.385 6.368 38.084 1.00 86.75 774 LEU A O 1
ATOM 5958 N N . HIS A 1 775 ? -5.006 5.346 39.241 1.00 87.94 775 HIS A N 1
ATOM 5959 C CA . HIS A 1 775 ? -5.229 4.288 38.246 1.00 87.94 775 HIS A CA 1
ATOM 5960 C C . HIS A 1 775 ? -5.503 4.851 36.828 1.00 87.94 775 HIS A C 1
ATOM 5962 O O . HIS A 1 775 ? -6.367 5.729 36.705 1.00 87.94 775 HIS A O 1
ATOM 5968 N N . PRO A 1 776 ? -4.856 4.346 35.752 1.00 88.31 776 PRO A N 1
ATOM 5969 C CA . PRO A 1 776 ? -4.938 4.935 34.408 1.00 88.31 776 PRO A CA 1
ATOM 5970 C C . PRO A 1 776 ? -6.370 5.155 33.899 1.00 88.31 776 PRO A C 1
ATOM 5972 O O . PRO A 1 776 ? -6.694 6.255 33.455 1.00 88.31 776 PRO A O 1
ATOM 5975 N N . ASP A 1 777 ? -7.252 4.167 34.056 1.00 87.25 777 ASP A N 1
ATOM 5976 C CA . ASP A 1 777 ? -8.662 4.224 33.637 1.00 87.25 777 ASP A CA 1
ATOM 5977 C C . ASP A 1 777 ? -9.439 5.354 34.334 1.00 87.25 777 ASP A C 1
ATOM 5979 O O . ASP A 1 777 ? -10.371 5.941 33.777 1.00 87.25 777 ASP A O 1
ATOM 5983 N N . ARG A 1 778 ? -9.065 5.677 35.580 1.00 86.69 778 ARG A N 1
ATOM 5984 C CA . ARG A 1 778 ? -9.665 6.783 36.329 1.00 86.69 778 ARG A CA 1
ATOM 5985 C C . ARG A 1 778 ? -9.091 8.114 35.879 1.00 86.69 778 ARG A C 1
ATOM 5987 O O . ARG A 1 778 ? -9.870 9.039 35.657 1.00 86.69 778 ARG A O 1
ATOM 5994 N N . LEU A 1 779 ? -7.770 8.201 35.711 1.00 88.81 779 LEU A N 1
ATOM 5995 C CA . LEU A 1 779 ? -7.130 9.386 35.141 1.00 88.81 779 LEU A CA 1
ATOM 5996 C C . LEU A 1 779 ? -7.752 9.715 33.780 1.00 88.81 779 LEU A C 1
ATOM 5998 O O . LEU A 1 779 ? -8.077 10.870 33.542 1.00 88.81 779 LEU A O 1
ATOM 6002 N N . HIS A 1 780 ? -8.039 8.708 32.947 1.00 88.94 780 HIS A N 1
ATOM 6003 C CA . HIS A 1 780 ? -8.784 8.859 31.697 1.00 88.94 780 HIS A CA 1
ATOM 6004 C C . HIS A 1 780 ? -10.180 9.469 31.895 1.00 88.94 780 HIS A C 1
ATOM 6006 O O . HIS A 1 780 ? -10.510 10.466 31.251 1.00 88.94 780 HIS A O 1
ATOM 6012 N N . ARG A 1 781 ? -10.993 8.941 32.819 1.00 85.81 781 ARG A N 1
ATOM 6013 C CA . ARG A 1 781 ? -12.334 9.488 33.109 1.00 85.81 781 ARG A CA 1
ATOM 6014 C C . ARG A 1 781 ? -12.278 10.934 33.620 1.00 85.81 781 ARG A C 1
ATOM 6016 O O . ARG A 1 781 ? -13.014 11.778 33.117 1.00 85.81 781 ARG A O 1
ATOM 6023 N N . CYS A 1 782 ? -11.371 11.250 34.545 1.00 84.19 782 CYS A N 1
ATOM 6024 C CA . CYS A 1 782 ? -11.141 12.620 35.020 1.00 84.19 782 CYS A CA 1
ATOM 6025 C C . CYS A 1 782 ? -10.672 13.549 33.884 1.00 84.19 782 CYS A C 1
ATOM 6027 O O . CYS A 1 782 ? -11.208 14.643 33.708 1.00 84.19 782 CYS A O 1
ATOM 6029 N N . ALA A 1 783 ? -9.740 13.080 33.053 1.00 83.88 783 ALA A N 1
ATOM 6030 C CA . ALA A 1 783 ? -9.203 13.787 31.894 1.00 83.88 783 ALA A CA 1
ATOM 6031 C C . ALA A 1 783 ? -10.255 14.109 30.818 1.00 83.88 783 ALA A C 1
ATOM 6033 O O . ALA A 1 783 ? -10.064 15.052 30.054 1.00 83.88 783 ALA A O 1
ATOM 6034 N N . ARG A 1 784 ? -11.354 13.346 30.709 1.00 83.94 784 ARG A N 1
ATOM 6035 C CA . ARG A 1 784 ? -12.471 13.661 29.790 1.00 83.94 784 ARG A CA 1
ATOM 6036 C C . ARG A 1 784 ? -13.485 14.651 30.359 1.00 83.94 784 ARG A C 1
ATOM 6038 O O . ARG A 1 784 ? -14.195 15.275 29.587 1.00 83.94 784 ARG A O 1
ATOM 6045 N N . LEU A 1 785 ? -13.522 14.847 31.676 1.00 78.69 785 LEU A N 1
ATOM 6046 C CA . LEU A 1 785 ? -14.435 15.800 32.318 1.00 78.69 785 LEU A CA 1
ATOM 6047 C C . LEU A 1 785 ? -13.768 17.135 32.670 1.00 78.69 785 LEU A C 1
ATOM 6049 O O . LEU A 1 785 ? -14.464 18.136 32.830 1.00 78.69 785 LEU A O 1
ATOM 6053 N N . TRP A 1 786 ? -12.430 17.169 32.728 1.00 82.50 786 TRP A N 1
ATOM 6054 C CA . TRP A 1 786 ? -11.630 18.353 33.050 1.00 82.50 786 TRP A CA 1
ATOM 6055 C C . TRP A 1 786 ? -12.120 19.646 32.373 1.00 82.50 786 TRP A C 1
ATOM 6057 O O . TRP A 1 786 ? -12.426 20.609 33.075 1.00 82.50 786 TRP A O 1
ATOM 6067 N N . SER A 1 787 ? -12.210 19.683 31.037 1.00 79.38 787 SER A N 1
ATOM 6068 C CA . SER A 1 787 ? -12.513 20.931 30.323 1.00 79.38 787 SER A CA 1
ATOM 6069 C C . SER A 1 787 ? -13.910 21.473 30.656 1.00 79.38 787 SER A C 1
ATOM 6071 O O . SER A 1 787 ? -14.033 22.671 30.917 1.00 79.38 787 SER A O 1
ATOM 6073 N N . ARG A 1 788 ? -14.933 20.607 30.761 1.00 77.69 788 ARG A N 1
ATOM 6074 C CA . ARG A 1 788 ? -16.269 21.001 31.246 1.00 77.69 788 ARG A CA 1
ATOM 6075 C C . ARG A 1 788 ? -16.186 21.540 32.679 1.00 77.69 788 ARG A C 1
ATOM 6077 O O . ARG A 1 788 ? -16.656 22.648 32.925 1.00 77.69 788 ARG A O 1
ATOM 6084 N N . CYS A 1 789 ? -15.551 20.814 33.602 1.00 75.50 789 CYS A N 1
ATOM 6085 C CA . CYS A 1 789 ? -15.420 21.217 35.010 1.00 75.50 789 CYS A CA 1
ATOM 6086 C C . CYS A 1 789 ? -14.691 22.561 35.203 1.00 75.50 789 CYS A C 1
ATOM 6088 O O . CYS A 1 789 ? -15.021 23.312 36.119 1.00 75.50 789 CYS A O 1
ATOM 6090 N N . PHE A 1 790 ? -13.711 22.883 34.353 1.00 77.06 790 PHE A N 1
ATOM 6091 C CA . PHE A 1 790 ? -12.933 24.117 34.465 1.00 77.06 790 PHE A CA 1
ATOM 6092 C C . PHE A 1 790 ? -13.667 25.355 33.952 1.00 77.06 790 PHE A C 1
ATOM 6094 O O . PHE A 1 790 ? -13.803 26.350 34.673 1.00 77.06 790 PHE A O 1
ATOM 6101 N N . TRP A 1 791 ? -14.113 25.290 32.695 1.00 77.69 791 TRP A N 1
ATOM 6102 C CA . TRP A 1 791 ? -14.745 26.407 31.996 1.00 77.69 791 TRP A CA 1
ATOM 6103 C C . TRP A 1 791 ? -16.204 26.601 32.442 1.00 77.69 791 TRP A C 1
ATOM 6105 O O . TRP A 1 791 ? -16.726 27.716 32.394 1.00 77.69 791 TRP A O 1
ATOM 6115 N N . GLY A 1 792 ? -16.864 25.548 32.939 1.00 76.88 792 GLY A N 1
ATOM 6116 C CA . GLY A 1 792 ? -18.232 25.611 33.450 1.00 76.88 792 GLY A CA 1
ATOM 6117 C C . GLY A 1 792 ? -19.202 26.143 32.396 1.00 76.88 792 GLY A C 1
ATOM 6118 O O . GLY A 1 792 ? -19.171 25.709 31.249 1.00 76.88 792 GLY A O 1
ATOM 6119 N N . LYS A 1 793 ? -20.018 27.140 32.762 1.00 73.88 793 LYS A N 1
ATOM 6120 C CA . LYS A 1 793 ? -20.974 27.804 31.852 1.00 73.88 793 LYS A CA 1
ATOM 6121 C C . LYS A 1 793 ? -20.319 28.596 30.700 1.00 73.88 793 LYS A C 1
ATOM 6123 O O . LYS A 1 793 ? -21.037 29.130 29.865 1.00 73.88 793 LYS A O 1
ATOM 6128 N N . GLN A 1 794 ? -18.985 28.695 30.647 1.00 78.38 794 GLN A N 1
ATOM 6129 C CA . GLN A 1 794 ? -18.258 29.237 29.489 1.00 78.38 794 GLN A CA 1
ATOM 6130 C C . GLN A 1 794 ? -17.918 28.160 28.446 1.00 78.38 794 GLN A C 1
ATOM 6132 O O . GLN A 1 794 ? -17.531 28.513 27.337 1.00 78.38 794 GLN A O 1
ATOM 6137 N N . TYR A 1 795 ? -18.043 26.868 28.778 1.00 80.88 795 TYR A N 1
ATOM 6138 C CA . TYR A 1 795 ? -17.776 25.773 27.845 1.00 80.88 795 TYR A CA 1
ATOM 6139 C C . TYR A 1 795 ? -18.931 25.648 26.833 1.00 80.88 795 TYR A C 1
ATOM 6141 O O . TYR A 1 795 ? -20.062 25.426 27.265 1.00 80.88 795 TYR A O 1
ATOM 6149 N N . PRO A 1 796 ? -18.705 25.785 25.511 1.00 82.62 796 PRO A N 1
ATOM 6150 C CA . PRO A 1 796 ? -19.799 25.752 24.540 1.00 82.62 796 PRO A CA 1
ATOM 6151 C C . PRO A 1 796 ? -20.443 24.364 24.429 1.00 82.62 796 PRO A C 1
ATOM 6153 O O . PRO A 1 796 ? -19.730 23.361 24.383 1.00 82.62 796 PRO A O 1
ATOM 6156 N N . ASP A 1 797 ? -21.764 24.296 24.242 1.00 81.31 797 ASP A N 1
ATOM 6157 C CA . ASP A 1 797 ? -22.492 23.028 24.044 1.00 81.31 797 ASP A CA 1
ATOM 6158 C C . ASP A 1 797 ? -21.934 22.199 22.872 1.00 81.31 797 ASP A C 1
ATOM 6160 O O . ASP A 1 797 ? -21.870 20.972 22.933 1.00 81.31 797 ASP A O 1
ATOM 6164 N N . GLN A 1 798 ? -21.434 22.864 21.824 1.00 79.81 798 GLN A N 1
ATOM 6165 C CA . GLN A 1 798 ? -20.747 22.211 20.706 1.00 79.81 798 GLN A CA 1
ATOM 6166 C C . GLN A 1 798 ? -19.483 21.453 21.150 1.00 79.81 798 GLN A C 1
ATOM 6168 O O . GLN A 1 798 ? -19.185 20.389 20.613 1.00 79.81 798 GLN A O 1
ATOM 6173 N N . GLN A 1 799 ? -18.744 21.970 22.138 1.00 80.44 799 GLN A N 1
ATOM 6174 C CA . GLN A 1 799 ? -17.567 21.297 22.696 1.00 80.44 799 GLN A CA 1
ATOM 6175 C C . GLN A 1 799 ? -17.952 20.137 23.627 1.00 80.44 799 GLN A C 1
ATOM 6177 O O . GLN A 1 799 ? -17.206 19.161 23.701 1.00 80.44 799 GLN A O 1
ATOM 6182 N N . VAL A 1 800 ? -19.126 20.201 24.272 1.00 80.31 800 VAL A N 1
ATOM 6183 C CA . VAL A 1 800 ? -19.716 19.075 25.022 1.00 80.31 800 VAL A CA 1
ATOM 6184 C C . VAL A 1 800 ? -20.154 17.953 24.072 1.00 80.31 800 VAL A C 1
ATOM 6186 O O . VAL A 1 800 ? -19.885 16.786 24.352 1.00 80.31 800 VAL A O 1
ATOM 6189 N N . SER A 1 801 ? -20.761 18.288 22.925 1.00 74.31 801 SER A N 1
ATOM 6190 C CA . SER A 1 801 ? -21.078 17.307 21.873 1.00 74.31 801 SER A CA 1
ATOM 6191 C C . SER A 1 801 ? -19.804 16.649 21.337 1.00 74.31 801 SER A C 1
ATOM 6193 O O . SER A 1 801 ? -19.723 15.428 21.287 1.00 74.31 801 SER A O 1
ATOM 6195 N N . ASP A 1 802 ? -18.761 17.437 21.057 1.00 78.31 802 ASP A N 1
ATOM 6196 C CA . ASP A 1 802 ? -17.452 16.931 20.627 1.00 78.31 802 ASP A CA 1
ATOM 6197 C C . ASP A 1 802 ? -16.7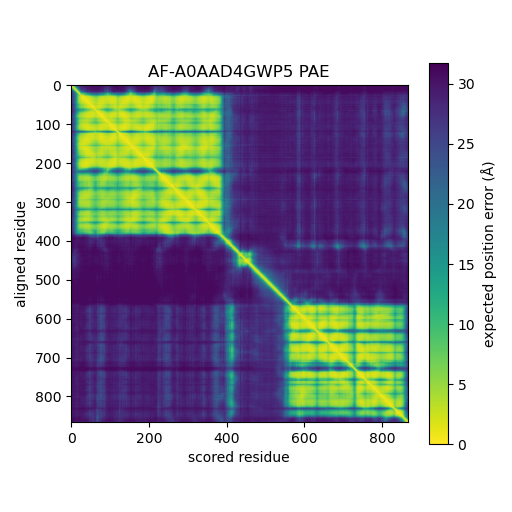84 16.009 21.675 1.00 78.31 802 ASP A C 1
ATOM 6199 O O . ASP A 1 802 ? -16.222 14.978 21.307 1.00 78.31 802 ASP A O 1
ATOM 6203 N N . ASP A 1 803 ? -16.892 16.302 22.980 1.00 78.69 803 ASP A N 1
ATOM 6204 C CA . ASP A 1 803 ? -16.442 15.381 24.043 1.00 78.69 803 ASP A CA 1
ATOM 6205 C C . ASP A 1 803 ? -17.221 14.054 24.043 1.00 78.69 803 ASP A C 1
ATOM 6207 O O . ASP A 1 803 ? -16.627 12.990 24.234 1.00 78.69 803 ASP A O 1
ATOM 6211 N N . MET A 1 804 ? -18.537 14.098 23.815 1.00 76.06 804 MET A N 1
ATOM 6212 C CA . MET A 1 804 ? -19.400 12.912 23.759 1.00 76.06 804 MET A CA 1
ATOM 6213 C C . MET A 1 804 ? -19.172 12.071 22.495 1.00 76.06 804 MET A C 1
ATOM 6215 O O . MET A 1 804 ? -19.118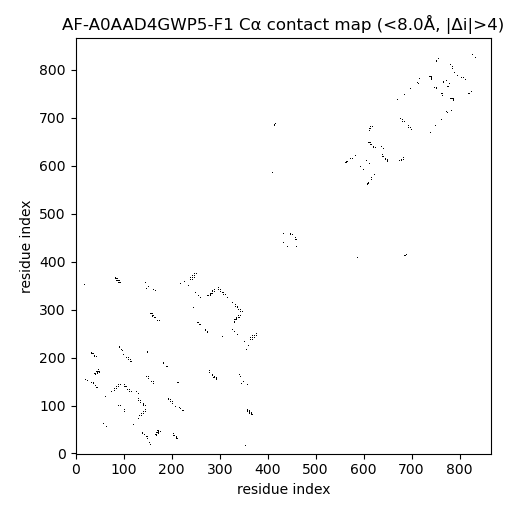 10.842 22.573 1.00 76.06 804 MET A O 1
ATOM 6219 N N . GLU A 1 805 ? -19.028 12.711 21.337 1.00 74.25 805 GLU A N 1
ATOM 6220 C CA . GLU A 1 805 ? -18.831 12.058 20.040 1.00 74.25 805 GLU A CA 1
ATOM 6221 C C . GLU A 1 805 ? -17.444 11.408 19.950 1.00 74.25 805 GLU A C 1
ATOM 6223 O O . GLU A 1 805 ? -17.328 10.243 19.558 1.00 74.25 805 GLU A O 1
ATOM 6228 N N . ASN A 1 806 ? -16.396 12.104 20.403 1.00 75.44 806 ASN A N 1
ATOM 6229 C CA . ASN A 1 806 ? -15.034 11.569 20.413 1.00 75.44 806 ASN A CA 1
ATOM 6230 C C . ASN A 1 806 ? -14.766 10.583 21.565 1.00 75.44 806 ASN A C 1
ATOM 6232 O O . ASN A 1 806 ? -13.736 9.903 21.533 1.00 75.44 806 ASN A O 1
ATOM 6236 N N . TYR A 1 807 ? -15.659 10.463 22.561 1.00 78.00 807 TYR A N 1
ATOM 6237 C CA . TYR A 1 807 ? -15.461 9.636 23.763 1.00 78.00 807 TYR A CA 1
ATOM 6238 C C . TYR A 1 807 ? -14.940 8.231 23.437 1.00 78.00 807 TYR A C 1
ATOM 6240 O O . TYR A 1 807 ? -13.889 7.832 23.929 1.00 78.00 807 TYR A O 1
ATOM 6248 N N . ARG A 1 808 ? -15.620 7.510 22.533 1.00 74.44 808 ARG A N 1
ATOM 6249 C CA . ARG A 1 808 ? -15.258 6.131 22.150 1.00 74.44 808 ARG A CA 1
ATOM 6250 C C . ARG A 1 808 ? -13.905 6.031 21.442 1.00 74.44 808 ARG A C 1
ATOM 6252 O O . ARG A 1 808 ? -13.194 5.047 21.618 1.00 74.44 808 ARG A O 1
ATOM 6259 N N . ALA A 1 809 ? -13.537 7.032 20.642 1.00 73.25 809 ALA A N 1
ATOM 6260 C CA . ALA A 1 809 ? -12.243 7.059 19.959 1.00 73.25 809 ALA A CA 1
ATOM 6261 C C . ALA A 1 809 ? -11.093 7.324 20.948 1.00 73.25 809 ALA A C 1
ATOM 6263 O O . ALA A 1 809 ? -10.015 6.741 20.833 1.00 73.25 809 ALA A O 1
ATOM 6264 N N . LEU A 1 810 ? -11.343 8.165 21.954 1.00 79.56 810 LEU A N 1
ATOM 6265 C CA . LEU A 1 810 ? -10.407 8.478 23.033 1.00 79.56 810 LEU A CA 1
ATOM 6266 C C . LEU A 1 810 ? -10.278 7.327 24.046 1.00 79.56 810 LEU A C 1
ATOM 6268 O O . LEU A 1 810 ? -9.182 7.083 24.549 1.00 79.56 810 LEU A O 1
ATOM 6272 N N . GLU A 1 811 ? -11.365 6.604 24.310 1.00 83.00 811 GLU A N 1
ATOM 6273 C CA . GLU A 1 811 ? -11.393 5.367 25.097 1.00 83.00 811 GLU A CA 1
ATOM 6274 C C . GLU A 1 811 ? -10.600 4.255 24.390 1.00 83.00 811 GLU A C 1
ATOM 6276 O O . GLU A 1 811 ? -9.713 3.650 24.992 1.00 83.00 811 GLU A O 1
ATOM 6281 N N . LEU A 1 812 ? -10.803 4.064 23.079 1.00 81.69 812 LEU A N 1
ATOM 6282 C CA . LEU A 1 812 ? -10.004 3.137 22.269 1.00 81.69 812 LEU A CA 1
ATOM 6283 C C . LEU A 1 812 ? -8.512 3.518 22.241 1.00 81.69 812 LEU A C 1
ATOM 6285 O O . LEU A 1 812 ? -7.655 2.641 22.339 1.00 81.69 812 LEU A O 1
ATOM 6289 N N . LEU A 1 813 ? -8.182 4.812 22.161 1.00 83.19 813 LEU A N 1
ATOM 6290 C CA . LEU A 1 813 ? -6.800 5.295 22.276 1.00 83.19 813 LEU A CA 1
ATOM 6291 C C . LEU A 1 813 ? -6.199 4.978 23.656 1.00 83.19 813 LEU A C 1
ATOM 6293 O O . LEU A 1 813 ? -5.045 4.558 23.737 1.00 83.19 813 LEU A O 1
ATOM 6297 N N . HIS A 1 814 ? -6.972 5.147 24.732 1.00 87.31 814 HIS A N 1
ATOM 6298 C CA . HIS A 1 814 ? -6.542 4.823 26.091 1.00 87.31 814 HIS A CA 1
ATOM 6299 C C . HIS A 1 814 ? -6.249 3.328 26.251 1.00 87.31 814 HIS A C 1
ATOM 6301 O O . HIS A 1 814 ? -5.141 2.953 26.639 1.00 87.31 814 HIS A O 1
ATOM 6307 N N . VAL A 1 815 ? -7.202 2.474 25.872 1.00 84.50 815 VAL A N 1
ATOM 6308 C CA . VAL A 1 815 ? -7.046 1.015 25.905 1.00 84.50 815 VAL A CA 1
ATOM 6309 C C . VAL A 1 815 ? -5.882 0.574 25.011 1.00 84.50 815 VAL A C 1
ATOM 6311 O O . VAL A 1 815 ? -5.061 -0.237 25.433 1.00 84.50 815 VAL A O 1
ATOM 6314 N N . GLY A 1 816 ? -5.727 1.165 23.823 1.00 82.69 816 GLY A N 1
ATOM 6315 C CA . GLY A 1 816 ? -4.599 0.909 22.924 1.00 82.69 816 GLY A CA 1
ATOM 6316 C C . GLY A 1 816 ? -3.234 1.263 23.528 1.00 82.69 816 GLY A C 1
ATOM 6317 O O . GLY A 1 816 ? -2.280 0.503 23.357 1.00 82.69 816 GLY A O 1
ATOM 6318 N N . MET A 1 817 ? -3.130 2.361 24.285 1.00 82.94 817 MET A N 1
ATOM 6319 C CA . MET A 1 817 ? -1.911 2.708 25.032 1.00 82.94 817 MET A CA 1
ATOM 6320 C C . MET A 1 817 ? -1.632 1.713 26.167 1.00 82.94 817 MET A C 1
ATOM 6322 O O . MET A 1 817 ? -0.487 1.292 26.336 1.00 82.94 817 MET A O 1
ATOM 6326 N N . THR A 1 818 ? -2.661 1.279 26.897 1.00 83.81 818 THR A N 1
ATOM 6327 C CA . THR A 1 818 ? -2.551 0.271 27.966 1.00 83.81 818 THR A CA 1
ATOM 6328 C C . THR A 1 818 ? -2.138 -1.106 27.423 1.00 83.81 818 THR A C 1
ATOM 6330 O O . THR A 1 818 ? -1.238 -1.740 27.976 1.00 83.81 818 THR A O 1
ATOM 6333 N N . LEU A 1 819 ? -2.705 -1.549 26.295 1.00 82.69 819 LEU A N 1
ATOM 6334 C CA . LEU A 1 819 ? -2.302 -2.788 25.615 1.00 82.69 819 LEU A CA 1
ATOM 6335 C C . LEU A 1 819 ? -0.876 -2.695 25.063 1.00 82.69 819 LEU A C 1
ATOM 6337 O O . LEU A 1 819 ? -0.074 -3.604 25.281 1.00 82.69 819 LEU A O 1
ATOM 6341 N N . ARG A 1 820 ? -0.521 -1.585 24.399 1.00 81.31 820 ARG A N 1
ATOM 6342 C CA . ARG A 1 820 ? 0.852 -1.316 23.938 1.00 81.31 820 ARG A CA 1
ATOM 6343 C C . ARG A 1 820 ? 1.841 -1.407 25.099 1.00 81.31 820 ARG A C 1
ATOM 6345 O O . ARG A 1 820 ? 2.894 -2.020 24.949 1.00 81.31 820 ARG A O 1
ATOM 6352 N N . TYR A 1 821 ? 1.493 -0.830 26.246 1.00 82.06 821 TYR A N 1
ATOM 6353 C CA . TYR A 1 821 ? 2.322 -0.863 27.441 1.00 82.06 821 TYR A CA 1
ATOM 6354 C C . TYR A 1 821 ? 2.546 -2.287 27.963 1.00 82.06 821 TYR A C 1
ATOM 6356 O O . TYR A 1 821 ? 3.695 -2.709 28.096 1.00 82.06 821 TYR A O 1
ATOM 6364 N N . ARG A 1 822 ? 1.466 -3.048 28.195 1.00 80.38 822 ARG A N 1
ATOM 6365 C CA . ARG A 1 822 ? 1.542 -4.447 28.654 1.00 80.38 822 ARG A CA 1
ATOM 6366 C C . ARG A 1 822 ? 2.328 -5.322 27.672 1.00 80.38 822 ARG A C 1
ATOM 6368 O O . ARG A 1 822 ? 3.215 -6.052 28.095 1.00 80.38 822 ARG A O 1
ATOM 6375 N N . THR A 1 823 ? 2.106 -5.155 26.367 1.00 80.25 823 THR A N 1
ATOM 6376 C CA . THR A 1 823 ? 2.868 -5.855 25.314 1.00 80.25 823 THR A CA 1
ATOM 6377 C C . THR A 1 823 ? 4.367 -5.557 25.402 1.00 80.25 823 THR A C 1
ATOM 6379 O O . THR A 1 823 ? 5.184 -6.464 25.315 1.00 80.25 823 THR A O 1
ATOM 6382 N N . LEU A 1 824 ? 4.754 -4.292 25.602 1.00 76.50 824 LEU A N 1
ATOM 6383 C CA . LEU A 1 824 ? 6.162 -3.900 25.737 1.00 76.50 824 LEU A CA 1
ATOM 6384 C C . LEU A 1 824 ? 6.787 -4.332 27.070 1.00 76.50 824 LEU A C 1
ATOM 6386 O O . LEU A 1 824 ? 8.006 -4.474 27.140 1.00 76.50 824 LEU A O 1
ATOM 6390 N N . LYS A 1 825 ? 5.979 -4.558 28.111 1.00 77.56 825 LYS A N 1
ATOM 6391 C CA . LYS A 1 825 ? 6.427 -5.185 29.357 1.00 77.56 825 LYS A CA 1
ATOM 6392 C C . LYS A 1 825 ? 6.722 -6.673 29.150 1.00 77.56 825 LYS A C 1
ATOM 6394 O O . LYS A 1 825 ? 7.841 -7.094 29.438 1.00 77.56 825 LYS A O 1
ATOM 6399 N N . LEU A 1 826 ? 5.796 -7.397 28.513 1.00 76.50 826 LEU A N 1
ATOM 6400 C CA . LEU A 1 826 ? 5.913 -8.811 28.111 1.00 76.50 826 LEU A CA 1
ATOM 6401 C C . LEU A 1 826 ? 6.979 -9.094 27.019 1.00 76.50 826 LEU A C 1
ATOM 6403 O O . LEU A 1 826 ? 7.095 -10.206 26.512 1.00 76.50 826 LEU A O 1
ATOM 6407 N N . LEU A 1 827 ? 7.748 -8.076 26.625 1.00 72.38 827 LEU A N 1
ATOM 6408 C CA . LEU A 1 827 ? 8.912 -8.172 25.735 1.00 72.38 827 LEU A CA 1
ATOM 6409 C C . LEU A 1 827 ? 10.212 -7.716 26.427 1.00 72.38 827 LEU A C 1
ATOM 6411 O O . LEU A 1 827 ? 11.233 -7.547 25.761 1.00 72.38 827 LEU A O 1
ATOM 6415 N N . SER A 1 828 ? 10.173 -7.464 27.742 1.00 68.38 828 SER A N 1
ATOM 6416 C CA . SER A 1 828 ? 11.289 -6.897 28.520 1.00 68.38 828 SER A CA 1
ATOM 6417 C C . SER A 1 828 ? 11.664 -7.678 29.785 1.00 68.38 828 SER A C 1
ATOM 6419 O O . SER A 1 828 ? 12.647 -7.327 30.433 1.00 68.38 828 SER A O 1
ATOM 6421 N N . GLU A 1 829 ? 1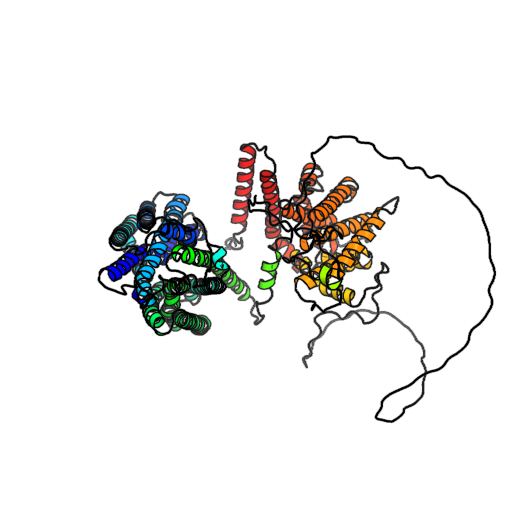0.911 -8.721 30.139 1.00 67.44 829 GLU A N 1
ATOM 6422 C CA . GLU A 1 829 ? 11.094 -9.512 31.360 1.00 67.44 829 GLU A CA 1
ATOM 6423 C C . GLU A 1 829 ? 11.291 -10.991 30.976 1.00 67.44 829 GLU A C 1
ATOM 6425 O O . GLU A 1 829 ? 10.346 -11.662 30.590 1.00 67.44 829 GLU A O 1
ATOM 6430 N N . ASP A 1 830 ? 12.516 -11.529 31.072 1.00 53.75 830 ASP A N 1
ATOM 6431 C CA . ASP A 1 830 ? 12.883 -12.881 30.578 1.00 53.75 830 ASP A CA 1
ATOM 6432 C C . ASP A 1 830 ? 12.203 -14.072 31.317 1.00 53.75 830 ASP A C 1
ATOM 6434 O O . ASP A 1 830 ? 12.611 -15.225 31.165 1.00 53.75 830 ASP A O 1
ATOM 6438 N N . SER A 1 831 ? 11.187 -13.829 32.150 1.00 52.66 831 SER A N 1
ATOM 6439 C CA . SER A 1 831 ? 10.563 -14.817 33.041 1.00 52.66 831 SER A CA 1
ATOM 6440 C C . SER A 1 831 ? 9.033 -14.815 32.948 1.00 52.66 831 SER A C 1
ATOM 6442 O O . SER A 1 831 ? 8.347 -14.467 33.909 1.00 52.66 831 SER A O 1
ATOM 6444 N N . HIS A 1 832 ? 8.497 -15.225 31.799 1.00 57.28 832 HIS A N 1
ATOM 6445 C CA . HIS A 1 832 ? 7.056 -15.406 31.602 1.00 57.28 832 HIS A CA 1
ATOM 6446 C C . HIS A 1 832 ? 6.605 -16.851 31.830 1.00 57.28 832 HIS A C 1
ATOM 6448 O O . HIS A 1 832 ? 7.359 -17.802 31.622 1.00 57.28 832 HIS A O 1
ATOM 6454 N N . THR A 1 833 ? 5.344 -17.005 32.237 1.00 58.94 833 THR A N 1
ATOM 6455 C CA . THR A 1 833 ? 4.629 -18.288 32.190 1.00 58.94 833 THR A CA 1
ATOM 6456 C C . THR A 1 833 ? 3.659 -18.256 31.014 1.00 58.94 833 THR A C 1
ATOM 6458 O O . THR A 1 833 ? 2.999 -17.238 30.810 1.00 58.94 833 THR A O 1
ATOM 6461 N N . ASP A 1 834 ? 3.554 -19.345 30.246 1.00 58.47 834 ASP A N 1
ATOM 6462 C CA . ASP A 1 834 ? 2.763 -19.375 28.999 1.00 58.47 834 ASP A CA 1
ATOM 6463 C C . ASP A 1 834 ? 1.304 -18.916 29.214 1.00 58.47 834 ASP A C 1
ATOM 6465 O O . ASP A 1 834 ? 0.744 -18.164 28.418 1.00 58.47 834 ASP A O 1
ATOM 6469 N N . TYR A 1 835 ? 0.734 -19.278 30.369 1.00 58.41 835 TYR A N 1
ATOM 6470 C CA . TYR A 1 835 ? -0.609 -18.899 30.815 1.00 58.41 835 TYR A CA 1
ATOM 6471 C C . TYR A 1 835 ? -0.858 -17.378 30.846 1.00 58.41 835 TYR A C 1
ATOM 6473 O O . TYR A 1 835 ? -1.960 -16.926 30.544 1.00 58.41 835 TYR A O 1
ATOM 6481 N N . GLU A 1 836 ? 0.146 -16.572 31.201 1.00 70.62 836 GLU A N 1
ATOM 6482 C CA . GLU A 1 836 ? 0.013 -15.110 31.266 1.00 70.62 836 GLU A CA 1
ATOM 6483 C C . GLU A 1 836 ? -0.091 -14.490 29.862 1.00 70.62 836 GLU A C 1
ATOM 6485 O O . GLU A 1 836 ? -0.865 -13.555 29.644 1.00 70.62 836 GLU A O 1
ATOM 6490 N N . VAL A 1 837 ? 0.622 -15.068 28.889 1.00 74.69 837 VAL A N 1
ATOM 6491 C CA . VAL A 1 837 ? 0.577 -14.657 27.479 1.00 74.69 837 VAL A CA 1
ATOM 6492 C C . VAL A 1 837 ? -0.764 -15.037 26.847 1.00 74.69 837 VAL A C 1
ATOM 6494 O O . VAL A 1 837 ? -1.371 -14.203 26.175 1.00 74.69 837 VAL A O 1
ATOM 6497 N N . ASP A 1 838 ? -1.271 -16.245 27.113 1.00 75.06 838 ASP A N 1
ATOM 6498 C CA . ASP A 1 838 ? -2.586 -16.687 26.631 1.00 75.06 838 ASP A CA 1
ATOM 6499 C C . ASP A 1 838 ? -3.725 -15.821 27.194 1.00 75.06 838 ASP A C 1
ATOM 6501 O O . ASP A 1 838 ? -4.617 -15.403 26.450 1.00 75.06 838 ASP A O 1
ATOM 6505 N N . VAL A 1 839 ? -3.706 -15.496 28.492 1.00 78.12 839 VAL A N 1
ATOM 6506 C CA . VAL A 1 839 ? -4.712 -14.606 29.103 1.00 78.12 839 VAL A CA 1
ATOM 6507 C C . VAL A 1 839 ? -4.659 -13.207 28.478 1.00 78.12 839 VAL A C 1
ATOM 6509 O O . VAL A 1 839 ? -5.705 -12.658 28.128 1.00 78.12 839 VAL A O 1
ATOM 6512 N N . PHE A 1 840 ? -3.464 -12.651 28.264 1.00 78.12 840 PHE A N 1
ATOM 6513 C CA . PHE A 1 840 ? -3.303 -11.339 27.632 1.00 78.12 840 PHE A CA 1
ATOM 6514 C C . PHE A 1 840 ? -3.716 -11.328 26.148 1.00 78.12 840 PHE A C 1
ATOM 6516 O O . PHE A 1 840 ? -4.332 -10.370 25.680 1.00 78.12 840 PHE A O 1
ATOM 6523 N N . PHE A 1 841 ? -3.460 -12.409 25.406 1.00 77.56 841 PHE A N 1
ATOM 6524 C CA . PHE A 1 841 ? -3.940 -12.558 24.030 1.00 77.56 841 PHE A CA 1
ATOM 6525 C C . PHE A 1 841 ? -5.475 -12.600 23.963 1.00 77.56 841 PHE A C 1
ATOM 6527 O O . PHE A 1 841 ? -6.078 -11.928 23.125 1.00 77.56 841 PHE A O 1
ATOM 6534 N N . ASN A 1 842 ? -6.124 -13.321 24.883 1.00 79.94 842 ASN A N 1
ATOM 6535 C CA . ASN A 1 842 ? -7.585 -13.335 24.989 1.00 79.94 842 ASN A CA 1
ATOM 6536 C C . ASN A 1 842 ? -8.158 -11.958 25.384 1.00 79.94 842 ASN A C 1
ATOM 6538 O O . ASN A 1 842 ? -9.201 -11.562 24.861 1.00 79.94 842 ASN A O 1
ATOM 6542 N N . GLU A 1 843 ? -7.468 -11.189 26.235 1.00 78.12 843 GLU A N 1
ATOM 6543 C CA . GLU A 1 843 ? -7.835 -9.798 26.538 1.00 78.12 843 GLU A CA 1
ATOM 6544 C C . GLU A 1 843 ? -7.785 -8.922 25.271 1.00 78.12 843 GLU A C 1
ATOM 6546 O O . GLU A 1 843 ? -8.782 -8.272 24.943 1.00 78.12 843 GLU A O 1
ATOM 6551 N N . ILE A 1 844 ? -6.686 -8.974 24.501 1.00 77.50 844 ILE A N 1
ATOM 6552 C CA . ILE A 1 844 ? -6.546 -8.275 23.209 1.00 77.50 844 ILE A CA 1
ATOM 6553 C C . ILE A 1 844 ? -7.685 -8.645 22.250 1.00 77.50 844 ILE A C 1
ATOM 6555 O O . ILE A 1 844 ? -8.288 -7.752 21.652 1.00 77.50 844 ILE A O 1
ATOM 6559 N N . MET A 1 845 ? -8.006 -9.935 22.115 1.00 77.12 845 MET A N 1
ATOM 6560 C CA . MET A 1 845 ? -9.086 -10.397 21.236 1.00 77.12 845 MET A CA 1
ATOM 6561 C C . MET A 1 845 ? -10.463 -9.901 21.700 1.00 77.12 845 MET A C 1
ATOM 6563 O O . MET A 1 845 ? -11.245 -9.424 20.880 1.00 77.12 845 MET A O 1
ATOM 6567 N N . SER A 1 846 ? -10.742 -9.900 23.008 1.00 75.12 846 SER A N 1
ATOM 6568 C CA . SER A 1 846 ? -12.005 -9.360 23.536 1.00 75.12 846 SER A CA 1
ATOM 6569 C C . SER A 1 846 ? -12.169 -7.859 23.247 1.00 75.12 846 SER A C 1
ATOM 6571 O O . SER A 1 846 ? -13.251 -7.403 22.873 1.00 75.12 846 SER A O 1
ATOM 6573 N N . ILE A 1 847 ? -11.076 -7.094 23.334 1.00 69.31 847 ILE A N 1
ATOM 6574 C CA . ILE A 1 847 ? -11.044 -5.659 23.032 1.00 69.31 847 ILE A CA 1
ATOM 6575 C C . ILE A 1 847 ? -11.188 -5.419 21.526 1.00 69.31 847 ILE A C 1
ATOM 6577 O O . ILE A 1 847 ? -11.919 -4.511 21.122 1.00 69.31 847 ILE A O 1
ATOM 6581 N N . HIS A 1 848 ? -10.539 -6.235 20.690 1.00 70.44 848 HIS A N 1
ATOM 6582 C CA . HIS A 1 848 ? -10.710 -6.224 19.237 1.00 70.44 848 HIS A CA 1
ATOM 6583 C C . HIS A 1 848 ? -12.180 -6.429 18.851 1.00 70.44 848 HIS A C 1
ATOM 6585 O O . HIS A 1 848 ? -12.716 -5.639 18.073 1.00 70.44 848 HIS A O 1
ATOM 6591 N N . ASP A 1 849 ? -12.851 -7.425 19.427 1.00 66.38 849 ASP A N 1
ATOM 6592 C CA . ASP A 1 849 ? -14.226 -7.776 19.064 1.00 66.38 849 ASP A CA 1
ATOM 6593 C C . ASP A 1 849 ? -15.232 -6.701 19.512 1.00 66.38 849 ASP A C 1
ATOM 6595 O O . ASP A 1 849 ? -16.091 -6.291 18.725 1.00 66.38 849 ASP A O 1
ATOM 6599 N N . VAL A 1 850 ? -15.068 -6.147 20.721 1.00 62.00 850 VAL A N 1
ATOM 6600 C CA . VAL A 1 850 ? -15.844 -4.981 21.192 1.00 62.00 850 VAL A CA 1
ATOM 6601 C C . VAL A 1 850 ? -15.602 -3.756 20.302 1.00 62.00 850 VAL A C 1
ATOM 6603 O O . VAL A 1 850 ? -16.552 -3.054 19.949 1.00 62.00 850 VAL A O 1
ATOM 6606 N N . SER A 1 851 ? -14.359 -3.514 19.879 1.00 56.41 851 SER A N 1
ATOM 6607 C CA . SER A 1 851 ? -14.007 -2.382 19.009 1.00 56.41 851 SER A CA 1
ATOM 6608 C C . SER A 1 851 ? -14.568 -2.541 17.593 1.00 56.41 851 SER A C 1
ATOM 6610 O O . SER A 1 851 ? -15.076 -1.578 17.019 1.00 56.41 851 SER A O 1
ATOM 6612 N N . CYS A 1 852 ? -14.548 -3.756 17.039 1.00 51.09 852 CYS A N 1
ATOM 6613 C CA . CYS A 1 852 ? -15.146 -4.066 15.741 1.00 51.09 852 CYS A CA 1
ATOM 6614 C C . CYS A 1 852 ? -16.674 -3.932 15.769 1.00 51.09 852 CYS A C 1
ATOM 6616 O O . CYS A 1 852 ? -17.255 -3.413 14.816 1.00 51.09 852 CYS A O 1
ATOM 6618 N N . ALA A 1 853 ? -17.325 -4.326 16.868 1.00 45.75 853 ALA A N 1
ATOM 6619 C CA . ALA A 1 853 ? -18.752 -4.083 17.072 1.00 45.75 853 ALA A CA 1
ATOM 6620 C C . ALA A 1 853 ? -19.065 -2.578 17.205 1.00 45.75 853 ALA A C 1
ATOM 6622 O O . ALA A 1 853 ? -20.020 -2.087 16.603 1.00 45.75 853 ALA A O 1
ATOM 6623 N N . ALA A 1 854 ? -18.239 -1.820 17.936 1.00 40.78 854 ALA A N 1
ATOM 6624 C CA . ALA A 1 854 ? -18.407 -0.377 18.121 1.00 40.78 854 ALA A CA 1
ATOM 6625 C C . ALA A 1 854 ? -18.131 0.455 16.852 1.00 40.78 854 ALA A C 1
ATOM 6627 O O . ALA A 1 854 ? -18.671 1.556 16.724 1.00 40.78 854 ALA A O 1
ATOM 6628 N N . ALA A 1 855 ? -17.333 -0.067 15.913 1.00 38.03 855 ALA A N 1
ATOM 6629 C CA . ALA A 1 855 ? -17.055 0.545 14.612 1.00 38.03 855 ALA A CA 1
ATOM 6630 C C . ALA A 1 855 ? -18.235 0.461 13.619 1.00 38.03 855 ALA A C 1
ATOM 6632 O O . ALA A 1 855 ? -18.194 1.094 12.561 1.00 38.03 855 ALA A O 1
ATOM 6633 N N . VAL A 1 856 ? -19.302 -0.279 13.948 1.00 31.88 856 VAL A N 1
ATOM 6634 C CA . VAL A 1 856 ? -20.578 -0.218 13.225 1.00 31.88 856 VAL A CA 1
ATOM 6635 C C . VAL A 1 856 ? -21.364 1.007 13.720 1.00 31.88 856 VAL A C 1
ATOM 6637 O O . VAL A 1 856 ? -21.782 1.033 14.880 1.00 31.88 856 VAL A O 1
ATOM 6640 N N . PRO A 1 857 ? -21.612 2.037 12.884 1.00 34.81 857 PRO A N 1
ATOM 6641 C CA . PRO A 1 857 ? -22.349 3.219 13.316 1.00 34.81 857 PRO A CA 1
ATOM 6642 C C . PRO A 1 857 ? -23.803 2.850 13.629 1.00 34.81 857 PRO A C 1
ATOM 6644 O O . PRO A 1 857 ? -24.595 2.529 12.744 1.00 34.81 857 PRO A O 1
ATOM 6647 N N . HIS A 1 858 ? -24.170 2.936 14.908 1.00 27.91 858 HIS A N 1
ATOM 6648 C CA . HIS A 1 858 ? -25.421 2.414 15.474 1.00 27.91 858 HIS A CA 1
ATOM 6649 C C . HIS A 1 858 ? -26.686 3.245 15.122 1.00 27.91 858 HIS A C 1
ATOM 6651 O O . HIS A 1 858 ? -27.657 3.274 15.878 1.00 27.91 858 HIS A O 1
ATOM 6657 N N . LYS A 1 859 ? -26.683 3.937 13.970 1.00 31.75 859 LYS A N 1
ATOM 6658 C CA . LYS A 1 859 ? -27.724 4.874 13.498 1.00 31.75 859 LYS A CA 1
ATOM 6659 C C . LYS A 1 859 ? -28.903 4.219 12.755 1.00 31.75 859 LYS A C 1
ATOM 6661 O O . LYS A 1 859 ? -29.858 4.913 12.427 1.00 31.75 859 LYS A O 1
ATOM 6666 N N . PHE A 1 860 ? -28.888 2.901 12.531 1.00 32.03 860 PHE A N 1
ATOM 6667 C CA . PHE A 1 860 ? -29.963 2.160 11.843 1.00 32.03 860 PHE A CA 1
ATOM 6668 C C . PHE A 1 860 ? -30.854 1.329 12.787 1.00 32.03 860 PHE A C 1
ATOM 6670 O O . PHE A 1 860 ? -31.207 0.189 12.489 1.00 32.03 860 PHE A O 1
ATOM 6677 N N . HIS A 1 861 ? -31.249 1.908 13.924 1.00 28.08 861 HIS A N 1
ATOM 6678 C CA . HIS A 1 861 ? -32.296 1.364 14.802 1.00 28.08 861 HIS A CA 1
ATOM 6679 C C . HIS A 1 861 ? -33.309 2.448 15.206 1.00 28.08 861 HIS A C 1
ATOM 6681 O O . HIS A 1 861 ? -33.459 2.803 16.372 1.00 28.08 861 HIS A O 1
ATOM 6687 N N . ASN A 1 862 ? -34.053 2.946 14.214 1.00 28.39 862 ASN A N 1
ATOM 6688 C CA . ASN A 1 862 ? -35.405 3.431 14.482 1.00 28.39 862 ASN A CA 1
ATOM 6689 C C . ASN A 1 862 ? -36.300 2.197 14.707 1.00 28.39 862 ASN A C 1
ATOM 6691 O O . ASN A 1 862 ? -36.376 1.364 13.800 1.00 28.39 862 ASN A O 1
ATOM 6695 N N . PRO A 1 863 ? -36.984 2.053 15.857 1.00 32.47 863 PRO A N 1
ATOM 6696 C CA . PRO A 1 863 ? -38.037 1.053 15.983 1.00 32.47 863 PRO A CA 1
ATOM 6697 C C . PRO A 1 863 ? -39.189 1.401 15.023 1.00 32.47 863 PRO A C 1
ATOM 6699 O O . PRO A 1 863 ? -39.421 2.588 14.760 1.00 32.47 863 PRO A O 1
ATOM 6702 N N . PRO A 1 864 ? -39.933 0.408 14.504 1.00 33.19 864 PRO A N 1
ATOM 6703 C CA . PRO A 1 864 ? -41.113 0.684 13.699 1.00 33.19 864 PRO A CA 1
ATOM 6704 C C . PRO A 1 864 ? -42.138 1.448 14.545 1.00 33.19 864 PRO A C 1
ATOM 6706 O O . PRO A 1 864 ? -42.572 0.973 15.595 1.00 33.19 864 PRO A O 1
ATOM 6709 N N . LYS A 1 865 ? -42.521 2.641 14.085 1.00 34.19 865 LYS A N 1
ATOM 6710 C CA . LYS A 1 865 ? -43.744 3.303 14.543 1.00 34.19 865 LYS A CA 1
ATOM 6711 C C . LYS A 1 865 ? -44.914 2.767 13.716 1.00 34.19 865 LYS A C 1
ATOM 6713 O O . LYS A 1 865 ? -44.742 2.529 12.521 1.00 34.19 865 LYS A O 1
ATOM 6718 N N . ASN A 1 866 ? -46.047 2.565 14.389 1.00 33.44 866 ASN A N 1
ATOM 6719 C CA . ASN A 1 866 ? -47.330 2.199 13.780 1.00 33.44 866 ASN A CA 1
ATOM 6720 C C . ASN A 1 866 ? -47.827 3.288 12.817 1.00 33.44 866 ASN A C 1
ATOM 6722 O O . ASN A 1 866 ? -47.564 4.475 13.123 1.00 33.44 866 ASN A O 1
#

Organism: Aspergillus nanangensis (NCBI:txid2582783)

Solvent-accessible surface area (backbone atoms only — not comparable to full-atom values): 50129 Å² total; per-residue (Å²): 140,80,86,82,88,77,96,72,81,77,82,75,89,69,80,78,81,84,49,75,87,76,51,71,69,47,64,73,66,44,52,35,25,32,53,8,21,18,30,30,26,21,48,44,35,8,51,63,58,25,40,72,58,53,42,54,49,36,41,74,61,67,39,61,90,55,55,65,74,62,52,45,47,29,51,51,40,18,57,41,27,28,26,42,32,13,38,53,31,6,39,46,29,31,45,65,22,55,67,75,34,38,52,57,12,41,54,34,37,29,46,13,37,42,48,62,24,63,42,83,84,58,56,74,69,52,49,31,48,34,34,7,49,40,23,6,41,12,27,5,23,23,43,41,52,31,57,47,40,39,58,65,38,23,72,78,50,29,26,32,49,36,2,55,22,50,26,23,24,24,53,22,23,46,51,52,47,53,46,43,63,57,35,27,76,75,66,32,56,43,50,28,32,38,55,50,22,50,53,37,42,56,28,30,53,45,13,68,74,37,41,62,70,75,71,79,52,49,78,82,61,73,93,62,76,65,67,68,56,58,71,40,65,71,52,32,53,49,38,52,52,47,19,55,50,54,25,60,51,49,46,56,77,65,45,48,44,56,53,33,48,73,42,68,42,57,70,71,58,26,62,44,39,58,43,40,18,24,56,21,19,34,53,7,8,38,56,49,14,52,44,15,53,75,70,38,50,66,55,44,50,53,53,30,51,51,48,34,50,51,44,43,68,50,29,54,71,66,24,71,70,40,63,68,37,50,52,50,30,28,34,53,42,14,29,27,51,23,25,50,81,22,40,53,67,44,47,53,54,70,80,38,60,84,78,52,36,32,36,55,51,8,51,38,37,26,50,28,33,54,36,35,66,53,41,51,56,52,57,56,52,55,60,60,60,46,69,76,38,70,86,54,85,77,84,91,79,82,83,72,58,70,67,62,50,58,74,61,53,87,74,61,79,56,71,62,79,79,78,72,81,67,86,72,92,64,86,84,82,75,86,60,47,42,84,94,77,74,42,81,58,98,61,100,53,80,62,43,68,77,33,57,80,66,75,46,93,57,84,67,89,74,86,80,88,80,79,86,89,81,84,83,89,81,92,86,85,88,86,88,80,89,88,86,81,90,83,89,80,93,89,87,83,89,90,85,86,90,85,84,91,83,89,87,88,93,89,86,84,88,88,87,81,89,85,86,85,90,84,85,89,88,82,84,83,90,88,81,87,83,90,80,88,83,89,90,85,88,88,86,86,83,92,78,85,91,75,89,73,73,98,60,86,79,76,67,100,61,86,75,78,32,78,47,76,51,83,72,50,84,64,47,52,50,22,52,71,42,35,76,79,28,68,78,44,62,75,67,79,49,62,48,80,73,27,77,63,31,47,41,61,72,47,52,26,38,62,31,54,45,44,36,26,43,50,34,16,49,23,21,38,46,38,44,74,73,56,78,59,80,88,54,88,97,56,87,48,45,55,53,53,12,53,50,29,39,55,49,22,55,51,51,47,50,55,56,72,72,50,91,69,94,73,81,54,71,71,54,52,50,53,49,51,53,42,51,50,50,50,40,53,39,36,57,72,70,32,79,51,64,67,60,38,48,53,47,47,52,48,53,48,52,48,53,75,72,45,54,82,80,55,57,84,74,61,65,65,63,52,55,55,63,68,76,45,89,82,76,59,88,84,62,79,81,76,79,34,60,68,37,37,50,48,48,53,52,42,52,50,48,50,67,42,46,90,71,71,58,89,75,60,61,59,60,50,40,69,69,60,76,45,84,42,60,33,66,75,51,19,50,56,42,39,71,44,28,55,52,63,71,49,43,94,73,47,54,68,70,57,54,50,47,53,62,69,44,39,66,61,54,49,51,49,50,51,49,49,53,51,52,33,53,54,56,49,76,72,71,56,101,78,78,56,73,68,61,55,54,53,51,51,51,51,54,50,54,52,49,53,54,49,60,58,64,69,50,80,82,79,86,70,76,78,89,77,132

InterPro domains:
  IPR001138 Zn(2)Cys(6) fungal-type DNA-binding domain [PF00172] (433-460)
  IPR001138 Zn(2)Cys(6) fungal-type DNA-binding domain [PS50048] (434-460)
  IPR001138 Zn(2)Cys(6) fungal-type DNA-binding domain [cd00067] (433-460)
  IPR011701 Major facilitator superfamily [PF07690] (41-375)
  IPR021858 Fungal transcription factor [PF11951] (605-721)
  IPR036259 MFS transporter superfamily [G3DSA:1.20.1250.20] (27-226)
  IPR036259 MFS transporter superfamily [G3DSA:1.20.1250.20] (234-404)
  IPR036259 MFS transporter superfamily [SSF103473] (17-383)
  IPR036864 Zn(2)-C6 fungal-type DNA-binding domain superfamily [G3DSA:4.10.240.10] (430-481)
  IPR036864 Zn(2)-C6 fungal-type DNA-binding domain superfamily [SSF57701] (433-460)
  IPR050327 Proton-linked Monocarboxylate Transporter [PTHR11360] (26-382)

pLDDT: mean 70.58, std 23.65, range [19.83, 97.06]

Radius of gyration: 37.54 Å; Cα contacts (8 Å, |Δi|>4): 941; chains: 1; bounding box: 120×104×92 Å

Sequence (866 aa):
MAIPDGDLASPSHQNVEDNPDTYPEGGWRAWGVVLGSWCGLFPAFGLMNTMGVFEDWLTTHQLRGHSRSSVAWIFSVYVFLLFFGSVQAGPLFDLYGLNCVLIPGSIGLVASVMILSIASDLEYYQFMLGFGVLGGISASLLVTPSMACINHWFFKRRAFATGIGVTAGGLGGVIFPIMIKDLSKSIGFAWATRVLGFICLVLCALGILLQKTRLPPNKKGLKTIDVFALRDPSFALTAIAMVLTDSSGAIPMIYLTSYARANQMGLALSYQLMSILNAGSILGRLAPGYAADKWGRFNVMIVTTALSTVLTLTLWMLSGQNQAAIVSYAALFGVSSGSAISLTPVCVAQISQTEDFGKRFGTTYTMVGLGVLVAIPIAGATLKGDESRVDQGGADTPLSSALTDANRLIFVPPRVGYSIHVGSERPSLEERTCRRRKVKCGEERPVCERCFHLRLNCEWGVPVKRGKSVRTVRHIQPRWSFDSPSATAITVPAAAAASPSAIFPPSYATPNANANPPTVADLTPISADTISSPVAWPSFPPYSQLSPSPLYPSLSTTDIPCANSLVLTDHDRKYFQFFPSSSIVFYYMKPWEWSSFGYLYQGPAASNKVIMRMLLALSASDMHRQGLVVRSPGRPTAEDHARYHYGLAVKEFRQLLESPKRVVSTSELEMIFATMFLMVTYEWQYGHCVHHLQLHLQGVRSLLETHPELFQIKDVNNVLLSMDSEQSDESIPRVSFIPEQLLLWILYIDASCRPMGITESLYDYVLQSGNAALHPDRLHRCARLWSRCFWGKQYPDQQVSDDMENYRALELLHVGMTLRYRTLKLLSEDSHTDYEVDVFFNEIMSIHDVSCAAAVPHKFHNPPKN